Protein AF-0000000066939407 (afdb_homodimer)

Structure (mmCIF, N/CA/C/O backbone):
data_AF-0000000066939407-model_v1
#
loop_
_entity.id
_entity.type
_entity.pdbx_description
1 polymer 'Unplaced genomic scaffold supercont1.7, whole genome shotgun sequence'
#
loop_
_atom_site.group_PDB
_atom_site.id
_atom_site.type_symbol
_atom_site.label_atom_id
_atom_site.label_alt_id
_atom_site.label_comp_id
_atom_site.label_asym_id
_atom_site.label_entity_id
_atom_site.label_seq_id
_atom_site.pdbx_PDB_ins_code
_atom_site.Cartn_x
_atom_site.Cartn_y
_atom_site.Cartn_z
_atom_site.occupancy
_atom_site.B_iso_or_equiv
_atom_site.auth_seq_id
_atom_site.auth_comp_id
_atom_site.auth_asym_id
_atom_site.auth_atom_id
_atom_site.pdbx_PDB_model_num
ATOM 1 N N . MET A 1 1 ? 43.312 3.291 -28.062 1 29.84 1 MET A N 1
ATOM 2 C CA . MET A 1 1 ? 42.406 3.619 -26.969 1 29.84 1 MET A CA 1
ATOM 3 C C . MET A 1 1 ? 42.719 2.771 -25.734 1 29.84 1 MET A C 1
ATOM 5 O O . MET A 1 1 ? 42.812 1.547 -25.828 1 29.84 1 MET A O 1
ATOM 9 N N . PRO A 1 2 ? 43.25 3.361 -24.656 1 33.81 2 PRO A N 1
ATOM 10 C CA . PRO A 1 2 ? 43.75 2.588 -23.531 1 33.81 2 PRO A CA 1
ATOM 11 C C . PRO A 1 2 ? 42.656 1.779 -22.828 1 33.81 2 PRO A C 1
ATOM 13 O O . PRO A 1 2 ? 41.469 2.178 -22.844 1 33.81 2 PRO A O 1
ATOM 16 N N . ARG A 1 3 ? 42.688 0.479 -22.875 1 37.41 3 ARG A N 1
ATOM 17 C CA . ARG A 1 3 ? 41.781 -0.477 -22.234 1 37.41 3 ARG A CA 1
ATOM 18 C C . ARG A 1 3 ? 41.594 -0.151 -20.766 1 37.41 3 ARG A C 1
ATOM 20 O O . ARG A 1 3 ? 42.594 0.083 -20.047 1 37.41 3 ARG A O 1
ATOM 27 N N . ARG A 1 4 ? 40.531 0.402 -20.375 1 42 4 ARG A N 1
ATOM 28 C CA . ARG A 1 4 ? 40.156 0.687 -19 1 42 4 ARG A CA 1
ATOM 29 C C . ARG A 1 4 ? 40.438 -0.506 -18.094 1 42 4 ARG A C 1
ATOM 31 O O . ARG A 1 4 ? 40.125 -1.646 -18.438 1 42 4 ARG A O 1
ATOM 38 N N . PRO A 1 5 ? 41.281 -0.306 -17.078 1 41.41 5 PRO A N 1
ATOM 39 C CA . PRO A 1 5 ? 41.656 -1.406 -16.188 1 41.41 5 PRO A CA 1
ATOM 40 C C . PRO A 1 5 ? 40.469 -1.975 -15.414 1 41.41 5 PRO A C 1
ATOM 42 O O . PRO A 1 5 ? 39.594 -1.221 -14.969 1 41.41 5 PRO A O 1
ATOM 45 N N . HIS A 1 6 ? 39.938 -3.027 -15.742 1 47 6 HIS A N 1
ATOM 46 C CA . HIS A 1 6 ? 38.906 -3.742 -15.031 1 47 6 HIS A CA 1
ATOM 47 C C . HIS A 1 6 ? 39.281 -4.016 -13.586 1 47 6 HIS A C 1
ATOM 49 O O . HIS A 1 6 ? 40.406 -4.5 -13.32 1 47 6 HIS A O 1
ATOM 55 N N . LYS A 1 7 ? 38.844 -3.346 -12.625 1 49.66 7 LYS A N 1
ATOM 56 C CA . LYS A 1 7 ? 39.125 -3.551 -11.203 1 49.66 7 LYS A CA 1
ATOM 57 C C . LYS A 1 7 ? 38.812 -4.984 -10.789 1 49.66 7 LYS A C 1
ATOM 59 O O . LYS A 1 7 ? 37.688 -5.453 -10.945 1 49.66 7 LYS A O 1
ATOM 64 N N . LYS A 1 8 ? 39.75 -5.816 -10.594 1 53.59 8 LYS A N 1
ATOM 65 C CA . LYS A 1 8 ? 39.719 -7.203 -10.141 1 53.59 8 LYS A CA 1
ATOM 66 C C . LYS A 1 8 ? 39.344 -7.293 -8.664 1 53.59 8 LYS A C 1
ATOM 68 O O . LYS A 1 8 ? 39.781 -6.457 -7.863 1 53.59 8 LYS A O 1
ATOM 73 N N . SER A 1 9 ? 38.281 -8.102 -8.43 1 63.5 9 SER A N 1
ATOM 74 C CA . SER A 1 9 ? 38.031 -8.367 -7.016 1 63.5 9 SER A CA 1
ATOM 75 C C . SER A 1 9 ? 39.125 -9.234 -6.406 1 63.5 9 SER A C 1
ATOM 77 O O . SER A 1 9 ? 39.5 -10.266 -6.973 1 63.5 9 SER A O 1
ATOM 79 N N . ARG A 1 10 ? 39.938 -8.867 -5.383 1 72.44 10 ARG A N 1
ATOM 80 C CA . ARG A 1 10 ? 41.094 -9.531 -4.812 1 72.44 10 ARG A CA 1
ATOM 81 C C . ARG A 1 10 ? 40.719 -10.859 -4.172 1 72.44 10 ARG A C 1
ATOM 83 O O . ARG A 1 10 ? 41.438 -11.836 -4.258 1 72.44 10 ARG A O 1
ATOM 90 N N . ASN A 1 11 ? 39.5 -10.938 -3.547 1 71.69 11 ASN A N 1
ATOM 91 C CA . ASN A 1 11 ? 39.125 -12.125 -2.793 1 71.69 11 ASN A CA 1
ATOM 92 C C . ASN A 1 11 ? 37.906 -12.812 -3.422 1 71.69 11 ASN A C 1
ATOM 94 O O . ASN A 1 11 ? 37.094 -13.398 -2.719 1 71.69 11 ASN A O 1
ATOM 98 N N . GLY A 1 12 ? 37.844 -12.75 -4.695 1 74.88 12 GLY A N 1
ATOM 99 C CA . GLY A 1 12 ? 36.719 -13.336 -5.426 1 74.88 12 GLY A CA 1
ATOM 100 C C . GLY A 1 12 ? 36.812 -14.844 -5.527 1 74.88 12 GLY A C 1
ATOM 101 O O . GLY A 1 12 ? 37.875 -15.438 -5.316 1 74.88 12 GLY A O 1
ATOM 102 N N . CYS A 1 13 ? 35.594 -15.43 -5.844 1 74 13 CYS A N 1
ATOM 103 C CA . CYS A 1 13 ? 35.562 -16.875 -5.973 1 74 13 CYS A CA 1
ATOM 104 C C . CYS A 1 13 ? 36.312 -17.328 -7.23 1 74 13 CYS A C 1
ATOM 106 O O . CYS A 1 13 ? 36.5 -16.547 -8.156 1 74 13 CYS A O 1
ATOM 108 N N . LEU A 1 14 ? 36.875 -18.594 -7.32 1 78.81 14 LEU A N 1
ATOM 109 C CA . LEU A 1 14 ? 37.688 -19.156 -8.398 1 78.81 14 LEU A CA 1
ATOM 110 C C . LEU A 1 14 ? 36.938 -19.125 -9.719 1 78.81 14 LEU A C 1
ATOM 112 O O . LEU A 1 14 ? 37.531 -18.891 -10.781 1 78.81 14 LEU A O 1
ATOM 116 N N . ALA A 1 15 ? 35.688 -19.219 -9.719 1 78.44 15 ALA A N 1
ATOM 117 C CA . ALA A 1 15 ? 34.875 -19.281 -10.93 1 78.44 15 ALA A CA 1
ATOM 118 C C . ALA A 1 15 ? 34.75 -17.891 -11.578 1 78.44 15 ALA A C 1
ATOM 120 O O . ALA A 1 15 ? 34.875 -17.766 -12.805 1 78.44 15 ALA A O 1
ATOM 121 N N . CYS A 1 16 ? 34.625 -16.906 -10.891 1 77.12 16 CYS A N 1
ATOM 122 C CA . CYS A 1 16 ? 34.562 -15.547 -11.422 1 77.12 16 CYS A CA 1
ATOM 123 C C . CYS A 1 16 ? 35.906 -15.102 -11.945 1 77.12 16 CYS A C 1
ATOM 125 O O . CYS A 1 16 ? 36 -14.453 -12.992 1 77.12 16 CYS A O 1
ATOM 127 N N . LYS A 1 17 ? 36.938 -15.461 -11.297 1 76.31 17 LYS A N 1
ATOM 128 C CA . LYS A 1 17 ? 38.312 -15.18 -11.75 1 76.31 17 LYS A CA 1
ATOM 129 C C . LYS A 1 17 ? 38.594 -15.828 -13.094 1 76.31 17 LYS A C 1
ATOM 131 O O . LYS A 1 17 ? 39.188 -15.219 -13.969 1 76.31 17 LYS A O 1
ATOM 136 N N . LYS A 1 18 ? 38.125 -17.078 -13.211 1 75.94 18 LYS A N 1
ATOM 137 C CA . LYS A 1 18 ? 38.312 -17.812 -14.469 1 75.94 18 LYS A CA 1
ATOM 138 C C . LYS A 1 18 ? 37.531 -17.141 -15.602 1 75.94 18 LYS A C 1
ATOM 140 O O . LYS A 1 18 ? 38 -17.125 -16.75 1 75.94 18 LYS A O 1
ATOM 145 N N . ARG A 1 19 ? 36.469 -16.531 -15.312 1 75.5 19 ARG A N 1
ATOM 146 C CA . ARG A 1 19 ? 35.594 -15.914 -16.297 1 75.5 19 ARG A CA 1
ATOM 147 C C . ARG A 1 19 ? 35.969 -14.445 -16.5 1 75.5 19 ARG A C 1
ATOM 149 O O . ARG A 1 19 ? 35.375 -13.781 -17.375 1 75.5 19 ARG A O 1
ATOM 156 N N . HIS A 1 20 ? 36.875 -13.961 -15.766 1 72.62 20 HIS A N 1
ATOM 157 C CA . HIS A 1 20 ? 37.375 -12.586 -15.844 1 72.62 20 HIS A CA 1
ATOM 158 C C . HIS A 1 20 ? 36.25 -11.586 -15.656 1 72.62 20 HIS A C 1
ATOM 160 O O . HIS A 1 20 ? 36.156 -10.586 -16.375 1 72.62 20 HIS A O 1
ATOM 166 N N . ILE A 1 21 ? 35.312 -11.953 -14.734 1 76.81 21 ILE A N 1
ATOM 167 C CA . ILE A 1 21 ? 34.25 -11.016 -14.391 1 76.81 21 ILE A CA 1
ATOM 168 C C . ILE A 1 21 ? 34.406 -10.547 -12.953 1 76.81 21 ILE A C 1
ATOM 170 O O . ILE A 1 21 ? 35 -11.25 -12.125 1 76.81 21 ILE A O 1
ATOM 174 N N . LYS A 1 22 ? 33.875 -9.406 -12.602 1 73.69 22 LYS A N 1
ATOM 175 C CA . LYS A 1 22 ? 33.938 -8.852 -11.25 1 73.69 22 LYS A CA 1
ATOM 176 C C . LYS A 1 22 ? 33.062 -9.633 -10.281 1 73.69 22 LYS A C 1
ATOM 178 O O . LYS A 1 22 ? 31.859 -9.773 -10.492 1 73.69 22 LYS A O 1
ATOM 183 N N . CYS A 1 23 ? 33.562 -10.281 -9.219 1 73.12 23 CYS A N 1
ATOM 184 C CA . CYS A 1 23 ? 32.938 -11.047 -8.156 1 73.12 23 CYS A CA 1
ATOM 185 C C . CYS A 1 23 ? 32.438 -10.133 -7.043 1 73.12 23 CYS A C 1
ATOM 187 O O . CYS A 1 23 ? 33.125 -9.18 -6.676 1 73.12 23 CYS A O 1
ATOM 189 N N . ASP A 1 24 ? 31.438 -10.32 -6.539 1 72.69 24 ASP A N 1
ATOM 190 C CA . ASP A 1 24 ? 30.906 -9.523 -5.438 1 72.69 24 ASP A CA 1
ATOM 191 C C . ASP A 1 24 ? 31.438 -10.016 -4.094 1 72.69 24 ASP A C 1
ATOM 193 O O . ASP A 1 24 ? 31.078 -9.477 -3.043 1 72.69 24 ASP A O 1
ATOM 197 N N . GLU A 1 25 ? 32.25 -11.086 -3.85 1 73.69 25 GLU A N 1
ATOM 198 C CA . GLU A 1 25 ? 33 -11.664 -2.742 1 73.69 25 GLU A CA 1
ATOM 199 C C . GLU A 1 25 ? 32.062 -12.141 -1.631 1 73.69 25 GLU A C 1
ATOM 201 O O . GLU A 1 25 ? 32.5 -12.383 -0.505 1 73.69 25 GLU A O 1
ATOM 206 N N . ASN A 1 26 ? 30.859 -12.273 -1.993 1 73.12 26 ASN A N 1
ATOM 207 C CA . ASN A 1 26 ? 29.953 -12.828 -0.991 1 73.12 26 ASN A CA 1
ATOM 208 C C . ASN A 1 26 ? 30.219 -14.32 -0.779 1 73.12 26 ASN A C 1
ATOM 210 O O . ASN A 1 26 ? 30.438 -15.062 -1.74 1 73.12 26 ASN A O 1
ATOM 214 N N . ARG A 1 27 ? 30.406 -14.898 0.51 1 72.19 27 ARG A N 1
ATOM 215 C CA . ARG A 1 27 ? 30.578 -16.297 0.918 1 72.19 27 ARG A CA 1
ATOM 216 C C . ARG A 1 27 ? 29.297 -16.859 1.501 1 72.19 27 ARG A C 1
ATOM 218 O O . ARG A 1 27 ? 28.484 -16.125 2.066 1 72.19 27 ARG A O 1
ATOM 225 N N . PRO A 1 28 ? 29.172 -18.266 1.207 1 71.62 28 PRO A N 1
ATOM 226 C CA . PRO A 1 28 ? 30.094 -19.203 0.538 1 71.62 28 PRO A CA 1
ATOM 227 C C . PRO A 1 28 ? 29.969 -19.156 -0.984 1 71.62 28 PRO A C 1
ATOM 229 O O . PRO A 1 28 ? 30.797 -19.734 -1.69 1 71.62 28 PRO A O 1
ATOM 232 N N . ARG A 1 29 ? 28.891 -18.344 -1.509 1 72.5 29 ARG A N 1
ATOM 233 C CA . ARG A 1 29 ? 28.688 -18.297 -2.953 1 72.5 29 ARG A CA 1
ATOM 234 C C . ARG A 1 29 ? 28.453 -16.875 -3.434 1 72.5 29 ARG A C 1
ATOM 236 O O . ARG A 1 29 ? 27.594 -16.156 -2.904 1 72.5 29 ARG A O 1
ATOM 243 N N . CYS A 1 30 ? 29.094 -16.422 -4.426 1 72.69 30 CYS A N 1
ATOM 244 C CA . CYS A 1 30 ? 28.922 -15.07 -4.945 1 72.69 30 CYS A CA 1
ATOM 245 C C . CYS A 1 30 ? 27.734 -15 -5.891 1 72.69 30 CYS A C 1
ATOM 247 O O . CYS A 1 30 ? 27.297 -16.016 -6.438 1 72.69 30 CYS A O 1
ATOM 249 N N . ILE A 1 31 ? 27.188 -13.875 -6.141 1 72.44 31 ILE A N 1
ATOM 250 C CA . ILE A 1 31 ? 25.953 -13.648 -6.898 1 72.44 31 ILE A CA 1
ATOM 251 C C . ILE A 1 31 ? 26.156 -14.102 -8.344 1 72.44 31 ILE A C 1
ATOM 253 O O . ILE A 1 31 ? 25.25 -14.641 -8.969 1 72.44 31 ILE A O 1
ATOM 257 N N . ASN A 1 32 ? 27.281 -14.008 -8.867 1 72.81 32 ASN A N 1
ATOM 258 C CA . ASN A 1 32 ? 27.594 -14.383 -10.242 1 72.81 32 ASN A CA 1
ATOM 259 C C . ASN A 1 32 ? 27.578 -15.898 -10.422 1 72.81 32 ASN A C 1
ATOM 261 O O . ASN A 1 32 ? 27.031 -16.406 -11.406 1 72.81 32 ASN A O 1
ATOM 265 N N . CYS A 1 33 ? 28.156 -16.609 -9.516 1 70.06 33 CYS A N 1
ATOM 266 C CA . CYS A 1 33 ? 28.234 -18.078 -9.562 1 70.06 33 CYS A CA 1
ATOM 267 C C . CYS A 1 33 ? 26.875 -18.703 -9.234 1 70.06 33 CYS A C 1
ATOM 269 O O . CYS A 1 33 ? 26.531 -19.734 -9.789 1 70.06 33 CYS A O 1
ATOM 271 N N . GLN A 1 34 ? 26.156 -18.031 -8.391 1 67.38 34 GLN A N 1
ATOM 272 C CA . GLN A 1 34 ? 24.797 -18.453 -8.047 1 67.38 34 GLN A CA 1
ATOM 273 C C . GLN A 1 34 ? 23.875 -18.328 -9.25 1 67.38 34 GLN A C 1
ATOM 275 O O . GLN A 1 34 ? 23.094 -19.25 -9.531 1 67.38 34 GLN A O 1
ATOM 280 N N . THR A 1 35 ? 24.016 -17.297 -10.047 1 66.06 35 THR A N 1
ATOM 281 C CA . THR A 1 35 ? 23.203 -17.016 -11.227 1 66.06 35 THR A CA 1
ATOM 282 C C . THR A 1 35 ? 23.594 -17.938 -12.383 1 66.06 35 THR A C 1
ATOM 284 O O . THR A 1 35 ? 22.734 -18.422 -13.117 1 66.06 35 THR A O 1
ATOM 287 N N . ALA A 1 36 ? 24.859 -18.297 -12.422 1 66.12 36 ALA A N 1
ATOM 288 C CA . ALA A 1 36 ? 25.375 -19.109 -13.523 1 66.12 36 ALA A CA 1
ATOM 289 C C . ALA A 1 36 ? 25.453 -20.578 -13.148 1 66.12 36 ALA A C 1
ATOM 291 O O . ALA A 1 36 ? 25.891 -21.406 -13.945 1 66.12 36 ALA A O 1
ATOM 292 N N . GLU A 1 37 ? 24.969 -20.953 -11.891 1 62.47 37 GLU A N 1
ATOM 293 C CA . GLU A 1 37 ? 24.984 -22.297 -11.328 1 62.47 37 GLU A CA 1
ATOM 294 C C . GLU A 1 37 ? 26.359 -22.953 -11.477 1 62.47 37 GLU A C 1
ATOM 296 O O . GLU A 1 37 ? 26.453 -24.125 -11.844 1 62.47 37 GLU A O 1
ATOM 301 N N . LEU A 1 38 ? 27.328 -22.156 -11.203 1 70.06 38 LEU A N 1
ATOM 302 C CA . LEU A 1 38 ? 28.703 -22.641 -11.227 1 70.06 38 LEU A CA 1
ATOM 303 C C . LEU A 1 38 ? 29.203 -22.922 -9.82 1 70.06 38 LEU A C 1
ATOM 305 O O . LEU A 1 38 ? 28.688 -22.375 -8.844 1 70.06 38 LEU A O 1
ATOM 309 N N . GLY A 1 39 ? 29.984 -23.938 -9.562 1 70.19 39 GLY A N 1
ATOM 310 C CA . GLY A 1 39 ? 30.688 -24.172 -8.305 1 70.19 39 GLY A CA 1
ATOM 311 C C . GLY A 1 39 ? 31.484 -22.969 -7.836 1 70.19 39 GLY A C 1
ATOM 312 O O . GLY A 1 39 ? 32.375 -22.516 -8.539 1 70.19 39 GLY A O 1
ATOM 313 N N . CYS A 1 40 ? 30.922 -22.25 -6.77 1 68.12 40 CYS A N 1
ATOM 314 C CA . CYS A 1 40 ? 31.594 -21.078 -6.207 1 68.12 40 CYS A CA 1
ATOM 315 C C . CYS A 1 40 ? 32.594 -21.484 -5.133 1 68.12 40 CYS A C 1
ATOM 317 O O . CYS A 1 40 ? 32.219 -22.031 -4.094 1 68.12 40 CYS A O 1
ATOM 319 N N . ASN A 1 41 ? 33.812 -21.672 -5.238 1 70.94 41 ASN A N 1
ATOM 320 C CA . ASN A 1 41 ? 34.844 -22.062 -4.301 1 70.94 41 ASN A CA 1
ATOM 321 C C . ASN A 1 41 ? 35.781 -20.891 -4.004 1 70.94 41 ASN A C 1
ATOM 323 O O . ASN A 1 41 ? 36.344 -20.281 -4.922 1 70.94 41 ASN A O 1
ATOM 327 N N . PHE A 1 42 ? 35.594 -20.438 -2.719 1 70.19 42 PHE A N 1
ATOM 328 C CA . PHE A 1 42 ? 36.594 -19.438 -2.299 1 70.19 42 PHE A CA 1
ATOM 329 C C . PHE A 1 42 ? 37.875 -20.109 -1.845 1 70.19 42 PHE A C 1
ATOM 331 O O . PHE A 1 42 ? 37.844 -21.188 -1.268 1 70.19 42 PHE A O 1
ATOM 338 N N . ALA A 1 43 ? 38.875 -19.812 -2.178 1 53.25 43 ALA A N 1
ATOM 339 C CA . ALA A 1 43 ? 40.156 -20.391 -1.775 1 53.25 43 ALA A CA 1
ATOM 340 C C . ALA A 1 43 ? 40.344 -20.328 -0.262 1 53.25 43 ALA A C 1
ATOM 342 O O . ALA A 1 43 ? 40.188 -19.25 0.334 1 53.25 43 ALA A O 1
ATOM 343 N N . SER A 1 44 ? 39.812 -21.453 0.584 1 46.47 44 SER A N 1
ATOM 344 C CA . SER A 1 44 ? 40.062 -21.609 2.008 1 46.47 44 SER A CA 1
ATOM 345 C C . SER A 1 44 ? 41.469 -21.109 2.359 1 46.47 44 SER A C 1
ATOM 347 O O . SER A 1 44 ? 42.469 -21.5 1.718 1 46.47 44 SER A O 1
ATOM 349 N N . SER A 1 45 ? 41.438 -20.047 2.996 1 39.19 45 SER A N 1
ATOM 350 C CA . SER A 1 45 ? 42.719 -19.922 3.705 1 39.19 45 SER A CA 1
ATOM 351 C C . SER A 1 45 ? 42.906 -21.078 4.672 1 39.19 45 SER A C 1
ATOM 353 O O . SER A 1 45 ? 42.062 -21.375 5.496 1 39.19 45 SER A O 1
ATOM 355 N N . THR A 1 46 ? 43.562 -22.156 4.426 1 32.44 46 THR A N 1
ATOM 356 C CA . THR A 1 46 ? 44 -23.328 5.172 1 32.44 46 THR A CA 1
ATOM 357 C C . THR A 1 46 ? 44.5 -22.922 6.562 1 32.44 46 THR A C 1
ATOM 359 O O . THR A 1 46 ? 45.562 -22.328 6.699 1 32.44 46 THR A O 1
ATOM 362 N N . SER A 1 47 ? 43.5 -22.375 7.438 1 29.8 47 SER A N 1
ATOM 363 C CA . SER A 1 47 ? 44.156 -22.438 8.758 1 29.8 47 SER A CA 1
ATOM 364 C C . SER A 1 47 ? 44.438 -23.875 9.164 1 29.8 47 SER A C 1
ATOM 366 O O . SER A 1 47 ? 43.75 -24.797 8.734 1 29.8 47 SER A O 1
ATOM 368 N N . PRO A 1 48 ? 45.5 -24.188 10.031 1 26.95 48 PRO A N 1
ATOM 369 C CA . PRO A 1 48 ? 46.031 -25.484 10.414 1 26.95 48 PRO A CA 1
ATOM 370 C C . PRO A 1 48 ? 45.062 -26.297 11.273 1 26.95 48 PRO A C 1
ATOM 372 O O . PRO A 1 48 ? 44.156 -25.719 11.914 1 26.95 48 PRO A O 1
ATOM 375 N N . PRO A 1 49 ? 45.031 -27.609 11.141 1 26.2 49 PRO A N 1
ATOM 376 C CA . PRO A 1 49 ? 44.188 -28.719 11.625 1 26.2 49 PRO A CA 1
ATOM 377 C C . PRO A 1 49 ? 44.125 -28.766 13.148 1 26.2 49 PRO A C 1
ATOM 379 O O . PRO A 1 49 ? 45.094 -29.125 13.82 1 26.2 49 PRO A O 1
ATOM 382 N N . SER A 1 50 ? 43.688 -27.703 13.922 1 21.41 50 SER A N 1
ATOM 383 C CA . SER A 1 50 ? 43.875 -28.062 15.328 1 21.41 50 SER A CA 1
ATOM 384 C C . SER A 1 50 ? 43.031 -29.266 15.727 1 21.41 50 SER A C 1
ATOM 386 O O . SER A 1 50 ? 41.875 -29.391 15.289 1 21.41 50 SER A O 1
ATOM 388 N N . THR A 1 51 ? 43.594 -30.344 16.328 1 18.75 51 THR A N 1
ATOM 389 C CA . THR A 1 51 ? 43.375 -31.688 16.844 1 18.75 51 THR A CA 1
ATOM 390 C C . THR A 1 51 ? 42.438 -31.656 18.047 1 18.75 51 THR A C 1
ATOM 392 O O . THR A 1 51 ? 42.812 -31.281 19.141 1 18.75 51 THR A O 1
ATOM 395 N N . LYS A 1 52 ? 41.312 -31.016 17.938 1 20.2 52 LYS A N 1
ATOM 396 C CA . LYS A 1 52 ? 40.594 -31.062 19.203 1 20.2 52 LYS A CA 1
ATOM 397 C C . LYS A 1 52 ? 40.344 -32.5 19.656 1 20.2 52 LYS A C 1
ATOM 399 O O . LYS A 1 52 ? 40.062 -33.375 18.828 1 20.2 52 LYS A O 1
ATOM 404 N N . ALA A 1 53 ? 40.531 -32.688 21.031 1 18.59 53 ALA A N 1
ATOM 405 C CA . ALA A 1 53 ? 40.531 -33.75 22.031 1 18.59 53 ALA A CA 1
ATOM 406 C C . ALA A 1 53 ? 39.125 -34.375 22.156 1 18.59 53 ALA A C 1
ATOM 408 O O . ALA A 1 53 ? 38.125 -33.719 21.891 1 18.59 53 ALA A O 1
ATOM 409 N N . THR A 1 54 ? 39 -35.719 22.453 1 17.05 54 THR A N 1
ATOM 410 C CA . THR A 1 54 ? 38.188 -36.938 22.469 1 17.05 54 THR A CA 1
ATOM 411 C C . THR A 1 54 ? 37.125 -36.875 23.562 1 17.05 54 THR A C 1
ATOM 413 O O . THR A 1 54 ? 36 -37.344 23.391 1 17.05 54 THR A O 1
ATOM 416 N N . ALA A 1 55 ? 37.312 -36.125 24.828 1 18.66 55 ALA A N 1
ATOM 417 C CA . ALA A 1 55 ? 37.094 -37.094 25.906 1 18.66 55 ALA A CA 1
ATOM 418 C C . ALA A 1 55 ? 35.594 -37.438 26.016 1 18.66 55 ALA A C 1
ATOM 420 O O . ALA A 1 55 ? 34.75 -36.75 25.422 1 18.66 55 ALA A O 1
ATOM 421 N N . THR A 1 56 ? 35.031 -37.5 27.406 1 17.02 56 THR A N 1
ATOM 422 C CA . THR A 1 56 ? 34.625 -38.562 28.328 1 17.02 56 THR A CA 1
ATOM 423 C C . THR A 1 56 ? 33.094 -38.562 28.5 1 17.02 56 THR A C 1
ATOM 425 O O . THR A 1 56 ? 32.469 -39.625 28.469 1 17.02 56 THR A O 1
ATOM 428 N N . GLU A 1 57 ? 32.344 -37.5 28.984 1 17.5 57 GLU A N 1
ATOM 429 C CA . GLU A 1 57 ? 31.656 -37.781 30.234 1 17.5 57 GLU A CA 1
ATOM 430 C C . GLU A 1 57 ? 30.328 -38.5 30 1 17.5 57 GLU A C 1
ATOM 432 O O . GLU A 1 57 ? 29.703 -38.312 28.938 1 17.5 57 GLU A O 1
ATOM 437 N N . THR A 1 58 ? 29.906 -39.406 30.969 1 18.44 58 THR A N 1
ATOM 438 C CA . THR A 1 58 ? 29.141 -40.562 31.391 1 18.44 58 THR A CA 1
ATOM 439 C C . THR A 1 58 ? 27.703 -40.188 31.719 1 18.44 58 THR A C 1
ATOM 441 O O . THR A 1 58 ? 26.875 -41.031 32.094 1 18.44 58 THR A O 1
ATOM 444 N N . ASN A 1 59 ? 27.281 -38.938 31.438 1 17.34 59 ASN A N 1
ATOM 445 C CA . ASN A 1 59 ? 26.219 -38.625 32.375 1 17.34 59 ASN A CA 1
ATOM 446 C C . ASN A 1 59 ? 25.047 -39.594 32.25 1 17.34 59 ASN A C 1
ATOM 448 O O . ASN A 1 59 ? 24.766 -40.094 31.156 1 17.34 59 ASN A O 1
ATOM 452 N N . VAL A 1 60 ? 24.453 -39.969 33.469 1 18.14 60 VAL A N 1
ATOM 453 C CA . VAL A 1 60 ? 23.562 -40.844 34.219 1 18.14 60 VAL A CA 1
ATOM 454 C C . VAL A 1 60 ? 22.109 -40.531 33.844 1 18.14 60 VAL A C 1
ATOM 456 O O . VAL A 1 60 ? 21.703 -39.375 33.844 1 18.14 60 VAL A O 1
ATOM 459 N N . ALA A 1 61 ? 21.438 -41.5 33.281 1 18.27 61 ALA A N 1
ATOM 460 C CA . ALA A 1 61 ? 20.109 -41.656 32.719 1 18.27 61 ALA A CA 1
ATOM 461 C C . ALA A 1 61 ? 19.031 -41.562 33.781 1 18.27 61 ALA A C 1
ATOM 463 O O . ALA A 1 61 ? 18.844 -42.5 34.562 1 18.27 61 ALA A O 1
ATOM 464 N N . ARG A 1 62 ? 19.047 -40.375 34.5 1 16.97 62 ARG A N 1
ATOM 465 C CA . ARG A 1 62 ? 18.062 -40.344 35.594 1 16.97 62 ARG A CA 1
ATOM 466 C C . ARG A 1 62 ? 16.688 -40.781 35.094 1 16.97 62 ARG A C 1
ATOM 468 O O . ARG A 1 62 ? 16.375 -40.594 33.906 1 16.97 62 ARG A O 1
ATOM 475 N N . ALA A 1 63 ? 15.781 -40.938 36.125 1 17.97 63 ALA A N 1
ATOM 476 C CA . ALA A 1 63 ? 14.609 -41.625 36.656 1 17.97 63 ALA A CA 1
ATOM 477 C C . ALA A 1 63 ? 13.32 -41 36.125 1 17.97 63 ALA A C 1
ATOM 479 O O . ALA A 1 63 ? 13.078 -39.812 36.281 1 17.97 63 ALA A O 1
ATOM 480 N N . SER A 1 64 ? 12.695 -41.5 35.062 1 18.8 64 SER A N 1
ATOM 481 C CA . SER A 1 64 ? 11.5 -41.156 34.281 1 18.8 64 SER A CA 1
ATOM 482 C C . SER A 1 64 ? 10.25 -41.156 35.188 1 18.8 64 SER A C 1
ATOM 484 O O . SER A 1 64 ? 9.461 -42.094 35.156 1 18.8 64 SER A O 1
ATOM 486 N N . GLN A 1 65 ? 10.352 -40.406 36.438 1 18.23 65 GLN A N 1
ATOM 487 C CA . GLN A 1 65 ? 9.172 -40.688 37.25 1 18.23 65 GLN A CA 1
ATOM 488 C C . GLN A 1 65 ? 7.891 -40.344 36.5 1 18.23 65 GLN A C 1
ATOM 490 O O . GLN A 1 65 ? 7.906 -39.531 35.562 1 18.23 65 GLN A O 1
ATOM 495 N N . PRO A 1 66 ? 6.664 -40.906 37.031 1 21.75 66 PRO A N 1
ATOM 496 C CA . PRO A 1 66 ? 5.324 -41.312 36.594 1 21.75 66 PRO A CA 1
ATOM 497 C C . PRO A 1 66 ? 4.328 -40.156 36.531 1 21.75 66 PRO A C 1
ATOM 499 O O . PRO A 1 66 ? 3.133 -40.375 36.344 1 21.75 66 PRO A O 1
ATOM 502 N N . SER A 1 67 ? 4.723 -38.906 36.156 1 19.03 67 SER A N 1
ATOM 503 C CA . SER A 1 67 ? 3.822 -37.844 36.594 1 19.03 67 SER A CA 1
ATOM 504 C C . SER A 1 67 ? 2.396 -38.094 36.125 1 19.03 67 SER A C 1
ATOM 506 O O . SER A 1 67 ? 2.186 -38.719 35.062 1 19.03 67 SER A O 1
ATOM 508 N N . THR A 1 68 ? 1.399 -37.906 37.062 1 21.36 68 THR A N 1
ATOM 509 C CA . THR A 1 68 ? -0.028 -38.031 37.344 1 21.36 68 THR A CA 1
ATOM 510 C C . THR A 1 68 ? -0.837 -37.156 36.375 1 21.36 68 THR A C 1
ATOM 512 O O . THR A 1 68 ? -0.394 -36.094 35.969 1 21.36 68 THR A O 1
ATOM 515 N N . PRO A 1 69 ? -2.055 -37.625 35.969 1 21.73 69 PRO A N 1
ATOM 516 C CA . PRO A 1 69 ? -3.029 -37.438 34.906 1 21.73 69 PRO A CA 1
ATOM 517 C C . PRO A 1 69 ? -3.795 -36.125 35.031 1 21.73 69 PRO A C 1
ATOM 519 O O . PRO A 1 69 ? -4.602 -35.969 35.969 1 21.73 69 PRO A O 1
ATOM 522 N N . ASP A 1 70 ? -3.135 -34.938 35.219 1 20.48 70 ASP A N 1
ATOM 523 C CA . ASP A 1 70 ? -3.971 -33.812 35.656 1 20.48 70 ASP A CA 1
ATOM 524 C C . ASP A 1 70 ? -5.055 -33.531 34.625 1 20.48 70 ASP A C 1
ATOM 526 O O . ASP A 1 70 ? -4.828 -33.656 33.406 1 20.48 70 ASP A O 1
ATOM 530 N N . GLN A 1 71 ? -6.336 -33.5 35.062 1 21.47 71 GLN A N 1
ATOM 531 C CA . GLN A 1 71 ? -7.707 -33.344 34.594 1 21.47 71 GLN A CA 1
ATOM 532 C C . GLN A 1 71 ? -7.906 -31.969 33.938 1 21.47 71 GLN A C 1
ATOM 534 O O . GLN A 1 71 ? -7.945 -30.953 34.656 1 21.47 71 GLN A O 1
ATOM 539 N N . ARG A 1 72 ? -7.293 -31.578 32.812 1 22.55 72 ARG A N 1
ATOM 540 C CA . ARG A 1 72 ? -7.281 -30.234 32.25 1 22.55 72 ARG A CA 1
ATOM 541 C C . ARG A 1 72 ? -8.672 -29.828 31.766 1 22.55 72 ARG A C 1
ATOM 543 O O . ARG A 1 72 ? -9.32 -30.578 31.016 1 22.55 72 ARG A O 1
ATOM 550 N N . GLY A 1 73 ? -9.383 -29.125 32.625 1 22.25 73 GLY A N 1
ATOM 551 C CA . GLY A 1 73 ? -10.688 -28.516 32.344 1 22.25 73 GLY A CA 1
ATOM 552 C C . GLY A 1 73 ? -10.734 -27.75 31.047 1 22.25 73 GLY A C 1
ATOM 553 O O . GLY A 1 73 ? -9.695 -27.391 30.5 1 22.25 73 GLY A O 1
ATOM 554 N N . PRO A 1 74 ? -11.938 -27.734 30.344 1 24.36 74 PRO A N 1
ATOM 555 C CA . PRO A 1 74 ? -12.273 -27.344 28.969 1 24.36 74 PRO A CA 1
ATOM 556 C C . PRO A 1 74 ? -12 -25.875 28.703 1 24.36 74 PRO A C 1
ATOM 558 O O . PRO A 1 74 ? -12.633 -25 29.297 1 24.36 74 PRO A O 1
ATOM 561 N N . GLN A 1 75 ? -10.758 -25.344 28.875 1 23.83 75 GLN A N 1
ATOM 562 C CA . GLN A 1 75 ? -10.633 -23.891 28.719 1 23.83 75 GLN A CA 1
ATOM 563 C C . GLN A 1 75 ? -11.133 -23.438 27.359 1 23.83 75 GLN A C 1
ATOM 565 O O . GLN A 1 75 ? -10.914 -24.125 26.359 1 23.83 75 GLN A O 1
ATOM 570 N N . GLY A 1 76 ? -12.125 -22.531 27.312 1 24.97 76 GLY A N 1
ATOM 571 C CA . GLY A 1 76 ? -12.781 -21.781 26.25 1 24.97 76 GLY A CA 1
ATOM 572 C C . GLY A 1 76 ? -11.805 -21.188 25.25 1 24.97 76 GLY A C 1
ATOM 573 O O . GLY A 1 76 ? -10.82 -20.562 25.641 1 24.97 76 GLY A O 1
ATOM 574 N N . HIS A 1 77 ? -11.578 -21.891 24.172 1 27.12 77 HIS A N 1
ATOM 575 C CA . HIS A 1 77 ? -10.648 -21.609 23.078 1 27.12 77 HIS A CA 1
ATOM 576 C C . HIS A 1 77 ? -10.898 -20.219 22.5 1 27.12 77 HIS A C 1
ATOM 578 O O . HIS A 1 77 ? -11.992 -19.938 22 1 27.12 77 HIS A O 1
ATOM 584 N N . GLU A 1 78 ? -10.438 -19.156 23.172 1 30.73 78 GLU A N 1
ATOM 585 C CA . GLU A 1 78 ? -10.383 -17.859 22.531 1 30.73 78 GLU A CA 1
ATOM 586 C C . GLU A 1 78 ? -9.859 -17.984 21.094 1 30.73 78 GLU A C 1
ATOM 588 O O . GLU A 1 78 ? -8.938 -18.75 20.828 1 30.73 78 GLU A O 1
ATOM 593 N N . PRO A 1 79 ? -10.68 -17.641 20.109 1 32.97 79 PRO A N 1
ATOM 594 C CA . PRO A 1 79 ? -10.258 -17.688 18.719 1 32.97 79 PRO A CA 1
ATOM 595 C C . PRO A 1 79 ? -8.844 -17.156 18.5 1 32.97 79 PRO A C 1
ATOM 597 O O . PRO A 1 79 ? -8.547 -16.016 18.891 1 32.97 79 PRO A O 1
ATOM 600 N N . SER A 1 80 ? -7.914 -17.969 18.578 1 34.66 80 SER A N 1
ATOM 601 C CA . SER A 1 80 ? -6.492 -17.703 18.375 1 34.66 80 SER A CA 1
ATOM 602 C C . SER A 1 80 ? -6.246 -16.969 17.062 1 34.66 80 SER A C 1
ATOM 604 O O . SER A 1 80 ? -6.504 -17.5 15.984 1 34.66 80 SER A O 1
ATOM 606 N N . SER A 1 81 ? -6.535 -15.719 16.969 1 39.56 81 SER A N 1
ATOM 607 C CA . SER A 1 81 ? -6.09 -14.844 15.883 1 39.56 81 SER A CA 1
ATOM 608 C C . SER A 1 81 ? -4.641 -15.133 15.5 1 39.56 81 SER A C 1
ATOM 610 O O . SER A 1 81 ? -3.723 -14.828 16.266 1 39.56 81 SER A O 1
ATOM 612 N N . ILE A 1 82 ? -4.496 -16.109 14.781 1 43.59 82 ILE A N 1
ATOM 613 C CA . ILE A 1 82 ? -3.186 -16.547 14.312 1 43.59 82 ILE A CA 1
ATOM 614 C C . ILE A 1 82 ? -2.377 -15.328 13.852 1 43.59 82 ILE A C 1
ATOM 616 O O . ILE A 1 82 ? -1.281 -15.484 13.305 1 43.59 82 ILE A O 1
ATOM 620 N N . VAL A 1 83 ? -2.98 -14.188 13.727 1 44.25 83 VAL A N 1
ATOM 621 C CA . VAL A 1 83 ? -2.078 -13.148 13.234 1 44.25 83 VAL A CA 1
ATOM 622 C C . VAL A 1 83 ? -1.138 -12.703 14.352 1 44.25 83 VAL A C 1
ATOM 624 O O . VAL A 1 83 ? -1.587 -12.219 15.391 1 44.25 83 VAL A O 1
ATOM 627 N N . PRO A 1 84 ? 0.051 -13.227 14.32 1 40 84 PRO A N 1
ATOM 628 C CA . PRO A 1 84 ? 0.929 -12.688 15.359 1 40 84 PRO A CA 1
ATOM 629 C C . PRO A 1 84 ? 0.818 -11.172 15.5 1 40 84 PRO A C 1
ATOM 631 O O . PRO A 1 84 ? 0.738 -10.461 14.5 1 40 84 PRO A O 1
ATOM 634 N N . VAL A 1 85 ? 0.261 -10.781 16.609 1 44.47 85 VAL A N 1
ATOM 635 C CA . VAL A 1 85 ? 0.371 -9.367 16.953 1 44.47 85 VAL A CA 1
ATOM 636 C C . VAL A 1 85 ? 1.794 -8.875 16.703 1 44.47 85 VAL A C 1
ATOM 638 O O . VAL A 1 85 ? 2.75 -9.391 17.297 1 44.47 85 VAL A O 1
ATOM 641 N N . LEU A 1 86 ? 2.057 -8.383 15.492 1 46.03 86 LEU A N 1
ATOM 642 C CA . LEU A 1 86 ? 3.338 -7.754 15.188 1 46.03 86 LEU A CA 1
ATOM 643 C C . LEU A 1 86 ? 3.748 -6.793 16.297 1 46.03 86 LEU A C 1
ATOM 645 O O . LEU A 1 86 ? 3.148 -5.727 16.453 1 46.03 86 LEU A O 1
ATOM 649 N N . THR A 1 87 ? 4.238 -7.379 17.406 1 45.38 87 THR A N 1
ATOM 650 C CA . THR A 1 87 ? 4.902 -6.445 18.312 1 45.38 87 THR A CA 1
ATOM 651 C C . THR A 1 87 ? 6.113 -5.809 17.641 1 45.38 87 THR A C 1
ATOM 653 O O . THR A 1 87 ? 6.934 -6.504 17.047 1 45.38 87 THR A O 1
ATOM 656 N N . PRO A 1 88 ? 6.066 -4.59 17.406 1 48.31 88 PRO A N 1
ATOM 657 C CA . PRO A 1 88 ? 7.203 -3.885 16.797 1 48.31 88 PRO A CA 1
ATOM 658 C C . PRO A 1 88 ? 8.539 -4.266 17.438 1 48.31 88 PRO A C 1
ATOM 660 O O . PRO A 1 88 ? 8.711 -4.113 18.656 1 48.31 88 PRO A O 1
ATOM 663 N N . SER A 1 89 ? 9.148 -5.383 17.031 1 42.09 89 SER A N 1
ATOM 664 C CA . SER A 1 89 ? 10.43 -5.824 17.562 1 42.09 89 SER A CA 1
ATOM 665 C C . SER A 1 89 ? 11.594 -5.254 16.766 1 42.09 89 SER A C 1
ATOM 667 O O . SER A 1 89 ? 11.641 -5.406 15.539 1 42.09 89 SER A O 1
ATOM 669 N N . GLY A 1 90 ? 12.453 -4.211 17.484 1 50.41 90 GLY A N 1
ATOM 670 C CA . GLY A 1 90 ? 13.836 -3.865 17.188 1 50.41 90 GLY A CA 1
ATOM 671 C C . GLY A 1 90 ? 14.055 -2.375 17.016 1 50.41 90 GLY A C 1
ATOM 672 O O . GLY A 1 90 ? 13.102 -1.593 17.062 1 50.41 90 GLY A O 1
ATOM 673 N N . PRO A 1 91 ? 15.328 -2.033 17.031 1 53.84 91 PRO A N 1
ATOM 674 C CA . PRO A 1 91 ? 15.711 -0.628 16.891 1 53.84 91 PRO A CA 1
ATOM 675 C C . PRO A 1 91 ? 15.258 -0.037 15.547 1 53.84 91 PRO A C 1
ATOM 677 O O . PRO A 1 91 ? 15.133 -0.762 14.555 1 53.84 91 PRO A O 1
ATOM 680 N N . PHE A 1 92 ? 14.789 1.159 15.57 1 54.31 92 PHE A N 1
ATOM 681 C CA . PHE A 1 92 ? 14.32 1.895 14.398 1 54.31 92 PHE A CA 1
ATOM 682 C C . PHE A 1 92 ? 15.438 2.023 13.359 1 54.31 92 PHE A C 1
ATOM 684 O O . PHE A 1 92 ? 16.562 2.398 13.695 1 54.31 92 PHE A O 1
ATOM 691 N N . ASP A 1 93 ? 15.203 1.431 12.211 1 59.81 93 ASP A N 1
ATOM 692 C CA . ASP A 1 93 ? 16.094 1.627 11.07 1 59.81 93 ASP A CA 1
ATOM 693 C C . ASP A 1 93 ? 15.648 2.824 10.227 1 59.81 93 ASP A C 1
ATOM 695 O O . ASP A 1 93 ? 14.617 2.77 9.555 1 59.81 93 ASP A O 1
ATOM 699 N N . PRO A 1 94 ? 16.469 3.902 10.234 1 70.25 94 PRO A N 1
ATOM 700 C CA . PRO A 1 94 ? 16.047 5.125 9.547 1 70.25 94 PRO A CA 1
ATOM 701 C C . PRO A 1 94 ? 16.203 5.035 8.031 1 70.25 94 PRO A C 1
ATOM 703 O O . PRO A 1 94 ? 15.711 5.898 7.301 1 70.25 94 PRO A O 1
ATOM 706 N N . ASN A 1 95 ? 16.797 3.912 7.613 1 77.25 95 ASN A N 1
ATOM 707 C CA . ASN A 1 95 ? 17.156 3.895 6.195 1 77.25 95 ASN A CA 1
ATOM 708 C C . ASN A 1 95 ? 15.984 3.426 5.336 1 77.25 95 ASN A C 1
ATOM 710 O O . ASN A 1 95 ? 15.43 2.35 5.566 1 77.25 95 ASN A O 1
ATOM 714 N N . LEU A 1 96 ? 15.695 4.312 4.477 1 80.56 96 LEU A N 1
ATOM 715 C CA . LEU A 1 96 ? 14.625 3.994 3.543 1 80.56 96 LEU A CA 1
ATOM 716 C C . LEU A 1 96 ? 15.109 3.031 2.465 1 80.56 96 LEU A C 1
ATOM 718 O O . LEU A 1 96 ? 16.125 3.279 1.813 1 80.56 96 LEU A O 1
ATOM 722 N N . ASN A 1 97 ? 14.492 1.915 2.318 1 89.12 97 ASN A N 1
ATOM 723 C CA . ASN A 1 97 ? 14.625 1.087 1.125 1 89.12 97 ASN A CA 1
ATOM 724 C C . ASN A 1 97 ? 13.547 1.409 0.096 1 89.12 97 ASN A C 1
ATOM 726 O O . ASN A 1 97 ? 12.477 0.789 0.092 1 89.12 97 ASN A O 1
ATOM 730 N N . MET A 1 98 ? 13.883 2.389 -0.764 1 89.56 98 MET A N 1
ATOM 731 C CA . MET A 1 98 ? 12.883 2.934 -1.679 1 89.56 98 MET A CA 1
ATOM 732 C C . MET A 1 98 ? 12.438 1.882 -2.689 1 89.56 98 MET A C 1
ATOM 734 O O . MET A 1 98 ? 11.289 1.895 -3.141 1 89.56 98 MET A O 1
ATOM 738 N N . GLN A 1 99 ? 13.289 0.945 -2.92 1 91.69 99 GLN A N 1
ATOM 739 C CA . GLN A 1 99 ? 12.938 -0.117 -3.855 1 91.69 99 GLN A CA 1
ATOM 740 C C . GLN A 1 99 ? 11.852 -1.019 -3.279 1 91.69 99 GLN A C 1
ATOM 742 O O . GLN A 1 99 ? 10.859 -1.317 -3.951 1 91.69 99 GLN A O 1
ATOM 747 N N . HIS A 1 100 ? 12.078 -1.434 -2.043 1 95 100 HIS A N 1
ATOM 748 C CA . HIS A 1 100 ? 11.078 -2.279 -1.394 1 95 100 HIS A CA 1
ATOM 749 C C . HIS A 1 100 ? 9.758 -1.533 -1.205 1 95 100 HIS A C 1
ATOM 751 O O . HIS A 1 100 ? 8.688 -2.121 -1.335 1 95 100 HIS A O 1
ATOM 757 N N . LEU A 1 101 ? 9.844 -0.242 -0.935 1 96.56 101 LEU A N 1
ATOM 758 C CA . LEU A 1 101 ? 8.633 0.555 -0.758 1 96.56 101 LEU A CA 1
ATOM 759 C C . LEU A 1 101 ? 7.871 0.69 -2.074 1 96.56 101 LEU A C 1
ATOM 761 O O . LEU A 1 101 ? 6.641 0.635 -2.092 1 96.56 101 LEU A O 1
ATOM 765 N N . GLU A 1 102 ? 8.625 0.85 -3.137 1 96.69 102 GLU A N 1
ATOM 766 C CA . GLU A 1 102 ? 8 0.91 -4.453 1 96.69 102 GLU A CA 1
ATOM 767 C C . GLU A 1 102 ? 7.289 -0.398 -4.789 1 96.69 102 GLU A C 1
ATOM 769 O O . GLU A 1 102 ? 6.164 -0.388 -5.289 1 96.69 102 GLU A O 1
ATOM 774 N N . LEU A 1 103 ? 7.984 -1.449 -4.508 1 97.62 103 LEU A N 1
ATOM 775 C CA . LEU A 1 103 ? 7.43 -2.762 -4.824 1 97.62 103 LEU A CA 1
ATOM 776 C C . LEU A 1 103 ? 6.18 -3.037 -3.996 1 97.62 103 LEU A C 1
ATOM 778 O O . LEU A 1 103 ? 5.188 -3.557 -4.516 1 97.62 103 LEU A O 1
ATOM 782 N N . LEU A 1 104 ? 6.223 -2.693 -2.727 1 98.19 104 LEU A N 1
ATOM 783 C CA . LEU A 1 104 ? 5.039 -2.885 -1.897 1 98.19 104 LEU A CA 1
ATOM 784 C C . LEU A 1 104 ? 3.893 -2 -2.375 1 98.19 104 LEU A C 1
ATOM 786 O O . LEU A 1 104 ? 2.732 -2.42 -2.367 1 98.19 104 LEU A O 1
ATOM 790 N N . HIS A 1 105 ? 4.207 -0.741 -2.719 1 98.06 105 HIS A N 1
ATOM 791 C CA . HIS A 1 105 ? 3.193 0.149 -3.27 1 98.06 105 HIS A CA 1
ATOM 792 C C . HIS A 1 105 ? 2.531 -0.463 -4.5 1 98.06 105 HIS A C 1
ATOM 794 O O . HIS A 1 105 ? 1.307 -0.425 -4.637 1 98.06 105 HIS A O 1
ATOM 800 N N . GLN A 1 106 ? 3.338 -1.022 -5.391 1 97.94 106 GLN A N 1
ATOM 801 C CA . GLN A 1 106 ? 2.828 -1.681 -6.59 1 97.94 106 GLN A CA 1
ATOM 802 C C . GLN A 1 106 ? 1.911 -2.848 -6.23 1 97.94 106 GLN A C 1
ATOM 804 O O . GLN A 1 106 ? 0.853 -3.023 -6.836 1 97.94 106 GLN A O 1
ATOM 809 N N . PHE A 1 107 ? 2.342 -3.635 -5.25 1 98.44 107 PHE A N 1
ATOM 810 C CA . PHE A 1 107 ? 1.539 -4.785 -4.859 1 98.44 107 PHE A CA 1
ATOM 811 C C . PHE A 1 107 ? 0.176 -4.344 -4.34 1 98.44 107 PHE A C 1
ATOM 813 O O . PHE A 1 107 ? -0.852 -4.91 -4.719 1 98.44 107 PHE A O 1
ATOM 820 N N . LEU A 1 108 ? 0.131 -3.287 -3.543 1 98.12 108 LEU A N 1
ATOM 821 C CA . LEU A 1 108 ? -1.044 -2.881 -2.781 1 98.12 108 LEU A CA 1
ATOM 822 C C . LEU A 1 108 ? -1.98 -2.033 -3.635 1 98.12 108 LEU A C 1
ATOM 824 O O . LEU A 1 108 ? -3.135 -1.807 -3.264 1 98.12 108 LEU A O 1
ATOM 828 N N . THR A 1 109 ? -1.509 -1.578 -4.773 1 96.75 109 THR A N 1
ATOM 829 C CA . THR A 1 109 ? -2.359 -0.703 -5.574 1 96.75 109 THR A CA 1
ATOM 830 C C . THR A 1 109 ? -2.742 -1.374 -6.891 1 96.75 109 THR A C 1
ATOM 832 O O . THR A 1 109 ? -3.744 -1.009 -7.508 1 96.75 109 THR A O 1
ATOM 835 N N . SER A 1 110 ? -1.921 -2.369 -7.289 1 97.19 110 SER A N 1
ATOM 836 C CA . SER A 1 110 ? -2.184 -2.883 -8.633 1 97.19 110 SER A CA 1
ATOM 837 C C . SER A 1 110 ? -2.064 -4.402 -8.672 1 97.19 110 SER A C 1
ATOM 839 O O . SER A 1 110 ? -3.01 -5.094 -9.055 1 97.19 110 SER A O 1
ATOM 841 N N . THR A 1 111 ? -0.967 -5.039 -8.211 1 97.75 111 THR A N 1
ATOM 842 C CA . THR A 1 111 ? -0.641 -6.445 -8.406 1 97.75 111 THR A CA 1
ATOM 843 C C . THR A 1 111 ? -1.694 -7.34 -7.762 1 97.75 111 THR A C 1
ATOM 845 O O . THR A 1 111 ? -2.115 -8.336 -8.352 1 97.75 111 THR A O 1
ATOM 848 N N . TYR A 1 112 ? -2.098 -7.008 -6.535 1 97.06 112 TYR A N 1
ATOM 849 C CA . TYR A 1 112 ? -3.014 -7.875 -5.801 1 97.06 112 TYR A CA 1
ATOM 850 C C . TYR A 1 112 ? -4.328 -8.039 -6.551 1 97.06 112 TYR A C 1
ATOM 852 O O . TYR A 1 112 ? -5 -9.062 -6.426 1 97.06 112 TYR A O 1
ATOM 860 N N . LYS A 1 113 ? -4.723 -7.098 -7.359 1 96.94 113 LYS A N 1
ATOM 861 C CA . LYS A 1 113 ? -5.984 -7.129 -8.094 1 96.94 113 LYS A CA 1
ATOM 862 C C . LYS A 1 113 ? -5.93 -8.141 -9.234 1 96.94 113 LYS A C 1
ATOM 864 O O . LYS A 1 113 ? -6.965 -8.547 -9.766 1 96.94 113 LYS A O 1
ATOM 869 N N . THR A 1 114 ? -4.73 -8.508 -9.609 1 96.94 114 THR A N 1
ATOM 870 C CA . THR A 1 114 ? -4.555 -9.398 -10.75 1 96.94 114 THR A CA 1
ATOM 871 C C . THR A 1 114 ? -4.684 -10.859 -10.32 1 96.94 114 THR A C 1
ATOM 873 O O . THR A 1 114 ? -4.699 -11.758 -11.164 1 96.94 114 THR A O 1
ATOM 876 N N . PHE A 1 115 ? -4.789 -11.141 -9.062 1 96 115 PHE A N 1
ATOM 877 C CA . PHE A 1 115 ? -4.836 -12.508 -8.562 1 96 115 PHE A CA 1
ATOM 878 C C . PHE A 1 115 ? -6.25 -13.07 -8.641 1 96 115 PHE A C 1
ATOM 880 O O . PHE A 1 115 ? -6.438 -14.258 -8.891 1 96 115 PHE A O 1
ATOM 887 N N . HIS A 1 116 ? -7.176 -12.195 -8.383 1 93.12 116 HIS A N 1
ATOM 888 C CA . HIS A 1 116 ? -8.57 -12.609 -8.406 1 93.12 116 HIS A CA 1
ATOM 889 C C . HIS A 1 116 ? -9.484 -11.453 -8.805 1 93.12 116 HIS A C 1
ATOM 891 O O . HIS A 1 116 ? -9.172 -10.289 -8.531 1 93.12 116 HIS A O 1
ATOM 897 N N . ALA A 1 117 ? -10.633 -11.812 -9.305 1 89.12 117 ALA A N 1
ATOM 898 C CA . ALA A 1 117 ? -11.57 -10.781 -9.742 1 89.12 117 ALA A CA 1
ATOM 899 C C . ALA A 1 117 ? -12.516 -10.383 -8.609 1 89.12 117 ALA A C 1
ATOM 901 O O . ALA A 1 117 ? -13.023 -9.258 -8.586 1 89.12 117 ALA A O 1
ATOM 902 N N . GLU A 1 118 ? -12.719 -11.273 -7.684 1 89.94 118 GLU A N 1
ATOM 903 C CA . GLU A 1 118 ? -13.68 -11.039 -6.609 1 89.94 118 GLU A CA 1
ATOM 904 C C . GLU A 1 118 ? -13.086 -10.141 -5.527 1 89.94 118 GLU A C 1
ATOM 906 O O . GLU A 1 118 ? -12.016 -10.422 -4.996 1 89.94 118 GLU A O 1
ATOM 911 N N . GLY A 1 119 ? -13.797 -9.156 -5.082 1 91.62 119 GLY A N 1
ATOM 912 C CA . GLY A 1 119 ? -13.367 -8.156 -4.113 1 91.62 119 GLY A CA 1
ATOM 913 C C . GLY A 1 119 ? -12.938 -8.75 -2.789 1 91.62 119 GLY A C 1
ATOM 914 O O . GLY A 1 119 ? -11.836 -8.477 -2.307 1 91.62 119 GLY A O 1
ATOM 915 N N . PRO A 1 120 ? -13.703 -9.562 -2.217 1 91.56 120 PRO A N 1
ATOM 916 C CA . PRO A 1 120 ? -13.352 -10.125 -0.91 1 91.56 120 PRO A CA 1
ATOM 917 C C . PRO A 1 120 ? -12.031 -10.883 -0.927 1 91.56 120 PRO A C 1
ATOM 919 O O . PRO A 1 120 ? -11.266 -10.812 0.04 1 91.56 120 PRO A O 1
ATOM 922 N N . VAL A 1 121 ? -11.719 -11.586 -2.002 1 92.06 121 VAL A N 1
ATOM 923 C CA . VAL A 1 121 ? -10.461 -12.312 -2.113 1 92.06 121 VAL A CA 1
ATOM 924 C C . VAL A 1 121 ? -9.312 -11.328 -2.322 1 92.06 121 VAL A C 1
ATOM 926 O O . VAL A 1 121 ? -8.219 -11.516 -1.779 1 92.06 121 VAL A O 1
ATOM 929 N N . GLN A 1 122 ? -9.602 -10.305 -3.111 1 94.56 122 GLN A N 1
ATOM 930 C CA . GLN A 1 122 ? -8.602 -9.258 -3.309 1 94.56 122 GLN A CA 1
ATOM 931 C C . GLN A 1 122 ? -8.18 -8.648 -1.978 1 94.56 122 GLN A C 1
ATOM 933 O O . GLN A 1 122 ? -6.992 -8.398 -1.752 1 94.56 122 GLN A O 1
ATOM 938 N N . TYR A 1 123 ? -9.102 -8.484 -1.146 1 92.88 123 TYR A N 1
ATOM 939 C CA . TYR A 1 123 ? -8.828 -7.816 0.124 1 92.88 123 TYR A CA 1
ATOM 940 C C . TYR A 1 123 ? -8.008 -8.711 1.043 1 92.88 123 TYR A C 1
ATOM 942 O O . TYR A 1 123 ? -7.246 -8.211 1.881 1 92.88 123 TYR A O 1
ATOM 950 N N . ILE A 1 124 ? -8.094 -10 0.861 1 94.81 124 ILE A N 1
ATOM 951 C CA . ILE A 1 124 ? -7.254 -10.914 1.626 1 94.81 124 ILE A CA 1
ATOM 952 C C . ILE A 1 124 ? -5.793 -10.734 1.229 1 94.81 124 ILE A C 1
ATOM 954 O O . ILE A 1 124 ? -4.914 -10.641 2.09 1 94.81 124 ILE A O 1
ATOM 958 N N . TRP A 1 125 ? -5.547 -10.656 -0.027 1 96.81 125 TRP A N 1
ATOM 959 C CA . TRP A 1 125 ? -4.188 -10.469 -0.525 1 96.81 125 TRP A CA 1
ATOM 960 C C . TRP A 1 125 ? -3.629 -9.117 -0.102 1 96.81 125 TRP A C 1
ATOM 962 O O . TRP A 1 125 ? -2.469 -9.016 0.302 1 96.81 125 TRP A O 1
ATOM 972 N N . GLN A 1 126 ? -4.473 -8.07 -0.156 1 96.88 126 GLN A N 1
ATOM 973 C CA . GLN A 1 126 ? -4.059 -6.699 0.127 1 96.88 126 GLN A CA 1
ATOM 974 C C . GLN A 1 126 ? -3.824 -6.492 1.621 1 96.88 126 GLN A C 1
ATOM 976 O O . GLN A 1 126 ? -2.953 -5.719 2.018 1 96.88 126 GLN A O 1
ATOM 981 N N . GLY A 1 127 ? -4.637 -7.203 2.396 1 96.19 127 GLY A N 1
ATOM 982 C CA . GLY A 1 127 ? -4.609 -6.996 3.836 1 96.19 127 GLY A CA 1
ATOM 983 C C . GLY A 1 127 ? -3.934 -8.125 4.59 1 96.19 127 GLY A C 1
ATOM 984 O O . GLY A 1 127 ? -2.75 -8.031 4.922 1 96.19 127 GLY A O 1
ATOM 985 N N . THR A 1 128 ? -4.586 -9.242 4.691 1 95.19 128 THR A N 1
ATOM 986 C CA . THR A 1 128 ? -4.199 -10.352 5.555 1 95.19 128 THR A CA 1
ATOM 987 C C . THR A 1 128 ? -2.85 -10.93 5.129 1 95.19 128 THR A C 1
ATOM 989 O O . THR A 1 128 ? -1.982 -11.172 5.973 1 95.19 128 THR A O 1
ATOM 992 N N . VAL A 1 129 ? -2.66 -11.125 3.889 1 97.06 129 VAL A N 1
ATOM 993 C CA . VAL A 1 129 ? -1.437 -11.75 3.391 1 97.06 129 VAL A CA 1
ATOM 994 C C . VAL A 1 129 ? -0.25 -10.82 3.637 1 97.06 129 VAL A C 1
ATOM 996 O O . VAL A 1 129 ? 0.82 -11.266 4.059 1 97.06 129 VAL A O 1
ATOM 999 N N . VAL A 1 130 ? -0.428 -9.547 3.4 1 97.81 130 VAL A N 1
ATOM 1000 C CA . VAL A 1 130 ? 0.665 -8.602 3.615 1 97.81 130 VAL A CA 1
ATOM 1001 C C . VAL A 1 130 ? 0.979 -8.508 5.105 1 97.81 130 VAL A C 1
ATOM 1003 O O . VAL A 1 130 ? 2.146 -8.445 5.5 1 97.81 130 VAL A O 1
ATOM 1006 N N . ARG A 1 131 ? -0.06 -8.5 5.902 1 95.62 131 ARG A N 1
ATOM 1007 C CA . ARG A 1 131 ? 0.173 -8.508 7.344 1 95.62 131 ARG A CA 1
ATOM 1008 C C . ARG A 1 131 ? 0.947 -9.75 7.77 1 95.62 131 ARG A C 1
ATOM 1010 O O . ARG A 1 131 ? 1.851 -9.672 8.602 1 95.62 131 ARG A O 1
ATOM 1017 N N . MET A 1 132 ? 0.622 -10.859 7.207 1 94.94 132 MET A N 1
ATOM 1018 C CA . MET A 1 132 ? 1.357 -12.094 7.465 1 94.94 132 MET A CA 1
ATOM 1019 C C . MET A 1 132 ? 2.812 -11.961 7.027 1 94.94 132 MET A C 1
ATOM 1021 O O . MET A 1 132 ? 3.721 -12.391 7.742 1 94.94 132 MET A O 1
ATOM 1025 N N . ALA A 1 133 ? 2.992 -11.359 5.918 1 96.94 133 ALA A N 1
ATOM 1026 C CA . ALA A 1 133 ? 4.328 -11.203 5.355 1 96.94 133 ALA A CA 1
ATOM 1027 C C . ALA A 1 133 ? 5.207 -10.336 6.25 1 96.94 133 ALA A C 1
ATOM 1029 O O . ALA A 1 133 ? 6.438 -10.438 6.215 1 96.94 133 ALA A O 1
ATOM 1030 N N . LEU A 1 134 ? 4.574 -9.453 7 1 94.38 134 LEU A N 1
ATOM 1031 C CA . LEU A 1 134 ? 5.324 -8.594 7.91 1 94.38 134 LEU A CA 1
ATOM 1032 C C . LEU A 1 134 ? 5.965 -9.422 9.023 1 94.38 134 LEU A C 1
ATOM 1034 O O . LEU A 1 134 ? 6.957 -8.992 9.625 1 94.38 134 LEU A O 1
ATOM 1038 N N . SER A 1 135 ? 5.469 -10.633 9.281 1 92.5 135 SER A N 1
ATOM 1039 C CA . SER A 1 135 ? 5.988 -11.5 10.328 1 92.5 135 SER A CA 1
ATOM 1040 C C . SER A 1 135 ? 6.852 -12.617 9.75 1 92.5 135 SER A C 1
ATOM 1042 O O . SER A 1 135 ? 7.578 -13.297 10.477 1 92.5 135 SER A O 1
ATOM 1044 N N . PHE A 1 136 ? 6.762 -12.828 8.516 1 93.19 136 PHE A N 1
ATOM 1045 C CA . PHE A 1 136 ? 7.496 -13.906 7.852 1 93.19 136 PHE A CA 1
ATOM 1046 C C . PHE A 1 136 ? 8.305 -13.367 6.68 1 93.19 136 PHE A C 1
ATOM 1048 O O . PHE A 1 136 ? 7.816 -13.312 5.551 1 93.19 136 PHE A O 1
ATOM 1055 N N . PRO A 1 137 ? 9.602 -13.133 6.887 1 93.38 137 PRO A N 1
ATOM 1056 C CA . PRO A 1 137 ? 10.438 -12.461 5.887 1 93.38 137 PRO A CA 1
ATOM 1057 C C . PRO A 1 137 ? 10.453 -13.195 4.547 1 93.38 137 PRO A C 1
ATOM 1059 O O . PRO A 1 137 ? 10.5 -12.562 3.492 1 93.38 137 PRO A O 1
ATOM 1062 N N . PHE A 1 138 ? 10.438 -14.555 4.539 1 93 138 PHE A N 1
ATOM 1063 C CA . PHE A 1 138 ? 10.453 -15.289 3.277 1 93 138 PHE A CA 1
ATOM 1064 C C . PHE A 1 138 ? 9.219 -14.953 2.443 1 93 138 PHE A C 1
ATOM 1066 O O . PHE A 1 138 ? 9.305 -14.82 1.221 1 93 138 PHE A O 1
ATOM 1073 N N . LEU 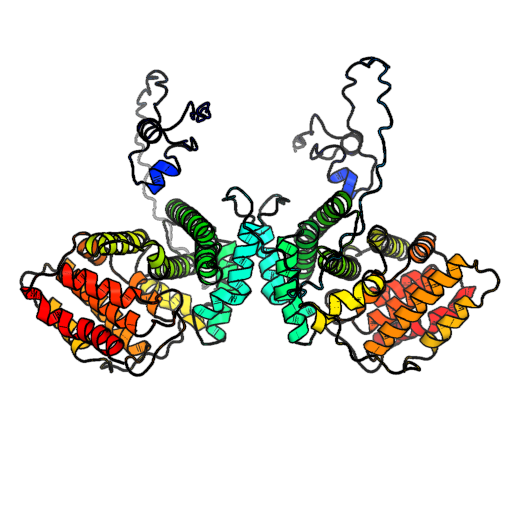A 1 139 ? 8.094 -14.758 3.104 1 96 139 LEU A N 1
ATOM 1074 C CA . LEU A 1 139 ? 6.859 -14.406 2.416 1 96 139 LEU A CA 1
ATOM 1075 C C . LEU A 1 139 ? 6.934 -12.984 1.866 1 96 139 LEU A C 1
ATOM 1077 O O . LEU A 1 139 ? 6.504 -12.727 0.741 1 96 139 LEU A O 1
ATOM 1081 N N . MET A 1 140 ? 7.512 -12.031 2.656 1 97.44 140 MET A N 1
ATOM 1082 C CA . MET A 1 140 ? 7.641 -10.648 2.205 1 97.44 140 MET A CA 1
ATOM 1083 C C . MET A 1 140 ? 8.562 -10.555 0.994 1 97.44 140 MET A C 1
ATOM 1085 O O . MET A 1 140 ? 8.234 -9.883 0.012 1 97.44 140 MET A O 1
ATOM 1089 N N . HIS A 1 141 ? 9.656 -11.289 1.047 1 96.56 141 HIS A N 1
ATOM 1090 C CA . HIS A 1 141 ? 10.578 -11.297 -0.088 1 96.56 141 HIS A CA 1
ATOM 1091 C C . HIS A 1 141 ? 9.883 -11.789 -1.353 1 96.56 141 HIS A C 1
ATOM 1093 O O . HIS A 1 141 ? 10.047 -11.211 -2.426 1 96.56 141 HIS A O 1
ATOM 1099 N N . GLU A 1 142 ? 9.164 -12.844 -1.211 1 96.19 142 GLU A N 1
ATOM 1100 C CA . GLU A 1 142 ? 8.508 -13.414 -2.383 1 96.19 142 GLU A CA 1
ATOM 1101 C C . GLU A 1 142 ? 7.406 -12.492 -2.9 1 96.19 142 GLU A C 1
ATOM 1103 O O . GLU A 1 142 ? 7.199 -12.383 -4.113 1 96.19 142 GLU A O 1
ATOM 1108 N N . LEU A 1 143 ? 6.66 -11.883 -1.94 1 98.06 143 LEU A N 1
ATOM 1109 C CA . LEU A 1 143 ? 5.629 -10.922 -2.307 1 98.06 143 LEU A CA 1
ATOM 1110 C C . LEU A 1 143 ? 6.223 -9.773 -3.115 1 98.06 143 LEU A C 1
ATOM 1112 O O . LEU A 1 143 ? 5.684 -9.406 -4.164 1 98.06 143 LEU A O 1
ATOM 1116 N N . LEU A 1 144 ? 7.336 -9.242 -2.668 1 97.81 144 LEU A N 1
ATOM 1117 C CA . LEU A 1 144 ? 8.016 -8.156 -3.367 1 97.81 144 LEU A CA 1
ATOM 1118 C C . LEU A 1 144 ? 8.555 -8.633 -4.711 1 97.81 144 LEU A C 1
ATOM 1120 O O . LEU A 1 144 ? 8.57 -7.871 -5.684 1 97.81 144 LEU A O 1
ATOM 1124 N N . ALA A 1 145 ? 8.992 -9.883 -4.766 1 96 145 ALA A N 1
ATOM 1125 C CA . ALA A 1 145 ? 9.484 -10.453 -6.016 1 96 145 ALA A CA 1
ATOM 1126 C C . ALA A 1 145 ? 8.391 -10.469 -7.082 1 96 145 ALA A C 1
ATOM 1128 O O . ALA A 1 145 ? 8.641 -10.125 -8.242 1 96 145 ALA A O 1
ATOM 1129 N N . ILE A 1 146 ? 7.215 -10.82 -6.684 1 96.94 146 ILE A N 1
ATOM 1130 C CA . ILE A 1 146 ? 6.094 -10.883 -7.613 1 96.94 146 ILE A CA 1
ATOM 1131 C C . ILE A 1 146 ? 5.727 -9.469 -8.078 1 96.94 146 ILE A C 1
ATOM 1133 O O . ILE A 1 146 ? 5.398 -9.258 -9.242 1 96.94 146 ILE A O 1
ATOM 1137 N N . SER A 1 147 ? 5.781 -8.578 -7.121 1 97.31 147 SER A N 1
ATOM 1138 C CA . SER A 1 147 ? 5.531 -7.184 -7.465 1 97.31 147 SER A CA 1
ATOM 1139 C C . SER A 1 147 ? 6.531 -6.688 -8.508 1 97.31 147 SER A C 1
ATOM 1141 O O . SER A 1 147 ? 6.168 -5.918 -9.398 1 97.31 147 SER A O 1
ATOM 1143 N N . ALA A 1 148 ? 7.762 -7.055 -8.336 1 95.88 148 ALA A N 1
ATOM 1144 C CA . ALA A 1 148 ? 8.797 -6.672 -9.297 1 95.88 148 ALA A CA 1
ATOM 1145 C C . ALA A 1 148 ? 8.5 -7.246 -10.68 1 95.88 148 ALA A C 1
ATOM 1147 O O . ALA A 1 148 ? 8.688 -6.566 -11.688 1 95.88 148 ALA A O 1
ATOM 1148 N N . LEU A 1 149 ? 8.031 -8.453 -10.727 1 94.94 149 LEU A N 1
ATOM 1149 C CA . LEU A 1 149 ? 7.672 -9.055 -12.008 1 94.94 149 LEU A CA 1
ATOM 1150 C C . LEU A 1 149 ? 6.531 -8.289 -12.664 1 94.94 149 LEU A C 1
ATOM 1152 O O . LEU A 1 149 ? 6.535 -8.086 -13.883 1 94.94 149 LEU A O 1
ATOM 1156 N N . HIS A 1 150 ? 5.602 -7.945 -11.898 1 96.62 150 HIS A N 1
ATOM 1157 C CA . HIS A 1 150 ? 4.473 -7.195 -12.445 1 96.62 150 HIS A CA 1
ATOM 1158 C C . HIS A 1 150 ? 4.914 -5.828 -12.945 1 96.62 150 HIS A C 1
ATOM 1160 O O . HIS A 1 150 ? 4.418 -5.348 -13.969 1 96.62 150 HIS A O 1
ATOM 1166 N N . LEU A 1 151 ? 5.805 -5.203 -12.211 1 96.19 151 LEU A N 1
ATOM 1167 C CA . LEU A 1 151 ? 6.34 -3.922 -12.664 1 96.19 151 LEU A CA 1
ATOM 1168 C C . LEU A 1 151 ? 7.105 -4.082 -13.969 1 96.19 151 LEU A C 1
ATOM 1170 O O . LEU A 1 151 ? 7.055 -3.209 -14.836 1 96.19 151 LEU A O 1
ATOM 1174 N N . ALA A 1 152 ? 7.848 -5.16 -14.086 1 93.44 152 ALA A N 1
ATOM 1175 C CA . ALA A 1 152 ? 8.555 -5.426 -15.336 1 93.44 152 ALA A CA 1
ATOM 1176 C C . ALA A 1 152 ? 7.582 -5.484 -16.516 1 93.44 152 ALA A C 1
ATOM 1178 O O . ALA A 1 152 ? 7.918 -5.074 -17.625 1 93.44 152 ALA A O 1
ATOM 1179 N N . TYR A 1 153 ? 6.449 -6 -16.25 1 92.94 153 TYR A N 1
ATOM 1180 C CA . TYR A 1 153 ? 5.406 -6.117 -17.25 1 92.94 153 TYR A CA 1
ATOM 1181 C C . TYR A 1 153 ? 4.785 -4.758 -17.562 1 92.94 153 TYR A C 1
ATOM 1183 O O . TYR A 1 153 ? 4.551 -4.422 -18.719 1 92.94 153 TYR A O 1
ATOM 1191 N N . THR A 1 154 ? 4.508 -3.961 -16.531 1 95.12 154 THR A N 1
ATOM 1192 C CA . THR A 1 154 ? 3.781 -2.709 -16.703 1 95.12 154 THR A CA 1
ATOM 1193 C C . THR A 1 154 ? 4.73 -1.582 -17.094 1 95.12 154 THR A C 1
ATOM 1195 O O . THR A 1 154 ? 4.297 -0.553 -17.625 1 95.12 154 THR A O 1
ATOM 1198 N N . LYS A 1 155 ? 5.977 -1.75 -16.781 1 94.5 155 LYS A N 1
ATOM 1199 C CA . LYS A 1 155 ? 7.008 -0.798 -17.188 1 94.5 155 LYS A CA 1
ATOM 1200 C C . LYS A 1 155 ? 8.07 -1.471 -18.047 1 94.5 155 LYS A C 1
ATOM 1202 O O . LYS A 1 155 ? 9.234 -1.584 -17.641 1 94.5 155 LYS A O 1
ATOM 1207 N N . PRO A 1 156 ? 7.766 -1.643 -19.266 1 91.56 156 PRO A N 1
ATOM 1208 C CA . PRO A 1 156 ? 8.648 -2.434 -20.125 1 91.56 156 PRO A CA 1
ATOM 1209 C C . PRO A 1 156 ? 10.008 -1.774 -20.344 1 91.56 156 PRO A C 1
ATOM 1211 O O . PRO A 1 156 ? 11.008 -2.467 -20.531 1 91.56 156 PRO A O 1
ATOM 1214 N N . ASP A 1 157 ? 10.062 -0.464 -20.266 1 92.75 157 ASP A N 1
ATOM 1215 C CA . ASP A 1 157 ? 11.32 0.247 -20.469 1 92.75 157 ASP A CA 1
ATOM 1216 C C . ASP A 1 157 ? 12.336 -0.106 -19.391 1 92.75 157 ASP A C 1
ATOM 1218 O O . ASP A 1 157 ? 13.547 -0.035 -19.609 1 92.75 157 ASP A O 1
ATOM 1222 N N . ASP A 1 158 ? 11.852 -0.54 -18.266 1 92.06 158 ASP A N 1
ATOM 1223 C CA . ASP A 1 158 ? 12.711 -0.881 -17.125 1 92.06 158 ASP A CA 1
ATOM 1224 C C . ASP A 1 158 ? 12.609 -2.367 -16.797 1 92.06 158 ASP A C 1
ATOM 1226 O O . ASP A 1 158 ? 12.922 -2.777 -15.672 1 92.06 158 ASP A O 1
ATOM 1230 N N . ALA A 1 159 ? 12.211 -3.168 -17.703 1 91.06 159 ALA A N 1
ATOM 1231 C CA . ALA A 1 159 ? 11.883 -4.57 -17.453 1 91.06 159 ALA A CA 1
ATOM 1232 C C . ALA A 1 159 ? 13.102 -5.34 -16.969 1 91.06 159 ALA A C 1
ATOM 1234 O O . ALA A 1 159 ? 13 -6.156 -16.047 1 91.06 159 ALA A O 1
ATOM 1235 N N . THR A 1 160 ? 14.195 -5.113 -17.484 1 88.38 160 THR A N 1
ATOM 1236 C CA . THR A 1 160 ? 15.406 -5.844 -17.125 1 88.38 160 THR A CA 1
ATOM 1237 C C . THR A 1 160 ? 15.766 -5.613 -15.664 1 88.38 160 THR A C 1
ATOM 1239 O O . THR A 1 160 ? 16.109 -6.551 -14.945 1 88.38 160 THR A O 1
ATOM 1242 N N . TRP A 1 161 ? 15.633 -4.398 -15.297 1 90.19 161 TRP A N 1
ATOM 1243 C CA . TRP A 1 161 ? 15.93 -4.059 -13.914 1 90.19 161 TRP A CA 1
ATOM 1244 C C . TRP A 1 161 ? 14.984 -4.785 -12.961 1 90.19 161 TRP A C 1
ATOM 1246 O O . TRP A 1 161 ? 15.422 -5.367 -11.969 1 90.19 161 TRP A O 1
ATOM 1256 N N . TYR A 1 162 ? 13.773 -4.738 -13.195 1 93 162 TYR A N 1
ATOM 1257 C CA . TYR A 1 162 ? 12.781 -5.352 -12.32 1 93 162 TYR A CA 1
ATOM 1258 C C . TYR A 1 162 ? 12.898 -6.871 -12.344 1 93 162 TYR A C 1
ATOM 1260 O O . TYR A 1 162 ? 12.672 -7.527 -11.328 1 93 162 TYR A O 1
ATOM 1268 N N . HIS A 1 163 ? 13.227 -7.441 -13.445 1 91 163 HIS A N 1
ATOM 1269 C CA . HIS A 1 163 ? 13.453 -8.883 -13.516 1 91 163 HIS A CA 1
ATOM 1270 C C . HIS A 1 163 ? 14.625 -9.297 -12.625 1 91 163 HIS A C 1
ATOM 1272 O O . HIS A 1 163 ? 14.555 -10.312 -11.938 1 91 163 HIS A O 1
ATOM 1278 N N . THR A 1 164 ? 15.625 -8.492 -12.68 1 89.81 164 THR A N 1
ATOM 1279 C CA . THR A 1 164 ? 16.781 -8.766 -11.836 1 89.81 164 THR A CA 1
ATOM 1280 C C . THR A 1 164 ? 16.406 -8.664 -10.359 1 89.81 164 THR A C 1
ATOM 1282 O O . THR A 1 164 ? 16.766 -9.539 -9.562 1 89.81 164 THR A O 1
ATOM 1285 N N . ALA A 1 165 ? 15.688 -7.633 -10.047 1 92 165 ALA A N 1
ATOM 1286 C CA . ALA A 1 165 ? 15.234 -7.453 -8.672 1 92 165 ALA A CA 1
ATOM 1287 C C . ALA A 1 165 ? 14.375 -8.625 -8.219 1 92 165 ALA A C 1
ATOM 1289 O O . ALA A 1 165 ? 14.516 -9.109 -7.09 1 92 165 ALA A O 1
ATOM 1290 N N . SER A 1 166 ? 13.508 -9.047 -9.094 1 93.38 166 SER A N 1
ATOM 1291 C CA . SER A 1 166 ? 12.617 -10.164 -8.781 1 93.38 166 SER A CA 1
ATOM 1292 C C . SER A 1 166 ? 13.406 -11.438 -8.492 1 93.38 166 SER A C 1
ATOM 1294 O O . SER A 1 166 ? 13.117 -12.148 -7.531 1 93.38 166 SER A O 1
ATOM 1296 N N . THR A 1 167 ? 14.375 -11.68 -9.289 1 89.31 167 THR A N 1
ATOM 1297 C CA . THR A 1 167 ? 15.195 -12.875 -9.133 1 89.31 167 THR A CA 1
ATOM 1298 C C . THR A 1 167 ? 15.969 -12.844 -7.816 1 89.31 167 THR A C 1
ATOM 1300 O O . THR A 1 167 ? 16.047 -13.852 -7.117 1 89.31 167 THR A O 1
ATOM 1303 N N . GLU A 1 168 ? 16.5 -11.727 -7.547 1 91.12 168 GLU A N 1
ATOM 1304 C CA . GLU A 1 168 ? 17.234 -11.578 -6.293 1 91.12 168 GLU A CA 1
ATOM 1305 C C . GLU A 1 168 ? 16.328 -11.773 -5.09 1 91.12 168 GLU A C 1
ATOM 1307 O O . GLU A 1 168 ? 16.672 -12.477 -4.141 1 91.12 168 GLU A O 1
ATOM 1312 N N . LEU A 1 169 ? 15.211 -11.164 -5.102 1 94.25 169 LEU A N 1
ATOM 1313 C CA . LEU A 1 169 ? 14.25 -11.266 -4.012 1 94.25 169 LEU A CA 1
ATOM 1314 C C . LEU A 1 169 ? 13.758 -12.703 -3.85 1 94.25 169 LEU A C 1
ATOM 1316 O O . LEU A 1 169 ? 13.609 -13.188 -2.727 1 94.25 169 LEU A O 1
ATOM 1320 N N . GLN A 1 170 ? 13.492 -13.352 -4.941 1 92 170 GLN A N 1
ATOM 1321 C CA . GLN A 1 170 ? 13.07 -14.742 -4.879 1 92 170 GLN A CA 1
ATOM 1322 C C . GLN A 1 170 ? 14.141 -15.617 -4.242 1 92 170 GLN A C 1
ATOM 1324 O O . GLN A 1 170 ? 13.836 -16.516 -3.443 1 92 170 GLN A O 1
ATOM 1329 N N . THR A 1 171 ? 15.344 -15.383 -4.625 1 90.06 171 THR A N 1
ATOM 1330 C CA . THR A 1 171 ? 16.453 -16.141 -4.059 1 90.06 171 THR A CA 1
ATOM 1331 C C . THR A 1 171 ? 16.531 -15.93 -2.547 1 90.06 171 THR A C 1
ATOM 1333 O O . THR A 1 171 ? 16.703 -16.891 -1.795 1 90.06 171 THR A O 1
ATOM 1336 N N . LEU A 1 172 ? 16.375 -14.758 -2.145 1 92.56 172 LEU A N 1
ATOM 1337 C CA . LEU A 1 172 ? 16.375 -14.461 -0.717 1 92.56 172 LEU A CA 1
ATOM 1338 C C . LEU A 1 172 ? 15.211 -15.133 -0.016 1 92.56 172 LEU A C 1
ATOM 1340 O O . LEU A 1 172 ? 15.359 -15.664 1.09 1 92.56 172 LEU A O 1
ATOM 1344 N N . ALA A 1 173 ? 14.062 -15.102 -0.68 1 93.19 173 ALA A N 1
ATOM 1345 C CA . ALA A 1 173 ? 12.867 -15.734 -0.129 1 93.19 173 ALA A CA 1
ATOM 1346 C C . ALA A 1 173 ? 13.086 -17.219 0.098 1 93.19 173 ALA A C 1
ATOM 1348 O O . ALA A 1 173 ? 12.805 -17.734 1.184 1 93.19 173 ALA A O 1
ATOM 1349 N N . LEU A 1 174 ? 13.594 -17.859 -0.875 1 90 174 LEU A N 1
ATOM 1350 C CA . LEU A 1 174 ? 13.836 -19.297 -0.809 1 90 174 LEU A CA 1
ATOM 1351 C C . LEU A 1 174 ? 14.883 -19.625 0.253 1 90 174 LEU A C 1
ATOM 1353 O O . LEU A 1 174 ? 14.711 -20.578 1.022 1 90 174 LEU A O 1
ATOM 1357 N N . ASN A 1 175 ? 15.938 -18.844 0.335 1 88.44 175 ASN A N 1
ATOM 1358 C CA . ASN A 1 175 ? 16.984 -19.062 1.34 1 88.44 175 ASN A CA 1
ATOM 1359 C C . ASN A 1 175 ? 16.422 -18.906 2.754 1 88.44 175 ASN A C 1
ATOM 1361 O O . ASN A 1 175 ? 16.719 -19.719 3.631 1 88.44 175 ASN A O 1
ATOM 1365 N N . LYS A 1 176 ? 15.664 -17.875 2.883 1 88.44 176 LYS A N 1
ATOM 1366 C CA . LYS A 1 176 ? 15.078 -17.641 4.199 1 88.44 176 LYS A CA 1
ATOM 1367 C C . LYS A 1 176 ? 14.078 -18.734 4.562 1 88.44 176 LYS A C 1
ATOM 1369 O O . LYS A 1 176 ? 14 -19.156 5.719 1 88.44 176 LYS A O 1
ATOM 1374 N N . PHE A 1 177 ? 13.344 -19.156 3.643 1 88.69 177 PHE A N 1
ATOM 1375 C CA . PHE A 1 177 ? 12.375 -20.219 3.879 1 88.69 177 PHE A CA 1
ATOM 1376 C C . PHE A 1 177 ? 13.07 -21.516 4.273 1 88.69 177 PHE A C 1
ATOM 1378 O O . PHE A 1 177 ? 12.68 -22.172 5.242 1 88.69 177 PHE A O 1
ATOM 1385 N N . ASN A 1 178 ? 14.023 -21.812 3.609 1 84.56 178 ASN A N 1
ATOM 1386 C CA . ASN A 1 178 ? 14.75 -23.062 3.84 1 84.56 178 ASN A CA 1
ATOM 1387 C C . ASN A 1 178 ? 15.484 -23.047 5.176 1 84.56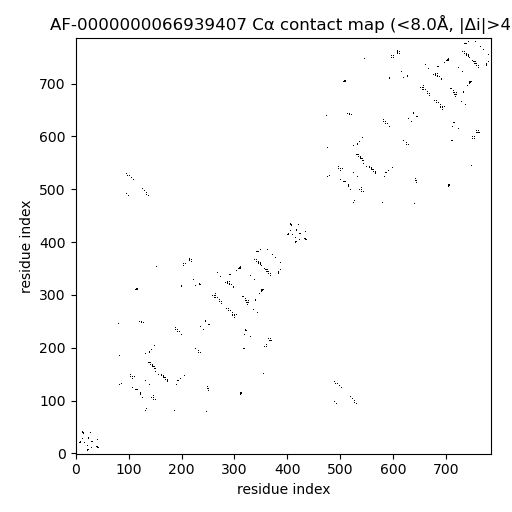 178 ASN A C 1
ATOM 1389 O O . ASN A 1 178 ? 15.695 -24.094 5.789 1 84.56 178 ASN A O 1
ATOM 1393 N N . SER A 1 179 ? 15.828 -21.922 5.629 1 79.81 179 SER A N 1
ATOM 1394 C CA . SER A 1 179 ? 16.547 -21.797 6.891 1 79.81 179 SER A CA 1
ATOM 1395 C C . SER A 1 179 ? 15.594 -21.797 8.078 1 79.81 179 SER A C 1
ATOM 1397 O O . SER A 1 179 ? 15.969 -22.172 9.188 1 79.81 179 SER A O 1
ATOM 1399 N N . ALA A 1 180 ? 14.461 -21.25 7.93 1 66.88 180 ALA A N 1
ATOM 1400 C CA . ALA A 1 180 ? 13.555 -21.031 9.047 1 66.88 180 ALA A CA 1
ATOM 1401 C C . ALA A 1 180 ? 12.617 -22.234 9.242 1 66.88 180 ALA A C 1
ATOM 1403 O O . ALA A 1 180 ? 12.391 -22.672 10.367 1 66.88 180 ALA A O 1
ATOM 1404 N N . GLU A 1 181 ? 11.938 -22.625 8.117 1 61.81 181 GLU A N 1
ATOM 1405 C CA . GLU A 1 181 ? 10.656 -23.297 8.344 1 61.81 181 GLU A CA 1
ATOM 1406 C C . GLU A 1 181 ? 10.766 -24.797 8.102 1 61.81 181 GLU A C 1
ATOM 1408 O O . GLU A 1 181 ? 10.617 -25.266 6.969 1 61.81 181 GLU A O 1
ATOM 1413 N N . ARG A 1 182 ? 11.172 -25.422 9.172 1 64.44 182 ARG A N 1
ATOM 1414 C CA . ARG A 1 182 ? 11.219 -26.875 9.016 1 64.44 182 ARG A CA 1
ATOM 1415 C C . ARG A 1 182 ? 9.914 -27.516 9.484 1 64.44 182 ARG A C 1
ATOM 1417 O O . ARG A 1 182 ? 9.43 -28.469 8.867 1 64.44 182 ARG A O 1
ATOM 1424 N N . ASP A 1 183 ? 9.281 -26.859 10.406 1 78.75 183 ASP A N 1
ATOM 1425 C CA . ASP A 1 183 ? 8.07 -27.484 10.93 1 78.75 183 ASP A CA 1
ATOM 1426 C C . ASP A 1 183 ? 6.852 -26.594 10.734 1 78.75 183 ASP A C 1
ATOM 1428 O O . ASP A 1 183 ? 6.824 -25.453 11.227 1 78.75 183 ASP A O 1
ATOM 1432 N N . ILE A 1 184 ? 5.887 -27.094 9.945 1 85 184 ILE A N 1
ATOM 1433 C CA . ILE A 1 184 ? 4.656 -26.359 9.68 1 85 184 ILE A CA 1
ATOM 1434 C C . ILE A 1 184 ? 3.68 -26.547 10.844 1 85 184 ILE A C 1
ATOM 1436 O O . ILE A 1 184 ? 3.459 -27.656 11.305 1 85 184 ILE A O 1
ATOM 1440 N N . ASN A 1 185 ? 3.219 -25.531 11.344 1 86.62 185 ASN A N 1
ATOM 1441 C CA . ASN A 1 185 ? 2.229 -25.531 12.414 1 86.62 185 ASN A CA 1
ATOM 1442 C C . ASN A 1 185 ? 1.182 -24.438 12.219 1 86.62 185 ASN A C 1
ATOM 1444 O O . ASN A 1 185 ? 1.146 -23.797 11.164 1 86.62 185 ASN A O 1
ATOM 1448 N N . ALA A 1 186 ? 0.3 -24.25 13.18 1 85.69 186 ALA A N 1
ATOM 1449 C CA . ALA A 1 186 ? -0.83 -23.344 13.062 1 85.69 186 ALA A CA 1
ATOM 1450 C C . ALA A 1 186 ? -0.353 -21.891 12.891 1 85.69 186 ALA A C 1
ATOM 1452 O O . ALA A 1 186 ? -1.011 -21.094 12.227 1 85.69 186 ALA A O 1
ATOM 1453 N N . SER A 1 187 ? 0.758 -21.531 13.43 1 86 187 SER A N 1
ATOM 1454 C CA . SER A 1 187 ? 1.241 -20.156 13.438 1 86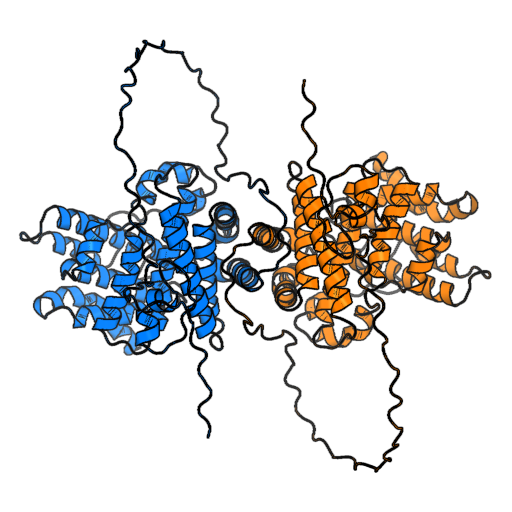 187 SER A CA 1
ATOM 1455 C C . SER A 1 187 ? 1.848 -19.781 12.094 1 86 187 SER A C 1
ATOM 1457 O O . SER A 1 187 ? 1.875 -18.609 11.727 1 86 187 SER A O 1
ATOM 1459 N N . ASN A 1 188 ? 2.273 -20.797 11.352 1 89.56 188 ASN A N 1
ATOM 1460 C CA . ASN A 1 188 ? 2.998 -20.422 10.141 1 89.56 188 ASN A CA 1
ATOM 1461 C C . ASN A 1 188 ? 2.381 -21.062 8.898 1 89.56 188 ASN A C 1
ATOM 1463 O O . ASN A 1 188 ? 2.795 -20.766 7.773 1 89.56 188 ASN A O 1
ATOM 1467 N N . CYS A 1 189 ? 1.402 -21.891 9.023 1 90.06 189 CYS A N 1
ATOM 1468 C CA . CYS A 1 189 ? 0.847 -22.641 7.902 1 90.06 189 CYS A CA 1
ATOM 1469 C C . CYS A 1 189 ? 0.272 -21.703 6.852 1 90.06 189 CYS A C 1
ATOM 1471 O O . CYS A 1 189 ? 0.408 -21.953 5.652 1 90.06 189 CYS A O 1
ATOM 1473 N N . GLY A 1 190 ? -0.393 -20.641 7.281 1 91.69 190 GLY A N 1
ATOM 1474 C CA . GLY A 1 190 ? -0.902 -19.656 6.336 1 91.69 190 GLY A CA 1
ATOM 1475 C C . GLY A 1 190 ? 0.19 -19 5.516 1 91.69 190 GLY A C 1
ATOM 1476 O O . GLY A 1 190 ? 0.061 -18.859 4.301 1 91.69 190 GLY A O 1
ATOM 1477 N N . ALA A 1 191 ? 1.26 -18.641 6.223 1 92.88 191 ALA A N 1
ATOM 1478 C CA . ALA A 1 191 ? 2.387 -18 5.551 1 92.88 191 ALA A CA 1
ATOM 1479 C C . ALA A 1 191 ? 3.021 -18.938 4.527 1 92.88 191 ALA A C 1
ATOM 1481 O O . ALA A 1 191 ? 3.377 -18.516 3.426 1 92.88 191 ALA A O 1
ATOM 1482 N N . VAL A 1 192 ? 3.125 -20.156 4.895 1 91.25 192 VAL A N 1
ATOM 1483 C CA . VAL A 1 192 ? 3.725 -21.141 4.008 1 91.25 192 VAL A CA 1
ATOM 1484 C C . VAL A 1 192 ? 2.826 -21.375 2.795 1 91.25 192 VAL A C 1
ATOM 1486 O O . VAL A 1 192 ? 3.312 -21.484 1.667 1 91.25 192 VAL A O 1
ATOM 1489 N N . LEU A 1 193 ? 1.604 -21.422 3.039 1 91.31 193 LEU A N 1
ATOM 1490 C CA . LEU A 1 193 ? 0.655 -21.594 1.944 1 91.31 193 LEU A CA 1
ATOM 1491 C C . LEU A 1 193 ? 0.787 -20.453 0.931 1 91.31 193 LEU A C 1
ATOM 1493 O O . LEU A 1 193 ? 0.944 -20.703 -0.266 1 91.31 193 LEU A O 1
ATOM 1497 N N . PHE A 1 194 ? 0.758 -19.25 1.387 1 94.25 194 PHE A N 1
ATOM 1498 C CA . PHE A 1 194 ? 0.779 -18.109 0.475 1 94.25 194 PHE A CA 1
ATOM 1499 C C . PHE A 1 194 ? 2.158 -17.953 -0.152 1 94.25 194 PHE A C 1
ATOM 1501 O O . PHE A 1 194 ? 2.277 -17.516 -1.298 1 94.25 194 PHE A O 1
ATOM 1508 N N . PHE A 1 195 ? 3.139 -18.312 0.587 1 93.81 195 PHE A N 1
ATOM 1509 C CA . PHE A 1 195 ? 4.465 -18.375 -0.019 1 93.81 195 PHE A CA 1
ATOM 1510 C C . PHE A 1 195 ? 4.48 -19.312 -1.209 1 93.81 195 PHE A C 1
ATOM 1512 O O . PHE A 1 195 ? 4.98 -18.969 -2.281 1 93.81 195 PHE A O 1
ATOM 1519 N N . SER A 1 196 ? 3.898 -20.453 -1.011 1 91.56 196 SER A N 1
ATOM 1520 C CA . SER A 1 196 ? 3.834 -21.469 -2.07 1 91.56 196 SER A CA 1
ATOM 1521 C C . SER A 1 196 ? 3.018 -20.953 -3.256 1 91.56 196 SER A C 1
ATOM 1523 O O . SER A 1 196 ? 3.385 -21.188 -4.41 1 91.56 196 SER A O 1
ATOM 1525 N N . LEU A 1 197 ? 1.941 -20.312 -2.971 1 93.12 197 LEU A N 1
ATOM 1526 C CA . LEU A 1 197 ? 1.098 -19.766 -4.027 1 93.12 197 LEU A CA 1
ATOM 1527 C C . LEU A 1 197 ? 1.843 -18.688 -4.824 1 93.12 197 LEU A C 1
ATOM 1529 O O . LEU A 1 197 ? 1.771 -18.672 -6.055 1 93.12 197 LEU A O 1
ATOM 1533 N N . LEU A 1 198 ? 2.537 -17.844 -4.094 1 95.38 198 LEU A N 1
ATOM 1534 C CA . LEU A 1 198 ? 3.299 -16.797 -4.77 1 95.38 198 LEU A CA 1
ATOM 1535 C C . LEU A 1 198 ? 4.438 -17.406 -5.586 1 95.38 198 LEU A C 1
ATOM 1537 O O . LEU A 1 198 ? 4.773 -16.891 -6.656 1 95.38 198 LEU A O 1
ATOM 1541 N N . LEU A 1 199 ? 5.023 -18.422 -5.078 1 91.81 199 LEU A N 1
ATOM 1542 C CA . LEU A 1 199 ? 6.055 -19.109 -5.844 1 91.81 199 LEU A CA 1
ATOM 1543 C C . LEU A 1 199 ? 5.477 -19.703 -7.129 1 91.81 199 LEU A C 1
ATOM 1545 O O . LEU A 1 199 ? 6.137 -19.672 -8.172 1 91.81 199 LEU A O 1
ATOM 1549 N N . ALA A 1 200 ? 4.312 -20.188 -7.023 1 91.44 200 ALA A N 1
ATOM 1550 C CA . ALA A 1 200 ? 3.637 -20.703 -8.211 1 91.44 200 ALA A CA 1
ATOM 1551 C C . ALA A 1 200 ? 3.424 -19.609 -9.242 1 91.44 200 ALA A C 1
ATOM 1553 O O . ALA A 1 200 ? 3.611 -19.828 -10.445 1 91.44 200 ALA A O 1
ATOM 1554 N N . VAL A 1 201 ? 3.031 -18.438 -8.805 1 93.25 201 VAL A N 1
ATOM 1555 C CA . VAL A 1 201 ? 2.852 -17.312 -9.703 1 93.25 201 VAL A CA 1
ATOM 1556 C C . VAL A 1 201 ? 4.188 -16.938 -10.352 1 93.25 201 VAL A C 1
ATOM 1558 O O . VAL A 1 201 ? 4.23 -16.578 -11.531 1 93.25 201 VAL A O 1
ATOM 1561 N N . HIS A 1 202 ? 5.168 -17.031 -9.555 1 89.44 202 HIS A N 1
ATOM 1562 C CA . HIS A 1 202 ? 6.504 -16.75 -10.07 1 89.44 202 HIS A CA 1
ATOM 1563 C C . HIS A 1 202 ? 6.875 -17.688 -11.203 1 89.44 202 HIS A C 1
ATOM 1565 O O . HIS A 1 202 ? 7.488 -17.266 -12.188 1 89.44 202 HIS A O 1
ATOM 1571 N N . ILE A 1 203 ? 6.531 -18.891 -11.062 1 83.75 203 ILE A N 1
ATOM 1572 C CA . ILE A 1 203 ? 6.789 -19.906 -12.078 1 83.75 203 ILE A CA 1
ATOM 1573 C C . ILE A 1 203 ? 6 -19.578 -13.344 1 83.75 203 ILE A C 1
ATOM 1575 O O . ILE A 1 203 ? 6.516 -19.719 -14.461 1 83.75 203 ILE A O 1
ATOM 1579 N N . LEU A 1 204 ? 4.816 -19.125 -13.148 1 84.62 204 LEU A N 1
ATOM 1580 C CA . LEU A 1 204 ? 3.963 -18.781 -14.281 1 84.62 204 LEU A CA 1
ATOM 1581 C C . LEU A 1 204 ? 4.496 -17.562 -15.008 1 84.62 204 LEU A C 1
ATOM 1583 O O . LEU A 1 204 ? 4.496 -17.5 -16.234 1 84.62 204 LEU A O 1
ATOM 1587 N N . ALA A 1 205 ? 4.852 -16.5 -14.242 1 84 205 ALA A N 1
ATOM 1588 C CA . ALA A 1 205 ? 5.176 -15.195 -14.789 1 84 205 ALA A CA 1
ATOM 1589 C C . ALA A 1 205 ? 6.621 -15.148 -15.273 1 84 205 ALA A C 1
ATOM 1591 O O . ALA A 1 205 ? 6.996 -14.25 -16.031 1 84 205 ALA A O 1
ATOM 1592 N N . ASP A 1 206 ? 7.566 -15.859 -14.938 1 62.56 206 ASP A N 1
ATOM 1593 C CA . ASP A 1 206 ? 8.984 -15.719 -15.258 1 62.56 206 ASP A CA 1
ATOM 1594 C C . ASP A 1 206 ? 9.289 -16.281 -16.641 1 62.56 206 ASP A C 1
ATOM 1596 O O . ASP A 1 206 ? 10.398 -16.75 -16.906 1 62.56 206 ASP A O 1
ATOM 1600 N N . PRO A 1 207 ? 8.336 -16.562 -17.422 1 54.22 207 PRO A N 1
ATOM 1601 C CA . PRO A 1 207 ? 8.742 -17.125 -18.719 1 54.22 207 PRO A CA 1
ATOM 1602 C C . PRO A 1 207 ? 9.492 -16.125 -19.578 1 54.22 207 PRO A C 1
ATOM 1604 O O . PRO A 1 207 ? 10.258 -16.516 -20.469 1 54.22 207 PRO A O 1
ATOM 1607 N N . SER A 1 208 ? 9.125 -14.883 -19.438 1 52.47 208 SER A N 1
ATOM 1608 C CA . SER A 1 208 ? 9.531 -13.852 -20.406 1 52.47 208 SER A CA 1
ATOM 1609 C C . SER A 1 208 ? 11.039 -13.867 -20.609 1 52.47 208 SER A C 1
ATOM 1611 O O . SER A 1 208 ? 11.531 -13.375 -21.641 1 52.47 208 SER A O 1
ATOM 1613 N N . ARG A 1 209 ? 11.672 -14.258 -19.484 1 55.31 209 ARG A N 1
ATOM 1614 C CA . ARG A 1 209 ? 13.117 -14.234 -19.656 1 55.31 209 ARG A CA 1
ATOM 1615 C C . ARG A 1 209 ? 13.578 -15.32 -20.625 1 55.31 209 ARG A C 1
ATOM 1617 O O . ARG A 1 209 ? 14.773 -15.578 -20.75 1 55.31 209 ARG A O 1
ATOM 1624 N N . THR A 1 210 ? 12.422 -15.789 -21.312 1 63 210 THR A N 1
ATOM 1625 C CA . THR A 1 210 ? 12.75 -16.953 -22.109 1 63 210 THR A CA 1
ATOM 1626 C C . THR A 1 210 ? 12.812 -16.594 -23.594 1 63 210 THR A C 1
ATOM 1628 O O . THR A 1 210 ? 12.812 -17.469 -24.453 1 63 210 THR A O 1
ATOM 1631 N N . ALA A 1 211 ? 12.938 -15.336 -23.641 1 60.16 211 ALA A N 1
ATOM 1632 C CA . ALA A 1 211 ? 13.094 -14.914 -25.031 1 60.16 211 ALA A CA 1
ATOM 1633 C C . ALA A 1 211 ? 14.352 -15.523 -25.641 1 60.16 211 ALA A C 1
ATOM 1635 O O . ALA A 1 211 ? 15.43 -15.484 -25.047 1 60.16 211 ALA A O 1
ATOM 1636 N N . GLY A 1 212 ? 14.047 -16.141 -26.734 1 67.75 212 GLY A N 1
ATOM 1637 C CA . GLY A 1 212 ? 15.172 -16.656 -27.516 1 67.75 212 GLY A CA 1
ATOM 1638 C C . GLY A 1 212 ? 15.531 -18.078 -27.172 1 67.75 212 GLY A C 1
ATOM 1639 O O . GLY A 1 212 ? 16.391 -18.672 -27.828 1 67.75 212 GLY A O 1
ATOM 1640 N N . LEU A 1 213 ? 14.898 -18.641 -26.281 1 78.25 213 LEU A N 1
ATOM 1641 C CA . LEU A 1 213 ? 15.211 -20.016 -25.938 1 78.25 213 LEU A CA 1
ATOM 1642 C C . LEU A 1 213 ? 14.578 -20.984 -26.922 1 78.25 213 LEU A C 1
ATOM 1644 O O . LEU A 1 213 ? 13.453 -20.766 -27.391 1 78.25 213 LEU A O 1
ATOM 1648 N N . ASP A 1 214 ? 15.344 -21.953 -27.281 1 83.06 214 ASP A N 1
ATOM 1649 C CA . ASP A 1 214 ? 14.711 -23 -28.062 1 83.06 214 ASP A CA 1
ATOM 1650 C C . ASP A 1 214 ? 13.773 -23.844 -27.203 1 83.06 214 ASP A C 1
ATOM 1652 O O . ASP A 1 214 ? 13.656 -23.609 -26 1 83.06 214 ASP A O 1
ATOM 1656 N N . SER A 1 215 ? 13.148 -24.781 -27.75 1 85.06 215 SER A N 1
ATOM 1657 C CA . SER A 1 215 ? 12.109 -25.562 -27.094 1 85.06 215 SER A CA 1
ATOM 1658 C C . SER A 1 215 ? 12.68 -26.359 -25.922 1 85.06 215 SER A C 1
ATOM 1660 O O . SER A 1 215 ? 12.07 -26.438 -24.859 1 85.06 215 SER A O 1
ATOM 1662 N N . ASN A 1 216 ? 13.828 -26.938 -26.125 1 87.44 216 ASN A N 1
ATOM 1663 C CA . ASN A 1 216 ? 14.438 -27.75 -25.078 1 87.44 216 ASN A CA 1
ATOM 1664 C C . ASN A 1 216 ? 14.906 -26.891 -23.906 1 87.44 216 ASN A C 1
ATOM 1666 O O . ASN A 1 216 ? 14.734 -27.266 -22.734 1 87.44 216 ASN A O 1
ATOM 1670 N N . GLN A 1 217 ? 15.461 -25.828 -24.281 1 86.06 217 GLN A N 1
ATOM 1671 C CA . GLN A 1 217 ? 15.93 -24.906 -23.25 1 86.06 217 GLN A CA 1
ATOM 1672 C C . GLN A 1 217 ? 14.758 -24.328 -22.453 1 86.06 217 GLN A C 1
ATOM 1674 O O . GLN A 1 217 ? 14.859 -24.156 -21.234 1 86.06 217 GLN A O 1
ATOM 1679 N N . TYR A 1 218 ? 13.758 -24.047 -23.172 1 87.44 218 TYR A N 1
ATOM 1680 C CA . TYR A 1 218 ? 12.562 -23.547 -22.516 1 87.44 218 TYR A CA 1
ATOM 1681 C C . TYR A 1 218 ? 11.992 -24.578 -21.547 1 87.44 218 TYR A C 1
ATOM 1683 O O . TYR A 1 218 ? 11.633 -24.234 -20.422 1 87.44 218 TYR A O 1
ATOM 1691 N N . LEU A 1 219 ? 11.898 -25.75 -22.031 1 88.5 219 LEU A N 1
ATOM 1692 C CA . LEU A 1 219 ? 11.375 -26.828 -21.203 1 88.5 219 LEU A CA 1
ATOM 1693 C C . LEU A 1 219 ? 12.234 -27.031 -19.953 1 88.5 219 LEU A C 1
ATOM 1695 O O . LEU A 1 219 ? 11.703 -27.203 -18.859 1 88.5 219 LEU A O 1
ATOM 1699 N N . ASP A 1 220 ? 13.531 -26.953 -20.109 1 87.38 220 ASP A N 1
ATOM 1700 C CA . ASP A 1 220 ? 14.445 -27.047 -18.984 1 87.38 220 ASP A CA 1
ATOM 1701 C C . ASP A 1 220 ? 14.18 -25.938 -17.969 1 87.38 220 ASP A C 1
ATOM 1703 O O . ASP A 1 220 ? 14.164 -26.188 -16.75 1 87.38 220 ASP A O 1
ATOM 1707 N N . HIS A 1 221 ? 13.977 -24.844 -18.516 1 85.19 221 HIS A N 1
ATOM 1708 C CA . HIS A 1 221 ? 13.734 -23.703 -17.656 1 85.19 221 HIS A CA 1
ATOM 1709 C C . HIS A 1 221 ? 12.453 -23.859 -16.859 1 85.19 221 HIS A C 1
ATOM 1711 O O . HIS A 1 221 ? 12.438 -23.609 -15.648 1 85.19 221 HIS A O 1
ATOM 1717 N N . VAL A 1 222 ? 11.438 -24.266 -17.5 1 87.25 222 VAL A N 1
ATOM 1718 C CA . VAL A 1 222 ? 10.148 -24.438 -16.844 1 87.25 222 VAL A CA 1
ATOM 1719 C C . VAL A 1 222 ? 10.273 -25.516 -15.758 1 87.25 222 VAL A C 1
ATOM 1721 O O . VAL A 1 222 ? 9.797 -25.328 -14.633 1 87.25 222 VAL A O 1
ATOM 1724 N N . ILE A 1 223 ? 10.906 -26.562 -16.094 1 88.38 223 ILE A N 1
ATOM 1725 C CA . ILE A 1 223 ? 11.07 -27.656 -15.148 1 88.38 223 ILE A CA 1
ATOM 1726 C C . ILE A 1 223 ? 11.898 -27.203 -13.945 1 88.38 223 ILE A C 1
ATOM 1728 O O . ILE A 1 223 ? 11.547 -27.484 -12.797 1 88.38 223 ILE A O 1
ATOM 1732 N N . ASP A 1 224 ? 12.883 -26.453 -14.18 1 84.19 224 ASP A N 1
ATOM 1733 C CA . ASP A 1 224 ? 13.703 -25.906 -13.109 1 84.19 224 ASP A CA 1
ATOM 1734 C C . ASP A 1 224 ? 12.883 -25.016 -12.18 1 84.19 224 ASP A C 1
ATOM 1736 O O . ASP A 1 224 ? 13.062 -25.047 -10.961 1 84.19 224 ASP A O 1
ATOM 1740 N N . CYS A 1 225 ? 12.039 -24.266 -12.758 1 83.19 225 CYS A N 1
ATOM 1741 C CA . CYS A 1 225 ? 11.188 -23.375 -11.977 1 83.19 225 CYS A CA 1
ATOM 1742 C C . CYS A 1 225 ? 10.227 -24.172 -11.102 1 83.19 225 CYS A C 1
ATOM 1744 O O . CYS A 1 225 ? 10.023 -23.844 -9.938 1 83.19 225 CYS A O 1
ATOM 1746 N N . VAL A 1 226 ? 9.672 -25.156 -11.727 1 84.31 226 VAL A N 1
ATOM 1747 C CA . VAL A 1 226 ? 8.727 -25.984 -10.992 1 84.31 226 VAL A CA 1
ATOM 1748 C C . VAL A 1 226 ? 9.445 -26.703 -9.852 1 84.31 226 VAL A C 1
ATOM 1750 O O . VAL A 1 226 ? 8.883 -26.891 -8.773 1 84.31 226 VAL A O 1
ATOM 1753 N N . MET A 1 227 ? 10.648 -27.016 -10.078 1 85.56 227 MET A N 1
ATOM 1754 C CA . MET A 1 227 ? 11.453 -27.75 -9.102 1 85.56 227 MET A CA 1
ATOM 1755 C C . MET A 1 227 ? 11.773 -26.875 -7.891 1 85.56 227 MET A C 1
ATOM 1757 O O . MET A 1 227 ? 12.133 -27.391 -6.828 1 85.56 227 MET A O 1
ATOM 1761 N N . LEU A 1 228 ? 11.648 -25.641 -8.008 1 78.5 228 LEU A N 1
ATOM 1762 C CA . LEU A 1 228 ? 11.844 -24.75 -6.875 1 78.5 228 LEU A CA 1
ATOM 1763 C C . LEU A 1 228 ? 10.836 -25.047 -5.77 1 78.5 228 LEU A C 1
ATOM 1765 O O . LEU A 1 228 ? 11.078 -24.734 -4.602 1 78.5 228 LEU A O 1
ATOM 1769 N N . MET A 1 229 ? 9.781 -25.641 -6.176 1 80.5 229 MET A N 1
ATOM 1770 C CA . MET A 1 229 ? 8.719 -25.938 -5.223 1 80.5 229 MET A CA 1
ATOM 1771 C C . MET A 1 229 ? 9.016 -27.25 -4.484 1 80.5 229 MET A C 1
ATOM 1773 O O . MET A 1 229 ? 8.273 -27.625 -3.574 1 80.5 229 MET A O 1
ATOM 1777 N N . ARG A 1 230 ? 10.039 -27.859 -4.812 1 78.06 230 ARG A N 1
ATOM 1778 C CA . ARG A 1 230 ? 10.312 -29.203 -4.289 1 78.06 230 ARG A CA 1
ATOM 1779 C C . ARG A 1 230 ? 10.477 -29.172 -2.773 1 78.06 230 ARG A C 1
ATOM 1781 O O . ARG A 1 230 ? 10.094 -30.125 -2.086 1 78.06 230 ARG A O 1
ATOM 1788 N N . ASN A 1 231 ? 11 -28.062 -2.275 1 73.31 231 ASN A N 1
ATOM 1789 C CA . ASN A 1 231 ? 11.289 -28 -0.847 1 73.31 231 ASN A CA 1
ATOM 1790 C C . ASN A 1 231 ? 10.125 -27.406 -0.066 1 73.31 231 ASN A C 1
ATOM 1792 O O . ASN A 1 231 ? 10.172 -27.312 1.162 1 73.31 231 ASN A O 1
ATOM 1796 N N . VAL A 1 232 ? 9.172 -26.984 -0.803 1 76.81 232 VAL A N 1
ATOM 1797 C CA . VAL A 1 232 ? 8 -26.438 -0.124 1 76.81 232 VAL A CA 1
ATOM 1798 C C . VAL A 1 232 ? 7.059 -27.578 0.264 1 76.81 232 VAL A C 1
ATOM 1800 O O . VAL A 1 232 ? 6.816 -28.484 -0.528 1 76.81 232 VAL A O 1
ATOM 1803 N N . PRO A 1 233 ? 6.766 -27.5 1.545 1 69.25 233 PRO A N 1
ATOM 1804 C CA . PRO A 1 233 ? 5.867 -28.578 1.972 1 69.25 233 PRO A CA 1
ATOM 1805 C C . PRO A 1 233 ? 4.605 -28.672 1.117 1 69.25 233 PRO A C 1
ATOM 1807 O O . PRO A 1 233 ? 4.062 -27.641 0.702 1 69.25 233 PRO A O 1
ATOM 1810 N N . LYS A 1 234 ? 4.375 -29.906 0.923 1 64.5 234 LYS A N 1
ATOM 1811 C CA . LYS A 1 234 ? 3.271 -30.188 0.007 1 64.5 234 LYS A CA 1
ATOM 1812 C C . LYS A 1 234 ? 1.981 -30.469 0.771 1 64.5 234 LYS A C 1
ATOM 1814 O O . LYS A 1 234 ? 2.012 -30.719 1.977 1 64.5 234 LYS A O 1
ATOM 1819 N N . LEU A 1 235 ? 0.961 -30.188 0.197 1 64.88 235 LEU A N 1
ATOM 1820 C CA . LEU A 1 235 ? -0.395 -30.547 0.598 1 64.88 235 LEU A CA 1
ATOM 1821 C C . LEU A 1 235 ? -0.863 -29.672 1.763 1 64.88 235 LEU A C 1
ATOM 1823 O O . LEU A 1 235 ? -1.634 -30.125 2.609 1 64.88 235 LEU A O 1
ATOM 1827 N N . ILE A 1 236 ? -0.19 -28.594 1.836 1 71.19 236 ILE A N 1
ATOM 1828 C CA . ILE A 1 236 ? -0.607 -27.672 2.885 1 71.19 236 ILE A CA 1
ATOM 1829 C C . ILE A 1 236 ? -2.113 -27.438 2.797 1 71.19 236 ILE A C 1
ATOM 1831 O O . ILE A 1 236 ? -2.801 -27.391 3.818 1 71.19 236 ILE A O 1
ATOM 1835 N N . ILE A 1 237 ? -2.539 -27.359 1.643 1 69.75 237 ILE A N 1
ATOM 1836 C CA . ILE A 1 237 ? -3.965 -27.109 1.442 1 69.75 237 ILE A CA 1
ATOM 1837 C C . ILE A 1 237 ? -4.77 -28.281 2.002 1 69.75 237 ILE A C 1
ATOM 1839 O O . ILE A 1 237 ? -5.746 -28.078 2.73 1 69.75 237 ILE A O 1
ATOM 1843 N N . LYS A 1 238 ? -4.281 -29.359 1.751 1 73.12 238 LYS A N 1
ATOM 1844 C CA . LYS A 1 238 ? -4.996 -30.531 2.229 1 73.12 238 LYS A CA 1
ATOM 1845 C C . LYS A 1 238 ? -4.852 -30.688 3.738 1 73.12 238 LYS A C 1
ATOM 1847 O O . LYS A 1 238 ? -5.844 -30.875 4.445 1 73.12 238 LYS A O 1
ATOM 1852 N N . ASP A 1 239 ? -3.701 -30.531 4.301 1 79.06 239 ASP A N 1
ATOM 1853 C CA . ASP A 1 239 ? -3.393 -30.844 5.691 1 79.06 239 ASP A CA 1
ATOM 1854 C C . ASP A 1 239 ? -3.939 -29.781 6.633 1 79.06 239 ASP A C 1
ATOM 1856 O O . ASP A 1 239 ? -4.273 -30.062 7.785 1 79.06 239 ASP A O 1
ATOM 1860 N N . TRP A 1 240 ? -4.082 -28.641 6.098 1 77.62 240 TRP A N 1
ATOM 1861 C CA . TRP A 1 240 ? -4.422 -27.531 6.992 1 77.62 240 TRP A CA 1
ATOM 1862 C C . TRP A 1 240 ? -5.715 -26.859 6.551 1 77.62 240 TRP A C 1
ATOM 1864 O O . TRP A 1 240 ? -6.07 -25.797 7.066 1 77.62 240 TRP A O 1
ATOM 1874 N N . TYR A 1 241 ? -6.348 -27.5 5.641 1 81.62 241 TYR A N 1
ATOM 1875 C CA . TYR A 1 241 ? -7.566 -26.938 5.059 1 81.62 241 TYR A CA 1
ATOM 1876 C C . TYR A 1 241 ? -8.586 -26.609 6.141 1 81.62 241 TYR A C 1
ATOM 1878 O O . TYR A 1 241 ? -9.117 -25.5 6.18 1 81.62 241 TYR A O 1
ATOM 1886 N N . GLN A 1 242 ? -8.805 -27.516 6.996 1 83.88 242 GLN A N 1
ATOM 1887 C CA . GLN A 1 242 ? -9.828 -27.344 8.023 1 83.88 242 GLN A CA 1
ATOM 1888 C C . GLN A 1 242 ? -9.469 -26.203 8.977 1 83.88 242 GLN A C 1
ATOM 1890 O O . GLN A 1 242 ? -10.336 -25.438 9.398 1 83.88 242 GLN A O 1
ATOM 1895 N N . TYR A 1 243 ? -8.258 -26.156 9.242 1 88.5 243 TYR A N 1
ATOM 1896 C CA . TYR A 1 243 ? -7.805 -25.109 10.141 1 88.5 243 TYR A CA 1
ATOM 1897 C C . TYR A 1 243 ? -7.883 -23.75 9.461 1 88.5 243 TYR A C 1
ATOM 1899 O O . TYR A 1 243 ? -8.398 -22.781 10.039 1 88.5 243 TYR A O 1
ATOM 1907 N N . LEU A 1 244 ? -7.449 -23.641 8.289 1 89.5 244 LEU A N 1
ATOM 1908 C CA . LEU A 1 244 ? -7.359 -22.375 7.566 1 89.5 244 LEU A CA 1
ATOM 1909 C C . LEU A 1 244 ? -8.75 -21.812 7.266 1 89.5 244 LEU A C 1
ATOM 1911 O O . LEU A 1 244 ? -8.945 -20.594 7.234 1 89.5 244 LEU A O 1
ATOM 1915 N N . LYS A 1 245 ? -9.711 -22.672 7.117 1 88.5 245 LYS A N 1
ATOM 1916 C CA . LYS A 1 245 ? -11.078 -22.266 6.824 1 88.5 245 LYS A CA 1
ATOM 1917 C C . LYS A 1 245 ? -11.727 -21.594 8.031 1 88.5 245 LYS A C 1
ATOM 1919 O O . LYS A 1 245 ? -12.758 -20.938 7.906 1 88.5 245 LYS A O 1
ATOM 1924 N N . GLN A 1 246 ? -11.164 -21.734 9.117 1 90.19 246 GLN A N 1
ATOM 1925 C CA . GLN A 1 246 ? -11.695 -21.156 10.344 1 90.19 246 GLN A CA 1
ATOM 1926 C C . GLN A 1 246 ? -10.984 -19.859 10.688 1 90.19 246 GLN A C 1
ATOM 1928 O O . GLN A 1 246 ? -11.297 -19.219 11.695 1 90.19 246 GLN A O 1
ATOM 1933 N N . THR A 1 247 ? -10.109 -19.484 9.906 1 91.06 247 THR A N 1
ATOM 1934 C CA . THR A 1 247 ? -9.336 -18.266 10.148 1 91.06 247 THR A CA 1
ATOM 1935 C C . THR A 1 247 ? -9.836 -17.125 9.273 1 91.06 247 THR A C 1
ATOM 1937 O O . THR A 1 247 ? -10.867 -17.25 8.617 1 91.06 247 THR A O 1
ATOM 1940 N N . GLU A 1 248 ? -9.117 -15.953 9.32 1 89.81 248 GLU A N 1
ATOM 1941 C CA . GLU A 1 248 ? -9.461 -14.789 8.5 1 89.81 248 GLU A CA 1
ATOM 1942 C C . GLU A 1 248 ? -9.281 -15.094 7.016 1 89.81 248 GLU A C 1
ATOM 1944 O O . GLU A 1 248 ? -9.758 -14.344 6.164 1 89.81 248 GLU A O 1
ATOM 1949 N N . LEU A 1 249 ? -8.758 -16.312 6.762 1 92 249 LEU A N 1
ATOM 1950 C CA . LEU A 1 249 ? -8.508 -16.703 5.375 1 92 249 LEU A CA 1
ATOM 1951 C C . LEU A 1 249 ? -9.688 -17.484 4.801 1 92 249 LEU A C 1
ATOM 1953 O O . LEU A 1 249 ? -9.625 -17.953 3.668 1 92 249 LEU A O 1
ATOM 1957 N N . LYS A 1 250 ? -10.734 -17.609 5.504 1 89.56 250 LYS A N 1
ATOM 1958 C CA . LYS A 1 250 ? -11.883 -18.453 5.156 1 89.56 250 LYS A CA 1
ATOM 1959 C C . LYS A 1 250 ? -12.398 -18.109 3.76 1 89.56 250 LYS A C 1
ATOM 1961 O O . LYS A 1 250 ? -12.789 -19.016 3.008 1 89.56 250 LYS A O 1
ATOM 1966 N N . THR A 1 251 ? -12.383 -16.859 3.428 1 88.94 251 THR A N 1
ATOM 1967 C CA . THR A 1 251 ? -12.922 -16.406 2.152 1 88.94 251 THR A CA 1
ATOM 1968 C C . THR A 1 251 ? -12.141 -17.016 0.988 1 88.94 251 THR A C 1
ATOM 1970 O O . THR A 1 251 ? -12.711 -17.281 -0.077 1 88.94 251 THR A O 1
ATOM 1973 N N . MET A 1 252 ? -10.898 -17.328 1.192 1 85.56 252 MET A N 1
ATOM 1974 C CA . MET A 1 252 ? -10.055 -17.922 0.161 1 85.56 252 MET A CA 1
ATOM 1975 C C . MET A 1 252 ? -10.484 -19.359 -0.145 1 85.56 252 MET A C 1
ATOM 1977 O O . MET A 1 252 ? -10.219 -19.875 -1.233 1 85.56 252 MET A O 1
ATOM 1981 N N . PHE A 1 253 ? -11.195 -19.891 0.796 1 83.25 253 PHE A N 1
ATOM 1982 C CA . PHE A 1 253 ? -11.516 -21.312 0.69 1 83.25 253 PHE A CA 1
ATOM 1983 C C . PHE A 1 253 ? -13.008 -21.516 0.445 1 83.25 253 PHE A C 1
ATOM 1985 O O . PHE A 1 253 ? -13.469 -22.656 0.345 1 83.25 253 PHE A O 1
ATOM 1992 N N . GLU A 1 254 ? -13.602 -20.391 0.399 1 81.19 254 GLU A N 1
ATOM 1993 C CA . GLU A 1 254 ? -15.031 -20.484 0.099 1 81.19 254 GLU A CA 1
ATOM 1994 C C . GLU A 1 254 ? -15.273 -20.547 -1.405 1 81.19 254 GLU A C 1
ATOM 1996 O O . GLU A 1 254 ? -15.672 -19.562 -2.023 1 81.19 254 GLU A O 1
ATOM 2001 N N . ILE A 1 255 ? -14.906 -21.641 -1.962 1 76.12 255 ILE A N 1
ATOM 2002 C CA . ILE A 1 255 ? -15.086 -21.859 -3.395 1 76.12 255 ILE A CA 1
ATOM 2003 C C . ILE A 1 255 ? -16.281 -22.797 -3.633 1 76.12 255 ILE A C 1
ATOM 2005 O O . ILE A 1 255 ? -16.484 -23.75 -2.877 1 76.12 255 ILE A O 1
ATOM 2009 N N . GLN A 1 256 ? -17.047 -22.312 -4.512 1 76.31 256 GLN A N 1
ATOM 2010 C CA . GLN A 1 256 ? -18.094 -23.234 -4.941 1 76.31 256 GLN A CA 1
ATOM 2011 C C . GLN A 1 256 ? -17.484 -24.469 -5.609 1 76.31 256 GLN A C 1
ATOM 2013 O O . GLN A 1 256 ? -16.891 -24.375 -6.68 1 76.31 256 GLN A O 1
ATOM 2018 N N . GLN A 1 257 ? -17.641 -25.547 -4.949 1 80.38 257 GLN A N 1
ATOM 2019 C CA . GLN A 1 257 ? -17.094 -26.781 -5.496 1 80.38 257 GLN A CA 1
ATOM 2020 C C . GLN A 1 257 ? -17.844 -27.203 -6.758 1 80.38 257 GLN A C 1
ATOM 2022 O O . GLN A 1 257 ? -19.078 -27.219 -6.777 1 80.38 257 GLN A O 1
ATOM 2027 N N . PRO A 1 258 ? -17 -27.453 -7.719 1 85.69 258 PRO A N 1
ATOM 2028 C CA . PRO A 1 258 ? -17.656 -27.953 -8.93 1 85.69 258 PRO A CA 1
ATOM 2029 C C . PRO A 1 258 ? -18.328 -29.312 -8.719 1 85.69 258 PRO A C 1
ATOM 2031 O O . PRO A 1 258 ? -17.844 -30.125 -7.93 1 85.69 258 PRO A O 1
ATOM 2034 N N . GLU A 1 259 ? -19.359 -29.484 -9.367 1 85 259 GLU A N 1
ATOM 2035 C CA . GLU A 1 259 ? -20.109 -30.734 -9.242 1 85 259 GLU A CA 1
ATOM 2036 C C . GLU A 1 259 ? -19.422 -31.875 -9.984 1 85 259 GLU A C 1
ATOM 2038 O O . GLU A 1 259 ? -18.844 -31.656 -11.055 1 85 259 GLU A O 1
ATOM 2043 N N . THR A 1 260 ? -19.438 -33.062 -9.406 1 84.19 260 THR A N 1
ATOM 2044 C CA . THR A 1 260 ? -18.953 -34.25 -10.062 1 84.19 260 THR A CA 1
ATOM 2045 C C . THR A 1 260 ? -20.094 -35.062 -10.68 1 84.19 260 THR A C 1
ATOM 2047 O O . THR A 1 260 ? -21.156 -35.188 -10.078 1 84.19 260 THR A O 1
ATOM 2050 N N . PRO A 1 261 ? -19.891 -35.594 -11.93 1 86.25 261 PRO A N 1
ATOM 2051 C CA . PRO A 1 261 ? -18.656 -35.562 -12.719 1 86.25 261 PRO A CA 1
ATOM 2052 C C . PRO A 1 261 ? -18.359 -34.188 -13.266 1 86.25 261 PRO A C 1
ATOM 2054 O O . PRO A 1 261 ? -19.281 -33.438 -13.617 1 86.25 261 PRO A O 1
ATOM 2057 N N . TYR A 1 262 ? -17.031 -33.906 -13.242 1 89.88 262 TYR A N 1
ATOM 2058 C CA . TYR A 1 262 ? -16.625 -32.594 -13.688 1 89.88 262 TYR A CA 1
ATOM 2059 C C . TYR A 1 262 ? -17.062 -32.344 -15.125 1 89.88 262 TYR A C 1
ATOM 2061 O O . TYR A 1 262 ? -16.984 -33.219 -15.969 1 89.88 262 TYR A O 1
ATOM 2069 N N . GLN A 1 263 ? -17.609 -31.172 -15.352 1 88.81 263 GLN A N 1
ATOM 2070 C CA . GLN A 1 263 ? -17.938 -30.75 -16.703 1 88.81 263 GLN A CA 1
ATOM 2071 C C . GLN A 1 263 ? -16.734 -30.109 -17.391 1 88.81 263 GLN A C 1
ATOM 2073 O O . GLN A 1 263 ? -16.641 -28.875 -17.484 1 88.81 263 GLN A O 1
ATOM 2078 N N . ILE A 1 264 ? -15.859 -31.016 -17.828 1 93.5 264 ILE A N 1
ATOM 2079 C CA . ILE A 1 264 ? -14.617 -30.562 -18.453 1 93.5 264 ILE A CA 1
ATOM 2080 C C . ILE A 1 264 ? -14.438 -31.266 -19.797 1 93.5 264 ILE A C 1
ATOM 2082 O O . ILE A 1 264 ? -15.148 -32.219 -20.109 1 93.5 264 ILE A O 1
ATOM 2086 N N . PRO A 1 265 ? -13.609 -30.797 -20.672 1 92.62 265 PRO A N 1
ATOM 2087 C CA . PRO A 1 265 ? -13.398 -31.422 -21.969 1 92.62 265 PRO A CA 1
ATOM 2088 C C . PRO A 1 265 ? -13 -32.906 -21.859 1 92.62 265 PRO A C 1
ATOM 2090 O O . PRO A 1 265 ? -12.211 -33.25 -20.984 1 92.62 265 PRO A O 1
ATOM 2093 N N . GLN A 1 266 ? -13.461 -33.656 -22.719 1 94.88 266 GLN A N 1
ATOM 2094 C CA . GLN A 1 266 ? -13.289 -35.094 -22.672 1 94.88 266 GLN A CA 1
ATOM 2095 C C . GLN A 1 266 ? -11.812 -35.469 -22.672 1 94.88 266 GLN A C 1
ATOM 2097 O O . GLN A 1 266 ? -11.391 -36.375 -21.938 1 94.88 266 GLN A O 1
ATOM 2102 N N . PRO A 1 267 ? -11.039 -34.875 -23.5 1 95.19 267 PRO A N 1
ATOM 2103 C CA . PRO A 1 267 ? -9.617 -35.219 -23.5 1 95.19 267 PRO A CA 1
ATOM 2104 C C . PRO A 1 267 ? -8.977 -35.062 -22.125 1 95.19 267 PRO A C 1
ATOM 2106 O O . PRO A 1 267 ? -8.055 -35.812 -21.781 1 95.19 267 PRO A O 1
ATOM 2109 N N . CYS A 1 268 ? -9.461 -34.125 -21.328 1 94.75 268 CYS A N 1
ATOM 2110 C CA . CYS A 1 268 ? -8.953 -33.906 -19.984 1 94.75 268 CYS A CA 1
ATOM 2111 C C . CYS A 1 268 ? -9.367 -35.062 -19.078 1 94.75 268 CYS A C 1
ATOM 2113 O O . CYS A 1 268 ? -8.586 -35.531 -18.234 1 94.75 268 CYS A O 1
ATOM 2115 N N . LEU A 1 269 ? -10.586 -35.5 -19.25 1 94.69 269 LEU A N 1
ATOM 2116 C CA . LEU A 1 269 ? -11.062 -36.656 -18.484 1 94.69 269 LEU A CA 1
ATOM 2117 C C . LEU A 1 269 ? -10.266 -37.906 -18.844 1 94.69 269 LEU A C 1
ATOM 2119 O O . LEU A 1 269 ? -9.945 -38.719 -17.969 1 94.69 269 LEU A O 1
ATOM 2123 N N . ASP A 1 270 ? -9.891 -38 -20.094 1 94.94 270 ASP A N 1
ATOM 2124 C CA . ASP A 1 270 ? -9.211 -39.188 -20.609 1 94.94 270 ASP A CA 1
ATOM 2125 C C . ASP A 1 270 ? -7.773 -39.25 -20.109 1 94.94 270 ASP A C 1
ATOM 2127 O O . ASP A 1 270 ? -7.133 -40.312 -20.203 1 94.94 270 ASP A O 1
ATOM 2131 N N . LEU A 1 271 ? -7.285 -38.188 -19.562 1 94.56 271 LEU A N 1
ATOM 2132 C CA . LEU A 1 271 ? -5.93 -38.188 -19.016 1 94.56 271 LEU A CA 1
ATOM 2133 C C . LEU A 1 271 ? -5.746 -39.281 -17.984 1 94.56 271 LEU A C 1
ATOM 2135 O O . LEU A 1 271 ? -4.633 -39.781 -17.781 1 94.56 271 LEU A O 1
ATOM 2139 N N . SER A 1 272 ? -6.801 -39.656 -17.344 1 93.44 272 SER A N 1
ATOM 2140 C CA . SER A 1 272 ? -6.742 -40.688 -16.312 1 93.44 272 SER A CA 1
ATOM 2141 C C . SER A 1 272 ? -6.316 -42.031 -16.906 1 93.44 272 SER A C 1
ATOM 2143 O O . SER A 1 272 ? -5.801 -42.906 -16.188 1 93.44 272 SER A O 1
ATOM 2145 N N . LYS A 1 273 ? -6.484 -42.188 -18.203 1 93.75 273 LYS A N 1
ATOM 2146 C CA . LYS A 1 273 ? -6.109 -43.406 -18.891 1 93.75 273 LYS A CA 1
ATOM 2147 C C . LYS A 1 273 ? -4.59 -43.562 -18.969 1 93.75 273 LYS A C 1
ATOM 2149 O O . LYS A 1 273 ? -4.074 -44.656 -19.188 1 93.75 273 LYS A O 1
ATOM 2154 N N . LEU A 1 274 ? -3.891 -42.438 -18.781 1 91.44 274 LEU A N 1
ATOM 2155 C CA . LEU A 1 274 ? -2.434 -42.5 -18.766 1 91.44 274 LEU A CA 1
ATOM 2156 C C . LEU A 1 274 ? -1.925 -43.375 -17.625 1 91.44 274 LEU A C 1
ATOM 2158 O O . LEU A 1 274 ? -0.856 -43.969 -17.734 1 91.44 274 LEU A O 1
ATOM 2162 N N . ASN A 1 275 ? -2.723 -43.438 -16.594 1 89.44 275 ASN A N 1
ATOM 2163 C CA . ASN A 1 275 ? -2.336 -44.156 -15.367 1 89.44 275 ASN A CA 1
ATOM 2164 C C . ASN A 1 275 ? -2.609 -45.656 -15.484 1 89.44 275 ASN A C 1
ATOM 2166 O O . ASN A 1 275 ? -2.238 -46.406 -14.594 1 89.44 275 ASN A O 1
ATOM 2170 N N . THR A 1 276 ? -3.184 -46.062 -16.562 1 85.94 276 THR A N 1
ATOM 2171 C CA . THR A 1 276 ? -3.529 -47.469 -16.703 1 85.94 276 THR A CA 1
ATOM 2172 C C . THR A 1 276 ? -2.379 -48.219 -17.344 1 85.94 276 THR A C 1
ATOM 2174 O O . THR A 1 276 ? -2.441 -49.469 -17.469 1 85.94 276 THR A O 1
ATOM 2177 N N . ASN A 1 277 ? -1.35 -47.531 -17.688 1 82.56 277 ASN A N 1
ATOM 2178 C CA . ASN A 1 277 ? -0.166 -48.219 -18.219 1 82.56 277 ASN A CA 1
ATOM 2179 C C . ASN A 1 277 ? 0.4 -49.219 -17.203 1 82.56 277 ASN A C 1
ATOM 2181 O O . ASN A 1 277 ? 0.761 -48.844 -16.094 1 82.56 277 ASN A O 1
ATOM 2185 N N . PRO A 1 278 ? 0.494 -50.438 -17.578 1 82.5 278 PRO A N 1
ATOM 2186 C CA . PRO A 1 278 ? 0.957 -51.469 -16.656 1 82.5 278 PRO A CA 1
ATOM 2187 C C . PRO A 1 278 ? 2.426 -51.312 -16.266 1 82.5 278 PRO A C 1
ATOM 2189 O O . PRO A 1 278 ? 2.85 -51.781 -15.219 1 82.5 278 PRO A O 1
ATOM 2192 N N . ASP A 1 279 ? 3.213 -50.688 -17.078 1 85.88 279 ASP A N 1
ATOM 2193 C CA . ASP A 1 279 ? 4.648 -50.562 -16.844 1 85.88 279 ASP A CA 1
ATOM 2194 C C . ASP A 1 279 ? 4.938 -49.438 -15.82 1 85.88 279 ASP A C 1
ATOM 2196 O O . ASP A 1 279 ? 6.078 -49.281 -15.375 1 85.88 279 ASP A O 1
ATOM 2200 N N . LEU A 1 280 ? 3.842 -48.812 -15.328 1 89.38 280 LEU A N 1
ATOM 2201 C CA . LEU A 1 280 ? 4.031 -47.719 -14.383 1 89.38 280 LEU A CA 1
ATOM 2202 C C . LEU A 1 280 ? 4.172 -48.25 -12.961 1 89.38 280 LEU A C 1
ATOM 2204 O O . LEU A 1 280 ? 3.406 -49.125 -12.531 1 89.38 280 LEU A O 1
ATOM 2208 N N . GLY A 1 281 ? 5.172 -47.875 -12.219 1 90.31 281 GLY A N 1
ATOM 2209 C CA . GLY A 1 281 ? 5.309 -48.188 -10.805 1 90.31 281 GLY A CA 1
ATOM 2210 C C . GLY A 1 281 ? 4.234 -47.562 -9.938 1 90.31 281 GLY A C 1
ATOM 2211 O O . GLY A 1 281 ? 3.619 -46.562 -10.336 1 90.31 281 GLY A O 1
ATOM 2212 N N . ASP A 1 282 ? 4 -48.094 -8.766 1 90.94 282 ASP A N 1
ATOM 2213 C CA . ASP A 1 282 ? 2.945 -47.656 -7.852 1 90.94 282 ASP A CA 1
ATOM 2214 C C . ASP A 1 282 ? 3.148 -46.188 -7.434 1 90.94 282 ASP A C 1
ATOM 2216 O O . ASP A 1 282 ? 2.186 -45.438 -7.344 1 90.94 282 ASP A O 1
ATOM 2220 N N . GLN A 1 283 ? 4.309 -45.844 -7.172 1 92.38 283 GLN A N 1
ATOM 2221 C CA . GLN A 1 283 ? 4.605 -44.469 -6.738 1 92.38 283 GLN A CA 1
ATOM 2222 C C . GLN A 1 283 ? 4.289 -43.469 -7.84 1 92.38 283 GLN A C 1
ATOM 2224 O O . GLN A 1 283 ? 3.725 -42.406 -7.574 1 92.38 283 GLN A O 1
ATOM 2229 N N . SER A 1 284 ? 4.695 -43.844 -9.016 1 93.38 284 SER A N 1
ATOM 2230 C CA . SER A 1 284 ? 4.41 -42.969 -10.156 1 93.38 284 SER A CA 1
ATOM 2231 C C . SER A 1 284 ? 2.908 -42.875 -10.414 1 93.38 284 SER A C 1
ATOM 2233 O O . SER A 1 284 ? 2.391 -41.781 -10.68 1 93.38 284 SER A O 1
ATOM 2235 N N . ARG A 1 285 ? 2.264 -43.969 -10.273 1 94.69 285 ARG A N 1
ATOM 2236 C CA . ARG A 1 285 ? 0.822 -44 -10.492 1 94.69 285 ARG A CA 1
ATOM 2237 C C . ARG A 1 285 ? 0.098 -43.094 -9.508 1 94.69 285 ARG A C 1
ATOM 2239 O O . ARG A 1 285 ? -0.788 -42.312 -9.898 1 94.69 285 ARG A O 1
ATOM 2246 N N . ASP A 1 286 ? 0.476 -43.219 -8.289 1 94.38 286 ASP A N 1
ATOM 2247 C CA . ASP A 1 286 ? -0.125 -42.375 -7.246 1 94.38 286 ASP A CA 1
ATOM 2248 C C . ASP A 1 286 ? 0.136 -40.906 -7.5 1 94.38 286 ASP A C 1
ATOM 2250 O O . ASP A 1 286 ? -0.76 -40.062 -7.34 1 94.38 286 ASP A O 1
ATOM 2254 N N . ALA A 1 287 ? 1.324 -40.594 -7.895 1 93.44 287 ALA A N 1
ATOM 2255 C CA . ALA A 1 287 ? 1.717 -39.188 -8.172 1 93.44 287 ALA A CA 1
ATOM 2256 C C . ALA A 1 287 ? 0.947 -38.656 -9.359 1 93.44 287 ALA A C 1
ATOM 2258 O O . ALA A 1 287 ? 0.471 -37.5 -9.32 1 93.44 287 ALA A O 1
ATOM 2259 N N . TYR A 1 288 ? 0.828 -39.469 -10.445 1 96.5 288 TYR A N 1
ATOM 2260 C CA . TYR A 1 288 ? 0.111 -39.031 -11.641 1 96.5 288 TYR A CA 1
ATOM 2261 C C . TYR A 1 288 ? -1.38 -38.875 -11.359 1 96.5 288 TYR A C 1
ATOM 2263 O O . TYR A 1 288 ? -2.014 -37.906 -11.812 1 96.5 288 TYR A O 1
ATOM 2271 N N . GLU A 1 289 ? -1.886 -39.781 -10.602 1 95.81 289 GLU A N 1
ATOM 2272 C CA . GLU A 1 289 ? -3.309 -39.75 -10.273 1 95.81 289 GLU A CA 1
ATOM 2273 C C . GLU A 1 289 ? -3.67 -38.469 -9.539 1 95.81 289 GLU A C 1
ATOM 2275 O O . GLU A 1 289 ? -4.656 -37.812 -9.875 1 95.81 289 GLU A O 1
ATOM 2280 N N . SER A 1 290 ? -2.904 -38.156 -8.555 1 93.12 290 SER A N 1
ATOM 2281 C CA . SER A 1 290 ? -3.135 -36.969 -7.777 1 93.12 290 SER A CA 1
ATOM 2282 C C . SER A 1 290 ? -3.002 -35.719 -8.648 1 93.12 290 SER A C 1
ATOM 2284 O O . SER A 1 290 ? -3.822 -34.781 -8.562 1 93.12 290 SER A O 1
ATOM 2286 N N . ALA A 1 291 ? -1.972 -35.625 -9.445 1 95.06 291 ALA A N 1
ATOM 2287 C CA . ALA A 1 291 ? -1.733 -34.5 -10.336 1 95.06 291 ALA A CA 1
ATOM 2288 C C . ALA A 1 291 ? -2.883 -34.312 -11.32 1 95.06 291 ALA A C 1
ATOM 2290 O O . ALA A 1 291 ? -3.338 -33.188 -11.562 1 95.06 291 ALA A O 1
ATOM 2291 N N . ILE A 1 292 ? -3.361 -35.438 -11.875 1 96.94 292 ILE A N 1
ATOM 2292 C CA . ILE A 1 292 ? -4.434 -35.406 -12.859 1 96.94 292 ILE A CA 1
ATOM 2293 C C . ILE A 1 292 ? -5.734 -34.969 -12.203 1 96.94 292 ILE A C 1
ATOM 2295 O O . ILE A 1 292 ? -6.461 -34.125 -12.742 1 96.94 292 ILE A O 1
ATOM 2299 N N . GLU A 1 293 ? -6 -35.5 -11.07 1 93.75 293 GLU A N 1
ATOM 2300 C CA . GLU A 1 293 ? -7.219 -35.156 -10.352 1 93.75 293 GLU A CA 1
ATOM 2301 C C . GLU A 1 293 ? -7.266 -33.656 -10.055 1 93.75 293 GLU A C 1
ATOM 2303 O O . GLU A 1 293 ? -8.305 -33 -10.242 1 93.75 293 GLU A O 1
ATOM 2308 N N . ARG A 1 294 ? -6.203 -33.125 -9.57 1 92.44 294 ARG A N 1
ATOM 2309 C CA . ARG A 1 294 ? -6.148 -31.688 -9.227 1 92.44 294 ARG A CA 1
ATOM 2310 C C . ARG A 1 294 ? -6.219 -30.828 -10.484 1 92.44 294 ARG A C 1
ATOM 2312 O O . ARG A 1 294 ? -6.766 -29.719 -10.453 1 92.44 294 ARG A O 1
ATOM 2319 N N . LEU A 1 295 ? -5.633 -31.312 -11.531 1 96.19 295 LEU A N 1
ATOM 2320 C CA . LEU A 1 295 ? -5.711 -30.594 -12.797 1 96.19 295 LEU A CA 1
ATOM 2321 C C . LEU A 1 295 ? -7.145 -30.562 -13.32 1 96.19 295 LEU A C 1
ATOM 2323 O O . LEU A 1 295 ? -7.617 -29.531 -13.789 1 96.19 295 LEU A O 1
ATOM 2327 N N . GLN A 1 296 ? -7.793 -31.703 -13.25 1 95.75 296 GLN A N 1
ATOM 2328 C CA . GLN A 1 296 ? -9.195 -31.766 -13.656 1 95.75 296 GLN A CA 1
ATOM 2329 C C . GLN A 1 296 ? -10.055 -30.828 -12.812 1 95.75 296 GLN A C 1
ATOM 2331 O O . GLN A 1 296 ? -10.953 -30.172 -13.336 1 95.75 296 GLN A O 1
ATOM 2336 N N . TRP A 1 297 ? -9.758 -30.797 -11.562 1 92.62 297 TRP A N 1
ATOM 2337 C CA . TRP A 1 297 ? -10.438 -29.844 -10.68 1 92.62 297 TRP A CA 1
ATOM 2338 C C . TRP A 1 297 ? -10.211 -28.406 -11.141 1 92.62 297 TRP A C 1
ATOM 2340 O O . TRP A 1 297 ? -11.141 -27.609 -11.156 1 92.62 297 TRP A O 1
ATOM 2350 N N . ALA A 1 298 ? -9.008 -28.078 -11.484 1 93.56 298 ALA A N 1
ATOM 2351 C CA . ALA A 1 298 ? -8.656 -26.734 -11.938 1 93.56 298 ALA A CA 1
ATOM 2352 C C . ALA A 1 298 ? -9.422 -26.359 -13.211 1 93.56 298 ALA A C 1
ATOM 2354 O O . ALA A 1 298 ? -9.883 -25.234 -13.359 1 93.56 298 ALA A O 1
ATOM 2355 N N . PHE A 1 299 ? -9.555 -27.297 -14.133 1 95.69 299 PHE A N 1
ATOM 2356 C CA . PHE A 1 299 ? -10.359 -27.078 -15.336 1 95.69 299 PHE A CA 1
ATOM 2357 C C . PHE A 1 299 ? -11.812 -26.812 -14.977 1 95.69 299 PHE A C 1
ATOM 2359 O O . PHE A 1 299 ? -12.438 -25.906 -15.523 1 95.69 299 PHE A O 1
ATOM 2366 N N . ALA A 1 300 ? -12.281 -27.578 -14.047 1 94.44 300 ALA A N 1
ATOM 2367 C CA . ALA A 1 300 ? -13.695 -27.5 -13.672 1 94.44 300 ALA A CA 1
ATOM 2368 C C . ALA A 1 300 ? -14.016 -26.188 -12.992 1 94.44 300 ALA A C 1
ATOM 2370 O O . ALA A 1 300 ? -14.992 -25.516 -13.336 1 94.44 300 ALA A O 1
ATOM 2371 N N . VAL A 1 301 ? -13.172 -25.812 -12.086 1 91.25 301 VAL A N 1
ATOM 2372 C CA . VAL A 1 301 ? -13.445 -24.625 -11.289 1 91.25 301 VAL A CA 1
ATOM 2373 C C . VAL A 1 301 ? -13.273 -23.375 -12.148 1 91.25 301 VAL A C 1
ATOM 2375 O O . VAL A 1 301 ? -13.922 -22.359 -11.906 1 91.25 301 VAL A O 1
ATOM 2378 N N . SER A 1 302 ? -12.461 -23.453 -13.195 1 92.19 302 SER A N 1
ATOM 2379 C CA . SER A 1 302 ? -12.219 -22.328 -14.094 1 92.19 302 SER A CA 1
ATOM 2380 C C . SER A 1 302 ? -13.305 -22.234 -15.156 1 92.19 302 SER A C 1
ATOM 2382 O O . SER A 1 302 ? -13.383 -21.234 -15.875 1 92.19 302 SER A O 1
ATOM 2384 N N . LYS A 1 303 ? -14.141 -23.234 -15.289 1 90.81 303 LYS A N 1
ATOM 2385 C CA . LYS A 1 303 ? -15.258 -23.281 -16.234 1 90.81 303 LYS A CA 1
ATOM 2386 C C . LYS A 1 303 ? -14.766 -23.078 -17.672 1 90.81 303 LYS A C 1
ATOM 2388 O O . LYS A 1 303 ? -15.383 -22.344 -18.438 1 90.81 303 LYS A O 1
ATOM 2393 N N . VAL A 1 304 ? -13.633 -23.656 -17.953 1 88.25 304 VAL A N 1
ATOM 2394 C CA . VAL A 1 304 ? -13.094 -23.609 -19.312 1 88.25 304 VAL A CA 1
ATOM 2395 C C . VAL A 1 304 ? -13.688 -24.734 -20.141 1 88.25 304 VAL A C 1
ATOM 2397 O O . VAL A 1 304 ? -14 -25.797 -19.625 1 88.25 304 VAL A O 1
ATOM 2400 N N . PRO A 1 305 ? -13.844 -24.625 -21.312 1 88.81 305 PRO A N 1
ATOM 2401 C CA . PRO A 1 305 ? -13.422 -23.547 -22.203 1 88.81 305 PRO A CA 1
ATOM 2402 C C . PRO A 1 305 ? -14.445 -22.422 -22.312 1 88.81 305 PRO A C 1
ATOM 2404 O O . PRO A 1 305 ? -14.266 -21.484 -23.094 1 88.81 305 PRO A O 1
ATOM 2407 N N . ASP A 1 306 ? -15.453 -22.438 -21.547 1 87.62 306 ASP A N 1
ATOM 2408 C CA . ASP A 1 306 ? -16.547 -21.484 -21.672 1 87.62 306 ASP A CA 1
ATOM 2409 C C . ASP A 1 306 ? -16.125 -20.078 -21.219 1 87.62 306 ASP A C 1
ATOM 2411 O O . ASP A 1 306 ? -16.688 -19.078 -21.656 1 87.62 306 ASP A O 1
ATOM 2415 N N . GLU A 1 307 ? -15.164 -20.047 -20.391 1 90.31 307 GLU A N 1
ATOM 2416 C CA . GLU A 1 307 ? -14.734 -18.766 -19.844 1 90.31 307 GLU A CA 1
ATOM 2417 C C . GLU A 1 307 ? -13.25 -18.531 -20.094 1 90.31 307 GLU A C 1
ATOM 2419 O O . GLU A 1 307 ? -12.477 -19.484 -20.172 1 90.31 307 GLU A O 1
ATOM 2424 N N . ARG A 1 308 ? -12.906 -17.297 -20.25 1 92.19 308 ARG A N 1
ATOM 2425 C CA . ARG A 1 308 ? -11.531 -16.828 -20.281 1 92.19 308 ARG A CA 1
ATOM 2426 C C . ARG A 1 308 ? -11.25 -15.875 -19.125 1 92.19 308 ARG A C 1
ATOM 2428 O O . ARG A 1 308 ? -12.164 -15.234 -18.594 1 92.19 308 ARG A O 1
ATOM 2435 N N . HIS A 1 309 ? -9.977 -15.883 -18.781 1 93.62 309 HIS A N 1
ATOM 2436 C CA . HIS A 1 309 ? -9.703 -15.156 -17.547 1 93.62 309 HIS A CA 1
ATOM 2437 C C . HIS A 1 309 ? -8.578 -14.141 -17.75 1 93.62 309 HIS A C 1
ATOM 2439 O O . HIS A 1 309 ? -7.609 -14.414 -18.469 1 93.62 309 HIS A O 1
ATOM 2445 N N . THR A 1 310 ? -8.711 -13 -17.031 1 94.44 310 THR A N 1
ATOM 2446 C CA . THR A 1 310 ? -7.707 -11.945 -17.062 1 94.44 310 THR A CA 1
ATOM 2447 C C . THR A 1 310 ? -6.883 -11.938 -15.781 1 94.44 310 THR A C 1
ATOM 2449 O O . THR A 1 310 ? -5.855 -11.258 -15.703 1 94.44 310 THR A O 1
ATOM 2452 N N . THR A 1 311 ? -7.336 -12.656 -14.789 1 95.19 311 THR A N 1
ATOM 2453 C CA . THR A 1 311 ? -6.633 -12.789 -13.516 1 95.19 311 THR A CA 1
ATOM 2454 C C . THR A 1 311 ? -6.09 -14.211 -13.344 1 95.19 311 THR A C 1
ATOM 2456 O O . THR A 1 311 ? -6.441 -15.109 -14.109 1 95.19 311 THR A O 1
ATOM 2459 N N . ILE A 1 312 ? -5.223 -14.422 -12.406 1 93.75 312 ILE A N 1
ATOM 2460 C CA . ILE A 1 312 ? -4.512 -15.68 -12.211 1 93.75 312 ILE A CA 1
ATOM 2461 C C . ILE A 1 312 ? -5.465 -16.734 -11.648 1 93.75 312 ILE A C 1
ATOM 2463 O O . ILE A 1 312 ? -5.488 -17.875 -12.109 1 93.75 312 ILE A O 1
ATOM 2467 N N . ARG A 1 313 ? -6.195 -16.375 -10.578 1 88.38 313 ARG A N 1
ATOM 2468 C CA . ARG A 1 313 ? -7.227 -17.188 -9.945 1 88.38 313 ARG A CA 1
ATOM 2469 C C . ARG A 1 313 ? -6.66 -18.531 -9.492 1 88.38 313 ARG A C 1
ATOM 2471 O O . ARG A 1 313 ? -5.605 -18.578 -8.859 1 88.38 313 ARG A O 1
ATOM 2478 N N . TRP A 1 314 ? -7.301 -19.578 -9.914 1 85 314 TRP A N 1
ATOM 2479 C CA . TRP A 1 314 ? -6.988 -20.906 -9.375 1 85 314 TRP A CA 1
ATOM 2480 C C . TRP A 1 314 ? -5.887 -21.578 -10.18 1 85 314 TRP A C 1
ATOM 2482 O O . TRP A 1 314 ? -5.457 -22.688 -9.852 1 85 314 TRP A O 1
ATOM 2492 N N . LEU A 1 315 ? -5.41 -20.922 -11.148 1 92.31 315 LEU A N 1
ATOM 2493 C CA . LEU A 1 315 ? -4.289 -21.438 -11.922 1 92.31 315 LEU A CA 1
ATOM 2494 C C . LEU A 1 315 ? -3.076 -21.672 -11.031 1 92.31 315 LEU A C 1
ATOM 2496 O O . LEU A 1 315 ? -2.33 -22.641 -11.227 1 92.31 315 LEU A O 1
ATOM 2500 N N . MET A 1 316 ? -2.92 -20.844 -10.031 1 91.5 316 MET A N 1
ATOM 2501 C CA . MET A 1 316 ? -1.74 -20.922 -9.172 1 91.5 316 MET A CA 1
ATOM 2502 C C . MET A 1 316 ? -1.851 -22.078 -8.195 1 91.5 316 MET A C 1
ATOM 2504 O O . MET A 1 316 ? -0.864 -22.469 -7.559 1 91.5 316 MET A O 1
ATOM 2508 N N . ALA A 1 317 ? -2.955 -22.719 -8.094 1 88.81 317 ALA A N 1
ATOM 2509 C CA . ALA A 1 317 ? -3.186 -23.75 -7.082 1 88.81 317 ALA A CA 1
ATOM 2510 C C . ALA A 1 317 ? -2.572 -25.078 -7.504 1 88.81 317 ALA A C 1
ATOM 2512 O O . ALA A 1 317 ? -2.129 -25.875 -6.66 1 88.81 317 ALA A O 1
ATOM 2513 N N . TRP A 1 318 ? -2.529 -25.375 -8.75 1 91.69 318 TRP A N 1
ATOM 2514 C CA . TRP A 1 318 ? -2.15 -26.703 -9.227 1 91.69 318 TRP A CA 1
ATOM 2515 C C . TRP A 1 318 ? -0.696 -27 -8.883 1 91.69 318 TRP A C 1
ATOM 2517 O O . TRP A 1 318 ? -0.398 -28.047 -8.281 1 91.69 318 TRP A O 1
ATOM 2527 N N . PRO A 1 319 ? 0.253 -26.062 -9.156 1 89.75 319 PRO A N 1
ATOM 2528 C CA . PRO A 1 319 ? 1.652 -26.375 -8.852 1 89.75 319 PRO A CA 1
ATOM 2529 C C . PRO A 1 319 ? 1.891 -26.625 -7.367 1 89.75 319 PRO A C 1
ATOM 2531 O O . PRO A 1 319 ? 2.809 -27.375 -7.004 1 89.75 319 PRO A O 1
ATOM 2534 N N . VAL A 1 320 ? 1.05 -26.094 -6.527 1 88.25 320 VAL A N 1
ATOM 2535 C CA . VAL A 1 320 ? 1.271 -26.156 -5.086 1 88.25 320 VAL A CA 1
ATOM 2536 C C . VAL A 1 320 ? 0.753 -27.484 -4.543 1 88.25 320 VAL A C 1
ATOM 2538 O O . VAL A 1 320 ? 1.082 -27.875 -3.418 1 88.25 320 VAL A O 1
ATOM 2541 N N . GLN A 1 321 ? 0.086 -28.234 -5.352 1 87.94 321 GLN A N 1
ATOM 2542 C CA . GLN A 1 321 ? -0.558 -29.453 -4.871 1 87.94 321 GLN A CA 1
ATOM 2543 C C . GLN A 1 321 ? 0.129 -30.703 -5.43 1 87.94 321 GLN A C 1
ATOM 2545 O O . GLN A 1 321 ? -0.334 -31.828 -5.211 1 87.94 321 GLN A O 1
ATOM 2550 N N . LEU A 1 322 ? 1.192 -30.562 -6.102 1 90.62 322 LEU A N 1
ATOM 2551 C CA . LEU A 1 322 ? 1.893 -31.672 -6.734 1 90.62 322 LEU A CA 1
ATOM 2552 C C . LEU A 1 322 ? 2.777 -32.406 -5.727 1 90.62 322 LEU A C 1
ATOM 2554 O O . LEU A 1 322 ? 3.5 -31.766 -4.957 1 90.62 322 LEU A O 1
ATOM 2558 N N . LYS A 1 323 ? 2.723 -33.688 -5.781 1 89.5 323 LYS A N 1
ATOM 2559 C CA . LYS A 1 323 ? 3.557 -34.531 -4.914 1 89.5 323 LYS A CA 1
ATOM 2560 C C . LYS A 1 323 ? 5.016 -34.5 -5.359 1 89.5 323 LYS A C 1
ATOM 2562 O O . LYS A 1 323 ? 5.305 -34.344 -6.547 1 89.5 323 LYS A O 1
ATOM 2567 N N . PRO A 1 324 ? 5.934 -34.75 -4.434 1 88.75 324 PRO A N 1
ATOM 2568 C CA . PRO A 1 324 ? 7.359 -34.75 -4.777 1 88.75 324 PRO A CA 1
ATOM 2569 C C . PRO A 1 324 ? 7.703 -35.781 -5.859 1 88.75 324 PRO A C 1
ATOM 2571 O O . PRO A 1 324 ? 8.547 -35.5 -6.723 1 88.75 324 PRO A O 1
ATOM 2574 N N . ASP A 1 325 ? 7.039 -36.875 -5.84 1 91.62 325 ASP A N 1
ATOM 2575 C CA . ASP A 1 325 ? 7.309 -37.906 -6.824 1 91.62 325 ASP A CA 1
ATOM 2576 C C . ASP A 1 325 ? 6.961 -37.438 -8.234 1 91.62 325 ASP A C 1
ATOM 2578 O O . ASP A 1 325 ? 7.613 -37.812 -9.203 1 91.62 325 ASP A O 1
ATOM 2582 N N . PHE A 1 326 ? 5.957 -36.688 -8.359 1 93.69 326 PHE A N 1
ATOM 2583 C CA . PHE A 1 326 ? 5.605 -36.156 -9.664 1 93.69 326 PHE A CA 1
ATOM 2584 C C . PHE A 1 326 ? 6.695 -35.219 -10.164 1 93.69 326 PHE A C 1
ATOM 2586 O O . PHE A 1 326 ? 7.066 -35.25 -11.344 1 93.69 326 PHE A O 1
ATOM 2593 N N . LEU A 1 327 ? 7.133 -34.344 -9.266 1 92.5 327 LEU A N 1
ATOM 2594 C CA . LEU A 1 327 ? 8.18 -33.406 -9.617 1 92.5 327 LEU A CA 1
ATOM 2595 C C . LEU A 1 327 ? 9.438 -34.125 -10.078 1 92.5 327 LEU A C 1
ATOM 2597 O O . LEU A 1 327 ? 10.102 -33.688 -11.023 1 92.5 327 LEU A O 1
ATOM 2601 N N . GLU A 1 328 ? 9.719 -35.188 -9.438 1 92 328 GLU A N 1
ATOM 2602 C CA . GLU A 1 328 ? 10.883 -35.969 -9.82 1 92 328 GLU A CA 1
ATOM 2603 C C . GLU A 1 328 ? 10.711 -36.562 -11.219 1 92 328 GLU A C 1
ATOM 2605 O O . GLU A 1 328 ? 11.648 -36.562 -12.016 1 92 328 GLU A O 1
ATOM 2610 N N . ARG A 1 329 ? 9.531 -37.031 -11.492 1 94.62 329 ARG A N 1
ATOM 2611 C CA . ARG A 1 329 ? 9.242 -37.562 -12.812 1 94.62 329 ARG A CA 1
ATOM 2612 C C . ARG A 1 329 ? 9.312 -36.5 -13.883 1 94.62 329 ARG A C 1
ATOM 2614 O O . ARG A 1 329 ? 9.734 -36.75 -15.016 1 94.62 329 ARG A O 1
ATOM 2621 N N . LEU A 1 330 ? 8.867 -35.344 -13.531 1 94.5 330 LEU A N 1
ATOM 2622 C CA . LEU A 1 330 ? 8.984 -34.188 -14.445 1 94.5 330 LEU A CA 1
ATOM 2623 C C . LEU A 1 330 ? 10.453 -33.844 -14.695 1 94.5 330 LEU A C 1
ATOM 2625 O O . LEU A 1 330 ? 10.836 -33.594 -15.836 1 94.5 330 LEU A O 1
ATOM 2629 N N . ASN A 1 331 ? 11.188 -33.875 -13.609 1 93.38 331 ASN A N 1
ATOM 2630 C CA . ASN A 1 331 ? 12.617 -33.594 -13.711 1 93.38 331 ASN A CA 1
ATOM 2631 C C . ASN A 1 331 ? 13.336 -34.625 -14.586 1 93.38 331 ASN A C 1
ATOM 2633 O O . ASN A 1 331 ? 14.32 -34.281 -15.258 1 93.38 331 ASN A O 1
ATOM 2637 N N . GLN A 1 332 ? 12.836 -35.812 -14.633 1 94.12 332 GLN A N 1
ATOM 2638 C CA . GLN A 1 332 ? 13.383 -36.875 -15.461 1 94.12 332 GLN A CA 1
ATOM 2639 C C . GLN A 1 332 ? 12.812 -36.844 -16.875 1 94.12 332 GLN A C 1
ATOM 2641 O O . GLN A 1 332 ? 13.188 -37.625 -17.734 1 94.12 332 GLN A O 1
ATOM 2646 N N . ARG A 1 333 ? 11.867 -36 -17.125 1 94.75 333 ARG A N 1
ATOM 2647 C CA . ARG A 1 333 ? 11.211 -35.812 -18.422 1 94.75 333 ARG A CA 1
ATOM 2648 C C . ARG A 1 333 ? 10.477 -37.062 -18.844 1 94.75 333 ARG A C 1
ATOM 2650 O O . ARG A 1 333 ? 10.531 -37.469 -20.016 1 94.75 333 ARG A O 1
ATOM 2657 N N . ARG A 1 334 ? 9.938 -37.688 -17.859 1 94.38 334 ARG A N 1
ATOM 2658 C CA . ARG A 1 334 ? 9.102 -38.844 -18.203 1 94.38 334 ARG A CA 1
ATOM 2659 C C . ARG A 1 334 ? 7.918 -38.406 -19.062 1 94.38 334 ARG A C 1
ATOM 2661 O O . ARG A 1 334 ? 7.273 -37.406 -18.781 1 94.38 334 ARG A O 1
ATOM 2668 N N . PRO A 1 335 ? 7.633 -39.156 -20.141 1 95 335 PRO A N 1
ATOM 2669 C CA . PRO A 1 335 ? 6.602 -38.719 -21.078 1 95 335 PRO A CA 1
ATOM 2670 C C . PRO A 1 335 ? 5.246 -38.5 -20.422 1 95 335 PRO A C 1
ATOM 2672 O O . PRO A 1 335 ? 4.562 -37.531 -20.734 1 95 335 PRO A O 1
ATOM 2675 N N . GLU A 1 336 ? 4.852 -39.406 -19.469 1 95.62 336 GLU A N 1
ATOM 2676 C CA . GLU A 1 336 ? 3.557 -39.25 -18.812 1 95.62 336 GLU A CA 1
ATOM 2677 C C . GLU A 1 336 ? 3.475 -37.938 -18.031 1 95.62 336 GLU A C 1
ATOM 2679 O O . GLU A 1 336 ? 2.465 -37.25 -18.094 1 95.62 336 GLU A O 1
ATOM 2684 N N . ALA A 1 337 ? 4.543 -37.625 -17.328 1 96.19 337 ALA A N 1
ATOM 2685 C CA . ALA A 1 337 ? 4.598 -36.406 -16.547 1 96.19 337 ALA A CA 1
ATOM 2686 C C . ALA A 1 337 ? 4.551 -35.188 -17.453 1 96.19 337 ALA A C 1
ATOM 2688 O O . ALA A 1 337 ? 3.875 -34.188 -17.141 1 96.19 337 ALA A O 1
ATOM 2689 N N . LEU A 1 338 ? 5.215 -35.25 -18.562 1 96.88 338 LEU A N 1
ATOM 2690 C CA . LEU A 1 338 ? 5.25 -34.156 -19.516 1 96.88 338 LEU A CA 1
ATOM 2691 C C . LEU A 1 338 ? 3.879 -33.938 -20.141 1 96.88 338 LEU A C 1
ATOM 2693 O O . LEU A 1 338 ? 3.473 -32.812 -20.391 1 96.88 338 LEU A O 1
ATOM 2697 N N . ILE A 1 339 ? 3.209 -35 -20.453 1 97.56 339 ILE A N 1
ATOM 2698 C CA . ILE A 1 339 ? 1.87 -34.906 -21.031 1 97.56 339 ILE A CA 1
ATOM 2699 C C . ILE A 1 339 ? 0.94 -34.219 -20.047 1 97.56 339 ILE A C 1
ATOM 2701 O O . ILE A 1 339 ? 0.173 -33.312 -20.422 1 97.56 339 ILE A O 1
ATOM 2705 N N . ILE A 1 340 ? 0.994 -34.594 -18.75 1 97.56 340 ILE A N 1
ATOM 2706 C CA . ILE A 1 340 ? 0.172 -33.969 -17.734 1 97.56 340 ILE A CA 1
ATOM 2707 C C . ILE A 1 340 ? 0.486 -32.469 -17.672 1 97.56 340 ILE A C 1
ATOM 2709 O O . ILE A 1 340 ? -0.425 -31.641 -17.609 1 97.56 340 ILE A O 1
ATOM 2713 N N . LEU A 1 341 ? 1.769 -32.156 -17.719 1 96.56 341 LEU A N 1
ATOM 2714 C CA . LEU A 1 341 ? 2.188 -30.75 -17.766 1 96.56 341 LEU A CA 1
ATOM 2715 C C . LEU A 1 341 ? 1.641 -30.062 -19.016 1 96.56 341 LEU A C 1
ATOM 2717 O O . LEU A 1 341 ? 1.283 -28.875 -18.969 1 96.56 341 LEU A O 1
ATOM 2721 N N . GLY A 1 342 ? 1.631 -30.75 -20.125 1 96.69 342 GLY A N 1
ATOM 2722 C CA . GLY A 1 342 ? 1.065 -30.219 -21.359 1 96.69 342 GLY A CA 1
ATOM 2723 C C . GLY A 1 342 ? -0.394 -29.828 -21.219 1 96.69 342 GLY A C 1
ATOM 2724 O O . GLY A 1 342 ? -0.834 -28.844 -21.812 1 96.69 342 GLY A O 1
ATOM 2725 N N . TYR A 1 343 ? -1.124 -30.562 -20.469 1 97.5 343 TYR A N 1
ATOM 2726 C CA . TYR A 1 343 ? -2.533 -30.25 -20.25 1 97.5 343 TYR A CA 1
ATOM 2727 C C . TYR A 1 343 ? -2.691 -29.062 -19.297 1 97.5 343 TYR A C 1
ATOM 2729 O O . TYR A 1 343 ? -3.662 -28.312 -19.406 1 97.5 343 TYR A O 1
ATOM 2737 N N . PHE A 1 344 ? -1.792 -28.922 -18.359 1 96.62 344 PHE A N 1
ATOM 2738 C CA . PHE A 1 344 ? -1.764 -27.688 -17.594 1 96.62 344 PHE A CA 1
ATOM 2739 C C . PHE A 1 344 ? -1.514 -26.484 -18.484 1 96.62 344 PHE A C 1
ATOM 2741 O O . PHE A 1 344 ? -2.15 -25.438 -18.328 1 96.62 344 PHE A O 1
ATOM 2748 N N . ALA A 1 345 ? -0.58 -26.656 -19.406 1 95.31 345 ALA A N 1
ATOM 2749 C CA . ALA A 1 345 ? -0.324 -25.609 -20.391 1 95.31 345 ALA A CA 1
ATOM 2750 C C . ALA A 1 345 ? -1.58 -25.297 -21.203 1 95.31 345 ALA A C 1
ATOM 2752 O O . ALA A 1 345 ? -1.825 -24.156 -21.562 1 95.31 345 ALA A O 1
ATOM 2753 N N . ALA A 1 346 ? -2.303 -26.328 -21.547 1 96.62 346 ALA A N 1
ATOM 2754 C CA . ALA A 1 346 ? -3.574 -26.141 -22.234 1 96.62 346 ALA A CA 1
ATOM 2755 C C . ALA A 1 346 ? -4.52 -25.266 -21.406 1 96.62 346 ALA A C 1
ATOM 2757 O O . ALA A 1 346 ? -5.195 -24.391 -21.953 1 96.62 346 ALA A O 1
ATOM 2758 N N . LEU A 1 347 ? -4.586 -25.531 -20.094 1 96.69 347 LEU A N 1
ATOM 2759 C CA . LEU A 1 347 ? -5.387 -24.703 -19.203 1 96.69 347 LEU A CA 1
ATOM 2760 C C . LEU A 1 347 ? -4.922 -23.25 -19.25 1 96.69 347 LEU A C 1
ATOM 2762 O O . LEU A 1 347 ? -5.746 -22.328 -19.266 1 96.69 347 LEU A O 1
ATOM 2766 N N . MET A 1 348 ? -3.619 -23.016 -19.328 1 94.94 348 MET A N 1
ATOM 2767 C CA . MET A 1 348 ? -3.014 -21.688 -19.359 1 94.94 348 MET A CA 1
ATOM 2768 C C . MET A 1 348 ? -3.461 -20.906 -20.578 1 94.94 348 MET A C 1
ATOM 2770 O O . MET A 1 348 ? -3.52 -19.672 -20.562 1 94.94 348 MET A O 1
ATOM 2774 N N . THR A 1 349 ? -3.787 -21.625 -21.656 1 94.94 349 THR A N 1
ATOM 2775 C CA . THR A 1 349 ? -4.168 -20.938 -22.891 1 94.94 349 THR A CA 1
ATOM 2776 C C . THR A 1 349 ? -5.477 -20.188 -22.703 1 94.94 349 THR A C 1
ATOM 2778 O O . THR A 1 349 ? -5.797 -19.281 -23.484 1 94.94 349 THR A O 1
ATOM 2781 N N . PHE A 1 350 ? -6.223 -20.5 -21.688 1 95.31 350 PHE A N 1
ATOM 2782 C CA . PHE A 1 350 ? -7.461 -19.797 -21.391 1 95.31 350 PHE A CA 1
ATOM 2783 C C . PHE A 1 350 ? -7.203 -18.594 -20.484 1 95.31 350 PHE A C 1
ATOM 2785 O O . PHE A 1 350 ? -8.133 -17.875 -20.109 1 95.31 350 PHE A O 1
ATOM 2792 N N . TYR A 1 351 ? -5.934 -18.391 -20.125 1 94.75 351 TYR A N 1
ATOM 2793 C CA . TYR A 1 351 ? -5.5 -17.281 -19.266 1 94.75 351 TYR A CA 1
ATOM 2794 C C . TYR A 1 351 ? -4.531 -16.375 -20.016 1 94.75 351 TYR A C 1
ATOM 2796 O O . TYR A 1 351 ? -3.689 -15.719 -19.391 1 94.75 351 TYR A O 1
ATOM 2804 N N . THR A 1 352 ? -4.574 -16.297 -21.25 1 92.44 352 THR A N 1
ATOM 2805 C CA . THR A 1 352 ? -3.605 -15.57 -22.078 1 92.44 352 THR A CA 1
ATOM 2806 C C . THR A 1 352 ? -3.627 -14.078 -21.75 1 92.44 352 THR A C 1
ATOM 2808 O O . THR A 1 352 ? -2.615 -13.391 -21.922 1 92.44 352 THR A O 1
ATOM 2811 N N . GLU A 1 353 ? -4.715 -13.555 -21.312 1 93.12 353 GLU A N 1
ATOM 2812 C CA . GLU A 1 353 ? -4.836 -12.125 -21.016 1 93.12 353 GLU A CA 1
ATOM 2813 C C . GLU A 1 353 ? -4.293 -11.797 -19.641 1 93.12 353 GLU A C 1
ATOM 2815 O O . GLU A 1 353 ? -4.184 -10.625 -19.266 1 93.12 353 GLU A O 1
ATOM 2820 N N . CYS A 1 354 ? -3.99 -12.789 -18.922 1 94.81 354 CYS A N 1
ATOM 2821 C CA . CYS A 1 354 ? -3.338 -12.602 -17.625 1 94.81 354 CYS A CA 1
ATOM 2822 C C . CYS A 1 354 ? -1.861 -12.266 -17.812 1 94.81 354 CYS A C 1
ATOM 2824 O O . CYS A 1 354 ? -1.144 -12.969 -18.516 1 94.81 354 CYS A O 1
ATOM 2826 N N . TRP A 1 355 ? -1.373 -11.25 -17.094 1 94.12 355 TRP A N 1
ATOM 2827 C CA . TRP A 1 355 ? -0.009 -10.766 -17.281 1 94.12 355 TRP A CA 1
ATOM 2828 C C . TRP A 1 355 ? 1.006 -11.852 -16.953 1 94.12 355 TRP A C 1
ATOM 2830 O O . TRP A 1 355 ? 2.096 -11.891 -17.531 1 94.12 355 TRP A O 1
ATOM 2840 N N . ALA A 1 356 ? 0.668 -12.758 -16.062 1 92.94 356 ALA A N 1
ATOM 2841 C CA . ALA A 1 356 ? 1.595 -13.773 -15.57 1 92.94 356 ALA A CA 1
ATOM 2842 C C . ALA A 1 356 ? 1.694 -14.945 -16.547 1 92.94 356 ALA A C 1
ATOM 2844 O O . ALA A 1 356 ? 2.645 -15.727 -16.5 1 92.94 356 ALA A O 1
ATOM 2845 N N . VAL A 1 357 ? 0.786 -15.07 -17.453 1 92.31 357 VAL A N 1
ATOM 2846 C CA . VAL A 1 357 ? 0.716 -16.25 -18.297 1 92.31 357 VAL A CA 1
ATOM 2847 C C . VAL A 1 357 ? 1.091 -15.883 -19.734 1 92.31 357 VAL A C 1
ATOM 2849 O O . VAL A 1 357 ? 2.061 -16.406 -20.281 1 92.31 357 VAL A O 1
ATOM 2852 N N . GLY A 1 358 ? 0.325 -14.922 -20.312 1 90.19 358 GLY A N 1
ATOM 2853 C CA . GLY A 1 358 ? 0.569 -14.547 -21.703 1 90.19 358 GLY A CA 1
ATOM 2854 C C . GLY A 1 358 ? 0.559 -15.734 -22.656 1 90.19 358 GLY A C 1
ATOM 2855 O O . GLY A 1 358 ? -0.37 -16.547 -22.625 1 90.19 358 GLY A O 1
ATOM 2856 N N . ASP A 1 359 ? 1.63 -15.875 -23.406 1 88.69 359 ASP A N 1
ATOM 2857 C CA . ASP A 1 359 ? 1.703 -16.938 -24.422 1 88.69 359 ASP A CA 1
ATOM 2858 C C . ASP A 1 359 ? 2.443 -18.156 -23.875 1 88.69 359 ASP A C 1
ATOM 2860 O O . ASP A 1 359 ? 2.768 -19.078 -24.625 1 88.69 359 ASP A O 1
ATOM 2864 N N . SER A 1 360 ? 2.686 -18.203 -22.656 1 89.69 360 SER A N 1
ATOM 2865 C CA . SER A 1 360 ? 3.494 -19.266 -22.062 1 89.69 360 SER A CA 1
ATOM 2866 C C . SER A 1 360 ? 2.844 -20.641 -22.25 1 89.69 360 SER A C 1
ATOM 2868 O O . SER A 1 360 ? 3.535 -21.641 -22.422 1 89.69 360 SER A O 1
ATOM 2870 N N . GLY A 1 361 ? 1.496 -20.656 -22.172 1 92.12 361 GLY A N 1
ATOM 2871 C CA . GLY A 1 361 ? 0.809 -21.922 -22.422 1 92.12 361 GLY A CA 1
ATOM 2872 C C . GLY A 1 361 ? 1.101 -22.484 -23.797 1 92.12 361 GLY A C 1
ATOM 2873 O O . GLY A 1 361 ? 1.425 -23.672 -23.922 1 92.12 361 GLY A O 1
ATOM 2874 N N . ARG A 1 362 ? 1.016 -21.641 -24.766 1 92.19 362 ARG A N 1
ATOM 2875 C CA . ARG A 1 362 ? 1.29 -22.047 -26.141 1 92.19 362 ARG A CA 1
ATOM 2876 C C . ARG A 1 362 ? 2.73 -22.516 -26.297 1 92.19 362 ARG A C 1
ATOM 2878 O O . ARG A 1 362 ? 2.98 -23.578 -26.875 1 92.19 362 ARG A O 1
ATOM 2885 N N . ILE A 1 363 ? 3.65 -21.828 -25.797 1 90.94 363 ILE A N 1
ATOM 2886 C CA . ILE A 1 363 ? 5.07 -22.125 -25.938 1 90.94 363 ILE A CA 1
ATOM 2887 C C . ILE A 1 363 ? 5.383 -23.453 -25.234 1 90.94 363 ILE A C 1
ATOM 2889 O O . ILE A 1 363 ? 6.141 -24.266 -25.766 1 90.94 363 ILE A O 1
ATOM 2893 N N . LEU A 1 364 ? 4.805 -23.625 -24.125 1 92.19 364 LEU A N 1
ATOM 2894 C CA . LEU A 1 364 ? 5.047 -24.844 -23.375 1 92.19 364 LEU A CA 1
ATOM 2895 C C . LEU A 1 364 ? 4.48 -26.062 -24.094 1 92.19 364 LEU A C 1
ATOM 2897 O O . LEU A 1 364 ? 5.121 -27.125 -24.156 1 92.19 364 LEU A O 1
ATOM 2901 N N . ILE A 1 365 ? 3.289 -25.953 -24.625 1 94.38 365 ILE A N 1
ATOM 2902 C CA . ILE A 1 365 ? 2.686 -27.031 -25.391 1 94.38 365 ILE A CA 1
ATOM 2903 C C . ILE A 1 365 ? 3.594 -27.406 -26.562 1 94.38 365 ILE A C 1
ATOM 2905 O O . ILE A 1 365 ? 3.863 -28.578 -26.797 1 94.38 365 ILE A O 1
ATOM 2909 N N . GLU A 1 366 ? 4.066 -26.438 -27.234 1 92.5 366 GLU A N 1
ATOM 2910 C CA . GLU A 1 366 ? 4.949 -26.656 -28.359 1 92.5 366 GLU A CA 1
ATOM 2911 C C . GLU A 1 366 ? 6.25 -27.328 -27.938 1 92.5 366 GLU A C 1
ATOM 2913 O O . GLU A 1 366 ? 6.734 -28.25 -28.594 1 92.5 366 GLU A O 1
ATOM 2918 N N . ALA A 1 367 ? 6.793 -26.875 -26.875 1 92.44 367 ALA A N 1
ATOM 2919 C CA . ALA A 1 367 ? 8.047 -27.422 -26.375 1 92.44 367 ALA A CA 1
ATOM 2920 C C . ALA A 1 367 ? 7.875 -28.891 -25.969 1 92.44 367 ALA A C 1
ATOM 2922 O O . ALA A 1 367 ? 8.727 -29.719 -26.281 1 92.44 367 ALA A O 1
ATOM 2923 N N . ILE A 1 368 ? 6.801 -29.172 -25.281 1 95.44 368 ILE A N 1
ATOM 2924 C CA . ILE A 1 368 ? 6.543 -30.531 -24.828 1 95.44 368 ILE A CA 1
ATOM 2925 C C . ILE A 1 368 ? 6.301 -31.438 -26.031 1 95.44 368 ILE A C 1
ATOM 2927 O O . ILE A 1 368 ? 6.836 -32.562 -26.094 1 95.44 368 ILE A O 1
ATOM 2931 N N . SER A 1 369 ? 5.496 -30.969 -26.953 1 94.75 369 SER A N 1
ATOM 2932 C CA . SER A 1 369 ? 5.191 -31.734 -28.156 1 94.75 369 SER A CA 1
ATOM 2933 C C . SER A 1 369 ? 6.457 -32.062 -28.938 1 94.75 369 SER A C 1
ATOM 2935 O O . SER A 1 369 ? 6.602 -33.156 -29.484 1 94.75 369 SER A O 1
ATOM 2937 N N . SER A 1 370 ? 7.316 -31.125 -29.016 1 92.31 370 SER A N 1
ATOM 2938 C CA . SER A 1 370 ? 8.57 -31.312 -29.734 1 92.31 370 SER A CA 1
ATOM 2939 C C . SER A 1 370 ? 9.469 -32.312 -29.047 1 92.31 370 SER A C 1
ATOM 2941 O O . SER A 1 370 ? 10.25 -33.031 -29.688 1 92.31 370 SER A O 1
ATOM 2943 N N . HIS A 1 371 ? 9.367 -32.375 -27.781 1 94.38 371 HIS A N 1
ATOM 2944 C CA . HIS A 1 371 ? 10.211 -33.25 -27 1 94.38 371 HIS A CA 1
ATOM 2945 C C . HIS A 1 371 ? 9.68 -34.688 -27.031 1 94.38 371 HIS A C 1
ATOM 2947 O O . HIS A 1 371 ? 10.461 -35.656 -27.016 1 94.38 371 HIS A O 1
ATOM 2953 N N . LEU A 1 372 ? 8.367 -34.75 -27.125 1 94.12 372 LEU A N 1
ATOM 2954 C CA . LEU A 1 372 ? 7.734 -36.062 -27.031 1 94.12 372 LEU A CA 1
ATOM 2955 C C . LEU A 1 372 ? 7.832 -36.812 -28.359 1 94.12 372 LEU A C 1
ATOM 2957 O O . LEU A 1 372 ? 7.812 -36.188 -29.422 1 94.12 372 LEU A O 1
ATOM 2961 N N . GLY A 1 373 ? 8.086 -38 -28.547 1 87.56 373 GLY A N 1
ATOM 2962 C CA . GLY A 1 373 ? 8.117 -38.844 -29.734 1 87.56 373 GLY A CA 1
ATOM 2963 C C . GLY A 1 373 ? 6.746 -39.094 -30.328 1 87.56 373 GLY A C 1
ATOM 2964 O O . GLY A 1 373 ? 5.73 -38.781 -29.703 1 87.56 373 GLY A O 1
ATOM 2965 N N . PRO A 1 374 ? 6.719 -39.562 -31.5 1 90.31 374 PRO A N 1
ATOM 2966 C CA . PRO A 1 374 ? 5.469 -39.781 -32.219 1 90.31 374 PRO A CA 1
ATOM 2967 C C . PRO A 1 374 ? 4.504 -40.688 -31.469 1 90.31 374 PRO A C 1
ATOM 2969 O O . PRO A 1 374 ? 3.285 -40.562 -31.609 1 90.31 374 PRO A O 1
ATOM 2972 N N . HIS A 1 375 ? 5.016 -41.562 -30.609 1 90.62 375 HIS A N 1
ATOM 2973 C CA . HIS A 1 375 ? 4.207 -42.5 -29.844 1 90.62 375 HIS A CA 1
ATOM 2974 C C . HIS A 1 375 ? 3.23 -41.781 -28.922 1 90.62 375 HIS A C 1
ATOM 2976 O O . HIS A 1 375 ? 2.141 -42.281 -28.641 1 90.62 375 HIS A O 1
ATOM 2982 N N . TRP A 1 376 ? 3.586 -40.625 -28.531 1 92.94 376 TRP A N 1
ATOM 2983 C CA . TRP A 1 376 ? 2.812 -39.906 -27.531 1 92.94 376 TRP A CA 1
ATOM 2984 C C . TRP A 1 376 ? 1.975 -38.812 -28.188 1 92.94 376 TRP A C 1
ATOM 2986 O O . TRP A 1 376 ? 1.265 -38.062 -27.5 1 92.94 376 TRP A O 1
ATOM 2996 N N . SER A 1 377 ? 1.949 -38.719 -29.5 1 93.19 377 SER A N 1
ATOM 2997 C CA . SER A 1 377 ? 1.326 -37.594 -30.234 1 93.19 377 SER A CA 1
ATOM 2998 C C . SER A 1 377 ? -0.18 -37.562 -30 1 93.19 377 SER A C 1
ATOM 3000 O O . SER A 1 377 ? -0.783 -36.5 -29.969 1 93.19 377 SER A O 1
ATOM 3002 N N . VAL A 1 378 ? -0.777 -38.688 -29.828 1 94.19 378 VAL A N 1
ATOM 3003 C CA . VAL A 1 378 ? -2.223 -38.781 -29.656 1 94.19 378 VAL A CA 1
ATOM 3004 C C . VAL A 1 378 ? -2.646 -38.031 -28.406 1 94.19 378 VAL A C 1
ATOM 3006 O O . VAL A 1 378 ? -3.705 -37.406 -28.375 1 94.19 378 VAL A O 1
ATOM 3009 N N . TRP A 1 379 ? -1.813 -38.031 -27.375 1 95.44 379 TRP A N 1
ATOM 3010 C CA . TRP A 1 379 ? -2.121 -37.375 -26.109 1 95.44 379 TRP A CA 1
ATOM 3011 C C . TRP A 1 379 ? -2.016 -35.875 -26.219 1 95.44 379 TRP A C 1
ATOM 3013 O O . TRP A 1 379 ? -2.67 -35.125 -25.469 1 95.44 379 TRP A O 1
ATOM 3023 N N . MET A 1 380 ? -1.219 -35.406 -27.172 1 96.56 380 MET A N 1
ATOM 3024 C CA . MET A 1 380 ? -0.974 -33.969 -27.281 1 96.56 380 MET A CA 1
ATOM 3025 C C . MET A 1 380 ? -1.884 -33.344 -28.328 1 96.56 380 MET A C 1
ATOM 3027 O O . MET A 1 380 ? -1.857 -32.125 -28.531 1 96.56 380 MET A O 1
ATOM 3031 N N . GLU A 1 381 ? -2.721 -34.125 -28.953 1 95.62 381 GLU A N 1
ATOM 3032 C CA . GLU A 1 381 ? -3.574 -33.656 -30.031 1 95.62 381 GLU A CA 1
ATOM 3033 C C . GLU A 1 381 ? -4.477 -32.5 -29.562 1 95.62 381 GLU A C 1
ATOM 3035 O O . GLU A 1 381 ? -4.586 -31.484 -30.234 1 95.62 381 GLU A O 1
ATOM 3040 N N . TRP A 1 382 ? -5.117 -32.719 -28.469 1 96 382 TRP A N 1
ATOM 3041 C CA . TRP A 1 382 ? -6.062 -31.719 -28 1 96 382 TRP A CA 1
ATOM 3042 C C . TRP A 1 382 ? -5.34 -30.438 -27.578 1 96 382 TRP A C 1
ATOM 3044 O O . TRP A 1 382 ? -5.715 -29.344 -27.984 1 96 382 TRP A O 1
ATOM 3054 N N . PRO A 1 383 ? -4.293 -30.5 -26.75 1 96.69 383 PRO A N 1
ATOM 3055 C CA . PRO A 1 383 ? -3.551 -29.281 -26.422 1 96.69 383 PRO A CA 1
ATOM 3056 C C . PRO A 1 383 ? -3.08 -28.531 -27.672 1 96.69 383 PRO A C 1
ATOM 3058 O O . PRO A 1 383 ? -3.182 -27.297 -27.734 1 96.69 383 PRO A O 1
ATOM 3061 N N . ILE A 1 384 ? -2.619 -29.25 -28.656 1 96.19 384 ILE A N 1
ATOM 3062 C CA . ILE A 1 384 ? -2.121 -28.656 -29.875 1 96.19 384 ILE A CA 1
ATOM 3063 C C . ILE A 1 384 ? -3.273 -27.984 -30.641 1 96.19 384 ILE A C 1
ATOM 3065 O O . ILE A 1 384 ? -3.102 -26.938 -31.234 1 96.19 384 ILE A O 1
ATOM 3069 N N . SER A 1 385 ? -4.406 -28.547 -30.625 1 95.69 385 SER A N 1
ATOM 3070 C CA . SER A 1 385 ? -5.566 -27.984 -31.312 1 95.69 385 SER A CA 1
ATOM 3071 C C . SER A 1 385 ? -5.965 -26.641 -30.734 1 95.69 385 SER A C 1
ATOM 3073 O O . SER A 1 385 ? -6.523 -25.797 -31.422 1 95.69 385 SER A O 1
ATOM 3075 N N . LEU A 1 386 ? -5.73 -26.422 -29.422 1 94 386 LEU A N 1
ATOM 3076 C CA . LEU A 1 386 ? -6.082 -25.172 -28.766 1 94 386 LEU A CA 1
ATOM 3077 C C . LEU A 1 386 ? -5.215 -24.031 -29.25 1 94 386 LEU A C 1
ATOM 3079 O O . LEU A 1 386 ? -5.629 -22.875 -29.219 1 94 386 LEU A O 1
ATOM 3083 N N . ILE A 1 387 ? -4.008 -24.281 -29.672 1 91.88 387 ILE A N 1
ATOM 3084 C CA . ILE A 1 387 ? -3.096 -23.219 -30.047 1 91.88 387 ILE A CA 1
ATOM 3085 C C . ILE A 1 387 ? -3.129 -23.016 -31.562 1 91.88 387 ILE A C 1
ATOM 3087 O O . ILE A 1 387 ? -2.705 -21.969 -32.062 1 91.88 387 ILE A O 1
ATOM 3091 N N . THR A 1 388 ? -3.561 -23.953 -32.344 1 86.19 388 THR A N 1
ATOM 3092 C CA . THR A 1 388 ? -3.73 -23.812 -33.781 1 86.19 388 THR A CA 1
ATOM 3093 C C . THR A 1 388 ? -5 -23.016 -34.094 1 86.19 388 THR A C 1
ATOM 3095 O O . THR A 1 388 ? -5.031 -22.25 -35.062 1 86.19 388 THR A O 1
ATOM 3098 N N . ALA A 1 389 ? -5.992 -23.203 -33.344 1 71 389 ALA A N 1
ATOM 3099 C CA . ALA A 1 389 ? -7.246 -22.484 -33.531 1 71 389 ALA A CA 1
ATOM 3100 C C . ALA A 1 389 ? -7.059 -20.984 -33.344 1 71 389 ALA A C 1
ATOM 3102 O O . ALA A 1 389 ? -7.688 -20.172 -34 1 71 389 ALA A O 1
ATOM 3103 N N . ARG A 1 390 ? -6.289 -20.531 -32.469 1 64.62 390 ARG A N 1
ATOM 3104 C CA . ARG A 1 390 ? -6.086 -19.109 -32.188 1 64.62 390 ARG A CA 1
ATOM 3105 C C . ARG A 1 390 ? -5.285 -18.422 -33.281 1 64.62 390 ARG A C 1
ATOM 3107 O O . ARG A 1 390 ? -5.484 -17.234 -33.562 1 64.62 390 ARG A O 1
ATOM 3114 N N . ASN A 1 391 ? -4.285 -19.094 -33.875 1 53.19 391 ASN A N 1
ATOM 3115 C CA . ASN A 1 391 ? -3.535 -18.516 -35 1 53.19 391 ASN A CA 1
ATOM 3116 C C . ASN A 1 391 ? -4.426 -18.297 -36.219 1 53.19 391 ASN A C 1
ATOM 3118 O O . ASN A 1 391 ? -4.164 -17.391 -37.031 1 53.19 391 ASN A O 1
ATOM 3122 N N . ASP A 1 392 ? -5.484 -19.031 -36.375 1 48.75 392 ASP A N 1
ATOM 3123 C CA . ASP A 1 392 ? -6.355 -18.891 -37.562 1 48.75 392 ASP A CA 1
ATOM 3124 C C . ASP A 1 392 ? -7.43 -17.828 -37.281 1 48.75 392 ASP A C 1
ATOM 3126 O O . ASP A 1 392 ? -8.172 -17.453 -38.219 1 48.75 392 ASP A O 1
ATOM 3130 N N . GLY A 1 393 ? -7.648 -17.375 -36.094 1 39.91 393 GLY A N 1
ATOM 3131 C CA . GLY A 1 393 ? -8.609 -16.297 -35.938 1 39.91 393 GLY A CA 1
ATOM 3132 C C . GLY A 1 393 ? -7.953 -14.961 -35.656 1 39.91 393 GLY A C 1
ATOM 3133 O O . GLY A 1 393 ? -6.812 -14.906 -35.188 1 39.91 393 GLY A O 1
ATOM 3134 N N . MET B 1 1 ? 20.938 -6.613 47.219 1 30.44 1 MET B N 1
ATOM 3135 C CA . MET B 1 1 ? 20.766 -6.891 45.812 1 30.44 1 MET B CA 1
ATOM 3136 C C . MET B 1 1 ? 21.734 -6.047 44.969 1 30.44 1 MET B C 1
ATOM 3138 O O . MET B 1 1 ? 21.812 -4.832 45.156 1 30.44 1 MET B O 1
ATOM 3142 N N . PRO B 1 2 ? 22.734 -6.672 44.312 1 34 2 PRO B N 1
ATOM 3143 C CA . PRO B 1 2 ? 23.797 -5.91 43.625 1 34 2 PRO B CA 1
ATOM 3144 C C . PRO B 1 2 ? 23.281 -5.023 42.5 1 34 2 PRO B C 1
ATOM 3146 O O . PRO B 1 2 ? 22.266 -5.336 41.875 1 34 2 PRO B O 1
ATOM 3149 N N . ARG B 1 3 ? 23.391 -3.738 42.625 1 36.25 3 ARG B N 1
ATOM 3150 C CA . ARG B 1 3 ? 23.016 -2.711 41.656 1 36.25 3 ARG B CA 1
ATOM 3151 C C . ARG B 1 3 ? 23.609 -3.004 40.281 1 36.25 3 ARG B C 1
ATOM 3153 O O . ARG B 1 3 ? 24.797 -3.297 40.156 1 36.25 3 ARG B O 1
ATOM 3160 N N . ARG B 1 4 ? 22.844 -3.506 39.406 1 43.69 4 ARG B N 1
ATOM 3161 C CA . ARG B 1 4 ? 23.234 -3.748 38.031 1 43.69 4 ARG B CA 1
ATOM 3162 C C . ARG B 1 4 ? 24.016 -2.572 37.469 1 43.69 4 ARG B C 1
ATOM 3164 O O . ARG B 1 4 ? 23.641 -1.415 37.656 1 43.69 4 ARG B O 1
ATOM 3171 N N . PRO B 1 5 ? 25.297 -2.811 37.062 1 43.25 5 PRO B N 1
ATOM 3172 C CA . PRO B 1 5 ? 26.156 -1.735 36.562 1 43.25 5 PRO B CA 1
ATOM 3173 C C . PRO B 1 5 ? 25.609 -1.069 35.312 1 43.25 5 PRO B C 1
ATOM 3175 O O . PRO B 1 5 ? 25.094 -1.752 34.438 1 43.25 5 PRO B O 1
ATOM 3178 N N . HIS B 1 6 ? 25.031 0.052 35.312 1 47.12 6 HIS B N 1
ATOM 3179 C CA . HIS B 1 6 ? 24.578 0.894 34.219 1 47.12 6 HIS B CA 1
ATOM 3180 C C . HIS B 1 6 ? 25.703 1.142 33.219 1 47.12 6 HIS B C 1
ATOM 3182 O O . HIS B 1 6 ? 26.812 1.493 33.594 1 47.12 6 HIS B O 1
ATOM 3188 N N . LYS B 1 7 ? 25.75 0.45 32.125 1 50.28 7 LYS B N 1
ATOM 3189 C CA . LYS B 1 7 ? 26.766 0.604 31.109 1 50.28 7 LYS B CA 1
ATOM 3190 C C . LYS B 1 7 ? 26.859 2.053 30.625 1 50.28 7 LYS B C 1
ATOM 3192 O O . LYS B 1 7 ? 25.859 2.613 30.141 1 50.28 7 LYS B O 1
ATOM 3197 N N . LYS B 1 8 ? 27.812 2.854 30.984 1 54.62 8 LYS B N 1
ATOM 3198 C CA . LYS B 1 8 ? 28.141 4.223 30.594 1 54.62 8 LYS B CA 1
ATOM 3199 C C . LYS B 1 8 ? 28.641 4.285 29.156 1 54.62 8 LYS B C 1
ATOM 3201 O O . LYS B 1 8 ? 29.391 3.404 28.719 1 54.62 8 LYS B O 1
ATOM 3206 N N . SER B 1 9 ? 27.969 5.145 28.391 1 61.72 9 SER B N 1
ATOM 3207 C CA . SER B 1 9 ? 28.547 5.402 27.078 1 61.72 9 SER B CA 1
ATOM 3208 C C . SER B 1 9 ? 29.859 6.191 27.188 1 61.72 9 SER B C 1
ATOM 3210 O O . SER B 1 9 ? 29.906 7.211 27.891 1 61.72 9 SER B O 1
ATOM 3212 N N . ARG B 1 10 ? 31.078 5.777 26.797 1 72.94 10 ARG B N 1
ATOM 3213 C CA . ARG B 1 10 ? 32.406 6.359 26.984 1 72.94 10 ARG B CA 1
ATOM 3214 C C . ARG B 1 10 ? 32.531 7.684 26.234 1 72.94 10 ARG B C 1
ATOM 3216 O O . ARG B 1 10 ? 33.156 8.625 26.75 1 72.94 10 ARG B O 1
ATOM 3223 N N . ASN B 1 11 ? 31.906 7.766 25.047 1 70.38 11 ASN B N 1
ATOM 3224 C CA . ASN B 1 11 ? 32.062 8.945 24.188 1 70.38 11 ASN B CA 1
ATOM 3225 C C . ASN B 1 11 ? 30.734 9.703 24.031 1 70.38 11 ASN B C 1
ATOM 3227 O O . ASN B 1 11 ? 30.484 10.305 23 1 70.38 11 ASN B O 1
ATOM 3231 N N . GLY B 1 12 ? 29.938 9.664 25.047 1 73.75 12 GLY B N 1
ATOM 3232 C CA . GLY B 1 12 ? 28.641 10.328 25.031 1 73.75 12 GLY B CA 1
ATOM 3233 C C . GLY B 1 12 ? 28.75 11.836 25.172 1 73.75 12 GLY B C 1
ATOM 3234 O O . GLY B 1 12 ? 29.766 12.352 25.609 1 73.75 12 GLY B O 1
ATOM 3235 N N . CYS B 1 13 ? 27.625 12.516 24.75 1 73 13 CYS B N 1
ATOM 3236 C CA . CYS B 1 13 ? 27.625 13.969 24.859 1 73 13 CYS B CA 1
ATOM 3237 C C . CYS B 1 13 ? 27.578 14.406 26.328 1 73 13 CYS B C 1
ATOM 3239 O O . CYS B 1 13 ? 27.172 13.625 27.188 1 73 13 CYS B O 1
ATOM 3241 N N . LEU B 1 14 ? 28.078 15.609 26.766 1 78.25 14 LEU B N 1
ATOM 3242 C CA . LEU B 1 14 ? 28.188 16.141 28.109 1 78.25 14 LEU B CA 1
ATOM 3243 C C . LEU B 1 14 ? 26.828 16.188 28.797 1 78.25 14 LEU B C 1
ATOM 3245 O O . LEU B 1 14 ? 26.719 15.945 30 1 78.25 14 LEU B O 1
ATOM 3249 N N . ALA B 1 15 ? 25.797 16.359 28.094 1 78.25 15 ALA B N 1
ATOM 3250 C CA . ALA B 1 15 ? 24.438 16.484 28.641 1 78.25 15 ALA B CA 1
ATOM 3251 C C . ALA B 1 15 ? 23.906 15.133 29.109 1 78.25 15 ALA B C 1
ATOM 3253 O O . ALA B 1 15 ? 23.312 15.031 30.172 1 78.25 15 ALA B O 1
ATOM 3254 N N . CYS B 1 16 ? 24.109 14.156 28.438 1 76.88 16 CYS B N 1
ATOM 3255 C CA . CYS B 1 16 ? 23.672 12.82 28.828 1 76.88 16 CYS B CA 1
ATOM 3256 C C . CYS B 1 16 ? 24.484 12.305 30.016 1 76.88 16 CYS B C 1
ATOM 3258 O O . CYS B 1 16 ? 23.938 11.68 30.922 1 76.88 16 CYS B O 1
ATOM 3260 N N . LYS B 1 17 ? 25.719 12.578 30.047 1 75.75 17 LYS B N 1
ATOM 3261 C CA . LYS B 1 17 ? 26.578 12.219 31.172 1 75.75 17 LYS B CA 1
ATOM 3262 C C . LYS B 1 17 ? 26.109 12.883 32.469 1 75.75 17 LYS B C 1
ATOM 3264 O O . LYS B 1 17 ? 26.094 12.25 33.531 1 75.75 17 LYS B O 1
ATOM 3269 N N . LYS B 1 18 ? 25.734 14.164 32.344 1 75.31 18 LYS B N 1
ATOM 3270 C CA . LYS B 1 18 ? 25.234 14.898 33.5 1 75.31 18 LYS B CA 1
ATOM 3271 C C . LYS B 1 18 ? 23.922 14.297 34 1 75.31 18 LYS B C 1
ATOM 3273 O O . LYS B 1 18 ? 23.672 14.289 35.219 1 75.31 18 LYS B O 1
ATOM 3278 N N . ARG B 1 19 ? 23.172 13.758 33.188 1 75.12 19 ARG B N 1
ATOM 3279 C CA . ARG B 1 19 ? 21.859 13.219 33.5 1 75.12 19 ARG B CA 1
ATOM 3280 C C . ARG B 1 19 ? 21.953 11.734 33.844 1 75.12 19 ARG B C 1
ATOM 3282 O O . ARG B 1 19 ? 20.953 11.125 34.25 1 75.12 19 ARG B O 1
ATOM 3289 N N . HIS B 1 20 ? 23.078 11.188 33.719 1 72.25 20 HIS B N 1
ATOM 3290 C CA . HIS B 1 20 ? 23.359 9.789 34.031 1 72.25 20 HIS B CA 1
ATOM 3291 C C . HIS B 1 20 ? 22.469 8.852 33.25 1 72.25 20 HIS B C 1
ATOM 3293 O O . HIS B 1 20 ? 21.938 7.879 33.781 1 72.25 20 HIS B O 1
ATOM 3299 N N . ILE B 1 21 ? 22.25 9.266 31.969 1 76.56 21 ILE B N 1
ATOM 3300 C CA . ILE B 1 21 ? 21.5 8.398 31.078 1 76.56 21 ILE B CA 1
ATOM 3301 C C . ILE B 1 21 ? 22.406 7.883 29.969 1 76.56 21 ILE B C 1
ATOM 3303 O O . ILE B 1 21 ? 23.391 8.539 29.609 1 76.56 21 ILE B O 1
ATOM 3307 N N . LYS B 1 22 ? 22.062 6.766 29.344 1 73.94 22 LYS B N 1
ATOM 3308 C CA . LYS B 1 22 ? 22.844 6.168 28.266 1 73.94 22 LYS B CA 1
ATOM 3309 C C . LYS B 1 22 ? 22.703 6.98 26.984 1 73.94 22 LYS B C 1
ATOM 3311 O O . LYS B 1 22 ? 21.594 7.207 26.5 1 73.94 22 LYS B O 1
ATOM 3316 N N . CYS B 1 23 ? 23.75 7.574 26.359 1 73 23 CYS B N 1
ATOM 3317 C CA . CYS B 1 23 ? 23.828 8.359 25.125 1 73 23 CYS B CA 1
ATOM 3318 C C . CYS B 1 23 ? 23.984 7.453 23.922 1 73 23 CYS B C 1
ATOM 3320 O O . CYS B 1 23 ? 24.703 6.449 23.969 1 73 23 CYS B O 1
ATOM 3322 N N . ASP B 1 24 ? 23.438 7.684 22.922 1 72.44 24 ASP B N 1
ATOM 3323 C CA . ASP B 1 24 ? 23.562 6.898 21.703 1 72.44 24 ASP B CA 1
ATOM 3324 C C . ASP B 1 24 ? 24.781 7.336 20.891 1 72.44 24 ASP B C 1
ATOM 3326 O O . ASP B 1 24 ? 25.031 6.805 19.812 1 72.44 24 ASP B O 1
ATOM 3330 N N . GLU B 1 25 ? 25.672 8.32 21.172 1 73.81 25 GLU B N 1
ATOM 3331 C CA . GLU B 1 25 ? 26.938 8.836 20.672 1 73.81 25 GLU B CA 1
ATOM 3332 C C . GLU B 1 25 ? 26.812 9.336 19.234 1 73.81 25 GLU B C 1
ATOM 3334 O O . GLU B 1 25 ? 27.812 9.523 18.547 1 73.81 25 GLU B O 1
ATOM 3339 N N . ASN B 1 26 ? 25.609 9.555 18.875 1 72.94 26 ASN B N 1
ATOM 3340 C CA . ASN B 1 26 ? 25.469 10.148 17.547 1 72.94 26 ASN B CA 1
ATOM 3341 C C . ASN B 1 26 ? 25.891 11.609 17.531 1 72.94 26 ASN B C 1
ATOM 3343 O O . ASN B 1 26 ? 25.594 12.359 18.469 1 72.94 26 ASN B O 1
ATOM 3347 N N . ARG B 1 27 ? 26.828 12.141 16.562 1 72.12 27 ARG B N 1
ATOM 3348 C CA . ARG B 1 27 ? 27.312 13.5 16.344 1 72.12 27 ARG B CA 1
ATOM 3349 C C . ARG B 1 27 ? 26.609 14.148 15.156 1 72.12 27 ARG B C 1
ATOM 3351 O O . ARG B 1 27 ? 26.203 13.453 14.219 1 72.12 27 ARG B O 1
ATOM 3358 N N . PRO B 1 28 ? 26.453 15.562 15.375 1 70.94 28 PRO B N 1
ATOM 3359 C CA . PRO B 1 28 ? 26.906 16.438 16.453 1 70.94 28 PRO B CA 1
ATOM 3360 C C . PRO B 1 28 ? 25.969 16.422 17.656 1 70.94 28 PRO B C 1
ATOM 3362 O O . PRO B 1 28 ? 26.297 16.969 18.719 1 70.94 28 PRO B O 1
ATOM 3365 N N . ARG B 1 29 ? 24.688 15.719 17.469 1 72.31 29 ARG B N 1
ATOM 3366 C CA . ARG B 1 29 ? 23.719 15.719 18.562 1 72.31 29 ARG B CA 1
ATOM 3367 C C . ARG B 1 29 ? 23.156 14.328 18.797 1 72.31 29 ARG B C 1
ATOM 3369 O O . ARG B 1 29 ? 22.688 13.672 17.875 1 72.31 29 ARG B O 1
ATOM 3376 N N . CYS B 1 30 ? 23.109 13.867 19.969 1 72.5 30 CYS B N 1
ATOM 3377 C CA . CYS B 1 30 ? 22.594 12.539 20.281 1 72.5 30 CYS B CA 1
ATOM 3378 C C . CYS B 1 30 ? 21.078 12.562 20.406 1 72.5 30 CYS B C 1
ATOM 3380 O O . CYS B 1 30 ? 20.484 13.617 20.625 1 72.5 30 CYS B O 1
ATOM 3382 N N . ILE B 1 31 ? 20.406 11.469 20.266 1 72.31 31 ILE B N 1
ATOM 3383 C CA . ILE B 1 31 ? 18.953 11.344 20.219 1 72.31 31 ILE B CA 1
ATOM 3384 C C . ILE B 1 31 ? 18.344 11.805 21.547 1 72.31 31 ILE B C 1
ATOM 3386 O O . ILE B 1 31 ? 17.266 12.414 21.562 1 72.31 31 ILE B O 1
ATOM 3390 N N . ASN B 1 32 ? 18.969 11.641 22.609 1 72.56 32 ASN B N 1
ATOM 3391 C CA . ASN B 1 32 ? 18.5 12.031 23.938 1 72.56 32 ASN B CA 1
ATOM 3392 C C . ASN B 1 32 ? 18.484 13.547 24.094 1 72.56 32 ASN B C 1
ATOM 3394 O O . ASN B 1 32 ? 17.531 14.109 24.625 1 72.56 32 ASN B O 1
ATOM 3398 N N . CYS B 1 33 ? 19.516 14.195 23.672 1 69.5 33 CYS B N 1
ATOM 3399 C CA . CYS B 1 33 ? 19.656 15.648 23.781 1 69.5 33 CYS B CA 1
ATOM 3400 C C . CYS B 1 33 ? 18.766 16.359 22.766 1 69.5 33 CYS B C 1
ATOM 3402 O O . CYS B 1 33 ? 18.234 17.438 23.062 1 69.5 33 CYS B O 1
ATOM 3404 N N . GLN B 1 34 ? 18.594 15.719 21.656 1 67 34 GLN B N 1
ATOM 3405 C CA . GLN B 1 34 ? 17.688 16.219 20.625 1 67 34 GLN B CA 1
ATOM 3406 C C . GLN B 1 34 ? 16.234 16.188 21.094 1 67 34 GLN B C 1
ATOM 3408 O O . GLN B 1 34 ? 15.492 17.141 20.906 1 67 34 GLN B O 1
ATOM 3413 N N . THR B 1 35 ? 15.852 15.164 21.844 1 65.88 35 THR B N 1
ATOM 3414 C CA . THR B 1 35 ? 14.508 14.969 22.359 1 65.88 35 THR B CA 1
ATOM 3415 C C . THR B 1 35 ? 14.25 15.883 23.562 1 65.88 35 THR B C 1
ATOM 3417 O O . THR B 1 35 ? 13.156 16.438 23.703 1 65.88 35 THR B O 1
ATOM 3420 N N . ALA B 1 36 ? 15.289 16.156 24.297 1 65.88 36 ALA B N 1
ATOM 3421 C CA . ALA B 1 36 ? 15.172 16.938 25.531 1 65.88 36 ALA B CA 1
ATOM 3422 C C . ALA B 1 36 ? 15.539 18.406 25.281 1 65.88 36 ALA B C 1
ATOM 3424 O O . ALA B 1 36 ? 15.531 19.219 26.203 1 65.88 36 ALA B O 1
ATOM 3425 N N . GLU B 1 37 ? 15.852 18.781 23.969 1 61.66 37 GLU B N 1
ATOM 3426 C CA . GLU B 1 37 ? 16.266 20.109 23.516 1 61.66 37 GLU B CA 1
ATOM 3427 C C . GLU B 1 37 ? 17.359 20.672 24.422 1 61.66 37 GLU B C 1
ATOM 3429 O O . GLU B 1 37 ? 17.312 21.844 24.812 1 61.66 37 GLU B O 1
ATOM 3434 N N . LEU B 1 38 ? 18.281 19.812 24.734 1 69.75 38 LEU B N 1
ATOM 3435 C CA . LEU B 1 38 ? 19.438 20.219 25.531 1 69.75 38 LEU B CA 1
ATOM 3436 C C . LEU B 1 38 ? 20.656 20.438 24.641 1 69.75 38 LEU B C 1
ATOM 3438 O O . LEU B 1 38 ? 20.734 19.906 23.531 1 69.75 38 LEU B O 1
ATOM 3442 N N . GLY B 1 39 ? 21.516 21.406 24.875 1 70.06 39 GLY B N 1
ATOM 3443 C CA . GLY B 1 39 ? 22.812 21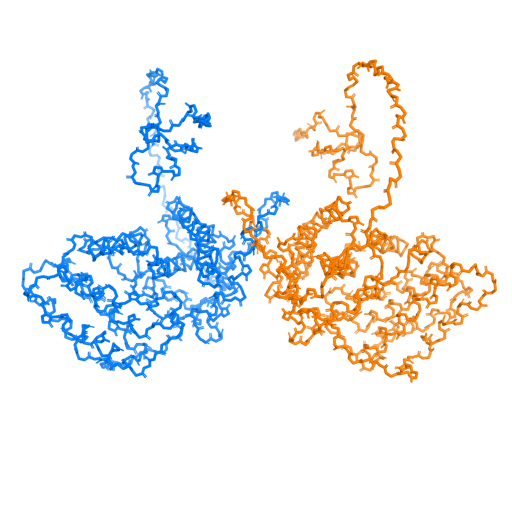.562 24.219 1 70.06 39 GLY B CA 1
ATOM 3444 C C . GLY B 1 39 ? 23.656 20.312 24.25 1 70.06 39 GLY B C 1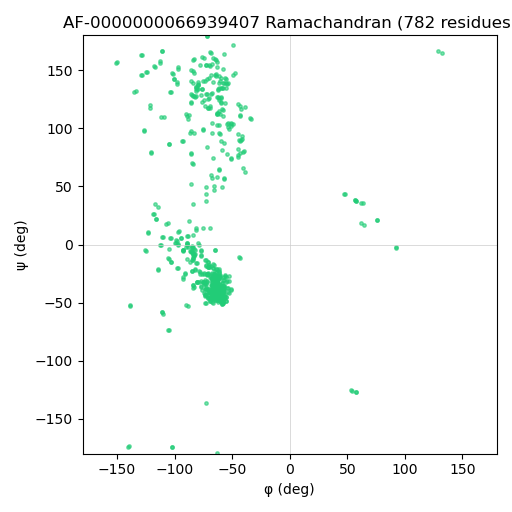
ATOM 3445 O O . GLY B 1 39 ? 24 19.812 25.328 1 70.06 39 GLY B O 1
ATOM 3446 N N . CYS B 1 40 ? 23.703 19.609 23.031 1 67.88 40 CYS B N 1
ATOM 3447 C CA . CYS B 1 40 ? 24.484 18.391 22.922 1 67.88 40 CYS B CA 1
ATOM 3448 C C . CYS B 1 40 ? 25.938 18.703 22.578 1 67.88 40 CYS B C 1
ATOM 3450 O O . CYS B 1 40 ? 26.234 19.25 21.516 1 67.88 40 CYS B O 1
ATOM 3452 N N . ASN B 1 41 ? 26.891 18.781 23.344 1 71.19 41 ASN B N 1
ATOM 3453 C CA . ASN B 1 41 ? 28.312 19.078 23.156 1 71.19 41 ASN B CA 1
ATOM 3454 C C . ASN B 1 41 ? 29.172 17.844 23.422 1 71.19 41 ASN B C 1
ATOM 3456 O O . ASN B 1 41 ? 29.078 17.219 24.484 1 71.19 41 ASN B O 1
ATOM 3460 N N . PHE B 1 42 ? 29.719 17.359 22.25 1 70.19 42 PHE B N 1
ATOM 3461 C CA . PHE B 1 42 ? 30.703 16.297 22.422 1 70.19 42 PHE B CA 1
ATOM 3462 C C . PHE B 1 42 ? 32.062 16.875 22.781 1 70.19 42 PHE B C 1
ATOM 3464 O O . PHE B 1 42 ? 32.438 17.938 22.297 1 70.19 42 PHE B O 1
ATOM 3471 N N . ALA B 1 43 ? 32.688 16.484 23.594 1 53.28 43 ALA B N 1
ATOM 3472 C CA . ALA B 1 43 ? 34.031 16.984 23.969 1 53.28 43 ALA B CA 1
ATOM 3473 C C . ALA B 1 43 ? 35 16.859 22.812 1 53.28 43 ALA B C 1
ATOM 3475 O O . ALA B 1 43 ? 35.156 15.781 22.234 1 53.28 43 ALA B O 1
ATOM 3476 N N . SER B 1 44 ? 35.125 17.969 21.844 1 46.19 44 SER B N 1
ATOM 3477 C CA . SER B 1 44 ? 36.188 18.047 20.828 1 46.19 44 SER B CA 1
ATOM 3478 C C . SER B 1 44 ? 37.469 17.453 21.328 1 46.19 44 SER B C 1
ATOM 3480 O O . SER B 1 44 ? 37.969 17.797 22.406 1 46.19 44 SER B O 1
ATOM 3482 N N . SER B 1 45 ? 37.75 16.344 20.797 1 39.84 45 SER B N 1
ATOM 3483 C CA . SER B 1 45 ? 39.156 16.094 20.922 1 39.84 45 SER B CA 1
ATOM 3484 C C . SER B 1 45 ? 39.969 17.172 20.219 1 39.84 45 SER B C 1
ATOM 3486 O O . SER B 1 45 ? 39.75 17.484 19.047 1 39.84 45 SER B O 1
ATOM 3488 N N . THR B 1 46 ? 40.469 18.203 20.766 1 32.03 46 THR B N 1
ATOM 3489 C CA . THR B 1 46 ? 41.375 19.297 20.391 1 32.03 46 THR B CA 1
ATOM 3490 C C . THR B 1 46 ? 42.5 18.797 19.516 1 32.03 46 THR B C 1
ATOM 3492 O O . THR B 1 46 ? 43.406 18.125 20 1 32.03 46 THR B O 1
ATOM 3495 N N . SER B 1 47 ? 42.156 18.25 18.266 1 30.83 47 SER B N 1
ATOM 3496 C CA . SER B 1 47 ? 43.406 18.203 17.516 1 30.83 47 SER B CA 1
ATOM 3497 C C . SER B 1 47 ? 44.031 19.594 17.391 1 30.83 47 SER B C 1
ATOM 3499 O O . SER B 1 47 ? 43.312 20.594 17.422 1 30.83 47 SER B O 1
ATOM 3501 N N . PRO B 1 48 ? 45.406 19.766 17.281 1 27.78 48 PRO B N 1
ATOM 3502 C CA . PRO B 1 48 ? 46.156 21.031 17.312 1 27.78 48 PRO B CA 1
ATOM 3503 C C . PRO B 1 48 ? 45.875 21.906 16.094 1 27.78 48 PRO B C 1
ATOM 3505 O O . PRO B 1 48 ? 45.406 21.422 15.055 1 27.78 48 PRO B O 1
ATOM 3508 N N . PRO B 1 49 ? 46.031 23.25 16.109 1 25.19 49 PRO B N 1
ATOM 3509 C CA . PRO B 1 49 ? 45.656 24.453 15.352 1 25.19 49 PRO B CA 1
ATOM 3510 C C . PRO B 1 49 ? 46.281 24.484 13.953 1 25.19 49 PRO B C 1
ATOM 3512 O O . PRO B 1 49 ? 46.188 25.5 13.258 1 25.19 49 PRO B O 1
ATOM 3515 N N . SER B 1 50 ? 46.312 23.422 13.031 1 23.8 50 SER B N 1
ATOM 3516 C CA . SER B 1 50 ? 47.219 23.766 11.938 1 23.8 50 SER B CA 1
ATOM 3517 C C . SER B 1 50 ? 46.781 25.031 11.219 1 23.8 50 SER B C 1
ATOM 3519 O O . SER B 1 50 ? 45.562 25.328 11.156 1 23.8 50 SER B O 1
ATOM 3521 N N . THR B 1 51 ? 47.75 25.969 10.734 1 20.19 51 THR B N 1
ATOM 3522 C CA . THR B 1 51 ? 48 27.312 10.211 1 20.19 51 THR B CA 1
ATOM 3523 C C . THR B 1 51 ? 47.469 27.453 8.781 1 20.19 51 THR B C 1
ATOM 3525 O O . THR B 1 51 ? 47.969 26.781 7.867 1 20.19 51 THR B O 1
ATOM 3528 N N . LYS B 1 52 ? 46.219 27.734 8.586 1 22.09 52 LYS B N 1
ATOM 3529 C CA . LYS B 1 52 ? 45.562 27.922 7.305 1 22.09 52 LYS B CA 1
ATOM 3530 C C . LYS B 1 52 ? 46.062 29.156 6.578 1 22.09 52 LYS B C 1
ATOM 3532 O O . LYS B 1 52 ? 45.781 30.281 6.988 1 22.09 52 LYS B O 1
ATOM 3537 N N . ALA B 1 53 ? 47.312 29.156 5.973 1 20.22 53 ALA B N 1
ATOM 3538 C CA . ALA B 1 53 ? 47.719 30.406 5.336 1 20.22 53 ALA B CA 1
ATOM 3539 C C . ALA B 1 53 ? 46.781 30.781 4.195 1 20.22 53 ALA B C 1
ATOM 3541 O O . ALA B 1 53 ? 46.25 29.891 3.52 1 20.22 53 ALA B O 1
ATOM 3542 N N . THR B 1 54 ? 46.312 32.062 4.109 1 18.14 54 THR B N 1
ATOM 3543 C CA . THR B 1 54 ? 45.375 33 3.521 1 18.14 54 THR B CA 1
ATOM 3544 C C . THR B 1 54 ? 45.75 33.281 2.064 1 18.14 54 THR B C 1
ATOM 3546 O O . THR B 1 54 ? 45.344 34.312 1.498 1 18.14 54 THR B O 1
ATOM 3549 N N . ALA B 1 55 ? 46.125 32.219 1.219 1 19.41 55 ALA B N 1
ATOM 3550 C CA . ALA B 1 55 ? 46.656 32.844 0.015 1 19.41 55 ALA B CA 1
ATOM 3551 C C . ALA B 1 55 ? 45.594 33.594 -0.75 1 19.41 55 ALA B C 1
ATOM 3553 O O . ALA B 1 55 ? 44.438 33.156 -0.831 1 19.41 55 ALA B O 1
ATOM 3554 N N . THR B 1 56 ? 45.906 34.781 -1.307 1 18.05 56 THR B N 1
ATOM 3555 C CA . THR B 1 56 ? 45.406 36.062 -1.798 1 18.05 56 THR B CA 1
ATOM 3556 C C . THR B 1 56 ? 45 35.969 -3.262 1 18.05 56 THR B C 1
ATOM 3558 O O . THR B 1 56 ? 44.656 36.969 -3.885 1 18.05 56 THR B O 1
ATOM 3561 N N . GLU B 1 57 ? 44.719 34.719 -3.844 1 17.7 57 GLU B N 1
ATOM 3562 C CA . GLU B 1 57 ? 44.844 34.906 -5.285 1 17.7 57 GLU B CA 1
ATOM 3563 C C . GLU B 1 57 ? 43.812 35.906 -5.805 1 17.7 57 GLU B C 1
ATOM 3565 O O . GLU B 1 57 ? 42.75 36.094 -5.203 1 17.7 57 GLU B O 1
ATOM 3570 N N . THR B 1 58 ? 44.188 36.5 -6.996 1 17.42 58 THR B N 1
ATOM 3571 C CA . THR B 1 58 ? 44.062 37.656 -7.863 1 17.42 58 THR B CA 1
ATOM 3572 C C . THR B 1 58 ? 42.75 37.625 -8.641 1 17.42 58 THR B C 1
ATOM 3574 O O . THR B 1 58 ? 42.25 36.531 -8.953 1 17.42 58 THR B O 1
ATOM 3577 N N . ASN B 1 59 ? 42.281 38.812 -9.039 1 16.62 59 ASN B N 1
ATOM 3578 C CA . ASN B 1 59 ? 41.156 39.688 -9.344 1 16.62 59 ASN B CA 1
ATOM 3579 C C . ASN B 1 59 ? 40.625 39.469 -10.75 1 16.62 59 ASN B C 1
ATOM 3581 O O . ASN B 1 59 ? 39.594 40 -11.125 1 16.62 59 ASN B O 1
ATOM 3585 N N . VAL B 1 60 ? 41.25 38.656 -11.727 1 18.38 60 VAL B N 1
ATOM 3586 C CA . VAL B 1 60 ? 41.125 39.406 -12.969 1 18.38 60 VAL B CA 1
ATOM 3587 C C . VAL B 1 60 ? 39.688 39.281 -13.516 1 18.38 60 VAL B C 1
ATOM 3589 O O . VAL B 1 60 ? 39.125 38.188 -13.492 1 18.38 60 VAL B O 1
ATOM 3592 N N . ALA B 1 61 ? 39.062 40.438 -13.836 1 16.88 61 ALA B N 1
ATOM 3593 C CA . ALA B 1 61 ? 37.781 41.031 -14.195 1 16.88 61 ALA B CA 1
ATOM 3594 C C . ALA B 1 61 ? 37.375 40.656 -15.617 1 16.88 61 ALA B C 1
ATOM 3596 O O . ALA B 1 61 ? 37.406 41.5 -16.516 1 16.88 61 ALA B O 1
ATOM 3597 N N . ARG B 1 62 ? 37.625 39.438 -16.125 1 17.44 62 ARG B N 1
ATOM 3598 C CA . ARG B 1 62 ? 37.406 39.469 -17.562 1 17.44 62 ARG B CA 1
ATOM 3599 C C . ARG B 1 62 ? 35.938 39.812 -17.875 1 17.44 62 ARG B C 1
ATOM 3601 O O . ARG B 1 62 ? 35.031 39.188 -17.312 1 17.44 62 ARG B O 1
ATOM 3608 N N . ALA B 1 63 ? 35.75 40.688 -18.766 1 17.48 63 ALA B N 1
ATOM 3609 C CA . ALA B 1 63 ? 34.781 41.594 -19.375 1 17.48 63 ALA B CA 1
ATOM 3610 C C . ALA B 1 63 ? 33.625 40.812 -20.031 1 17.48 63 ALA B C 1
ATOM 3612 O O . ALA B 1 63 ? 33.781 39.625 -20.359 1 17.48 63 ALA B O 1
ATOM 3613 N N . SER B 1 64 ? 32.594 41.531 -20.688 1 17.47 64 SER B N 1
ATOM 3614 C CA . SER B 1 64 ? 31.172 41.812 -20.812 1 17.47 64 SER B CA 1
ATOM 3615 C C . SER B 1 64 ? 30.578 41.156 -22.047 1 17.47 64 SER B C 1
ATOM 3617 O O . SER B 1 64 ? 29.375 41.281 -22.297 1 17.47 64 SER B O 1
ATOM 3619 N N . GLN B 1 65 ? 31.328 40.438 -23 1 18.77 65 GLN B N 1
ATOM 3620 C CA . GLN B 1 65 ? 30.75 40.781 -24.281 1 18.77 65 GLN B CA 1
ATOM 3621 C C . GLN B 1 65 ? 29.328 40.25 -24.422 1 18.77 65 GLN B C 1
ATOM 3623 O O . GLN B 1 65 ? 28.969 39.25 -23.766 1 18.77 65 GLN B O 1
ATOM 3628 N N . PRO B 1 66 ? 28.453 40.812 -25.406 1 20.69 66 PRO B N 1
ATOM 3629 C CA . PRO B 1 66 ? 27.047 41.125 -25.734 1 20.69 66 PRO B CA 1
ATOM 3630 C C . PRO B 1 66 ? 26.328 39.938 -26.375 1 20.69 66 PRO B C 1
ATOM 3632 O O . PRO B 1 66 ? 26.641 39.562 -27.516 1 20.69 66 PRO B O 1
ATOM 3635 N N . SER B 1 67 ? 26.328 38.781 -25.828 1 18.94 67 SER B N 1
ATOM 3636 C CA . SER B 1 67 ? 25.906 37.656 -26.672 1 18.94 67 SER B CA 1
ATOM 3637 C C . SER B 1 67 ? 24.469 37.844 -27.141 1 18.94 67 SER B C 1
ATOM 3639 O O . SER B 1 67 ? 23.625 38.375 -26.391 1 18.94 67 SER B O 1
ATOM 3641 N N . THR B 1 68 ? 24.266 37.812 -28.484 1 21.22 68 THR B N 1
ATOM 3642 C CA . THR B 1 68 ? 23.203 37.938 -29.484 1 21.22 68 THR B CA 1
ATOM 3643 C C . THR B 1 68 ? 22.062 36.969 -29.203 1 21.22 68 THR B C 1
ATOM 3645 O O . THR B 1 68 ? 22.281 35.844 -28.75 1 21.22 68 THR B O 1
ATOM 3648 N N . PRO B 1 69 ? 20.797 37.469 -29.359 1 20.91 69 PRO B N 1
ATOM 3649 C CA . PRO B 1 69 ? 19.422 37.094 -29 1 20.91 69 PRO B CA 1
ATOM 3650 C C . PRO B 1 69 ? 18.922 35.875 -29.734 1 20.91 69 PRO B C 1
ATOM 3652 O O . PRO B 1 69 ? 18.766 35.875 -30.953 1 20.91 69 PRO B O 1
ATOM 3655 N N . ASP B 1 70 ? 19.562 34.688 -29.609 1 20.2 70 ASP B N 1
ATOM 3656 C CA . ASP B 1 70 ? 19.125 33.625 -30.516 1 20.2 70 ASP B CA 1
ATOM 3657 C C . ASP B 1 70 ? 17.641 33.312 -30.328 1 20.2 70 ASP B C 1
ATOM 3659 O O . ASP B 1 70 ? 17.109 33.406 -29.219 1 20.2 70 ASP B O 1
ATOM 3663 N N . GLN B 1 71 ? 16.859 33.344 -31.422 1 20.89 71 GLN B N 1
ATOM 3664 C CA . GLN B 1 71 ? 15.484 33.188 -31.875 1 20.89 71 GLN B CA 1
ATOM 3665 C C . GLN B 1 71 ? 14.922 31.828 -31.5 1 20.89 71 GLN B C 1
ATOM 3667 O O . GLN B 1 71 ? 15.227 30.828 -32.156 1 20.89 71 GLN B O 1
ATOM 3672 N N . ARG B 1 72 ? 14.891 31.375 -30.219 1 21.59 72 ARG B N 1
ATOM 3673 C CA . ARG B 1 72 ? 14.555 30 -29.891 1 21.59 72 ARG B CA 1
ATOM 3674 C C . ARG B 1 72 ? 13.086 29.703 -30.219 1 21.59 72 ARG B C 1
ATOM 3676 O O . ARG B 1 72 ? 12.203 30.484 -29.844 1 21.59 72 ARG B O 1
ATOM 3683 N N . GLY B 1 73 ? 12.875 29 -31.297 1 21.83 73 GLY B N 1
ATOM 3684 C CA . GLY B 1 73 ? 11.648 28.469 -31.859 1 21.83 73 GLY B CA 1
ATOM 3685 C C . GLY B 1 73 ? 10.812 27.719 -30.828 1 21.83 73 GLY B C 1
ATOM 3686 O O . GLY B 1 73 ? 11.312 27.312 -29.781 1 21.83 73 GLY B O 1
ATOM 3687 N N . PRO B 1 74 ? 9.422 27.797 -30.938 1 23.67 74 PRO B N 1
ATOM 3688 C CA . PRO B 1 74 ? 8.336 27.438 -30.016 1 23.67 74 PRO B CA 1
ATOM 3689 C C . PRO B 1 74 ? 8.336 25.953 -29.672 1 23.67 74 PRO B C 1
ATOM 3691 O O . PRO B 1 74 ? 8.156 25.109 -30.562 1 23.67 74 PRO B O 1
ATOM 3694 N N . GLN B 1 75 ? 9.336 25.359 -29 1 24.2 75 GLN B N 1
ATOM 3695 C CA . GLN B 1 75 ? 9.328 23.922 -28.781 1 24.2 75 GLN B CA 1
ATOM 3696 C C . GLN B 1 75 ? 8.07 23.484 -28.031 1 24.2 75 GLN B C 1
ATOM 3698 O O . GLN B 1 75 ? 7.676 24.125 -27.047 1 24.2 75 GLN B O 1
ATOM 3703 N N . GLY B 1 76 ? 7.137 22.766 -28.656 1 24.84 76 GLY B N 1
ATOM 3704 C CA . GLY B 1 76 ? 5.93 22.078 -28.219 1 24.84 76 GLY B CA 1
ATOM 3705 C C . GLY B 1 76 ? 6.113 21.328 -26.906 1 24.84 76 GLY B C 1
ATOM 3706 O O . GLY B 1 76 ? 7.004 20.484 -26.797 1 24.84 76 GLY B O 1
ATOM 3707 N N . HIS B 1 77 ? 5.844 21.953 -25.797 1 27.31 77 HIS B N 1
ATOM 3708 C CA . HIS B 1 77 ? 6.023 21.484 -24.422 1 27.31 77 HIS B CA 1
ATOM 3709 C C . HIS B 1 77 ? 5.227 20.219 -24.172 1 27.31 77 HIS B C 1
ATOM 3711 O O . HIS B 1 77 ? 4.004 20.203 -24.328 1 27.31 77 HIS B O 1
ATOM 3717 N N . GLU B 1 78 ? 5.727 19.062 -24.562 1 31.44 78 GLU B N 1
ATOM 3718 C CA . GLU B 1 78 ? 5.211 17.781 -24.078 1 31.44 78 GLU B CA 1
ATOM 3719 C C . GLU B 1 78 ? 4.859 17.859 -22.594 1 31.44 78 GLU B C 1
ATOM 3721 O O . GLU B 1 78 ? 5.57 18.5 -21.812 1 31.44 78 GLU B O 1
ATOM 3726 N N . PRO B 1 79 ? 3.605 17.656 -22.234 1 33.53 79 PRO B N 1
ATOM 3727 C CA . PRO B 1 79 ? 3.191 17.703 -20.828 1 33.53 79 PRO B CA 1
ATOM 3728 C C . PRO B 1 79 ? 4.188 17.016 -19.906 1 33.53 79 PRO B C 1
ATOM 3730 O O . PRO B 1 79 ? 4.539 15.852 -20.109 1 33.53 79 PRO B O 1
ATOM 3733 N N . SER B 1 80 ? 5.051 17.719 -19.391 1 34.88 80 SER B N 1
ATOM 3734 C CA . SER B 1 80 ? 6.102 17.344 -18.453 1 34.88 80 SER B CA 1
ATOM 3735 C C . SER B 1 80 ? 5.527 16.578 -17.266 1 34.88 80 SER B C 1
ATOM 3737 O O . SER B 1 80 ? 4.746 17.125 -16.484 1 34.88 80 SER B O 1
ATOM 3739 N N . SER B 1 81 ? 5.133 15.359 -17.406 1 40.59 81 SER B N 1
ATOM 3740 C CA . SER B 1 81 ? 4.836 14.453 -16.312 1 40.59 81 SER B CA 1
ATOM 3741 C C . SER B 1 81 ? 5.832 14.617 -15.172 1 40.59 81 SER B C 1
ATOM 3743 O O . SER B 1 81 ? 7.012 14.289 -15.312 1 40.59 81 SER B O 1
ATOM 3745 N N . ILE B 1 82 ? 5.578 15.555 -14.469 1 44.25 82 ILE B N 1
ATOM 3746 C CA . ILE B 1 82 ? 6.426 15.891 -13.328 1 44.25 82 ILE B CA 1
ATOM 3747 C C . ILE B 1 82 ? 6.793 14.617 -12.57 1 44.25 82 ILE B C 1
ATOM 3749 O O . ILE B 1 82 ? 7.434 14.68 -11.516 1 44.25 82 ILE B O 1
ATOM 3753 N N . VAL B 1 83 ? 6.145 13.508 -12.867 1 45.09 83 VAL B N 1
ATOM 3754 C CA . VAL B 1 83 ? 6.562 12.398 -12.016 1 45.09 83 VAL B CA 1
ATOM 3755 C C . VAL B 1 83 ? 7.938 11.898 -12.461 1 45.09 83 VAL B C 1
ATOM 3757 O O . VAL B 1 83 ? 8.109 11.461 -13.602 1 45.09 83 VAL B O 1
ATOM 3760 N N . PRO B 1 84 ? 8.938 12.336 -11.766 1 40.47 84 PRO B N 1
ATOM 3761 C CA . PRO B 1 84 ? 10.203 11.734 -12.172 1 40.47 84 PRO B CA 1
ATOM 3762 C C . PRO B 1 84 ? 10.102 10.234 -12.406 1 40.47 84 PRO B C 1
ATOM 3764 O O . PRO B 1 84 ? 9.43 9.531 -11.648 1 40.47 84 PRO B O 1
ATOM 3767 N N . VAL B 1 85 ? 10.234 9.891 -13.664 1 44.56 85 VAL B N 1
ATOM 3768 C CA . VAL B 1 85 ? 10.422 8.469 -13.953 1 44.56 85 VAL B CA 1
ATOM 3769 C C . VAL B 1 85 ? 11.422 7.875 -12.953 1 44.56 85 VAL B C 1
ATOM 3771 O O . VAL B 1 85 ? 12.578 8.297 -12.891 1 44.56 85 VAL B O 1
ATOM 3774 N N . LEU B 1 86 ? 10.938 7.387 -11.828 1 45.97 86 LEU B N 1
ATOM 3775 C CA . LEU B 1 86 ? 11.781 6.652 -10.891 1 45.97 86 LEU B CA 1
ATOM 3776 C C . LEU B 1 86 ? 12.656 5.637 -11.625 1 45.97 86 LEU B C 1
ATOM 3778 O O . LEU B 1 86 ? 12.148 4.621 -12.109 1 45.97 86 LEU B O 1
ATOM 3782 N N . THR B 1 87 ? 13.703 6.176 -12.289 1 45 87 THR B N 1
ATOM 3783 C CA . THR B 1 87 ? 14.672 5.176 -12.711 1 45 87 THR B CA 1
ATOM 3784 C C . THR B 1 87 ? 15.25 4.441 -11.5 1 45 87 THR B C 1
ATOM 3786 O O . THR B 1 87 ? 15.656 5.07 -10.523 1 45 87 THR B O 1
ATOM 3789 N N . PRO B 1 88 ? 14.969 3.248 -11.359 1 48.25 88 PRO B N 1
ATOM 3790 C CA . PRO B 1 88 ? 15.516 2.449 -10.266 1 48.25 88 PRO B CA 1
ATOM 3791 C C . PRO B 1 88 ? 17.016 2.701 -10.039 1 48.25 88 PRO B C 1
ATOM 3793 O O . PRO B 1 88 ? 17.812 2.492 -10.953 1 48.25 88 PRO B O 1
ATOM 3796 N N . SER B 1 89 ? 17.391 3.789 -9.375 1 41.28 89 SER B N 1
ATOM 3797 C CA . SER B 1 89 ? 18.781 4.125 -9.086 1 41.28 89 SER B CA 1
ATOM 3798 C C . SER B 1 89 ? 19.25 3.498 -7.777 1 41.28 89 SER B C 1
ATOM 3800 O O . SER B 1 89 ? 18.609 3.672 -6.738 1 41.28 89 SER B O 1
ATOM 3802 N N . GLY B 1 90 ? 20.219 2.346 -7.898 1 49.47 90 GLY B N 1
ATOM 3803 C CA . GLY B 1 90 ? 21.203 1.896 -6.926 1 49.47 90 GLY B CA 1
ATOM 3804 C C . GLY B 1 90 ? 21.172 0.397 -6.695 1 49.47 90 GLY B C 1
ATOM 3805 O O . GLY B 1 90 ? 20.312 -0.303 -7.246 1 49.47 90 GLY B O 1
ATOM 3806 N N . PRO B 1 91 ? 22.234 -0.035 -6.078 1 53.75 91 PRO B N 1
ATOM 3807 C CA . PRO B 1 91 ? 22.359 -1.462 -5.777 1 53.75 91 PRO B CA 1
ATOM 3808 C C . PRO B 1 91 ? 21.219 -1.993 -4.918 1 53.75 91 PRO B C 1
ATOM 3810 O O . PRO B 1 91 ? 20.641 -1.244 -4.133 1 53.75 91 PRO B O 1
ATOM 3813 N N . PHE B 1 92 ? 20.75 -3.146 -5.23 1 54.34 92 PHE B N 1
ATOM 3814 C CA . PHE B 1 92 ? 19.672 -3.82 -4.52 1 54.34 92 PHE B CA 1
ATOM 3815 C C . PHE B 1 92 ? 20.031 -4.02 -3.053 1 54.34 92 PHE B C 1
ATOM 3817 O O . PHE B 1 92 ? 21.125 -4.5 -2.732 1 54.34 92 PHE B O 1
ATOM 3824 N N . ASP B 1 93 ? 19.266 -3.365 -2.184 1 59.94 93 ASP B N 1
ATOM 3825 C CA . ASP B 1 93 ? 19.375 -3.609 -0.748 1 59.94 93 ASP B CA 1
ATOM 3826 C C . ASP B 1 93 ? 18.469 -4.754 -0.316 1 59.94 93 ASP B C 1
ATOM 3828 O O . ASP B 1 93 ? 17.234 -4.605 -0.309 1 59.94 93 ASP B O 1
ATOM 3832 N N . PRO B 1 94 ? 19.078 -5.891 0.08 1 69.62 94 PRO B N 1
ATOM 3833 C CA . PRO B 1 94 ? 18.25 -7.062 0.396 1 69.62 94 PRO B CA 1
ATOM 3834 C C . PRO B 1 94 ? 17.578 -6.961 1.763 1 69.62 94 PRO B C 1
ATOM 3836 O O . PRO B 1 94 ? 16.703 -7.77 2.086 1 69.62 94 PRO B O 1
ATOM 3839 N N . ASN B 1 95 ? 17.938 -5.883 2.453 1 77.19 95 ASN B N 1
ATOM 3840 C CA . ASN B 1 95 ? 17.469 -5.867 3.832 1 77.19 95 ASN B CA 1
ATOM 3841 C C . ASN B 1 95 ? 16.047 -5.293 3.936 1 77.19 95 ASN B C 1
ATOM 3843 O O . ASN B 1 95 ? 15.797 -4.18 3.471 1 77.19 95 ASN B O 1
ATOM 3847 N N . LEU B 1 96 ? 15.273 -6.152 4.461 1 80.44 96 LEU B N 1
ATOM 3848 C CA . LEU B 1 96 ? 13.898 -5.727 4.68 1 80.44 96 LEU B CA 1
ATOM 3849 C C . LEU B 1 96 ? 13.805 -4.777 5.867 1 80.44 96 LEU B C 1
ATOM 3851 O O . LEU B 1 96 ? 14.297 -5.082 6.953 1 80.44 96 LEU B O 1
ATOM 3855 N N . ASN B 1 97 ? 13.266 -3.609 5.684 1 89.25 97 ASN B N 1
ATOM 3856 C CA . ASN B 1 97 ? 12.797 -2.771 6.781 1 89.25 97 ASN B CA 1
ATOM 3857 C C . ASN B 1 97 ? 11.312 -2.988 7.059 1 89.25 97 ASN B C 1
ATOM 3859 O O . ASN B 1 97 ? 10.469 -2.291 6.5 1 89.25 97 ASN B O 1
ATOM 3863 N N . MET B 1 98 ? 11.047 -3.973 7.949 1 89.56 98 MET B N 1
ATOM 3864 C CA . MET B 1 98 ? 9.68 -4.418 8.172 1 89.56 98 MET B CA 1
ATOM 3865 C C . MET B 1 98 ? 8.844 -3.311 8.797 1 89.56 98 MET B C 1
ATOM 3867 O O . MET B 1 98 ? 7.633 -3.227 8.562 1 89.56 98 MET B O 1
ATOM 3871 N N . GLN B 1 99 ? 9.5 -2.426 9.477 1 91.81 99 GLN B N 1
ATOM 3872 C CA . GLN B 1 99 ? 8.781 -1.316 10.094 1 91.81 99 GLN B CA 1
ATOM 3873 C C . GLN B 1 99 ? 8.242 -0.351 9.039 1 91.81 99 GLN B C 1
ATOM 3875 O O . GLN B 1 99 ? 7.074 0.036 9.078 1 91.81 99 GLN B O 1
ATOM 3880 N N . HIS B 1 100 ? 9.133 0.005 8.133 1 95 100 HIS B N 1
ATOM 3881 C CA . HIS B 1 100 ? 8.711 0.907 7.062 1 95 100 HIS B CA 1
ATOM 3882 C C . HIS B 1 100 ? 7.652 0.256 6.176 1 95 100 HIS B C 1
ATOM 3884 O O . HIS B 1 100 ? 6.723 0.925 5.715 1 95 100 HIS B O 1
ATOM 3890 N N . LEU B 1 101 ? 7.773 -1.042 5.969 1 96.62 101 LEU B N 1
ATOM 3891 C CA . LEU B 1 101 ? 6.797 -1.751 5.152 1 96.62 101 LEU B CA 1
ATOM 3892 C C . LEU B 1 101 ? 5.441 -1.802 5.844 1 96.62 101 LEU B C 1
ATOM 3894 O O . LEU B 1 101 ? 4.402 -1.654 5.199 1 96.62 101 LEU B O 1
ATOM 3898 N N . GLU B 1 102 ? 5.469 -1.992 7.141 1 96.81 102 GLU B N 1
ATOM 3899 C CA . GLU B 1 102 ? 4.23 -1.976 7.91 1 96.81 102 GLU B CA 1
ATOM 3900 C C . GLU B 1 102 ? 3.551 -0.61 7.832 1 96.81 102 GLU B C 1
ATOM 3902 O O . GLU B 1 102 ? 2.334 -0.525 7.652 1 96.81 102 GLU B O 1
ATOM 3907 N N . LEU B 1 103 ? 4.371 0.384 7.996 1 97.69 103 LEU B N 1
ATOM 3908 C CA . LEU B 1 103 ? 3.836 1.741 7.992 1 97.69 103 LEU B CA 1
ATOM 3909 C C . LEU B 1 103 ? 3.258 2.092 6.625 1 97.69 103 LEU B C 1
ATOM 3911 O O . LEU B 1 103 ? 2.188 2.699 6.535 1 97.69 103 LEU B O 1
ATOM 3915 N N . LEU B 1 104 ? 3.953 1.708 5.57 1 98.19 104 LEU B N 1
ATOM 3916 C CA . LEU B 1 104 ? 3.422 1.967 4.234 1 98.19 104 LEU B CA 1
ATOM 3917 C C . LEU B 1 104 ? 2.139 1.178 3.998 1 98.19 104 LEU B C 1
ATOM 3919 O O . LEU B 1 104 ? 1.202 1.681 3.373 1 98.19 104 LEU B O 1
ATOM 3923 N N . HIS B 1 105 ? 2.119 -0.088 4.434 1 98.06 105 HIS B N 1
ATOM 3924 C CA . HIS B 1 105 ? 0.904 -0.889 4.332 1 98.06 105 HIS B CA 1
ATOM 3925 C C . HIS B 1 105 ? -0.27 -0.202 5.02 1 98.06 105 HIS B C 1
ATOM 3927 O O . HIS B 1 105 ? -1.373 -0.15 4.473 1 98.06 105 HIS B O 1
ATOM 3933 N N . GLN B 1 106 ? -0.038 0.322 6.219 1 98 106 GLN B N 1
ATOM 3934 C CA . GLN B 1 106 ? -1.063 1.043 6.965 1 98 106 GLN B CA 1
ATOM 3935 C C . GLN B 1 106 ? -1.551 2.264 6.188 1 98 106 GLN B C 1
ATOM 3937 O O . GLN B 1 106 ? -2.754 2.529 6.129 1 98 106 GLN B O 1
ATOM 3942 N N . PHE B 1 107 ? -0.594 2.988 5.621 1 98.44 107 PHE B N 1
ATOM 3943 C CA . PHE B 1 107 ? -0.972 4.188 4.883 1 98.44 107 PHE B CA 1
ATOM 3944 C C . PHE B 1 107 ? -1.863 3.832 3.697 1 98.44 107 PHE B C 1
ATOM 3946 O O . PHE B 1 107 ? -2.889 4.477 3.469 1 98.44 107 PHE B O 1
ATOM 3953 N N . LEU B 1 108 ? -1.545 2.77 2.979 1 98.12 108 LEU B N 1
ATOM 3954 C CA . LEU B 1 108 ? -2.146 2.434 1.691 1 98.12 108 LEU B CA 1
ATOM 3955 C C . LEU B 1 108 ? -3.453 1.672 1.885 1 98.12 108 LEU B C 1
ATOM 3957 O O . LEU B 1 108 ? -4.234 1.521 0.942 1 98.12 108 LEU B O 1
ATOM 3961 N N . THR B 1 109 ? -3.711 1.205 3.094 1 96.81 109 THR B N 1
ATOM 3962 C CA . THR B 1 109 ? -4.918 0.41 3.285 1 96.81 109 THR B CA 1
ATOM 3963 C C . THR B 1 109 ? -5.902 1.134 4.203 1 96.81 109 THR B C 1
ATOM 3965 O O . THR B 1 109 ? -7.102 0.854 4.176 1 96.81 109 THR B O 1
ATOM 3968 N N . SER B 1 110 ? -5.371 2.078 5 1 97.19 110 SER B N 1
ATOM 3969 C CA . SER B 1 110 ? -6.273 2.639 5.996 1 97.19 110 SER B CA 1
ATOM 3970 C C . SER B 1 110 ? -6.09 4.145 6.129 1 97.19 110 SER B C 1
ATOM 3972 O O . SER B 1 110 ? -7.043 4.91 5.957 1 97.19 110 SER B O 1
ATOM 3974 N N . THR B 1 111 ? -4.875 4.688 6.336 1 97.81 111 THR B N 1
ATOM 3975 C CA . THR B 1 111 ? -4.609 6.07 6.707 1 97.81 111 THR B CA 1
ATOM 3976 C C . THR B 1 111 ? -5.082 7.027 5.617 1 97.81 111 THR B C 1
ATOM 3978 O O . THR B 1 111 ? -5.684 8.062 5.91 1 97.81 111 THR B O 1
ATOM 3981 N N . TYR B 1 112 ? -4.781 6.699 4.359 1 97.06 112 TYR B N 1
ATOM 3982 C CA . TYR B 1 112 ? -5.09 7.613 3.262 1 97.06 112 TYR B CA 1
ATOM 3983 C C . TYR B 1 112 ? -6.59 7.883 3.188 1 97.06 112 TYR B C 1
ATOM 3985 O O . TYR B 1 112 ? -7.012 8.953 2.742 1 97.06 112 TYR B O 1
ATOM 3993 N N . LYS B 1 113 ? -7.418 6.992 3.639 1 96.94 113 LYS B N 1
ATOM 3994 C CA . LYS B 1 113 ? -8.867 7.129 3.582 1 96.94 113 LYS B CA 1
ATOM 3995 C C . LYS B 1 113 ? -9.367 8.156 4.594 1 96.94 113 LYS B C 1
ATOM 3997 O O . LYS B 1 113 ? -10.492 8.648 4.484 1 96.94 113 LYS B O 1
ATOM 4002 N N . THR B 1 114 ? -8.539 8.453 5.551 1 97 114 THR B N 1
ATOM 4003 C CA . THR B 1 114 ? -8.938 9.352 6.625 1 97 114 THR B CA 1
ATOM 4004 C C . THR B 1 114 ? -8.711 10.805 6.227 1 97 114 THR B C 1
ATOM 4006 O O . THR B 1 114 ? -9.109 11.727 6.945 1 97 114 THR B O 1
ATOM 4009 N N . PHE B 1 115 ? -8.109 11.062 5.113 1 96.06 115 PHE B N 1
ATOM 4010 C CA . PHE B 1 115 ? -7.777 12.414 4.688 1 96.06 115 PHE B CA 1
ATOM 4011 C C . PHE B 1 115 ? -8.969 13.078 4.004 1 96.06 115 PHE B C 1
ATOM 4013 O O . PHE B 1 115 ? -9.164 14.289 4.133 1 96.06 115 PHE B O 1
ATOM 4020 N N . HIS B 1 116 ? -9.664 12.281 3.279 1 93.06 116 HIS B N 1
ATOM 4021 C CA . HIS B 1 116 ? -10.812 12.797 2.545 1 93.06 116 HIS B CA 1
ATOM 4022 C C . HIS B 1 116 ? -11.875 11.719 2.357 1 93.06 116 HIS B C 1
ATOM 4024 O O . HIS B 1 116 ? -11.547 10.531 2.273 1 93.06 116 HIS B O 1
ATOM 4030 N N . ALA B 1 117 ? -13.078 12.164 2.164 1 89.12 117 ALA B N 1
ATOM 4031 C CA . ALA B 1 117 ? -14.172 11.211 2.01 1 89.12 117 ALA B CA 1
ATOM 4032 C C . ALA B 1 117 ? -14.391 10.852 0.542 1 89.12 117 ALA B C 1
ATOM 4034 O O . ALA B 1 117 ? -14.883 9.766 0.226 1 89.12 117 ALA B O 1
ATOM 4035 N N . GLU B 1 118 ? -13.984 11.734 -0.332 1 90 118 GLU B N 1
ATOM 4036 C CA . GLU B 1 118 ? -14.234 11.539 -1.758 1 90 118 GLU B CA 1
ATOM 4037 C C . GLU B 1 118 ? -13.219 10.578 -2.367 1 90 118 GLU B C 1
ATOM 4039 O O . GLU B 1 118 ? -12.008 10.773 -2.229 1 90 118 GLU B O 1
ATOM 4044 N N . GLY B 1 119 ? -13.641 9.625 -3.143 1 91.56 119 GLY B N 1
ATOM 4045 C CA . GLY B 1 119 ? -12.836 8.578 -3.746 1 91.56 119 GLY B CA 1
ATOM 4046 C C . GLY B 1 119 ? -11.711 9.117 -4.617 1 91.56 119 GLY B C 1
ATOM 4047 O O . GLY B 1 119 ? -10.547 8.75 -4.434 1 91.56 119 GLY B O 1
ATOM 4048 N N . PRO B 1 120 ? -11.984 9.977 -5.496 1 91.44 120 PRO B N 1
ATOM 4049 C CA . PRO B 1 120 ? -10.945 10.484 -6.395 1 91.44 120 PRO B CA 1
ATOM 4050 C C . PRO B 1 120 ? -9.789 11.141 -5.648 1 91.44 120 PRO B C 1
ATOM 4052 O O . PRO B 1 120 ? -8.633 11 -6.055 1 91.44 120 PRO B O 1
ATOM 4055 N N . VAL B 1 121 ? -10.062 11.852 -4.555 1 91.94 121 VAL B N 1
ATOM 4056 C CA . VAL B 1 121 ? -9.016 12.492 -3.764 1 91.94 121 VAL B CA 1
ATOM 4057 C C . VAL B 1 121 ? -8.234 11.43 -2.99 1 91.94 121 VAL B C 1
ATOM 4059 O O . VAL B 1 121 ? -7.012 11.531 -2.854 1 91.94 121 VAL B O 1
ATOM 4062 N N . GLN B 1 122 ? -8.977 10.438 -2.52 1 94.5 122 GLN B N 1
ATOM 4063 C CA . GLN B 1 122 ? -8.312 9.336 -1.831 1 94.5 122 GLN B CA 1
ATOM 4064 C C . GLN B 1 122 ? -7.285 8.664 -2.734 1 94.5 122 GLN B C 1
ATOM 4066 O O . GLN B 1 122 ? -6.188 8.32 -2.287 1 94.5 122 GLN B O 1
ATOM 4071 N N . TYR B 1 123 ? -7.625 8.555 -3.928 1 92.81 123 TYR B N 1
ATOM 4072 C CA . TYR B 1 123 ? -6.762 7.844 -4.867 1 92.81 123 TYR B CA 1
ATOM 4073 C C . TYR B 1 123 ? -5.508 8.648 -5.176 1 92.81 123 TYR B C 1
ATOM 4075 O O . TYR B 1 123 ? -4.457 8.086 -5.484 1 92.81 123 TYR B O 1
ATOM 4083 N N . ILE B 1 124 ? -5.578 9.953 -5.055 1 94.75 124 ILE B N 1
ATOM 4084 C CA . ILE B 1 124 ? -4.395 10.789 -5.223 1 94.75 124 ILE B CA 1
ATOM 4085 C C . ILE B 1 124 ? -3.398 10.508 -4.102 1 94.75 124 ILE B C 1
ATOM 4087 O O . ILE B 1 124 ? -2.203 10.336 -4.352 1 94.75 124 ILE B O 1
ATOM 4091 N N . TRP B 1 125 ? -3.875 10.438 -2.906 1 96.81 125 TRP B N 1
ATOM 4092 C CA . TRP B 1 125 ? -3.02 10.172 -1.756 1 96.81 125 TRP B CA 1
ATOM 4093 C C . TRP B 1 125 ? -2.42 8.766 -1.838 1 96.81 125 TRP B C 1
ATOM 4095 O O . TRP B 1 125 ? -1.236 8.578 -1.551 1 96.81 125 TRP B O 1
ATOM 4105 N N . GLN B 1 126 ? -3.23 7.793 -2.27 1 96.88 126 GLN B N 1
ATOM 4106 C CA . GLN B 1 126 ? -2.826 6.395 -2.312 1 96.88 126 GLN B CA 1
ATOM 4107 C C . GLN B 1 126 ? -1.842 6.141 -3.451 1 96.88 126 GLN B C 1
ATOM 4109 O O . GLN B 1 126 ? -0.95 5.297 -3.33 1 96.88 126 GLN B O 1
ATOM 4114 N N . GLY B 1 127 ? -2.053 6.875 -4.531 1 96.12 127 GLY B N 1
ATOM 4115 C CA . GLY B 1 127 ? -1.27 6.637 -5.734 1 96.12 127 GLY B CA 1
ATOM 4116 C C . GLY B 1 127 ? -0.211 7.695 -5.977 1 96.12 127 GLY B C 1
ATOM 4117 O O . GLY B 1 127 ? 0.954 7.512 -5.617 1 96.12 127 GLY B O 1
ATOM 4118 N N . THR B 1 128 ? -0.626 8.859 -6.387 1 95.25 128 THR B N 1
ATOM 4119 C CA . THR B 1 128 ? 0.245 9.922 -6.879 1 95.25 128 THR B CA 1
ATOM 4120 C C . THR B 1 128 ? 1.189 10.398 -5.781 1 95.25 128 THR B C 1
ATOM 4122 O O . THR B 1 128 ? 2.387 10.57 -6.016 1 95.25 128 THR B O 1
ATOM 4125 N N . VAL B 1 129 ? 0.691 10.625 -4.625 1 97.06 129 VAL B N 1
ATOM 4126 C CA . VAL B 1 129 ? 1.496 11.164 -3.535 1 97.06 129 VAL B CA 1
ATOM 4127 C C . VAL B 1 129 ? 2.557 10.141 -3.121 1 97.06 129 VAL B C 1
ATOM 4129 O O . VAL B 1 129 ? 3.713 10.5 -2.887 1 97.06 129 VAL B O 1
ATOM 4132 N N . VAL B 1 130 ? 2.178 8.891 -3.041 1 97.81 130 VAL B N 1
ATOM 4133 C CA . VAL B 1 130 ? 3.143 7.867 -2.65 1 97.81 130 VAL B CA 1
ATOM 4134 C C . VAL B 1 130 ? 4.203 7.719 -3.738 1 97.81 130 VAL B C 1
ATOM 4136 O O . VAL B 1 130 ? 5.391 7.562 -3.439 1 97.81 130 VAL B O 1
ATOM 4139 N N . ARG B 1 131 ? 3.77 7.77 -4.969 1 95.62 131 ARG B N 1
ATOM 4140 C CA . ARG B 1 131 ? 4.742 7.727 -6.055 1 95.62 131 ARG B CA 1
ATOM 4141 C C . ARG B 1 131 ? 5.715 8.898 -5.965 1 95.62 131 ARG B C 1
ATOM 4143 O O . ARG B 1 131 ? 6.914 8.734 -6.184 1 95.62 131 ARG B O 1
ATOM 4150 N N . MET B 1 132 ? 5.219 10.055 -5.637 1 94.94 132 MET B N 1
ATOM 4151 C CA . MET B 1 132 ? 6.062 11.227 -5.426 1 94.94 132 MET B CA 1
ATOM 4152 C C . MET B 1 132 ? 7.035 10.992 -4.277 1 94.94 132 MET B C 1
ATOM 4154 O O . MET B 1 132 ? 8.219 11.336 -4.375 1 94.94 132 MET B O 1
ATOM 4158 N N . ALA B 1 133 ? 6.547 10.398 -3.264 1 96.94 133 ALA B N 1
ATOM 4159 C CA . ALA B 1 133 ? 7.352 10.156 -2.068 1 96.94 133 ALA B CA 1
ATOM 4160 C C . ALA B 1 133 ? 8.5 9.203 -2.367 1 96.94 133 ALA B C 1
ATOM 4162 O O . ALA B 1 133 ? 9.523 9.219 -1.676 1 96.94 133 ALA B O 1
ATOM 4163 N N . LEU B 1 134 ? 8.312 8.359 -3.355 1 94.44 134 LEU B N 1
ATOM 4164 C CA . LEU B 1 134 ? 9.367 7.426 -3.734 1 94.44 134 LEU B CA 1
ATOM 4165 C C . LEU B 1 134 ? 10.57 8.172 -4.309 1 94.44 134 LEU B C 1
ATOM 4167 O O . LEU B 1 134 ? 11.688 7.664 -4.285 1 94.44 134 LEU B O 1
ATOM 4171 N N . SER B 1 135 ? 10.367 9.414 -4.773 1 92.5 135 SER B N 1
ATOM 4172 C CA . SER B 1 135 ? 11.438 10.211 -5.363 1 92.5 135 SER B CA 1
ATOM 4173 C C . SER B 1 135 ? 11.93 11.273 -4.387 1 92.5 135 SER B C 1
ATOM 4175 O O . SER B 1 135 ? 12.984 11.875 -4.598 1 92.5 135 SER B O 1
ATOM 4177 N N . PHE B 1 136 ? 11.203 11.523 -3.387 1 93.25 136 PHE B N 1
ATOM 4178 C CA . PHE B 1 136 ? 11.539 12.562 -2.418 1 93.25 136 PHE B CA 1
ATOM 4179 C C . PHE B 1 136 ? 11.547 12 -1.003 1 93.25 136 PHE B C 1
ATOM 4181 O O . PHE B 1 136 ? 10.523 12.016 -0.316 1 93.25 136 PHE B O 1
ATOM 4188 N N . PRO B 1 137 ? 12.727 11.648 -0.496 1 93.38 137 PRO B N 1
ATOM 4189 C CA . PRO B 1 137 ? 12.836 10.945 0.786 1 93.38 137 PRO B CA 1
ATOM 4190 C C . PRO B 1 137 ? 12.18 11.711 1.935 1 93.38 137 PRO B C 1
ATOM 4192 O O . PRO B 1 137 ? 11.602 11.102 2.838 1 93.38 137 PRO B O 1
ATOM 4195 N N . PHE B 1 138 ? 12.266 13.07 1.972 1 93 138 PHE B N 1
ATOM 4196 C CA . PHE B 1 138 ? 11.648 13.828 3.055 1 93 138 PHE B CA 1
ATOM 4197 C C . PHE B 1 138 ? 10.148 13.602 3.086 1 93 138 PHE B C 1
ATOM 4199 O O . PHE B 1 138 ? 9.547 13.492 4.16 1 93 138 PHE B O 1
ATOM 4206 N N . LEU B 1 139 ? 9.547 13.477 1.927 1 96.06 139 LEU B N 1
ATOM 4207 C CA . LEU B 1 139 ? 8.117 13.227 1.83 1 96.06 139 LEU B CA 1
ATOM 4208 C C . LEU B 1 139 ? 7.773 11.82 2.303 1 96.06 139 LEU B C 1
ATOM 4210 O O . LEU B 1 139 ? 6.785 11.617 3.01 1 96.06 139 LEU B O 1
ATOM 4214 N N . MET B 1 140 ? 8.617 10.812 1.928 1 97.44 140 MET B N 1
ATOM 4215 C CA . MET B 1 140 ? 8.375 9.438 2.352 1 97.44 140 MET B CA 1
ATOM 4216 C C . MET B 1 140 ? 8.492 9.305 3.867 1 97.44 140 MET B C 1
ATOM 4218 O O . MET B 1 140 ? 7.637 8.688 4.508 1 97.44 140 MET B O 1
ATOM 4222 N N . HIS B 1 141 ? 9.492 9.953 4.426 1 96.62 141 HIS B N 1
ATOM 4223 C CA . HIS B 1 141 ? 9.648 9.914 5.875 1 96.62 141 HIS B CA 1
ATOM 4224 C C . HIS B 1 141 ? 8.414 10.492 6.574 1 96.62 141 HIS B C 1
ATOM 4226 O O . HIS B 1 141 ? 7.93 9.922 7.555 1 96.62 141 HIS B O 1
ATOM 4232 N N . GLU B 1 142 ? 7.965 11.594 6.094 1 96.25 142 GLU B N 1
ATOM 4233 C CA . GLU B 1 142 ? 6.82 12.227 6.734 1 96.25 142 GLU B CA 1
ATOM 4234 C C . GLU B 1 142 ? 5.551 11.398 6.555 1 96.25 142 GLU B C 1
ATOM 4236 O O . GLU B 1 142 ? 4.715 11.328 7.457 1 96.25 142 GLU B O 1
ATOM 4241 N N . LEU B 1 143 ? 5.406 10.828 5.332 1 98.06 143 LEU B N 1
ATOM 4242 C CA . LEU B 1 143 ? 4.273 9.953 5.062 1 98.06 143 LEU B CA 1
ATOM 4243 C C . LEU B 1 143 ? 4.246 8.781 6.039 1 98.06 143 LEU B C 1
ATOM 4245 O O . LEU B 1 143 ? 3.203 8.469 6.617 1 98.06 143 LEU B O 1
ATOM 4249 N N . LEU B 1 144 ? 5.383 8.156 6.246 1 97.88 144 LEU B N 1
ATOM 4250 C CA . LEU B 1 144 ? 5.496 7.043 7.18 1 97.88 144 LEU B CA 1
ATOM 4251 C C . LEU B 1 144 ? 5.262 7.508 8.617 1 97.88 144 LEU B C 1
ATOM 4253 O O . LEU B 1 144 ? 4.699 6.77 9.422 1 97.88 144 LEU B O 1
ATOM 4257 N N . ALA B 1 145 ? 5.684 8.727 8.922 1 96 145 ALA B N 1
ATOM 4258 C CA . ALA B 1 145 ? 5.465 9.281 10.25 1 96 145 ALA B CA 1
ATOM 4259 C C . ALA B 1 145 ? 3.973 9.398 10.562 1 96 145 ALA B C 1
ATOM 4261 O O . ALA B 1 145 ? 3.531 9.062 11.664 1 96 145 ALA B O 1
ATOM 4262 N N . ILE B 1 146 ? 3.229 9.82 9.602 1 96.94 146 ILE B N 1
ATOM 4263 C CA . ILE B 1 146 ? 1.789 9.984 9.773 1 96.94 146 ILE B CA 1
ATOM 4264 C C . ILE B 1 146 ? 1.131 8.617 9.938 1 96.94 146 ILE B C 1
ATOM 4266 O O . ILE B 1 146 ? 0.209 8.453 10.742 1 96.94 146 ILE B O 1
ATOM 4270 N N . SER B 1 147 ? 1.63 7.715 9.141 1 97.31 147 SER B N 1
ATOM 4271 C CA . SER B 1 147 ? 1.132 6.348 9.266 1 97.31 147 SER B CA 1
ATOM 4272 C C . SER B 1 147 ? 1.368 5.801 10.672 1 97.31 147 SER B C 1
ATOM 4274 O O . SER B 1 147 ? 0.524 5.086 11.219 1 97.31 147 SER B O 1
ATOM 4276 N N . ALA B 1 148 ? 2.514 6.066 11.211 1 95.94 148 ALA B N 1
ATOM 4277 C CA . ALA B 1 148 ? 2.836 5.633 12.562 1 95.94 148 ALA B CA 1
ATOM 4278 C C . ALA B 1 148 ? 1.884 6.254 13.586 1 95.94 148 ALA B C 1
ATOM 4280 O O . ALA B 1 148 ? 1.443 5.586 14.516 1 95.94 148 ALA B O 1
ATOM 4281 N N . LEU B 1 149 ? 1.555 7.5 13.398 1 94.94 149 LEU B N 1
ATOM 4282 C CA . LEU B 1 149 ? 0.606 8.156 14.297 1 94.94 149 LEU B CA 1
ATOM 4283 C C . LEU B 1 149 ? -0.763 7.492 14.219 1 94.94 149 LEU B C 1
ATOM 4285 O O . LEU B 1 149 ? -1.429 7.312 15.242 1 94.94 149 LEU B O 1
ATOM 4289 N N . HIS B 1 150 ? -1.157 7.199 13.062 1 96.69 150 HIS B N 1
ATOM 4290 C CA . HIS B 1 150 ? -2.449 6.543 12.898 1 96.69 150 HIS B CA 1
ATOM 4291 C C . HIS B 1 150 ? -2.451 5.156 13.531 1 96.69 150 HIS B C 1
ATOM 4293 O O . HIS B 1 150 ? -3.455 4.734 14.109 1 96.69 150 HIS B O 1
ATOM 4299 N N . LEU B 1 151 ? -1.357 4.457 13.367 1 96.25 151 LEU B N 1
ATOM 4300 C CA . LEU B 1 151 ? -1.245 3.148 14 1 96.25 151 LEU B CA 1
ATOM 4301 C C . LEU B 1 151 ? -1.296 3.281 15.523 1 96.25 151 LEU B C 1
ATOM 4303 O O . LEU B 1 151 ? -1.873 2.432 16.203 1 96.25 151 LEU B O 1
ATOM 4307 N N . ALA B 1 152 ? -0.655 4.297 16.047 1 93.5 152 ALA B N 1
ATOM 4308 C CA . ALA B 1 152 ? -0.719 4.535 17.484 1 93.5 152 ALA B CA 1
ATOM 4309 C C . ALA B 1 152 ? -2.162 4.691 17.953 1 93.5 152 ALA B C 1
ATOM 4311 O O . ALA B 1 152 ? -2.512 4.281 19.062 1 93.5 152 ALA B O 1
ATOM 4312 N N . TYR B 1 153 ? -2.924 5.281 17.125 1 92.94 153 TYR B N 1
ATOM 4313 C CA . TYR B 1 153 ? -4.336 5.5 17.422 1 92.94 153 TYR B CA 1
ATOM 4314 C C . TYR B 1 153 ? -5.125 4.199 17.312 1 92.94 153 TYR B C 1
ATOM 4316 O O . TYR B 1 153 ? -5.973 3.91 18.156 1 92.94 153 TYR B O 1
ATOM 4324 N N . THR B 1 154 ? -4.855 3.398 16.281 1 95.19 154 THR B N 1
ATOM 4325 C CA . THR B 1 154 ? -5.652 2.205 16.016 1 95.19 154 THR B CA 1
ATOM 4326 C C . THR B 1 154 ? -5.152 1.023 16.844 1 95.19 154 THR B C 1
ATOM 4328 O O . THR B 1 154 ? -5.875 0.04 17.016 1 95.19 154 THR B O 1
ATOM 4331 N N . LYS B 1 155 ? -3.926 1.103 17.25 1 94.5 155 LYS B N 1
ATOM 4332 C CA . LYS B 1 155 ? -3.344 0.088 18.109 1 94.5 155 LYS B CA 1
ATOM 4333 C C . LYS B 1 155 ? -2.867 0.701 19.438 1 94.5 155 LYS B C 1
ATOM 4335 O O . LYS B 1 155 ? -1.668 0.724 19.719 1 94.5 155 LYS B O 1
ATOM 4340 N N . PRO B 1 156 ? -3.764 0.923 20.281 1 91.5 156 PRO B N 1
ATOM 4341 C CA . PRO B 1 156 ? -3.432 1.666 21.5 1 91.5 156 PRO B CA 1
ATOM 4342 C C . PRO B 1 156 ? -2.455 0.915 22.406 1 91.5 156 PRO B C 1
ATOM 4344 O O . PRO B 1 156 ? -1.668 1.538 23.125 1 91.5 156 PRO B O 1
ATOM 4347 N N . ASP B 1 157 ? -2.461 -0.405 22.344 1 92.5 157 ASP B N 1
ATOM 4348 C CA . ASP B 1 157 ? -1.565 -1.2 23.188 1 92.5 157 ASP B CA 1
ATOM 4349 C C . ASP B 1 157 ? -0.105 -0.946 22.812 1 92.5 157 ASP B C 1
ATOM 4351 O O . ASP B 1 157 ? 0.786 -1.101 23.656 1 92.5 157 ASP B O 1
ATOM 4355 N N . ASP B 1 158 ? 0.108 -0.507 21.625 1 92 158 ASP B N 1
ATOM 4356 C CA . ASP B 1 158 ? 1.462 -0.255 21.141 1 92 158 ASP B CA 1
ATOM 4357 C C . ASP B 1 158 ? 1.67 1.227 20.844 1 92 158 ASP B C 1
ATOM 4359 O O . ASP B 1 158 ? 2.572 1.59 20.078 1 92 158 ASP B O 1
ATOM 4363 N N . ALA B 1 159 ? 0.898 2.072 21.406 1 91 159 ALA B N 1
ATOM 4364 C CA . ALA B 1 159 ? 0.861 3.488 21.047 1 91 159 ALA B CA 1
ATOM 4365 C C . ALA B 1 159 ? 2.209 4.156 21.297 1 91 159 ALA B C 1
ATOM 4367 O O . ALA B 1 159 ? 2.678 4.957 20.5 1 91 159 ALA B O 1
ATOM 4368 N N . THR B 1 160 ? 2.828 3.877 22.328 1 88.19 160 THR B N 1
ATOM 4369 C CA . THR B 1 160 ? 4.09 4.508 22.703 1 88.19 160 THR B CA 1
ATOM 4370 C C . THR B 1 160 ? 5.164 4.215 21.656 1 88.19 160 THR B C 1
ATOM 4372 O O . THR B 1 160 ? 5.914 5.113 21.266 1 88.19 160 THR B O 1
ATOM 4375 N N . TRP B 1 161 ? 5.152 3.002 21.25 1 90.12 161 TRP B N 1
ATOM 4376 C CA . TRP B 1 161 ? 6.125 2.609 20.25 1 90.12 161 TRP B CA 1
ATOM 4377 C C . TRP B 1 161 ? 5.906 3.381 18.938 1 90.12 161 TRP B C 1
ATOM 4379 O O . TRP B 1 161 ? 6.852 3.906 18.359 1 90.12 161 TRP B O 1
ATOM 4389 N N . TYR B 1 162 ? 4.762 3.439 18.5 1 92.94 162 TYR B N 1
ATOM 4390 C CA . TYR B 1 162 ? 4.449 4.102 17.234 1 92.94 162 TYR B CA 1
ATOM 4391 C C . TYR B 1 162 ? 4.645 5.605 17.344 1 92.94 162 TYR B C 1
ATOM 4393 O O . TYR B 1 162 ? 5.051 6.258 16.375 1 92.94 162 TYR B O 1
ATOM 4401 N N . HIS B 1 163 ? 4.363 6.188 18.469 1 91 163 HIS B N 1
ATOM 4402 C CA . HIS B 1 163 ? 4.629 7.605 18.672 1 91 163 HIS B CA 1
ATOM 4403 C C . HIS B 1 163 ? 6.117 7.91 18.562 1 91 163 HIS B C 1
ATOM 4405 O O . HIS B 1 163 ? 6.508 8.914 17.969 1 91 163 HIS B O 1
ATOM 4411 N N . THR B 1 164 ? 6.867 7.023 19.141 1 89.81 164 THR B N 1
ATOM 4412 C CA . THR B 1 164 ? 8.312 7.195 19.047 1 89.81 164 THR B CA 1
ATOM 4413 C C . THR B 1 164 ? 8.789 7.09 17.609 1 89.81 164 THR B C 1
ATOM 4415 O O . THR B 1 164 ? 9.586 7.914 17.156 1 89.81 164 THR B O 1
ATOM 4418 N N . ALA B 1 165 ? 8.273 6.109 16.938 1 91.94 165 ALA B N 1
ATOM 4419 C CA . ALA B 1 165 ? 8.625 5.934 15.531 1 91.94 165 ALA B CA 1
ATOM 4420 C C . ALA B 1 165 ? 8.234 7.16 14.711 1 91.94 165 ALA B C 1
ATOM 4422 O O . ALA B 1 165 ? 9 7.598 13.844 1 91.94 165 ALA B O 1
ATOM 4423 N N . SER B 1 166 ? 7.062 7.66 14.992 1 93.38 166 SER B N 1
ATOM 4424 C CA . SER B 1 166 ? 6.57 8.828 14.273 1 93.38 166 SER B CA 1
ATOM 4425 C C . SER B 1 166 ? 7.484 10.031 14.484 1 93.38 166 SER B C 1
ATOM 4427 O O . SER B 1 166 ? 7.812 10.742 13.531 1 93.38 166 SER B O 1
ATOM 4429 N N . THR B 1 167 ? 7.887 10.242 15.672 1 89.38 167 THR B N 1
ATOM 4430 C CA . THR B 1 167 ? 8.75 11.367 16.016 1 89.38 167 THR B CA 1
ATOM 4431 C C . THR B 1 167 ? 10.102 11.242 15.32 1 89.38 167 THR B C 1
ATOM 4433 O O . THR B 1 167 ? 10.625 12.227 14.797 1 89.38 167 THR B O 1
ATOM 4436 N N . GLU B 1 168 ? 10.602 10.078 15.352 1 91.06 168 GLU B N 1
ATOM 4437 C CA . GLU B 1 168 ? 11.883 9.852 14.688 1 91.06 168 GLU B CA 1
ATOM 4438 C C . GLU B 1 168 ? 11.781 10.086 13.188 1 91.06 168 GLU B C 1
ATOM 4440 O O . GLU B 1 168 ? 12.641 10.734 12.594 1 91.06 168 GLU B O 1
ATOM 4445 N N . LEU B 1 169 ? 10.805 9.562 12.586 1 94.25 169 LEU B N 1
ATOM 4446 C CA . LEU B 1 169 ? 10.586 9.711 11.148 1 94.25 169 LEU B CA 1
ATOM 4447 C C . LEU B 1 169 ? 10.367 11.172 10.773 1 94.25 169 LEU B C 1
ATOM 4449 O O . LEU B 1 169 ? 10.883 11.641 9.758 1 94.25 169 LEU B O 1
ATOM 4453 N N . GLN B 1 170 ? 9.609 11.867 11.57 1 92 170 GLN B N 1
ATOM 4454 C CA . GLN B 1 170 ? 9.391 13.289 11.312 1 92 170 GLN B CA 1
ATOM 4455 C C . GLN B 1 170 ? 10.703 14.07 11.375 1 92 170 GLN B C 1
ATOM 4457 O O . GLN B 1 170 ? 10.938 14.953 10.555 1 92 170 GLN B O 1
ATOM 4462 N N . THR B 1 171 ? 11.477 13.75 12.352 1 89.94 171 THR B N 1
ATOM 4463 C CA . THR B 1 171 ? 12.773 14.406 12.484 1 89.94 171 THR B CA 1
ATOM 4464 C C . THR B 1 171 ? 13.633 14.164 11.25 1 89.94 171 THR B C 1
ATOM 4466 O O . THR B 1 171 ? 14.258 15.094 10.727 1 89.94 171 THR B O 1
ATOM 4469 N N . LEU B 1 172 ? 13.641 12.992 10.805 1 92.56 172 LEU B N 1
ATOM 4470 C CA . LEU B 1 172 ? 14.391 12.656 9.594 1 92.56 172 LEU B CA 1
ATOM 4471 C C . LEU B 1 172 ? 13.836 13.406 8.391 1 92.56 172 LEU B C 1
ATOM 4473 O O . LEU B 1 172 ? 14.594 13.883 7.547 1 92.56 172 LEU B O 1
ATOM 4477 N N . ALA B 1 173 ? 12.508 13.484 8.328 1 93.19 173 ALA B N 1
ATOM 4478 C CA . ALA B 1 173 ? 11.844 14.188 7.23 1 93.19 173 ALA B CA 1
ATOM 4479 C C . ALA B 1 173 ? 12.258 15.656 7.188 1 93.19 173 ALA B C 1
ATOM 4481 O O . ALA B 1 173 ? 12.648 16.156 6.133 1 93.19 173 ALA B O 1
ATOM 4482 N N . LEU B 1 174 ? 12.227 16.281 8.289 1 89.88 174 LEU B N 1
ATOM 4483 C CA . LEU B 1 174 ? 12.578 17.703 8.383 1 89.88 174 LEU B CA 1
ATOM 4484 C C . LEU B 1 174 ? 14.055 17.922 8.062 1 89.88 174 LEU B C 1
ATOM 4486 O O . LEU B 1 174 ? 14.398 18.859 7.34 1 89.88 174 LEU B O 1
ATOM 4490 N N . ASN B 1 175 ? 14.914 17.047 8.555 1 88.5 175 ASN B N 1
ATOM 4491 C CA . ASN B 1 175 ? 16.344 17.156 8.273 1 88.5 175 ASN B CA 1
ATOM 4492 C C . ASN B 1 175 ? 16.641 17.016 6.785 1 88.5 175 ASN B C 1
ATOM 4494 O O . ASN B 1 175 ? 17.422 17.781 6.223 1 88.5 175 ASN B O 1
ATOM 4498 N N . LYS B 1 176 ? 15.992 16.047 6.238 1 88.31 176 LYS B N 1
ATOM 4499 C CA . LYS B 1 176 ? 16.188 15.828 4.809 1 88.31 176 LYS B CA 1
ATOM 4500 C C . LYS B 1 176 ? 15.633 16.984 3.988 1 88.31 176 LYS B C 1
ATOM 4502 O O . LYS B 1 176 ? 16.219 17.375 2.977 1 88.31 176 LYS B O 1
ATOM 4507 N N . PHE B 1 177 ? 14.555 17.469 4.367 1 88.75 177 PHE B N 1
ATOM 4508 C CA . PHE B 1 177 ? 13.953 18.594 3.666 1 88.75 177 PHE B CA 1
ATOM 4509 C C . PHE B 1 177 ? 14.844 19.828 3.738 1 88.75 177 PHE B C 1
ATOM 4511 O O . PHE B 1 177 ? 15.094 20.484 2.725 1 88.75 177 PHE B O 1
ATOM 4518 N N . ASN B 1 178 ? 15.289 20.078 4.824 1 84.44 178 ASN B N 1
ATOM 4519 C CA . ASN B 1 178 ? 16.125 21.266 5.047 1 84.44 178 ASN B CA 1
ATOM 4520 C C . ASN B 1 178 ? 17.453 21.156 4.316 1 84.44 178 ASN B C 1
ATOM 4522 O O . ASN B 1 178 ? 18.047 22.172 3.93 1 84.44 178 ASN B O 1
ATOM 4526 N N . SER B 1 179 ? 17.906 20 4.105 1 79.81 179 SER B N 1
ATOM 4527 C CA . SER B 1 179 ? 19.172 19.797 3.428 1 79.81 179 SER B CA 1
ATOM 4528 C C . SER B 1 179 ? 19 19.828 1.912 1 79.81 179 SER B C 1
ATOM 4530 O O . SER B 1 179 ? 19.953 20.172 1.187 1 79.81 179 SER B O 1
ATOM 4532 N N . ALA B 1 180 ? 17.953 19.359 1.422 1 66.81 180 ALA B N 1
ATOM 4533 C CA . ALA B 1 180 ? 17.766 19.172 -0.016 1 66.81 180 ALA B CA 1
ATOM 4534 C C . ALA B 1 180 ? 17.188 20.438 -0.662 1 66.81 180 ALA B C 1
ATOM 4536 O O . ALA B 1 180 ? 17.625 20.844 -1.735 1 66.81 180 ALA B O 1
ATOM 4537 N N . GLU B 1 181 ? 16.047 20.922 -0.078 1 61.78 181 GLU B N 1
ATOM 4538 C CA . GLU B 1 181 ? 15.148 21.688 -0.942 1 61.78 181 GLU B CA 1
ATOM 4539 C C . GLU B 1 181 ? 15.234 23.172 -0.653 1 61.78 181 GLU B C 1
ATOM 4541 O O . GLU B 1 181 ? 14.562 23.688 0.246 1 61.78 181 GLU B O 1
ATOM 4546 N N . ARG B 1 182 ? 16.188 23.734 -1.334 1 64 182 ARG B N 1
ATOM 4547 C CA . ARG B 1 182 ? 16.266 25.188 -1.165 1 64 182 ARG B CA 1
ATOM 4548 C C . ARG B 1 182 ? 15.453 25.906 -2.24 1 64 182 ARG B C 1
ATOM 4550 O O . ARG B 1 182 ? 14.797 26.906 -1.959 1 64 182 ARG B O 1
ATOM 4557 N N . ASP B 1 183 ? 15.375 25.266 -3.375 1 78.88 183 ASP B N 1
ATOM 4558 C CA . ASP B 1 183 ? 14.68 25.984 -4.449 1 78.88 183 ASP B CA 1
ATOM 4559 C C . ASP B 1 183 ? 13.484 25.172 -4.957 1 78.88 183 ASP B C 1
ATOM 4561 O O . ASP B 1 183 ? 13.641 24.031 -5.398 1 78.88 183 ASP B O 1
ATOM 4565 N N . ILE B 1 184 ? 12.305 25.766 -4.828 1 84.81 184 ILE B N 1
ATOM 4566 C CA . ILE B 1 184 ? 11.07 25.141 -5.273 1 84.81 184 ILE B CA 1
ATOM 4567 C C . ILE B 1 184 ? 10.891 25.359 -6.773 1 84.81 184 ILE B C 1
ATOM 4569 O O . ILE B 1 184 ? 11.039 26.484 -7.262 1 84.81 184 ILE B O 1
ATOM 4573 N N . ASN B 1 185 ? 10.703 24.375 -7.453 1 86.62 185 ASN B N 1
ATOM 4574 C CA . ASN B 1 185 ? 10.445 24.422 -8.891 1 86.62 185 ASN B CA 1
ATOM 4575 C C . ASN B 1 185 ? 9.375 23.422 -9.305 1 86.62 185 ASN B C 1
ATOM 4577 O O . ASN B 1 185 ? 8.734 22.812 -8.453 1 86.62 185 ASN B O 1
ATOM 4581 N N . ALA B 1 186 ? 9.148 23.281 -10.586 1 85.69 186 ALA B N 1
ATOM 4582 C CA . ALA B 1 186 ? 8.07 22.438 -11.117 1 85.69 186 ALA B CA 1
ATOM 4583 C C . ALA B 1 186 ? 8.266 20.984 -10.742 1 85.69 186 ALA B C 1
ATOM 4585 O O . ALA B 1 186 ? 7.297 20.234 -10.555 1 85.69 186 ALA B O 1
ATOM 4586 N N . SER B 1 187 ? 9.461 20.531 -10.594 1 86 187 SER B N 1
ATOM 4587 C CA . SER B 1 187 ? 9.773 19.125 -10.359 1 86 187 SER B CA 1
ATOM 4588 C C . SER B 1 187 ? 9.523 18.734 -8.906 1 86 187 SER B C 1
ATOM 4590 O O . SER B 1 187 ? 9.25 17.578 -8.609 1 86 187 SER B O 1
ATOM 4592 N N . ASN B 1 188 ? 9.555 19.734 -8.039 1 89.62 188 ASN B N 1
ATOM 4593 C CA . ASN B 1 188 ? 9.484 19.344 -6.637 1 89.62 188 ASN B CA 1
ATOM 4594 C C . ASN B 1 188 ? 8.344 20.047 -5.914 1 89.62 188 ASN B C 1
ATOM 4596 O O . ASN B 1 188 ? 8.062 19.75 -4.75 1 89.62 188 ASN B O 1
ATOM 4600 N N . CYS B 1 189 ? 7.652 20.953 -6.527 1 90 189 CYS B N 1
ATOM 4601 C CA . CYS B 1 189 ? 6.633 21.766 -5.871 1 90 189 CYS B CA 1
ATOM 4602 C C . CYS B 1 189 ? 5.516 20.891 -5.312 1 90 189 CYS B C 1
ATOM 4604 O O . CYS B 1 189 ? 5 21.156 -4.223 1 90 189 CYS B O 1
ATOM 4606 N N . GLY B 1 190 ? 5.113 19.859 -6.062 1 91.62 190 GLY B N 1
ATOM 4607 C CA . GLY B 1 190 ? 4.102 18.953 -5.562 1 91.62 190 GLY B CA 1
ATOM 4608 C C . GLY B 1 190 ? 4.527 18.234 -4.297 1 91.62 190 GLY B C 1
ATOM 4609 O O . GLY B 1 190 ? 3.75 18.125 -3.344 1 91.62 190 GLY B O 1
ATOM 4610 N N . ALA B 1 191 ? 5.781 17.766 -4.332 1 92.88 191 ALA B N 1
ATOM 4611 C CA . ALA B 1 191 ? 6.316 17.062 -3.17 1 92.88 191 ALA B CA 1
ATOM 4612 C C . ALA B 1 191 ? 6.363 17.969 -1.947 1 92.88 191 ALA B C 1
ATOM 4614 O O . ALA B 1 191 ? 6.035 17.547 -0.836 1 92.88 191 ALA B O 1
ATOM 4615 N N . VAL B 1 192 ? 6.727 19.172 -2.166 1 91.31 192 VAL B N 1
ATOM 4616 C CA . VAL B 1 192 ? 6.824 20.141 -1.074 1 91.31 192 VAL B CA 1
ATOM 4617 C C . VAL B 1 192 ? 5.434 20.453 -0.535 1 91.31 192 VAL B C 1
ATOM 4619 O O . VAL B 1 192 ? 5.238 20.562 0.678 1 91.31 192 VAL B O 1
ATOM 4622 N N . LEU B 1 193 ? 4.539 20.578 -1.399 1 91.25 193 LEU B N 1
ATOM 4623 C CA . LEU B 1 193 ? 3.164 20.844 -0.988 1 91.25 193 LEU B CA 1
ATOM 4624 C C . LEU B 1 193 ? 2.645 19.734 -0.088 1 91.25 193 LEU B C 1
ATOM 4626 O O . LEU B 1 193 ? 2.15 19.984 1.011 1 91.25 193 LEU B O 1
ATOM 4630 N N . PHE B 1 194 ? 2.779 18.516 -0.511 1 94.31 194 PHE B N 1
ATOM 4631 C CA . PHE B 1 194 ? 2.223 17.406 0.244 1 94.31 194 PHE B CA 1
ATOM 4632 C C . PHE B 1 194 ? 3.027 17.156 1.515 1 94.31 194 PHE B C 1
ATOM 4634 O O . PHE B 1 194 ? 2.473 16.734 2.533 1 94.31 194 PHE B O 1
ATOM 4641 N N . PHE B 1 195 ? 4.281 17.438 1.421 1 93.81 195 PHE B N 1
ATOM 4642 C CA . PHE B 1 195 ? 5.066 17.406 2.648 1 93.81 195 PHE B CA 1
ATOM 4643 C C . PHE B 1 195 ? 4.504 18.375 3.676 1 93.81 195 PHE B C 1
ATOM 4645 O O . PHE B 1 195 ? 4.316 18.031 4.84 1 93.81 195 PHE B O 1
ATOM 4652 N N . SER B 1 196 ? 4.203 19.562 3.223 1 91.62 196 SER B N 1
ATOM 4653 C CA . SER B 1 196 ? 3.648 20.594 4.098 1 91.62 196 SER B CA 1
ATOM 4654 C C . SER B 1 196 ? 2.287 20.172 4.645 1 91.62 196 SER B C 1
ATOM 4656 O O . SER B 1 196 ? 1.989 20.406 5.82 1 91.62 196 SER B O 1
ATOM 4658 N N . LEU B 1 197 ? 1.492 19.578 3.811 1 93.19 197 LEU B N 1
ATOM 4659 C CA . LEU B 1 197 ? 0.173 19.125 4.234 1 93.19 197 LEU B CA 1
ATOM 4660 C C . LEU B 1 197 ? 0.29 18.031 5.285 1 93.19 197 LEU B C 1
ATOM 4662 O O . LEU B 1 197 ? -0.437 18.031 6.281 1 93.19 197 LEU B O 1
ATOM 4666 N N . LEU B 1 198 ? 1.211 17.109 5.023 1 95.44 198 LEU B N 1
ATOM 4667 C CA . LEU B 1 198 ? 1.408 16.031 5.98 1 95.44 198 LEU B CA 1
ATOM 4668 C C . LEU B 1 198 ? 1.967 16.562 7.297 1 95.44 198 LEU B C 1
ATOM 4670 O O . LEU B 1 198 ? 1.631 16.062 8.367 1 95.44 198 LEU B O 1
ATOM 4674 N N . LEU B 1 199 ? 2.809 17.531 7.203 1 91.88 199 LEU B N 1
ATOM 4675 C CA . LEU B 1 199 ? 3.312 18.156 8.414 1 91.88 199 LEU B CA 1
ATOM 4676 C C . LEU B 1 199 ? 2.178 18.812 9.203 1 91.88 199 LEU B C 1
ATOM 4678 O O . LEU B 1 199 ? 2.166 18.766 10.438 1 91.88 199 LEU B O 1
ATOM 4682 N N . ALA B 1 200 ? 1.286 19.391 8.5 1 91.44 200 ALA B N 1
ATOM 4683 C CA . ALA B 1 200 ? 0.116 19.984 9.148 1 91.44 200 ALA B CA 1
ATOM 4684 C C . ALA B 1 200 ? -0.704 18.922 9.875 1 91.44 200 ALA B C 1
ATOM 4686 O O . ALA B 1 200 ? -1.181 19.156 10.984 1 91.44 200 ALA B O 1
ATOM 4687 N N . VAL B 1 201 ? -0.879 17.781 9.273 1 93.31 201 VAL B N 1
ATOM 4688 C CA . VAL B 1 201 ? -1.597 16.672 9.906 1 93.31 201 VAL B CA 1
ATOM 4689 C C . VAL B 1 201 ? -0.859 16.234 11.164 1 93.31 201 VAL B C 1
ATOM 4691 O O . VAL B 1 201 ? -1.486 15.898 12.172 1 93.31 201 VAL B O 1
ATOM 4694 N N . HIS B 1 202 ? 0.411 16.234 11.023 1 89.69 202 HIS B N 1
ATOM 4695 C CA . HIS B 1 202 ? 1.231 15.867 12.172 1 89.69 202 HIS B CA 1
ATOM 4696 C C . HIS B 1 202 ? 0.996 16.812 13.344 1 89.69 202 HIS B C 1
ATOM 4698 O O . HIS B 1 202 ? 0.946 16.375 14.5 1 89.69 202 HIS B O 1
ATOM 4704 N N . ILE B 1 203 ? 0.872 18.031 13.078 1 83.81 203 ILE B N 1
ATOM 4705 C CA . ILE B 1 203 ? 0.614 19.047 14.086 1 83.81 203 ILE B CA 1
ATOM 4706 C C . ILE B 1 203 ? -0.756 18.812 14.719 1 83.81 203 ILE B C 1
ATOM 4708 O O . ILE B 1 203 ? -0.915 18.938 15.938 1 83.81 203 ILE B O 1
ATOM 4712 N N . LEU B 1 204 ? -1.682 18.438 13.906 1 85.06 204 LEU B N 1
ATOM 4713 C CA . LEU B 1 204 ? -3.033 18.188 14.391 1 85.06 204 LEU B CA 1
ATOM 4714 C C . LEU B 1 204 ? -3.07 16.938 15.266 1 85.06 204 LEU B C 1
ATOM 4716 O O . LEU B 1 204 ? -3.744 16.922 16.297 1 85.06 204 LEU B O 1
ATOM 4720 N N . ALA B 1 205 ? -2.438 15.844 14.797 1 84.38 205 ALA B N 1
ATOM 4721 C CA . ALA B 1 205 ? -2.557 14.523 15.406 1 84.38 205 ALA B CA 1
ATOM 4722 C C . ALA B 1 205 ? -1.62 14.383 16.594 1 84.38 205 ALA B C 1
ATOM 4724 O O . ALA B 1 205 ? -1.774 13.469 17.422 1 84.38 205 ALA B O 1
ATOM 4725 N N . ASP B 1 206 ? -0.616 15.039 16.844 1 63 206 ASP B N 1
ATOM 4726 C CA . ASP B 1 206 ? 0.385 14.812 17.875 1 63 206 ASP B CA 1
ATOM 4727 C C . ASP B 1 206 ? -0.092 15.344 19.234 1 63 206 ASP B C 1
ATOM 4729 O O . ASP B 1 206 ? 0.716 15.789 20.047 1 63 206 ASP B O 1
ATOM 4733 N N . PRO B 1 207 ? -1.328 15.641 19.375 1 54.22 207 PRO B N 1
ATOM 4734 C CA . PRO B 1 207 ? -1.69 16.172 20.688 1 54.22 207 PRO B CA 1
ATOM 4735 C C . PRO B 1 207 ? -1.568 15.125 21.797 1 54.22 207 PRO B C 1
ATOM 4737 O O . PRO B 1 207 ? -1.378 15.477 22.969 1 54.22 207 PRO B O 1
ATOM 4740 N N . SER B 1 208 ? -1.824 13.859 21.438 1 52.41 208 SER B N 1
ATOM 4741 C CA . SER B 1 208 ? -2.008 12.797 22.422 1 52.41 208 SER B CA 1
ATOM 4742 C C . SER B 1 208 ? -0.838 12.75 23.406 1 52.41 208 SER B C 1
ATOM 4744 O O . SER B 1 208 ? -0.963 12.203 24.5 1 52.41 208 SER B O 1
ATOM 4746 N N . ARG B 1 209 ? 0.263 13.234 22.828 1 55.75 209 ARG B N 1
ATOM 4747 C CA . ARG B 1 209 ? 1.42 13.172 23.719 1 55.75 209 ARG B CA 1
ATOM 4748 C C . ARG B 1 209 ? 1.347 14.258 24.797 1 55.75 209 ARG B C 1
ATOM 4750 O O . ARG B 1 209 ? 2.312 14.477 25.516 1 55.75 209 ARG B O 1
ATOM 4757 N N . THR B 1 210 ? 0.01 14.766 24.797 1 63.16 210 THR B N 1
ATOM 4758 C CA . THR B 1 210 ? -0.086 15.93 25.656 1 63.16 210 THR B CA 1
ATOM 4759 C C . THR B 1 210 ? -0.847 15.586 26.938 1 63.16 210 THR B C 1
ATOM 4761 O O . THR B 1 210 ? -1.246 16.484 27.688 1 63.16 210 THR B O 1
ATOM 4764 N N . ALA B 1 211 ? -0.839 14.328 27.016 1 60.16 211 ALA B N 1
ATOM 4765 C CA . ALA B 1 211 ? -1.486 13.922 28.266 1 60.16 211 ALA B CA 1
ATOM 4766 C C . ALA B 1 211 ? -0.725 14.453 29.484 1 60.16 211 ALA B C 1
ATOM 4768 O O . ALA B 1 211 ? 0.5 14.328 29.547 1 60.16 211 ALA B O 1
ATOM 4769 N N . GLY B 1 212 ? -1.532 15.102 30.25 1 67.62 212 GLY B N 1
ATOM 4770 C CA . GLY B 1 212 ? -0.973 15.539 31.516 1 67.62 212 GLY B CA 1
ATOM 4771 C C . GLY B 1 212 ? -0.39 16.938 31.469 1 67.62 212 GLY B C 1
ATOM 4772 O O . GLY B 1 212 ? 0.038 17.484 32.5 1 67.62 212 GLY B O 1
ATOM 4773 N N . LEU B 1 213 ? -0.406 17.516 30.375 1 78.06 213 LEU B N 1
ATOM 4774 C CA . LEU B 1 213 ? 0.14 18.875 30.281 1 78.06 213 LEU B CA 1
ATOM 4775 C C . LEU B 1 213 ? -0.861 19.906 30.797 1 78.06 213 LEU B C 1
ATOM 4777 O O . LEU B 1 213 ? -2.066 19.766 30.562 1 78.06 213 LEU B O 1
ATOM 4781 N N . ASP B 1 214 ? -0.344 20.812 31.531 1 82.75 214 ASP B N 1
ATOM 4782 C CA . ASP B 1 214 ? -1.227 21.922 31.875 1 82.75 214 ASP B CA 1
ATOM 4783 C C . ASP B 1 214 ? -1.477 22.812 30.656 1 82.75 214 ASP B C 1
ATOM 4785 O O . ASP B 1 214 ? -0.938 22.562 29.578 1 82.75 214 ASP B O 1
ATOM 4789 N N . SER B 1 215 ? -2.23 23.812 30.797 1 84.69 215 SER B N 1
ATOM 4790 C CA . SER B 1 215 ? -2.682 24.656 29.688 1 84.69 215 SER B CA 1
ATOM 4791 C C . SER B 1 215 ? -1.514 25.375 29.031 1 84.69 215 SER B C 1
ATOM 4793 O O . SER B 1 215 ? -1.439 25.469 27.812 1 84.69 215 SER B O 1
ATOM 4795 N N . ASN B 1 216 ? -0.615 25.875 29.828 1 87.06 216 ASN B N 1
ATOM 4796 C CA . ASN B 1 216 ? 0.525 26.609 29.297 1 87.06 216 ASN B CA 1
ATOM 4797 C C . ASN B 1 216 ? 1.488 25.703 28.562 1 87.06 216 ASN B C 1
ATOM 4799 O O . ASN B 1 216 ? 2 26.062 27.5 1 87.06 216 ASN B O 1
ATOM 4803 N N . GLN B 1 217 ? 1.656 24.609 29.156 1 85.94 217 GLN B N 1
ATOM 4804 C CA . GLN B 1 217 ? 2.539 23.625 28.531 1 85.94 217 GLN B CA 1
ATOM 4805 C C . GLN B 1 217 ? 1.953 23.109 27.203 1 85.94 217 GLN B C 1
ATOM 4807 O O . GLN B 1 217 ? 2.686 22.906 26.234 1 85.94 217 GLN B O 1
ATOM 4812 N N . TYR B 1 218 ? 0.702 22.922 27.281 1 87.25 218 TYR B N 1
ATOM 4813 C CA . TYR B 1 218 ? 0.021 22.484 26.062 1 87.25 218 TYR B CA 1
ATOM 4814 C C . TYR B 1 218 ? 0.149 23.531 24.953 1 87.25 218 TYR B C 1
ATOM 4816 O O . TYR B 1 218 ? 0.432 23.188 23.812 1 87.25 218 TYR B O 1
ATOM 4824 N N . LEU B 1 219 ? -0.086 24.734 25.344 1 88.31 219 LEU B N 1
ATOM 4825 C CA . LEU B 1 219 ? 0.004 25.828 24.375 1 88.31 219 LEU B CA 1
ATOM 4826 C C . LEU B 1 219 ? 1.412 25.922 23.797 1 88.31 219 LEU B C 1
ATOM 4828 O O . LEU B 1 219 ? 1.58 26.109 22.594 1 88.31 219 LEU B O 1
ATOM 4832 N N . ASP B 1 220 ? 2.402 25.75 24.641 1 87.25 220 ASP B N 1
ATOM 4833 C CA . ASP B 1 220 ? 3.787 25.75 24.188 1 87.25 220 ASP B CA 1
ATOM 4834 C C . ASP B 1 220 ? 4.031 24.641 23.156 1 87.25 220 ASP B C 1
ATOM 4836 O O . ASP B 1 220 ? 4.688 24.859 22.141 1 87.25 220 ASP B O 1
ATOM 4840 N N . HIS B 1 221 ? 3.477 23.578 23.5 1 85.38 221 HIS B N 1
ATOM 4841 C CA . HIS B 1 221 ? 3.656 22.422 22.625 1 85.38 221 HIS B CA 1
ATOM 4842 C C . HIS B 1 221 ? 3.031 22.672 21.25 1 85.38 221 HIS B C 1
ATOM 4844 O O . HIS B 1 221 ? 3.648 22.375 20.219 1 85.38 221 HIS B O 1
ATOM 4850 N N . VAL B 1 222 ? 1.857 23.172 21.25 1 87 222 VAL B N 1
ATOM 4851 C CA . VAL B 1 222 ? 1.157 23.438 20 1 87 222 VAL B CA 1
ATOM 4852 C C . VAL B 1 222 ? 1.934 24.453 19.188 1 87 222 VAL B C 1
ATOM 4854 O O . VAL B 1 222 ? 2.123 24.281 17.969 1 87 222 VAL B O 1
ATOM 4857 N N . ILE B 1 223 ? 2.373 25.484 19.828 1 88.12 223 ILE B N 1
ATOM 4858 C CA . ILE B 1 223 ? 3.109 26.531 19.141 1 88.12 223 ILE B CA 1
ATOM 4859 C C . ILE B 1 223 ? 4.41 25.984 18.578 1 88.12 223 ILE B C 1
ATOM 4861 O O . ILE B 1 223 ? 4.766 26.266 17.422 1 88.12 223 ILE B O 1
ATOM 4865 N N . ASP B 1 224 ? 5.043 25.156 19.297 1 84.31 224 ASP B N 1
ATOM 4866 C CA . ASP B 1 224 ? 6.27 24.531 18.828 1 84.31 224 ASP B CA 1
ATOM 4867 C C . ASP B 1 224 ? 6.012 23.672 17.594 1 84.31 224 ASP B C 1
ATOM 4869 O O . ASP B 1 224 ? 6.824 23.656 16.656 1 84.31 224 ASP B O 1
ATOM 4873 N N . CYS B 1 225 ? 4.945 23 17.594 1 83.06 225 CYS B N 1
ATOM 4874 C CA . CYS B 1 225 ? 4.578 22.156 16.453 1 83.06 225 CYS B CA 1
ATOM 4875 C C . CYS B 1 225 ? 4.312 23 15.219 1 83.06 225 CYS B C 1
ATOM 4877 O O . CYS B 1 225 ? 4.754 22.656 14.125 1 83.06 225 CYS B O 1
ATOM 4879 N N . VAL B 1 226 ? 3.596 24.062 15.461 1 84.31 226 VAL B N 1
ATOM 4880 C CA . VAL B 1 226 ? 3.27 24.938 14.344 1 84.31 226 VAL B CA 1
ATOM 4881 C C . VAL B 1 226 ? 4.547 25.562 13.789 1 84.31 226 VAL B C 1
ATOM 4883 O O . VAL B 1 226 ? 4.672 25.781 12.586 1 84.31 226 VAL B O 1
ATOM 4886 N N . MET B 1 227 ? 5.461 25.797 14.641 1 85.5 227 MET B N 1
ATOM 4887 C CA . MET B 1 227 ? 6.719 26.438 14.273 1 85.5 227 MET B CA 1
ATOM 4888 C C . MET B 1 227 ? 7.57 25.516 13.414 1 85.5 227 MET B C 1
ATOM 4890 O O . MET B 1 227 ? 8.492 25.969 12.734 1 85.5 227 MET B O 1
ATOM 4894 N N . LEU B 1 228 ? 7.301 24.281 13.422 1 78.94 228 LEU B N 1
ATOM 4895 C CA . LEU B 1 228 ? 8.016 23.359 12.555 1 78.94 228 LEU B CA 1
ATOM 4896 C C . LEU B 1 228 ? 7.797 23.703 11.086 1 78.94 228 LEU B C 1
ATOM 4898 O O . LEU B 1 228 ? 8.609 23.344 10.234 1 78.94 228 LEU B O 1
ATOM 4902 N N . MET B 1 229 ? 6.75 24.406 10.859 1 80.75 229 MET B N 1
ATOM 4903 C CA . MET B 1 229 ? 6.402 24.766 9.484 1 80.75 229 MET B CA 1
ATOM 4904 C C . MET B 1 229 ? 7.152 26.031 9.055 1 80.75 229 MET B C 1
ATOM 4906 O O . MET B 1 229 ? 7.066 26.438 7.898 1 80.75 229 MET B O 1
ATOM 4910 N N . ARG B 1 230 ? 7.891 26.578 9.898 1 78.25 230 ARG B N 1
ATOM 4911 C CA . ARG B 1 230 ? 8.492 27.875 9.641 1 78.25 230 ARG B CA 1
ATOM 4912 C C . ARG B 1 230 ? 9.445 27.812 8.445 1 78.25 230 ARG B C 1
ATOM 4914 O O . ARG B 1 230 ? 9.57 28.781 7.695 1 78.25 230 ARG B O 1
ATOM 4921 N N . ASN B 1 231 ? 10.078 26.656 8.266 1 73.88 231 ASN B N 1
ATOM 4922 C CA . ASN B 1 231 ? 11.078 26.547 7.215 1 73.88 231 ASN B CA 1
ATOM 4923 C C . ASN B 1 231 ? 10.477 26.031 5.914 1 73.88 231 ASN B C 1
ATOM 4925 O O . ASN B 1 231 ? 11.172 25.922 4.902 1 73.88 231 ASN B O 1
ATOM 4929 N N . VAL B 1 232 ? 9.25 25.688 6.008 1 76.94 232 VAL B N 1
ATOM 4930 C CA . VAL B 1 232 ? 8.594 25.219 4.793 1 76.94 232 VAL B CA 1
ATOM 4931 C C . VAL B 1 232 ? 8.117 26.422 3.969 1 76.94 232 VAL B C 1
ATOM 4933 O O . VAL B 1 232 ? 7.551 27.375 4.516 1 76.94 232 VAL B O 1
ATOM 4936 N N . PRO B 1 233 ? 8.547 26.328 2.725 1 69.94 233 PRO B N 1
ATOM 4937 C CA . PRO B 1 233 ? 8.125 27.469 1.895 1 69.94 233 PRO B CA 1
ATOM 4938 C C . PRO B 1 233 ? 6.609 27.672 1.912 1 69.94 233 PRO B C 1
ATOM 4940 O O . PRO B 1 233 ? 5.848 26.703 1.914 1 69.94 233 PRO B O 1
ATOM 4943 N N . LYS B 1 234 ? 6.406 28.922 1.989 1 64.56 234 LYS B N 1
ATOM 4944 C CA . LYS B 1 234 ? 5.004 29.281 2.168 1 64.56 234 LYS B CA 1
ATOM 4945 C C . LYS B 1 234 ? 4.355 29.641 0.835 1 64.56 234 LYS B C 1
ATOM 4947 O O . LYS B 1 234 ? 5.047 29.875 -0.158 1 64.56 234 LYS B O 1
ATOM 4952 N N . LEU B 1 235 ? 3.178 29.469 0.753 1 64.81 235 LEU B N 1
ATOM 4953 C CA . LEU B 1 235 ? 2.279 29.906 -0.306 1 64.81 235 LEU B CA 1
ATOM 4954 C C . LEU B 1 235 ? 2.432 29.047 -1.549 1 64.81 235 LEU B C 1
ATOM 4956 O O . LEU B 1 235 ? 2.279 29.531 -2.674 1 64.81 235 LEU B O 1
ATOM 4960 N N . 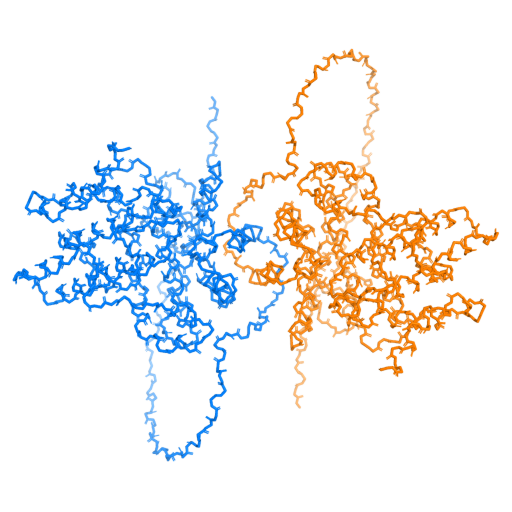ILE B 1 236 ? 2.961 27.891 -1.28 1 70.81 236 ILE B N 1
ATOM 4961 C CA . ILE B 1 236 ? 3.094 26.969 -2.398 1 70.81 236 ILE B CA 1
ATOM 4962 C C . ILE B 1 236 ? 1.759 26.844 -3.129 1 70.81 236 ILE B C 1
ATOM 4964 O O . ILE B 1 236 ? 1.72 26.828 -4.363 1 70.81 236 ILE B O 1
ATOM 4968 N N . ILE B 1 237 ? 0.777 26.844 -2.387 1 69.19 237 ILE B N 1
ATOM 4969 C CA . ILE B 1 237 ? -0.552 26.719 -2.973 1 69.19 237 ILE B CA 1
ATOM 4970 C C . ILE B 1 237 ? -0.847 27.922 -3.857 1 69.19 237 ILE B C 1
ATOM 4972 O O . ILE B 1 237 ? -1.303 27.781 -4.992 1 69.19 237 ILE B O 1
ATOM 4976 N N . LYS B 1 238 ? -0.479 28.969 -3.357 1 72.69 238 LYS B N 1
ATOM 4977 C CA . LYS B 1 238 ? -0.741 30.188 -4.121 1 72.69 238 LYS B CA 1
ATOM 4978 C C . LYS B 1 238 ? 0.197 30.297 -5.32 1 72.69 238 LYS B C 1
ATOM 4980 O O . LYS B 1 238 ? -0.248 30.547 -6.441 1 72.69 238 LYS B O 1
ATOM 4985 N N . ASP B 1 239 ? 1.459 30.016 -5.188 1 78.88 239 ASP B N 1
ATOM 4986 C CA . ASP B 1 239 ? 2.484 30.281 -6.195 1 78.88 239 ASP B CA 1
ATOM 4987 C C . ASP B 1 239 ? 2.445 29.234 -7.301 1 78.88 239 ASP B C 1
ATOM 4989 O O . ASP B 1 239 ? 2.803 29.516 -8.445 1 78.88 239 ASP B O 1
ATOM 4993 N N . TRP B 1 240 ? 1.95 28.125 -6.938 1 77.25 240 TRP B N 1
ATOM 4994 C CA . TRP B 1 240 ? 2.064 27.031 -7.895 1 77.25 240 TRP B CA 1
ATOM 4995 C C . TRP B 1 240 ? 0.693 26.453 -8.227 1 77.25 240 TRP B C 1
ATOM 4997 O O . TRP B 1 240 ? 0.594 25.406 -8.867 1 77.25 240 TRP B O 1
ATOM 5007 N N . TYR B 1 241 ? -0.271 27.156 -7.797 1 81.56 241 TYR B N 1
ATOM 5008 C CA . TYR B 1 241 ? -1.647 26.703 -7.965 1 81.56 241 TYR B CA 1
ATOM 5009 C C . TYR B 1 241 ? -1.952 26.422 -9.43 1 81.56 241 TYR B C 1
ATOM 5011 O O . TYR B 1 241 ? -2.463 25.359 -9.773 1 81.56 241 TYR B O 1
ATOM 5019 N N . GLN B 1 242 ? -1.615 27.328 -10.266 1 83.56 242 GLN B N 1
ATOM 5020 C CA . GLN B 1 242 ? -1.936 27.203 -11.68 1 83.56 242 GLN B CA 1
ATOM 5021 C C . GLN B 1 242 ? -1.201 26.031 -12.312 1 83.56 242 GLN B C 1
ATOM 5023 O O . GLN B 1 242 ? -1.763 25.312 -13.141 1 83.56 242 GLN B O 1
ATOM 5028 N N . TYR B 1 243 ? -0.047 25.891 -11.875 1 88.44 243 TYR B N 1
ATOM 5029 C CA . TYR B 1 243 ? 0.743 24.781 -12.406 1 88.44 243 TYR B CA 1
ATOM 5030 C C . TYR B 1 243 ? 0.214 23.453 -11.906 1 88.44 243 TYR B C 1
ATOM 5032 O O . TYR B 1 243 ? 0.024 22.516 -12.688 1 88.44 243 TYR B O 1
ATOM 5040 N N . LEU B 1 244 ? -0.06 23.328 -10.68 1 89.38 244 LEU B N 1
ATOM 5041 C CA . LEU B 1 244 ? -0.467 22.078 -10.055 1 89.38 244 LEU B CA 1
ATOM 5042 C C . LEU B 1 244 ? -1.835 21.641 -10.562 1 89.38 244 LEU B C 1
ATOM 5044 O O . LEU B 1 244 ? -2.104 20.438 -10.664 1 89.38 244 LEU B O 1
ATOM 5048 N N . LYS B 1 245 ? -2.648 22.562 -10.938 1 88.31 245 LYS B N 1
ATOM 5049 C CA . LYS B 1 245 ? -3.986 22.266 -11.438 1 88.31 245 LYS B CA 1
ATOM 5050 C C . LYS B 1 245 ? -3.93 21.625 -12.812 1 88.31 245 LYS B C 1
ATOM 5052 O O . LYS B 1 245 ? -4.914 21.031 -13.273 1 88.31 245 LYS B O 1
ATOM 5057 N N . GLN B 1 246 ? -2.861 21.703 -13.414 1 90.06 246 GLN B N 1
ATOM 5058 C CA . GLN B 1 246 ? -2.699 21.125 -14.75 1 90.06 246 GLN B CA 1
ATOM 5059 C C . GLN B 1 246 ? -2.008 19.766 -14.68 1 90.06 246 GLN B C 1
ATOM 5061 O O . GLN B 1 246 ? -1.784 19.125 -15.711 1 90.06 246 GLN B O 1
ATOM 5066 N N . THR B 1 247 ? -1.72 19.359 -13.562 1 91 247 THR B N 1
ATOM 5067 C CA . THR B 1 247 ? -1.031 18.078 -13.375 1 91 247 THR B CA 1
ATOM 5068 C C . THR B 1 247 ? -2.008 17 -12.93 1 91 247 THR B C 1
ATOM 5070 O O . THR B 1 247 ? -3.223 17.203 -12.945 1 91 247 THR B O 1
ATOM 5073 N N . GLU B 1 248 ? -1.461 15.773 -12.602 1 89.75 248 GLU B N 1
ATOM 5074 C CA . GLU B 1 248 ? -2.271 14.664 -12.117 1 89.75 248 GLU B CA 1
ATOM 5075 C C . GLU B 1 248 ? -2.898 14.984 -10.766 1 89.75 248 GLU B C 1
ATOM 5077 O O . GLU B 1 248 ? -3.811 14.289 -10.312 1 89.75 248 GLU B O 1
ATOM 5082 N N . LEU B 1 249 ? -2.51 16.172 -10.25 1 91.94 249 LEU B N 1
ATOM 5083 C CA . LEU B 1 249 ? -3.012 16.578 -8.938 1 91.94 249 LEU B CA 1
ATOM 5084 C C . LEU B 1 249 ? -4.254 17.453 -9.07 1 91.94 249 LEU B C 1
ATOM 5086 O O . LEU B 1 249 ? -4.777 17.953 -8.07 1 91.94 249 LEU B O 1
ATOM 5090 N N . LYS B 1 250 ? -4.754 17.625 -10.234 1 89.44 250 LYS B N 1
ATOM 5091 C CA . LYS B 1 250 ? -5.844 18.547 -10.539 1 89.44 250 LYS B CA 1
ATOM 5092 C C . LYS B 1 250 ? -7.055 18.281 -9.648 1 89.44 250 LYS B C 1
ATOM 5094 O O . LYS B 1 250 ? -7.723 19.219 -9.211 1 89.44 250 LYS B O 1
ATOM 5099 N N . THR B 1 251 ? -7.305 17.047 -9.375 1 88.81 251 THR B N 1
ATOM 5100 C CA . THR B 1 251 ? -8.477 16.656 -8.594 1 88.81 251 THR B CA 1
ATOM 5101 C C . THR B 1 251 ? -8.406 17.25 -7.188 1 88.81 251 THR B C 1
ATOM 5103 O O . THR B 1 251 ? -9.438 17.562 -6.59 1 88.81 251 THR B O 1
ATOM 5106 N N . MET B 1 252 ? -7.227 17.469 -6.691 1 85.44 252 MET B N 1
ATOM 5107 C CA . MET B 1 252 ? -7.027 18.016 -5.355 1 85.44 252 MET B CA 1
ATOM 5108 C C . MET B 1 252 ? -7.453 19.484 -5.305 1 85.44 252 MET B C 1
ATOM 5110 O O . MET B 1 252 ? -7.773 20 -4.234 1 85.44 252 MET B O 1
ATOM 5114 N N . PHE B 1 253 ? -7.516 20.047 -6.473 1 83.19 253 PHE B N 1
ATOM 5115 C CA . PHE B 1 253 ? -7.738 21.484 -6.523 1 83.19 253 PHE B CA 1
ATOM 5116 C C . PHE B 1 253 ? -9.109 21.812 -7.121 1 83.19 253 PHE B C 1
ATOM 5118 O O . PHE B 1 253 ? -9.469 22.969 -7.266 1 83.19 253 PHE B O 1
ATOM 5125 N N . GLU B 1 254 ? -9.711 20.719 -7.426 1 80.94 254 GLU B N 1
ATOM 5126 C CA . GLU B 1 254 ? -11.07 20.906 -7.941 1 80.94 254 GLU B CA 1
ATOM 5127 C C . GLU B 1 254 ? -12.078 21.031 -6.809 1 80.94 254 GLU B C 1
ATOM 5129 O O . GLU B 1 254 ? -12.82 20.094 -6.523 1 80.94 254 GLU B O 1
ATOM 5134 N N . ILE B 1 255 ? -11.992 22.109 -6.125 1 75.81 255 ILE B N 1
ATOM 5135 C CA . ILE B 1 255 ? -12.898 22.375 -5.012 1 75.81 255 ILE B CA 1
ATOM 5136 C C . ILE B 1 255 ? -13.961 23.391 -5.438 1 75.81 255 ILE B C 1
ATOM 5138 O O . ILE B 1 255 ? -13.672 24.328 -6.176 1 75.81 255 ILE B O 1
ATOM 5142 N N . GLN B 1 256 ? -15.125 22.984 -5.117 1 76.06 256 GLN B N 1
ATOM 5143 C CA . GLN B 1 256 ? -16.156 23.984 -5.305 1 76.06 256 GLN B CA 1
ATOM 5144 C C . GLN B 1 256 ? -15.93 25.203 -4.398 1 76.06 256 GLN B C 1
ATOM 5146 O O . GLN B 1 256 ? -16.016 25.078 -3.172 1 76.06 256 GLN B O 1
ATOM 5151 N N . GLN B 1 257 ? -15.625 26.25 -5.023 1 79.88 257 GLN B N 1
ATOM 5152 C CA . GLN B 1 257 ? -15.367 27.453 -4.238 1 79.88 257 GLN B CA 1
ATOM 5153 C C . GLN B 1 257 ? -16.641 27.953 -3.574 1 79.88 257 GLN B C 1
ATOM 5155 O O . GLN B 1 257 ? -17.688 28.047 -4.219 1 79.88 257 GLN B O 1
ATOM 5160 N N . PRO B 1 258 ? -16.453 28.172 -2.312 1 85.31 258 PRO B N 1
ATOM 5161 C CA . PRO B 1 258 ? -17.625 28.75 -1.639 1 85.31 258 PRO B CA 1
ATOM 5162 C C . PRO B 1 258 ? -17.984 30.141 -2.152 1 85.31 258 PRO B C 1
ATOM 5164 O O . PRO B 1 258 ? -17.109 30.906 -2.547 1 85.31 258 PRO B O 1
ATOM 5167 N N . GLU B 1 259 ? -19.188 30.375 -2.176 1 84.75 259 GLU B N 1
ATOM 5168 C CA . GLU B 1 259 ? -19.672 31.656 -2.664 1 84.75 259 GLU B CA 1
ATOM 5169 C C . GLU B 1 259 ? -19.406 32.781 -1.655 1 84.75 259 GLU B C 1
ATOM 5171 O O . GLU B 1 259 ? -19.5 32.562 -0.445 1 84.75 259 GLU B O 1
ATOM 5176 N N . THR B 1 260 ? -19.031 33.938 -2.133 1 83.81 260 THR B N 1
ATOM 5177 C CA . THR B 1 260 ? -18.875 35.125 -1.3 1 83.81 260 THR B CA 1
ATOM 5178 C C . THR B 1 260 ? -20.125 36 -1.387 1 83.81 260 THR B C 1
ATOM 5180 O O . THR B 1 260 ? -20.688 36.188 -2.467 1 83.81 260 THR B O 1
ATOM 5183 N N . PRO B 1 261 ? -20.578 36.594 -0.22 1 85.75 261 PRO B N 1
ATOM 5184 C CA . PRO B 1 261 ? -19.953 36.469 1.103 1 85.75 261 PRO B CA 1
ATOM 5185 C C . PRO B 1 261 ? -20.094 35.094 1.712 1 85.75 261 PRO B C 1
ATOM 5187 O O . PRO B 1 261 ? -21.109 34.406 1.499 1 85.75 261 PRO B O 1
ATOM 5190 N N . TYR B 1 262 ? -19 34.719 2.404 1 89.62 262 TYR B N 1
ATOM 5191 C CA . TYR B 1 262 ? -19 33.406 2.99 1 89.62 262 TYR B CA 1
ATOM 5192 C C . TYR B 1 262 ? -20.172 33.219 3.955 1 89.62 262 TYR B C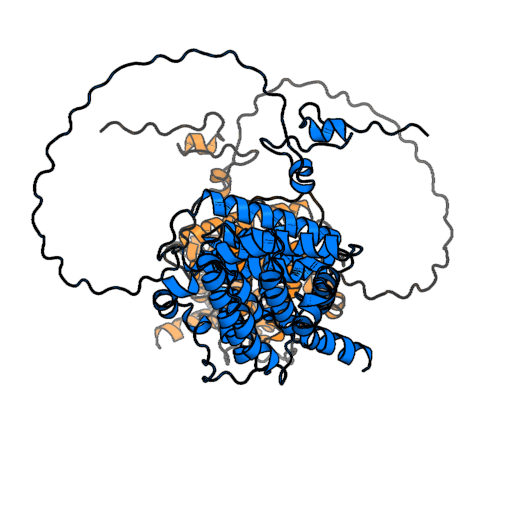 1
ATOM 5194 O O . TYR B 1 262 ? -20.484 34.125 4.723 1 89.62 262 TYR B O 1
ATOM 5202 N N . GLN B 1 263 ? -20.828 32.094 3.834 1 88.56 263 GLN B N 1
ATOM 5203 C CA . GLN B 1 263 ? -21.859 31.734 4.801 1 88.56 263 GLN B CA 1
ATOM 5204 C C . GLN B 1 263 ? -21.25 31.031 6.012 1 88.56 263 GLN B C 1
ATOM 5206 O O . GLN B 1 263 ? -21.328 29.797 6.117 1 88.56 263 GLN B O 1
ATOM 5211 N N . ILE B 1 264 ? -20.688 31.891 6.867 1 93.31 264 ILE B N 1
ATOM 5212 C CA . ILE B 1 264 ? -20.016 31.375 8.055 1 93.31 264 ILE B CA 1
ATOM 5213 C C . ILE B 1 264 ? -20.547 32.094 9.297 1 93.31 264 ILE B C 1
ATOM 5215 O O . ILE B 1 264 ? -21.219 33.094 9.195 1 93.31 264 ILE B O 1
ATOM 5219 N N . PRO B 1 265 ? -20.344 31.578 10.461 1 92.44 265 PRO B N 1
ATOM 5220 C CA . PRO B 1 265 ? -20.828 32.219 11.68 1 92.44 265 PRO B CA 1
ATOM 5221 C C . PRO B 1 265 ? -20.328 33.656 11.828 1 92.44 265 PRO B C 1
ATOM 5223 O O . PRO B 1 265 ? -19.172 33.938 11.531 1 92.44 265 PRO B O 1
ATOM 5226 N N . GLN B 1 266 ? -21.125 34.438 12.32 1 94.75 266 GLN B N 1
ATOM 5227 C CA . GLN B 1 266 ? -20.859 35.875 12.398 1 94.75 266 GLN B CA 1
ATOM 5228 C C . GLN B 1 266 ? -19.594 36.156 13.211 1 94.75 266 GLN B C 1
ATOM 5230 O O . GLN B 1 266 ? -18.766 37 12.836 1 94.75 266 GLN B O 1
ATOM 5235 N N . PRO B 1 267 ? -19.438 35.5 14.312 1 95.06 267 PRO B N 1
ATOM 5236 C CA . PRO B 1 267 ? -18.203 35.75 15.086 1 95.06 267 PRO B CA 1
ATOM 5237 C C . PRO B 1 267 ? -16.938 35.531 14.266 1 95.06 267 PRO B C 1
ATOM 5239 O O . PRO B 1 267 ? -15.93 36.188 14.492 1 95.06 267 PRO B O 1
ATOM 5242 N N . CYS B 1 268 ? -16.984 34.594 13.32 1 94.62 268 CYS B N 1
ATOM 5243 C CA . CYS B 1 268 ? -15.852 34.344 12.453 1 94.62 268 CYS B CA 1
ATOM 5244 C C . CYS B 1 268 ? -15.625 35.5 11.492 1 94.62 268 CYS B C 1
ATOM 5246 O O . CYS B 1 268 ? -14.484 35.875 11.227 1 94.62 268 CYS B O 1
ATOM 5248 N N . LEU B 1 269 ? -16.703 36 10.984 1 94.62 269 LEU B N 1
ATOM 5249 C CA . LEU B 1 269 ? -16.609 37.188 10.117 1 94.62 269 LEU B CA 1
ATOM 5250 C C . LEU B 1 269 ? -16.047 38.375 10.875 1 94.62 269 LEU B C 1
ATOM 5252 O O . LEU B 1 269 ? -15.25 39.156 10.328 1 94.62 269 LEU B O 1
ATOM 5256 N N . ASP B 1 270 ? -16.406 38.469 12.133 1 94.81 270 ASP B N 1
ATOM 5257 C CA . ASP B 1 270 ? -16.031 39.625 12.969 1 94.81 270 ASP B CA 1
ATOM 5258 C C . ASP B 1 270 ? -14.547 39.594 13.328 1 94.81 270 ASP B C 1
ATOM 5260 O O . ASP B 1 270 ? -13.984 40.594 13.773 1 94.81 270 ASP B O 1
ATOM 5264 N N . LEU B 1 271 ? -13.914 38.469 13.094 1 94.44 271 LEU B N 1
ATOM 5265 C CA . LEU B 1 271 ? -12.492 38.344 13.375 1 94.44 271 LEU B CA 1
ATOM 5266 C C . LEU B 1 271 ? -11.688 39.406 12.625 1 94.44 271 LEU B C 1
ATOM 5268 O O . LEU B 1 271 ? -10.609 39.812 13.07 1 94.44 271 LEU B O 1
ATOM 5272 N N . SER B 1 272 ? -12.188 39.844 11.523 1 93.31 272 SER B N 1
ATOM 5273 C CA . SER B 1 272 ? -11.508 40.844 10.719 1 93.31 272 SER B CA 1
ATOM 5274 C C . SER B 1 272 ? -11.375 42.156 11.469 1 93.31 272 SER B C 1
ATOM 5276 O O . SER B 1 272 ? -10.492 42.969 11.164 1 93.31 272 SER B O 1
ATOM 5278 N N . LYS B 1 273 ? -12.211 42.344 12.477 1 93.62 273 LYS B N 1
ATOM 5279 C CA . LYS B 1 273 ? -12.18 43.562 13.273 1 93.62 273 LYS B CA 1
ATOM 5280 C C . LYS B 1 273 ? -10.938 43.625 14.164 1 93.62 273 LYS B C 1
ATOM 5282 O O . LYS B 1 273 ? -10.547 44.688 14.648 1 93.62 273 LYS B O 1
ATOM 5287 N N . LEU B 1 274 ? -10.336 42.438 14.375 1 91.31 274 LEU B N 1
ATOM 5288 C CA . LEU B 1 274 ? -9.102 42.375 15.148 1 91.31 274 LEU B CA 1
ATOM 5289 C C . LEU B 1 274 ? -7.992 43.188 14.484 1 91.31 274 LEU B C 1
ATOM 5291 O O . LEU B 1 274 ? -7.109 43.719 15.164 1 91.31 274 LEU B O 1
ATOM 5295 N N . ASN B 1 275 ? -8.094 43.281 13.172 1 89.19 275 ASN B N 1
ATOM 5296 C CA . ASN B 1 275 ? -7.062 43.938 12.375 1 89.19 275 ASN B CA 1
ATOM 5297 C C . ASN B 1 275 ? -7.242 45.469 12.359 1 89.19 275 ASN B C 1
ATOM 5299 O O . ASN B 1 275 ? -6.391 46.188 11.836 1 89.19 275 ASN B O 1
ATOM 5303 N N . THR B 1 276 ? -8.281 45.938 12.93 1 85.44 276 THR B N 1
ATOM 5304 C CA . THR B 1 276 ? -8.547 47.375 12.898 1 85.44 276 THR B CA 1
ATOM 5305 C C . THR B 1 276 ? -7.875 48.062 14.078 1 85.44 276 THR B C 1
ATOM 5307 O O . THR B 1 276 ? -7.91 49.312 14.172 1 85.44 276 THR B O 1
ATOM 5310 N N . ASN B 1 277 ? -7.238 47.312 14.906 1 82.5 277 ASN B N 1
ATOM 5311 C CA . ASN B 1 277 ? -6.484 47.906 16 1 82.5 277 ASN B CA 1
ATOM 5312 C C . ASN B 1 277 ? -5.391 48.844 15.484 1 82.5 277 ASN B C 1
ATOM 5314 O O . ASN B 1 277 ? -4.496 48.406 14.75 1 82.5 277 ASN B O 1
ATOM 5318 N N . PRO B 1 278 ? -5.426 50.062 15.867 1 82.06 278 PRO B N 1
ATOM 5319 C CA . PRO B 1 278 ? -4.457 51.031 15.359 1 82.06 278 PRO B CA 1
ATOM 5320 C C . PRO B 1 278 ? -3.033 50.75 15.836 1 82.06 278 PRO B C 1
ATOM 5322 O O . PRO B 1 278 ? -2.07 51.188 15.195 1 82.06 278 PRO B O 1
ATOM 5325 N N . ASP B 1 279 ? -2.861 50.094 16.906 1 85.5 279 ASP B N 1
ATOM 5326 C CA . ASP B 1 279 ? -1.543 49.844 17.484 1 85.5 279 ASP B CA 1
ATOM 5327 C C . ASP B 1 279 ? -0.827 48.719 16.766 1 85.5 279 ASP B C 1
ATOM 5329 O O . ASP B 1 279 ? 0.355 48.469 17.016 1 85.5 279 ASP B O 1
ATOM 5333 N N . LEU B 1 280 ? -1.509 48.156 15.758 1 89.19 280 LEU B N 1
ATOM 5334 C CA . LEU B 1 280 ? -0.923 47 15.047 1 89.19 280 LEU B CA 1
ATOM 5335 C C . LEU B 1 280 ? 0.007 47.5 13.938 1 89.19 280 LEU B C 1
ATOM 5337 O O . LEU B 1 280 ? -0.341 48.406 13.172 1 89.19 280 LEU B O 1
ATOM 5341 N N . GLY B 1 281 ? 1.221 47.031 13.852 1 90.12 281 GLY B N 1
ATOM 5342 C CA . GLY B 1 281 ? 2.123 47.312 12.75 1 90.12 281 GLY B CA 1
ATOM 5343 C C . GLY B 1 281 ? 1.646 46.75 11.43 1 90.12 281 GLY B C 1
ATOM 5344 O O . GLY B 1 281 ? 0.848 45.812 11.406 1 90.12 281 GLY B O 1
ATOM 5345 N N . ASP B 1 282 ? 2.129 47.25 10.328 1 90.75 282 ASP B N 1
ATOM 5346 C CA . ASP B 1 282 ? 1.708 46.875 8.984 1 90.75 282 ASP B CA 1
ATOM 5347 C C . ASP B 1 282 ? 1.996 45.406 8.711 1 90.75 282 ASP B C 1
ATOM 5349 O O . ASP B 1 282 ? 1.182 44.688 8.102 1 90.75 282 ASP B O 1
ATOM 5353 N N . GLN B 1 283 ? 3.084 44.938 9.117 1 92.12 283 GLN B N 1
ATOM 5354 C CA . GLN B 1 283 ? 3.467 43.562 8.891 1 92.12 283 GLN B CA 1
ATOM 5355 C C . GLN B 1 283 ? 2.535 42.594 9.625 1 92.12 283 GLN B C 1
ATOM 5357 O O . GLN B 1 283 ? 2.129 41.562 9.078 1 92.12 283 GLN B O 1
ATOM 5362 N N . SER B 1 284 ? 2.273 42.969 10.828 1 93.19 284 SER B N 1
ATOM 5363 C CA . SER B 1 284 ? 1.352 42.156 11.625 1 93.19 284 SER B CA 1
ATOM 5364 C C . SER B 1 284 ? -0.05 42.156 11.023 1 93.19 284 SER B C 1
ATOM 5366 O O . SER B 1 284 ? -0.71 41.125 10.945 1 93.19 284 SER B O 1
ATOM 5368 N N . ARG B 1 285 ? -0.438 43.312 10.586 1 94.56 285 ARG B N 1
ATOM 5369 C CA . ARG B 1 285 ? -1.764 43.438 9.992 1 94.56 285 ARG B CA 1
ATOM 5370 C C . ARG B 1 285 ? -1.906 42.562 8.75 1 94.56 285 ARG B C 1
ATOM 5372 O O . ARG B 1 285 ? -2.916 41.875 8.586 1 94.56 285 ARG B O 1
ATOM 5379 N N . ASP B 1 286 ? -0.917 42.625 7.934 1 94.31 286 ASP B N 1
ATOM 5380 C CA . ASP B 1 286 ? -0.919 41.812 6.715 1 94.31 286 ASP B CA 1
ATOM 5381 C C . ASP B 1 286 ? -0.95 40.344 7.039 1 94.31 286 ASP B C 1
ATOM 5383 O O . ASP B 1 286 ? -1.665 39.562 6.391 1 94.31 286 ASP B O 1
ATOM 5387 N N . ALA B 1 287 ? -0.187 39.938 8.008 1 93.44 287 ALA B N 1
ATOM 5388 C CA . ALA B 1 287 ? -0.112 38.531 8.43 1 93.44 287 ALA B CA 1
ATOM 5389 C C . ALA B 1 287 ? -1.444 38.062 9 1 93.44 287 ALA B C 1
ATOM 5391 O O . ALA B 1 287 ? -1.905 36.969 8.688 1 93.44 287 ALA B O 1
ATOM 5392 N N . TYR B 1 288 ? -2.068 38.906 9.859 1 96.5 288 TYR B N 1
ATOM 5393 C CA . TYR B 1 288 ? -3.346 38.562 10.469 1 96.5 288 TYR B CA 1
ATOM 5394 C C . TYR B 1 288 ? -4.453 38.531 9.422 1 96.5 288 TYR B C 1
ATOM 5396 O O . TYR B 1 288 ? -5.305 37.625 9.445 1 96.5 288 TYR B O 1
ATOM 5404 N N . GLU B 1 289 ? -4.398 39.469 8.531 1 95.75 289 GLU B N 1
ATOM 5405 C CA . GLU B 1 289 ? -5.414 39.531 7.484 1 95.75 289 GLU B CA 1
ATOM 5406 C C . GLU B 1 289 ? -5.418 38.25 6.648 1 95.75 289 GLU B C 1
ATOM 5408 O O . GLU B 1 289 ? -6.477 37.656 6.383 1 95.75 289 GLU B O 1
ATOM 5413 N N . SER B 1 290 ? -4.266 37.875 6.23 1 93.06 290 SER B N 1
ATOM 5414 C CA . SER B 1 290 ? -4.133 36.656 5.43 1 93.06 290 SER B CA 1
ATOM 5415 C C . SER B 1 290 ? -4.586 35.438 6.215 1 93.06 290 SER B C 1
ATOM 5417 O O . SER B 1 290 ? -5.293 34.562 5.68 1 93.06 290 SER B O 1
ATOM 5419 N N . ALA B 1 291 ? -4.152 35.281 7.445 1 95.12 291 ALA B N 1
ATOM 5420 C CA . ALA B 1 291 ? -4.52 34.156 8.297 1 95.12 291 ALA B CA 1
ATOM 5421 C C . ALA B 1 291 ? -6.027 34.094 8.5 1 95.12 291 ALA B C 1
ATOM 5423 O O . ALA B 1 291 ? -6.621 33 8.43 1 95.12 291 ALA B O 1
ATOM 5424 N N . ILE B 1 292 ? -6.645 35.25 8.719 1 96.94 292 ILE B N 1
ATOM 5425 C CA . ILE B 1 292 ? -8.078 35.344 8.969 1 96.94 292 ILE B CA 1
ATOM 5426 C C . ILE B 1 292 ? -8.844 34.969 7.703 1 96.94 292 ILE B C 1
ATOM 5428 O O . ILE B 1 292 ? -9.812 34.219 7.75 1 96.94 292 ILE B O 1
ATOM 5432 N N . GLU B 1 293 ? -8.422 35.5 6.621 1 93.75 293 GLU B N 1
ATOM 5433 C CA . GLU B 1 293 ? -9.086 35.219 5.352 1 93.75 293 GLU B CA 1
ATOM 5434 C C . GLU B 1 293 ? -9.07 33.719 5.043 1 93.75 293 GLU B C 1
ATOM 5436 O O . GLU B 1 293 ? -10.086 33.156 4.621 1 93.75 293 GLU B O 1
ATOM 5441 N N . ARG B 1 294 ? -7.957 33.094 5.203 1 92.38 294 ARG B N 1
ATOM 5442 C CA . ARG B 1 294 ? -7.828 31.672 4.922 1 92.38 294 ARG B CA 1
ATOM 5443 C C . ARG B 1 294 ? -8.633 30.844 5.918 1 92.38 294 ARG B C 1
ATOM 5445 O O . ARG B 1 294 ? -9.156 29.781 5.574 1 92.38 294 ARG B O 1
ATOM 5452 N N . LEU B 1 295 ? -8.664 31.297 7.125 1 96.19 295 LEU B N 1
ATOM 5453 C CA . LEU B 1 295 ? -9.469 30.609 8.133 1 96.19 295 LEU B CA 1
ATOM 5454 C C . LEU B 1 295 ? -10.953 30.703 7.789 1 96.19 295 LEU B C 1
ATOM 5456 O O . LEU B 1 295 ? -11.68 29.703 7.914 1 96.19 295 LEU B O 1
ATOM 5460 N N . GLN B 1 296 ? -11.383 31.891 7.402 1 95.62 296 GLN B N 1
ATOM 5461 C CA . GLN B 1 296 ? -12.773 32.062 6.988 1 95.62 296 GLN B CA 1
ATOM 5462 C C . GLN B 1 296 ? -13.109 31.172 5.797 1 95.62 296 GLN B C 1
ATOM 5464 O O . GLN B 1 296 ? -14.195 30.594 5.738 1 95.62 296 GLN B O 1
ATOM 5469 N N . TRP B 1 297 ? -12.18 31.094 4.902 1 92.5 297 TRP B N 1
ATOM 5470 C CA . TRP B 1 297 ? -12.336 30.172 3.777 1 92.5 297 TRP B CA 1
ATOM 5471 C C . TRP B 1 297 ? -12.508 28.734 4.262 1 92.5 297 TRP B C 1
ATOM 5473 O O . TRP B 1 297 ? -13.352 28 3.754 1 92.5 297 TRP B O 1
ATOM 5483 N N . ALA B 1 298 ? -11.703 28.312 5.203 1 93.5 298 ALA B N 1
ATOM 5484 C CA . ALA B 1 298 ? -11.758 26.953 5.75 1 93.5 298 ALA B CA 1
ATOM 5485 C C . ALA B 1 298 ? -13.109 26.672 6.395 1 93.5 298 ALA B C 1
ATOM 5487 O O . ALA B 1 298 ? -13.664 25.578 6.246 1 93.5 298 ALA B O 1
ATOM 5488 N N . PHE B 1 299 ? -13.672 27.641 7.113 1 95.69 299 PHE B N 1
ATOM 5489 C CA . PHE B 1 299 ? -15.008 27.516 7.68 1 95.69 299 PHE B CA 1
ATOM 5490 C C . PHE B 1 299 ? -16.047 27.344 6.582 1 95.69 299 PHE B C 1
ATOM 5492 O O . PHE B 1 299 ? -16.938 26.5 6.688 1 95.69 299 PHE B O 1
ATOM 5499 N N . ALA B 1 300 ? -15.875 28.125 5.566 1 94.31 300 ALA B N 1
ATOM 5500 C CA . ALA B 1 300 ? -16.859 28.141 4.488 1 94.31 300 ALA B CA 1
ATOM 5501 C C . ALA B 1 300 ? -16.859 26.828 3.719 1 94.31 300 ALA B C 1
ATOM 5503 O O . ALA B 1 300 ? -17.922 26.25 3.461 1 94.31 300 ALA B O 1
ATOM 5504 N N . VAL B 1 301 ? -15.688 26.375 3.404 1 91.12 301 VAL B N 1
ATOM 5505 C CA . VAL B 1 301 ? -15.57 25.188 2.564 1 91.12 301 VAL B CA 1
ATOM 5506 C C . VAL B 1 301 ? -15.984 23.953 3.361 1 91.12 301 VAL B C 1
ATOM 5508 O O . VAL B 1 301 ? -16.469 22.969 2.791 1 91.12 301 VAL B O 1
ATOM 5511 N N . SER B 1 302 ? -15.875 24 4.688 1 92.19 302 SER B N 1
ATOM 5512 C CA . SER B 1 302 ? -16.234 22.891 5.555 1 92.19 302 SER B CA 1
ATOM 5513 C C . SER B 1 302 ? -17.734 22.891 5.852 1 92.19 302 SER B C 1
ATOM 5515 O O . SER B 1 302 ? -18.266 21.906 6.391 1 92.19 302 SER B O 1
ATOM 5517 N N . LYS B 1 303 ? -18.438 23.953 5.523 1 90.75 303 LYS B N 1
ATOM 5518 C CA . LYS B 1 303 ? -19.875 24.094 5.715 1 90.75 303 LYS B CA 1
ATOM 5519 C C . LYS B 1 303 ? -20.266 23.906 7.176 1 90.75 303 LYS B C 1
ATOM 5521 O O . LYS B 1 303 ? -21.25 23.234 7.477 1 90.75 303 LYS B O 1
ATOM 5526 N N . VAL B 1 304 ? -19.438 24.391 8.055 1 88.25 304 VAL B N 1
ATOM 5527 C CA . VAL B 1 304 ? -19.719 24.344 9.484 1 88.25 304 VAL B CA 1
ATOM 5528 C C . VAL B 1 304 ? -20.594 25.516 9.883 1 88.25 304 VAL B C 1
ATOM 5530 O O . VAL B 1 304 ? -20.5 26.594 9.289 1 88.25 304 VAL B O 1
ATOM 5533 N N . PRO B 1 305 ? -21.359 25.438 10.766 1 88.62 305 PRO B N 1
ATOM 5534 C CA . PRO B 1 305 ? -21.562 24.359 11.727 1 88.62 305 PRO B CA 1
ATOM 5535 C C . PRO B 1 305 ? -22.562 23.312 11.242 1 88.62 305 PRO B C 1
ATOM 5537 O O . PRO B 1 305 ? -22.906 22.391 11.984 1 88.62 305 PRO B O 1
ATOM 5540 N N . ASP B 1 306 ? -23 23.375 10.062 1 87.5 306 ASP B N 1
ATOM 5541 C CA . ASP B 1 306 ? -24.047 22.5 9.555 1 87.5 306 ASP B CA 1
ATOM 5542 C C . ASP B 1 306 ? -23.547 21.078 9.375 1 87.5 306 ASP B C 1
ATOM 5544 O O . ASP B 1 306 ? -24.328 20.125 9.414 1 87.5 306 ASP B O 1
ATOM 5548 N N . GLU B 1 307 ? -22.281 20.953 9.203 1 90.38 307 GLU B N 1
ATOM 5549 C CA . GLU B 1 307 ? -21.719 19.641 8.945 1 90.38 307 GLU B CA 1
ATOM 5550 C C . GLU B 1 307 ? -20.625 19.297 9.945 1 90.38 307 GLU B C 1
ATOM 5552 O O . GLU B 1 307 ? -19.953 20.203 10.461 1 90.38 307 GLU B O 1
ATOM 5557 N N . ARG B 1 308 ? -20.516 18.047 10.234 1 92.25 308 ARG B N 1
ATOM 5558 C CA . ARG B 1 308 ? -19.406 17.484 11 1 92.25 308 ARG B CA 1
ATOM 5559 C C . ARG B 1 308 ? -18.625 16.484 10.164 1 92.25 308 ARG B C 1
ATOM 5561 O O . ARG B 1 308 ? -19.156 15.898 9.219 1 92.25 308 ARG B O 1
ATOM 5568 N N . HIS B 1 309 ? -17.375 16.391 10.578 1 93.75 309 HIS B N 1
ATOM 5569 C CA . HIS B 1 309 ? -16.531 15.617 9.672 1 93.75 309 HIS B CA 1
ATOM 5570 C C . HIS B 1 309 ? -15.766 14.531 10.422 1 93.75 309 HIS B C 1
ATOM 5572 O O . HIS B 1 309 ? -15.328 14.742 11.555 1 93.75 309 HIS B O 1
ATOM 5578 N N . THR B 1 310 ? -15.57 13.391 9.719 1 94.62 310 THR B N 1
ATOM 5579 C CA . THR B 1 310 ? -14.82 12.266 10.281 1 94.62 310 THR B CA 1
ATOM 5580 C C . THR B 1 310 ? -13.438 12.164 9.648 1 94.62 310 THR B C 1
ATOM 5582 O O . THR B 1 310 ? -12.586 11.414 10.125 1 94.62 310 THR B O 1
ATOM 5585 N N . THR B 1 311 ? -13.227 12.898 8.578 1 95.5 311 THR B N 1
ATOM 5586 C CA . THR B 1 311 ? -11.945 12.953 7.895 1 95.5 311 THR B CA 1
ATOM 5587 C C . THR B 1 311 ? -11.289 14.32 8.07 1 95.5 311 THR B C 1
ATOM 5589 O O . THR B 1 311 ? -11.93 15.266 8.539 1 95.5 311 THR B O 1
ATOM 5592 N N . ILE B 1 312 ? -10.047 14.453 7.75 1 93.88 312 ILE B N 1
ATOM 5593 C CA . ILE B 1 312 ? -9.25 15.656 7.996 1 93.88 312 ILE B CA 1
ATOM 5594 C C . ILE B 1 312 ? -9.672 16.75 7.023 1 93.88 312 ILE B C 1
ATOM 5596 O O . ILE B 1 312 ? -9.844 17.906 7.422 1 93.88 312 ILE B O 1
ATOM 5600 N N . ARG B 1 313 ? -9.734 16.422 5.727 1 88.5 313 ARG B N 1
ATOM 5601 C CA . ARG B 1 313 ? -10.203 17.297 4.656 1 88.5 313 ARG B CA 1
ATOM 5602 C C . ARG B 1 313 ? -9.391 18.594 4.609 1 88.5 313 ARG B C 1
ATOM 5604 O O . ARG B 1 313 ? -8.156 18.547 4.645 1 88.5 313 ARG B O 1
ATOM 5611 N N . TRP B 1 314 ? -10.07 19.688 4.637 1 85 314 TRP B N 1
ATOM 5612 C CA . TRP B 1 314 ? -9.422 20.969 4.375 1 85 314 TRP B CA 1
ATOM 5613 C C . TRP B 1 314 ? -8.883 21.578 5.664 1 85 314 TRP B C 1
ATOM 5615 O O . TRP B 1 314 ? -8.266 22.656 5.645 1 85 314 TRP B O 1
ATOM 5625 N N . LEU B 1 315 ? -9.047 20.906 6.723 1 92.31 315 LEU B N 1
ATOM 5626 C CA . LEU B 1 315 ? -8.492 21.359 7.988 1 92.31 315 LEU B CA 1
ATOM 5627 C C . LEU B 1 315 ? -6.977 21.5 7.898 1 92.31 315 LEU B C 1
ATOM 5629 O O . LEU B 1 315 ? -6.391 22.406 8.5 1 92.31 315 LEU B O 1
ATOM 5633 N N . MET B 1 316 ? -6.367 20.656 7.121 1 91.44 316 MET B N 1
ATOM 5634 C CA . MET B 1 316 ? -4.91 20.609 7.039 1 91.44 316 MET B CA 1
ATOM 5635 C C . MET B 1 316 ? -4.387 21.766 6.184 1 91.44 316 MET B C 1
ATOM 5637 O O . MET B 1 316 ? -3.189 22.062 6.195 1 91.44 316 MET B O 1
ATOM 5641 N N . ALA B 1 317 ? -5.211 22.484 5.52 1 88.81 317 ALA B N 1
ATOM 5642 C CA . ALA B 1 317 ? -4.781 23.516 4.566 1 88.81 317 ALA B CA 1
ATOM 5643 C C . ALA B 1 317 ? -4.391 24.797 5.285 1 88.81 317 ALA B C 1
ATOM 5645 O O . ALA B 1 317 ? -3.506 25.531 4.832 1 88.81 317 ALA B O 1
ATOM 5646 N N . TRP B 1 318 ? -5.004 25.109 6.363 1 91.69 318 TRP B N 1
ATOM 5647 C CA . TRP B 1 318 ? -4.844 26.406 7 1 91.69 318 TRP B CA 1
ATOM 5648 C C . TRP B 1 318 ? -3.416 26.594 7.508 1 91.69 318 TRP B C 1
ATOM 5650 O O . TRP B 1 318 ? -2.764 27.594 7.191 1 91.69 318 TRP B O 1
ATOM 5660 N N . PRO B 1 319 ? -2.836 25.578 8.227 1 89.75 319 PRO B N 1
ATOM 5661 C CA . PRO B 1 319 ? -1.476 25.766 8.734 1 89.75 319 PRO B CA 1
ATOM 5662 C C . PRO B 1 319 ? -0.452 25.969 7.617 1 89.75 319 PRO B C 1
ATOM 5664 O O . PRO B 1 319 ? 0.57 26.625 7.824 1 89.75 319 PRO B O 1
ATOM 5667 N N . VAL B 1 320 ? -0.745 25.484 6.449 1 88.38 320 VAL B N 1
ATOM 5668 C CA . VAL B 1 320 ? 0.222 25.5 5.355 1 88.38 320 VAL B CA 1
ATOM 5669 C C . VAL B 1 320 ? 0.194 26.859 4.66 1 88.38 320 VAL B C 1
ATOM 5671 O O . VAL B 1 320 ? 1.124 27.203 3.928 1 88.38 320 VAL B O 1
ATOM 5674 N N . GLN B 1 321 ? -0.755 27.672 4.977 1 87.88 321 GLN B N 1
ATOM 5675 C CA . GLN B 1 321 ? -0.939 28.922 4.25 1 87.88 321 GLN B CA 1
ATOM 5676 C C . GLN B 1 321 ? -0.57 30.125 5.117 1 87.88 321 GLN B C 1
ATOM 5678 O O . GLN B 1 321 ? -0.75 31.281 4.707 1 87.88 321 GLN B O 1
ATOM 5683 N N . LEU B 1 322 ? -0.054 29.922 6.262 1 90.62 322 LEU B N 1
ATOM 5684 C CA . LEU B 1 322 ? 0.274 31 7.191 1 90.62 322 LEU B CA 1
ATOM 5685 C C . LEU B 1 322 ? 1.615 31.641 6.844 1 90.62 322 LEU B C 1
ATOM 5687 O O . LEU B 1 322 ? 2.59 30.938 6.574 1 90.62 322 LEU B O 1
ATOM 5691 N N . LYS B 1 323 ? 1.637 32.938 6.871 1 89.44 323 LYS B N 1
ATOM 5692 C CA . LYS B 1 323 ? 2.867 33.688 6.605 1 89.44 323 LYS B CA 1
ATOM 5693 C C . LYS B 1 323 ? 3.844 33.562 7.773 1 89.44 323 LYS B C 1
ATOM 5695 O O . LYS B 1 323 ? 3.428 33.406 8.922 1 89.44 323 LYS B O 1
ATOM 5700 N N . PRO B 1 324 ? 5.125 33.719 7.488 1 88.88 324 PRO B N 1
ATOM 5701 C CA . PRO B 1 324 ? 6.129 33.625 8.547 1 88.88 324 PRO B CA 1
ATOM 5702 C C . PRO B 1 324 ? 5.906 34.625 9.664 1 88.88 324 PRO B C 1
ATOM 5704 O O . PRO B 1 324 ? 6.125 34.344 10.836 1 88.88 324 PRO B O 1
ATOM 5707 N N . ASP B 1 325 ? 5.441 35.781 9.32 1 91.69 325 ASP B N 1
ATOM 5708 C CA . ASP B 1 325 ? 5.207 36.812 10.312 1 91.69 325 ASP B CA 1
ATOM 5709 C C . ASP B 1 325 ? 4.121 36.406 11.297 1 91.69 325 ASP B C 1
ATOM 5711 O O . ASP B 1 325 ? 4.168 36.75 12.477 1 91.69 325 ASP B O 1
ATOM 5715 N N . PHE B 1 326 ? 3.168 35.75 10.844 1 93.88 326 PHE B N 1
ATOM 5716 C CA . PHE B 1 326 ? 2.127 35.25 11.742 1 93.88 326 PHE B CA 1
ATOM 5717 C C . PHE B 1 326 ? 2.695 34.25 12.734 1 93.88 326 PHE B C 1
ATOM 5719 O O . PHE B 1 326 ? 2.377 34.281 13.922 1 93.88 326 PHE B O 1
ATOM 5726 N N . LEU B 1 327 ? 3.488 33.344 12.18 1 92.5 327 LEU B N 1
ATOM 5727 C CA . LEU B 1 327 ? 4.102 32.312 13.023 1 92.5 327 LEU B CA 1
ATOM 5728 C C . LEU B 1 327 ? 4.965 32.969 14.109 1 92.5 327 LEU B C 1
ATOM 5730 O O . LEU B 1 327 ? 4.969 32.5 15.25 1 92.5 327 LEU B O 1
ATOM 5734 N N . GLU B 1 328 ? 5.625 33.969 13.75 1 92.12 328 GLU B N 1
ATOM 5735 C CA . GLU B 1 328 ? 6.449 34.688 14.727 1 92.12 328 GLU B CA 1
ATOM 5736 C C . GLU B 1 328 ? 5.59 35.344 15.812 1 92.12 328 GLU B C 1
ATOM 5738 O O . GLU B 1 328 ? 5.949 35.281 17 1 92.12 328 GLU B O 1
ATOM 5743 N N . ARG B 1 329 ? 4.484 35.875 15.422 1 94.69 329 ARG B N 1
ATOM 5744 C CA . ARG B 1 329 ? 3.574 36.5 16.391 1 94.69 329 ARG B CA 1
ATOM 5745 C C . ARG B 1 329 ? 2.971 35.438 17.312 1 94.69 329 ARG B C 1
ATOM 5747 O O . ARG B 1 329 ? 2.727 35.688 18.484 1 94.69 329 ARG B O 1
ATOM 5754 N N . LEU B 1 330 ? 2.695 34.312 16.734 1 94.44 330 LEU B N 1
ATOM 5755 C CA . LEU B 1 330 ? 2.217 33.188 17.547 1 94.44 330 LEU B CA 1
ATOM 5756 C C . LEU B 1 330 ? 3.279 32.75 18.547 1 94.44 330 LEU B C 1
ATOM 5758 O O . LEU B 1 330 ? 2.969 32.469 19.719 1 94.44 330 LEU B O 1
ATOM 5762 N N . ASN B 1 331 ? 4.484 32.688 18.016 1 93.31 331 ASN B N 1
ATOM 5763 C CA . ASN B 1 331 ? 5.602 32.281 18.875 1 93.31 331 ASN B CA 1
ATOM 5764 C C . ASN B 1 331 ? 5.805 33.281 20.031 1 93.31 331 ASN B C 1
ATOM 5766 O O . ASN B 1 331 ? 6.238 32.875 21.109 1 93.31 331 ASN B O 1
ATOM 5770 N N . GLN B 1 332 ? 5.461 34.5 19.812 1 94.19 332 GLN B N 1
ATOM 5771 C CA . GLN B 1 332 ? 5.551 35.562 20.828 1 94.19 332 GLN B CA 1
ATOM 5772 C C . GLN B 1 332 ? 4.297 35.594 21.703 1 94.19 332 GLN B C 1
ATOM 5774 O O . GLN B 1 332 ? 4.207 36.375 22.641 1 94.19 332 GLN B O 1
ATOM 5779 N N . ARG B 1 333 ? 3.305 34.812 21.391 1 94.75 333 ARG B N 1
ATOM 5780 C CA . ARG B 1 333 ? 2.043 34.719 22.109 1 94.75 333 ARG B CA 1
ATOM 5781 C C . ARG B 1 333 ? 1.287 36.031 22.094 1 94.75 333 ARG B C 1
ATOM 5783 O O . ARG B 1 333 ? 0.729 36.438 23.125 1 94.75 333 ARG B O 1
ATOM 5790 N N . ARG B 1 334 ? 1.415 36.688 21 1 94.31 334 ARG B N 1
ATOM 5791 C CA . ARG B 1 334 ? 0.61 37.875 20.859 1 94.31 334 ARG B CA 1
ATOM 5792 C C . ARG B 1 334 ? -0.878 37.562 20.938 1 94.31 334 ARG B C 1
ATOM 5794 O O . ARG B 1 334 ? -1.341 36.594 20.328 1 94.31 334 ARG B O 1
ATOM 5801 N N . PRO B 1 335 ? -1.646 38.344 21.688 1 95 335 PRO B N 1
ATOM 5802 C CA . PRO B 1 335 ? -3.057 38.031 21.922 1 95 335 PRO B CA 1
ATOM 5803 C C . PRO B 1 335 ? -3.85 37.875 20.625 1 95 335 PRO B C 1
ATOM 5805 O O . PRO B 1 335 ? -4.66 36.938 20.5 1 95 335 PRO B O 1
ATOM 5808 N N . GLU B 1 336 ? -3.605 38.781 19.625 1 95.56 336 GLU B N 1
ATOM 5809 C CA . GLU B 1 336 ? -4.344 38.719 18.359 1 95.56 336 GLU B CA 1
ATOM 5810 C C . GLU B 1 336 ? -4.082 37.406 17.641 1 95.56 336 GLU B C 1
ATOM 5812 O O . GLU B 1 336 ? -5.016 36.781 17.141 1 95.56 336 GLU B O 1
ATOM 5817 N N . ALA B 1 337 ? -2.826 37 17.625 1 96.25 337 ALA B N 1
ATOM 5818 C CA . ALA B 1 337 ? -2.447 35.75 16.969 1 96.25 337 ALA B CA 1
ATOM 5819 C C . ALA B 1 337 ? -3.07 34.562 17.688 1 96.25 337 ALA B C 1
ATOM 5821 O O . ALA B 1 337 ? -3.541 33.625 17.047 1 96.25 337 ALA B O 1
ATOM 5822 N N . LEU B 1 338 ? -3.098 34.594 18.969 1 96.88 338 LEU B N 1
ATOM 5823 C CA . LEU B 1 338 ? -3.67 33.5 19.781 1 96.88 338 LEU B CA 1
ATOM 5824 C C . LEU B 1 338 ? -5.176 33.406 19.562 1 96.88 338 LEU B C 1
ATOM 5826 O O . LEU B 1 338 ? -5.734 32.312 19.516 1 96.88 338 LEU B O 1
ATOM 5830 N N . ILE B 1 339 ? -5.828 34.562 19.484 1 97.5 339 ILE B N 1
ATOM 5831 C CA . ILE B 1 339 ? -7.266 34.562 19.234 1 97.5 339 ILE B CA 1
ATOM 5832 C C . ILE B 1 339 ? -7.566 33.906 17.891 1 97.5 339 ILE B C 1
ATOM 5834 O O . ILE B 1 339 ? -8.484 33.094 17.781 1 97.5 339 ILE B O 1
ATOM 5838 N N . ILE B 1 340 ? -6.793 34.25 16.844 1 97.56 340 ILE B N 1
ATOM 5839 C CA . ILE B 1 340 ? -6.973 33.656 15.523 1 97.56 340 ILE B CA 1
ATOM 5840 C C . ILE B 1 340 ? -6.785 32.156 15.609 1 97.56 340 ILE B C 1
ATOM 5842 O O . ILE B 1 340 ? -7.582 31.391 15.055 1 97.56 340 ILE B O 1
ATOM 5846 N N . LEU B 1 341 ? -5.766 31.719 16.344 1 96.62 341 LEU B N 1
ATOM 5847 C CA . LEU B 1 341 ? -5.547 30.297 16.578 1 96.62 341 LEU B CA 1
ATOM 5848 C C . LEU B 1 341 ? -6.73 29.688 17.328 1 96.62 341 LEU B C 1
ATOM 5850 O O . LEU B 1 341 ? -7.094 28.531 17.062 1 96.62 341 LEU B O 1
ATOM 5854 N N . GLY B 1 342 ? -7.281 30.406 18.266 1 96.69 342 GLY B N 1
ATOM 5855 C CA . GLY B 1 342 ? -8.461 29.953 18.984 1 96.69 342 GLY B CA 1
ATOM 5856 C C . GLY B 1 342 ? -9.641 29.656 18.078 1 96.69 342 GLY B C 1
ATOM 5857 O O . GLY B 1 342 ? -10.398 28.719 18.312 1 96.69 342 GLY B O 1
ATOM 5858 N N . TYR B 1 343 ? -9.797 30.422 17.062 1 97.5 343 TYR B N 1
ATOM 5859 C CA . TYR B 1 343 ? -10.883 30.219 16.109 1 97.5 343 TYR B CA 1
ATOM 5860 C C . TYR B 1 343 ? -10.594 29.016 15.211 1 97.5 343 TYR B C 1
ATOM 5862 O O . TYR B 1 343 ? -11.516 28.344 14.758 1 97.5 343 TYR B O 1
ATOM 5870 N N . PHE B 1 344 ? -9.344 28.797 14.898 1 96.62 344 PHE B N 1
ATOM 5871 C CA . PHE B 1 344 ? -8.984 27.547 14.242 1 96.62 344 PHE B CA 1
ATOM 5872 C C . PHE B 1 344 ? -9.352 26.344 15.109 1 96.62 344 PHE B C 1
ATOM 5874 O O . PHE B 1 344 ? -9.875 25.344 14.617 1 96.62 344 PHE B O 1
ATOM 5881 N N . ALA B 1 345 ? -9.047 26.469 16.375 1 95.25 345 ALA B N 1
ATOM 5882 C CA . ALA B 1 345 ? -9.445 25.438 17.328 1 95.25 345 ALA B CA 1
ATOM 5883 C C . ALA B 1 345 ? -10.961 25.234 17.328 1 95.25 345 ALA B C 1
ATOM 5885 O O . ALA B 1 345 ? -11.445 24.125 17.469 1 95.25 345 ALA B O 1
ATOM 5886 N N . ALA B 1 346 ? -11.672 26.328 17.25 1 96.62 346 ALA B N 1
ATOM 5887 C CA . ALA B 1 346 ? -13.125 26.234 17.141 1 96.62 346 ALA B CA 1
ATOM 5888 C C . ALA B 1 346 ? -13.539 25.422 15.914 1 96.62 346 ALA B C 1
ATOM 5890 O O . ALA B 1 346 ? -14.461 24.609 15.984 1 96.62 346 ALA B O 1
ATOM 5891 N N . LEU B 1 347 ? -12.875 25.656 14.773 1 96.69 347 LEU B N 1
ATOM 5892 C CA . LEU B 1 347 ? -13.117 24.875 13.57 1 96.69 347 LEU B CA 1
ATOM 5893 C C . LEU B 1 347 ? -12.859 23.391 13.836 1 96.69 347 LEU B C 1
ATOM 5895 O O . LEU B 1 347 ? -13.625 22.531 13.391 1 96.69 347 LEU B O 1
ATOM 5899 N N . MET B 1 348 ? -11.828 23.062 14.602 1 95 348 MET B N 1
ATOM 5900 C CA . MET B 1 348 ? -11.43 21.703 14.922 1 95 348 MET B CA 1
ATOM 5901 C C . MET B 1 348 ? -12.523 20.984 15.703 1 95 348 MET B C 1
ATOM 5903 O O . MET B 1 348 ? -12.648 19.75 15.617 1 95 348 MET B O 1
ATOM 5907 N N . THR B 1 349 ? -13.336 21.734 16.453 1 94.94 349 THR B N 1
ATOM 5908 C CA . THR B 1 349 ? -14.375 21.109 17.266 1 94.94 349 THR B CA 1
ATOM 5909 C C . THR B 1 349 ? -15.422 20.438 16.375 1 94.94 349 THR B C 1
ATOM 5911 O O . THR B 1 349 ? -16.188 19.594 16.844 1 94.94 349 THR B O 1
ATOM 5914 N N . PHE B 1 350 ? -15.469 20.797 15.125 1 95.38 350 PHE B N 1
ATOM 5915 C CA . PHE B 1 350 ? -16.406 20.172 14.195 1 95.38 350 PHE B CA 1
ATOM 5916 C C . PHE B 1 350 ? -15.773 18.938 13.547 1 95.38 350 PHE B C 1
ATOM 5918 O O . PHE B 1 350 ? -16.406 18.281 12.711 1 95.38 350 PHE B O 1
ATOM 5925 N N . TYR B 1 351 ? -14.539 18.625 13.938 1 94.81 351 TYR B N 1
ATOM 5926 C CA . TYR B 1 351 ? -13.789 17.484 13.43 1 94.81 351 TYR B CA 1
ATOM 5927 C C . TYR B 1 351 ? -13.445 16.516 14.555 1 94.81 351 TYR B C 1
ATOM 5929 O O . TYR B 1 351 ? -12.445 15.789 14.477 1 94.81 351 TYR B O 1
ATOM 5937 N N . THR B 1 352 ? -14.148 16.453 15.578 1 92.44 352 THR B N 1
ATOM 5938 C CA . THR B 1 352 ? -13.836 15.688 16.781 1 92.44 352 THR B CA 1
ATOM 5939 C C . THR B 1 352 ? -13.789 14.195 16.469 1 92.44 352 THR B C 1
ATOM 5941 O O . THR B 1 352 ? -13.078 13.438 17.141 1 92.44 352 THR B O 1
ATOM 5944 N N . GLU B 1 353 ? -14.492 13.75 15.492 1 93.25 353 GLU B N 1
ATOM 5945 C CA . GLU B 1 353 ? -14.547 12.328 15.156 1 93.25 353 GLU B CA 1
ATOM 5946 C C . GLU B 1 353 ? -13.359 11.93 14.273 1 93.25 353 GLU B C 1
ATOM 5948 O O . GLU B 1 353 ? -13.156 10.742 14.008 1 93.25 353 GLU B O 1
ATOM 5953 N N . CYS B 1 354 ? -12.656 12.883 13.852 1 94.88 354 CYS B N 1
ATOM 5954 C CA . CYS B 1 354 ? -11.422 12.617 13.117 1 94.88 354 CYS B CA 1
ATOM 5955 C C . CYS B 1 354 ? -10.312 12.188 14.07 1 94.88 354 CYS B C 1
ATOM 5957 O O . CYS B 1 354 ? -10.047 12.852 15.062 1 94.88 354 CYS B O 1
ATOM 5959 N N . TRP B 1 355 ? -9.578 11.125 13.719 1 94.19 355 TRP B N 1
ATOM 5960 C CA . TRP B 1 355 ? -8.57 10.547 14.602 1 94.19 355 TRP B CA 1
ATOM 5961 C C . TRP B 1 355 ? -7.465 11.555 14.898 1 94.19 355 TRP B C 1
ATOM 5963 O O . TRP B 1 355 ? -6.863 11.531 15.977 1 94.19 355 TRP B O 1
ATOM 5973 N N . ALA B 1 356 ? -7.191 12.453 13.984 1 93.06 356 ALA B N 1
ATOM 5974 C CA . ALA B 1 356 ? -6.078 13.391 14.094 1 93.06 356 ALA B CA 1
ATOM 5975 C C . ALA B 1 356 ? -6.438 14.57 14.984 1 93.06 356 ALA B C 1
ATOM 5977 O O . ALA B 1 356 ? -5.555 15.281 15.469 1 93.06 356 ALA B O 1
ATOM 5978 N N . VAL B 1 357 ? -7.688 14.781 15.258 1 92.38 357 VAL B N 1
ATOM 5979 C CA . VAL B 1 357 ? -8.117 15.984 15.953 1 92.38 357 VAL B CA 1
ATOM 5980 C C . VAL B 1 357 ? -8.609 15.625 17.359 1 92.38 357 VAL B C 1
ATOM 5982 O O . VAL B 1 357 ? -8.07 16.094 18.359 1 92.38 357 VAL B O 1
ATOM 5985 N N . GLY B 1 358 ? -9.641 14.734 17.406 1 90.31 358 GLY B N 1
ATOM 5986 C CA . GLY B 1 358 ? -10.211 14.367 18.688 1 90.31 358 GLY B CA 1
ATOM 5987 C C . GLY B 1 358 ? -10.656 15.57 19.516 1 90.31 358 GLY B C 1
ATOM 5988 O O . GLY B 1 358 ? -11.359 16.453 19 1 90.31 358 GLY B O 1
ATOM 5989 N N . ASP B 1 359 ? -10.172 15.656 20.734 1 88.69 359 ASP B N 1
ATOM 5990 C CA . ASP B 1 359 ? -10.578 16.734 21.641 1 88.69 359 ASP B CA 1
ATOM 5991 C C . ASP B 1 359 ? -9.57 17.875 21.609 1 88.69 359 ASP B C 1
ATOM 5993 O O . ASP B 1 359 ? -9.641 18.781 22.438 1 88.69 359 ASP B O 1
ATOM 5997 N N . SER B 1 360 ? -8.695 17.891 20.719 1 89.69 360 SER B N 1
ATOM 5998 C CA . SER B 1 360 ? -7.613 18.875 20.688 1 89.69 360 SER B CA 1
ATOM 5999 C C . SER B 1 360 ? -8.164 20.281 20.531 1 89.69 360 SER B C 1
ATOM 6001 O O . SER B 1 360 ? -7.602 21.234 21.062 1 89.69 360 SER B O 1
ATOM 6003 N N . GLY B 1 361 ? -9.242 20.422 19.719 1 92.06 361 GLY B N 1
ATOM 6004 C CA . GLY B 1 361 ? -9.859 21.734 19.594 1 92.06 361 GLY B CA 1
ATOM 6005 C C . GLY B 1 361 ? -10.32 22.312 20.906 1 92.06 361 GLY B C 1
ATOM 6006 O O . GLY B 1 361 ? -10.039 23.469 21.219 1 92.06 361 GLY B O 1
ATOM 6007 N N . ARG B 1 362 ? -10.977 21.484 21.656 1 92.19 362 ARG B N 1
ATOM 6008 C CA . ARG B 1 362 ? -11.461 21.906 22.953 1 92.19 362 ARG B CA 1
ATOM 6009 C C . ARG B 1 362 ? -10.305 22.281 23.875 1 92.19 362 ARG B C 1
ATOM 6011 O O . ARG B 1 362 ? -10.336 23.328 24.531 1 92.19 362 ARG B O 1
ATOM 6018 N N . ILE B 1 363 ? -9.336 21.5 23.953 1 90.94 363 ILE B N 1
ATOM 6019 C CA . ILE B 1 363 ? -8.195 21.703 24.844 1 90.94 363 ILE B CA 1
ATOM 6020 C C . ILE B 1 363 ? -7.465 22.984 24.469 1 90.94 363 ILE B C 1
ATOM 6022 O O . ILE B 1 363 ? -7.059 23.766 25.328 1 90.94 363 ILE B O 1
ATOM 6026 N N . LEU B 1 364 ? -7.32 23.188 23.219 1 92.19 364 LEU B N 1
ATOM 6027 C CA . LEU B 1 364 ? -6.617 24.359 22.734 1 92.19 364 LEU B CA 1
ATOM 6028 C C . LEU B 1 364 ? -7.395 25.625 23.062 1 92.19 364 LEU B C 1
ATOM 6030 O O . LEU B 1 364 ? -6.809 26.641 23.469 1 92.19 364 LEU B O 1
ATOM 6034 N N . ILE B 1 365 ? -8.688 25.609 22.859 1 94.31 365 ILE B N 1
ATOM 6035 C CA . ILE B 1 365 ? -9.531 26.75 23.203 1 94.31 365 ILE B CA 1
ATOM 6036 C C . ILE B 1 365 ? -9.375 27.094 24.688 1 94.31 365 ILE B C 1
ATOM 6038 O O . ILE B 1 365 ? -9.195 28.25 25.047 1 94.31 365 ILE B O 1
ATOM 6042 N N . GLU B 1 366 ? -9.406 26.109 25.469 1 92.44 366 GLU B N 1
ATOM 6043 C CA . GLU B 1 366 ? -9.266 26.297 26.922 1 92.44 366 GLU B CA 1
ATOM 6044 C C . GLU B 1 366 ? -7.895 26.859 27.266 1 92.44 366 GLU B C 1
ATOM 6046 O O . GLU B 1 366 ? -7.781 27.75 28.109 1 92.44 366 GLU B O 1
ATOM 6051 N N . ALA B 1 367 ? -6.914 26.344 26.672 1 92.44 367 ALA B N 1
ATOM 6052 C CA . ALA B 1 367 ? -5.547 26.781 26.938 1 92.44 367 ALA B CA 1
ATOM 6053 C C . ALA B 1 367 ? -5.363 28.25 26.531 1 92.44 367 ALA B C 1
ATOM 6055 O O . ALA B 1 367 ? -4.766 29.031 27.281 1 92.44 367 ALA B O 1
ATOM 6056 N N . ILE B 1 368 ? -5.867 28.594 25.375 1 95.38 368 ILE B N 1
ATOM 6057 C CA . ILE B 1 368 ? -5.734 29.953 24.875 1 95.38 368 ILE B CA 1
ATOM 6058 C C . ILE B 1 368 ? -6.523 30.906 25.781 1 95.38 368 ILE B C 1
ATOM 6060 O O . ILE B 1 368 ? -6.031 31.969 26.141 1 95.38 368 ILE B O 1
ATOM 6064 N N . SER B 1 369 ? -7.73 30.516 26.109 1 94.69 369 SER B N 1
ATOM 6065 C CA . SER B 1 369 ? -8.578 31.344 26.969 1 94.69 369 SER B CA 1
ATOM 6066 C C . SER B 1 369 ? -7.922 31.578 28.328 1 94.69 369 SER B C 1
ATOM 6068 O O . SER B 1 369 ? -8.023 32.688 28.875 1 94.69 369 SER B O 1
ATOM 6070 N N . SER B 1 370 ? -7.305 30.594 28.828 1 92.19 370 SER B N 1
ATOM 6071 C CA . SER B 1 370 ? -6.637 30.703 30.109 1 92.19 370 SER B CA 1
ATOM 6072 C C . SER B 1 370 ? -5.434 31.641 30.031 1 92.19 370 SER B C 1
ATOM 6074 O O . SER B 1 370 ? -5.078 32.281 31.031 1 92.19 370 SER B O 1
ATOM 6076 N N . HIS B 1 371 ? -4.832 31.656 28.938 1 94.19 371 HIS B N 1
ATOM 6077 C CA . HIS B 1 371 ? -3.635 32.469 28.75 1 94.19 371 HIS B CA 1
ATOM 6078 C C . HIS B 1 371 ? -3.992 33.938 28.516 1 94.19 371 HIS B C 1
ATOM 6080 O O . HIS B 1 371 ? -3.258 34.812 28.938 1 94.19 371 HIS B O 1
ATOM 6086 N N . LEU B 1 372 ? -5.148 34.062 27.875 1 93.94 372 LEU B N 1
ATOM 6087 C CA . LEU B 1 372 ? -5.531 35.438 27.469 1 93.94 372 LEU B CA 1
ATOM 6088 C C . LEU B 1 372 ? -6.109 36.188 28.656 1 93.94 372 LEU B C 1
ATOM 6090 O O . LEU B 1 372 ? -6.738 35.625 29.531 1 93.94 372 LEU B O 1
ATOM 6094 N N . GLY B 1 373 ? -5.914 37.375 28.969 1 87.31 373 GLY B N 1
ATOM 6095 C CA . GLY B 1 373 ? -6.469 38.25 30.016 1 87.31 373 GLY B CA 1
ATOM 6096 C C . GLY B 1 373 ? -7.926 38.594 29.766 1 87.31 373 GLY B C 1
ATOM 6097 O O . GLY B 1 373 ? -8.453 38.375 28.688 1 87.31 373 GLY B O 1
ATOM 6098 N N . PRO B 1 374 ? -8.547 39.094 30.734 1 90.06 374 PRO B N 1
ATOM 6099 C CA . P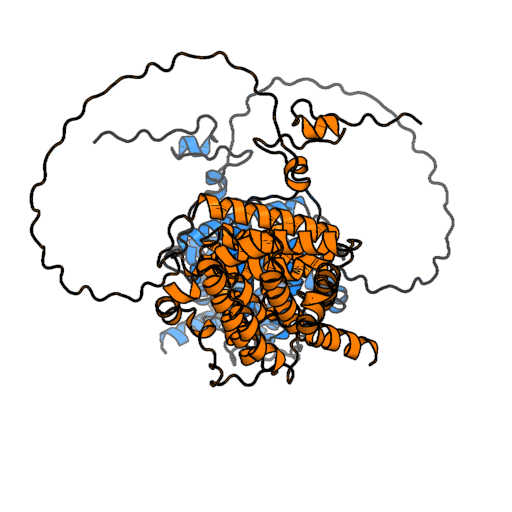RO B 1 374 ? -9.977 39.438 30.672 1 90.06 374 PRO B CA 1
ATOM 6100 C C . PRO B 1 374 ? -10.305 40.375 29.531 1 90.06 374 PRO B C 1
ATOM 6102 O O . PRO B 1 374 ? -11.414 40.344 28.984 1 90.06 374 PRO B O 1
ATOM 6105 N N . HIS B 1 375 ? -9.352 41.219 29.094 1 90.5 375 HIS B N 1
ATOM 6106 C CA . HIS B 1 375 ? -9.547 42.188 28.031 1 90.5 375 HIS B CA 1
ATOM 6107 C C . HIS B 1 375 ? -9.922 41.5 26.719 1 90.5 375 HIS B C 1
ATOM 6109 O O . HIS B 1 375 ? -10.648 42.062 25.906 1 90.5 375 HIS B O 1
ATOM 6115 N N . TRP B 1 376 ? -9.5 40.312 26.562 1 92.75 376 TRP B N 1
ATOM 6116 C CA . TRP B 1 376 ? -9.656 39.625 25.281 1 92.75 376 TRP B CA 1
ATOM 6117 C C . TRP B 1 376 ? -10.789 38.594 25.359 1 92.75 376 TRP B C 1
ATOM 6119 O O . TRP B 1 376 ? -11.062 37.875 24.391 1 92.75 376 TRP B O 1
ATOM 6129 N N . SER B 1 377 ? -11.531 38.531 26.469 1 93 377 SER B N 1
ATOM 6130 C CA . SER B 1 377 ? -12.531 37.5 26.719 1 93 377 SER B CA 1
ATOM 6131 C C . SER B 1 377 ? -13.672 37.562 25.703 1 93 377 SER B C 1
ATOM 6133 O O . SER B 1 377 ? -14.234 36.531 25.328 1 93 377 SER B O 1
ATOM 6135 N N . VAL B 1 378 ? -13.992 38.75 25.266 1 94.06 378 VAL B N 1
ATOM 6136 C CA . VAL B 1 378 ? -15.102 38.938 24.344 1 94.06 378 VAL B CA 1
ATOM 6137 C C . VAL B 1 378 ? -14.828 38.188 23.031 1 94.06 378 VAL B C 1
ATOM 6139 O O . VAL B 1 378 ? -15.75 37.625 22.438 1 94.06 378 VAL B O 1
ATOM 6142 N N . TRP B 1 379 ? -13.578 38.094 22.625 1 95.44 379 TRP B N 1
ATOM 6143 C CA . TRP B 1 379 ? -13.195 37.438 21.375 1 95.44 379 TRP B CA 1
ATOM 6144 C C . TRP B 1 379 ? -13.281 35.938 21.5 1 95.44 379 TRP B C 1
ATOM 6146 O O . TRP B 1 379 ? -13.484 35.219 20.5 1 95.44 379 TRP B O 1
ATOM 6156 N N . MET B 1 380 ? -13.156 35.438 22.719 1 96.5 380 MET B N 1
ATOM 6157 C CA . MET B 1 380 ? -13.117 33.969 22.922 1 96.5 380 MET B CA 1
ATOM 6158 C C . MET B 1 380 ? -14.492 33.438 23.297 1 96.5 380 MET B C 1
ATOM 6160 O O . MET B 1 380 ? -14.664 32.25 23.469 1 96.5 380 MET B O 1
ATOM 6164 N N . GLU B 1 381 ? -15.469 34.281 23.391 1 95.5 381 GLU B N 1
ATOM 6165 C CA . GLU B 1 381 ? -16.812 33.906 23.828 1 95.5 381 GLU B CA 1
ATOM 6166 C C . GLU B 1 381 ? -17.391 32.812 22.922 1 95.5 381 GLU B C 1
ATOM 6168 O O . GLU B 1 381 ? -17.938 31.828 23.406 1 95.5 381 GLU B O 1
ATOM 6173 N N . TRP B 1 382 ? -17.328 33.062 21.656 1 95.88 382 TRP B N 1
ATOM 6174 C CA . TRP B 1 382 ? -17.938 32.094 20.734 1 95.88 382 TRP B CA 1
ATOM 6175 C C . TRP B 1 382 ? -17.203 30.766 20.75 1 95.88 382 TRP B C 1
ATOM 6177 O O . TRP B 1 382 ? -17.812 29.703 20.859 1 95.88 382 TRP B O 1
ATOM 6187 N N . PRO B 1 383 ? -15.859 30.734 20.609 1 96.69 383 PRO B N 1
ATOM 6188 C CA . PRO B 1 383 ? -15.156 29.453 20.734 1 96.69 383 PRO B CA 1
ATOM 6189 C C . PRO B 1 383 ? -15.492 28.703 22.016 1 96.69 383 PRO B C 1
ATOM 6191 O O . PRO B 1 383 ? -15.695 27.484 21.984 1 96.69 383 PRO B O 1
ATOM 6194 N N . ILE B 1 384 ? -15.578 29.422 23.094 1 96.12 384 ILE B N 1
ATOM 6195 C CA . ILE B 1 384 ? -15.875 28.812 24.391 1 96.12 384 ILE B CA 1
ATOM 6196 C C . ILE B 1 384 ? -17.297 28.25 24.391 1 96.12 384 ILE B C 1
ATOM 6198 O O . ILE B 1 384 ? -17.562 27.203 24.969 1 96.12 384 ILE B O 1
ATOM 6202 N N . SER B 1 385 ? -18.203 28.891 23.766 1 95.62 385 SER B N 1
ATOM 6203 C CA . SER B 1 385 ? -19.594 28.438 23.719 1 95.62 385 SER B CA 1
ATOM 6204 C C . SER B 1 385 ? -19.703 27.109 22.984 1 95.62 385 SER B C 1
ATOM 6206 O O . SER B 1 385 ? -20.609 26.312 23.25 1 95.62 385 SER B O 1
ATOM 6208 N N . LEU B 1 386 ? -18.828 26.844 22.016 1 93.88 386 LEU B N 1
ATOM 6209 C CA . LEU B 1 386 ? -18.859 25.609 21.234 1 93.88 386 LEU B CA 1
ATOM 6210 C C . LEU B 1 386 ? -18.469 24.406 22.094 1 93.88 386 LEU B C 1
ATOM 6212 O O . LEU B 1 386 ? -18.891 23.281 21.812 1 93.88 386 LEU B O 1
ATOM 6216 N N . ILE B 1 387 ? -17.672 24.594 23.109 1 91.69 387 ILE B N 1
ATOM 6217 C CA . ILE B 1 387 ? -17.188 23.469 23.891 1 91.69 387 ILE B CA 1
ATOM 6218 C C . ILE B 1 387 ? -18.047 23.312 25.141 1 91.69 387 ILE B C 1
ATOM 6220 O O . ILE B 1 387 ? -18.047 22.25 25.766 1 91.69 387 ILE B O 1
ATOM 6224 N N . THR B 1 388 ? -18.766 24.297 25.578 1 85.94 388 THR B N 1
ATOM 6225 C CA . THR B 1 388 ? -19.703 24.188 26.703 1 85.94 388 THR B CA 1
ATOM 6226 C C . THR B 1 388 ? -20.984 23.5 26.266 1 85.94 388 THR B C 1
ATOM 6228 O O . THR B 1 388 ? -21.594 22.766 27.031 1 85.94 388 THR B O 1
ATOM 6231 N N . ALA B 1 389 ? -21.406 23.734 25.094 1 70.44 389 ALA B N 1
ATOM 6232 C CA . ALA B 1 389 ? -22.625 23.109 24.562 1 70.44 389 ALA B CA 1
ATOM 6233 C C . ALA B 1 389 ? -22.453 21.594 24.453 1 70.44 389 ALA B C 1
ATOM 6235 O O . ALA B 1 389 ? -23.406 20.844 24.672 1 70.44 389 ALA B O 1
ATOM 6236 N N . ARG B 1 390 ? -21.375 21.062 24.156 1 64.38 390 ARG B N 1
ATOM 6237 C CA . ARG B 1 390 ? -21.141 19.641 23.984 1 64.38 390 ARG B CA 1
ATOM 6238 C C . ARG B 1 390 ? -21.125 18.922 25.328 1 64.38 390 ARG B C 1
ATOM 6240 O O . ARG B 1 390 ? -21.516 17.75 25.422 1 64.38 390 ARG B O 1
ATOM 6247 N N . ASN B 1 391 ? -20.562 19.531 26.391 1 52.97 391 ASN B N 1
ATOM 6248 C CA . ASN B 1 391 ? -20.578 18.922 27.703 1 52.97 391 ASN B CA 1
ATOM 6249 C C . ASN B 1 391 ? -22.016 18.797 28.234 1 52.97 391 ASN B C 1
ATOM 6251 O O . ASN B 1 391 ? -22.297 17.906 29.031 1 52.97 391 ASN B O 1
ATOM 6255 N N . ASP B 1 392 ? -22.953 19.609 27.844 1 48.56 392 ASP B N 1
ATOM 6256 C CA . ASP B 1 392 ? -24.328 19.562 28.328 1 48.56 392 ASP B CA 1
ATOM 6257 C C . ASP B 1 392 ? -25.172 18.578 27.516 1 48.56 392 ASP B C 1
ATOM 6259 O O . ASP B 1 392 ? -26.297 18.266 27.891 1 48.56 392 ASP B O 1
ATOM 6263 N N . GLY B 1 393 ? -24.75 18.125 26.375 1 39.53 393 GLY B N 1
ATOM 6264 C CA . GLY B 1 393 ? -25.547 17.109 25.688 1 39.53 393 GLY B CA 1
ATOM 6265 C C . GLY B 1 393 ? -24.938 15.727 25.781 1 39.53 393 GLY B C 1
ATOM 6266 O O . GLY B 1 393 ? -23.734 15.57 26.016 1 39.53 393 GLY B O 1
#

Organism: NCBI:txid1442368

Foldseek 3Di:
DDDPDDDEDPFFFPVCVVVVHHFPNDPPATPVCVVVVHPGHGDPPPDDDPPDDDDDDDDDPDDPDDDDDPPDPDPDPDPPQLLPPPPVDDDDDPDDPVLLVVLLVLLLPPVLCQADVDDLSSVCSNPVQVSLCVVQVLLSLLSSLSSLLVCCLVPVVCNVVSPVSSVVSNVVSLVSCVVPPPDDDLNCLVSLVSSLLSLLLVLLQNLVVVPPPDLQRSLLSSLVSLCSCLPRDAPSCPVCVVVCCSHSNVVVVPADFFDPPAPADPLLVCLLVLLVPPVDDPLRSVQLNQLSVVLSRVRRSQVPPVAADQHCYCLSVSSRHGDSSLSVCSVVVPLSSLLSVLVSLLVLLSHLNHNSHNCVSVSSLVSSCVVDDPVCNVSSVVSNVSNVVVVVD/DDDDDDDEDPFFFPVCVVVVHHFPNDPPATPVCVVVVHPGHTPPPPDDDPDPDDDDDDDDDDDDDDDDDPPDDDPPPDPPQLLPPPPVDDDDDPDDPVLLVVLLVQLLPPVLCQADVDDLSSVCSNPVLVSSCVVQVLLSLLSSLSSLLVCCLVPVVCNVVSPVSSVVSNVVSLVSCVVPPPDDDLNCLVSLVSSLLSLLLVLLQPLVVVPPPDLQRSLLSSLVSLCSCLPRDAPSCPVCVVVCCPHSNVVVVPADFFDPPAPADPLLVCLLVLLVPPVDDPLRSVQLVQLSVVLSRVRRSQVPPVAADQHCYCLSVSSRHGDSSLSVCSNVVPLSSLLSVLVSLLVLLSHLNHNSHNCVSVSSLVSSCVVDDPVCNVSSVVSNVSNVVVVVD

Sequence (786 aa):
MPRRPHKKSRNGCLACKKRHIKCDENRPRCINCQTAELGCNFASSTSPPSTKATATETNVARASQPSTPDQRGPQGHEPSSIVPVLTPSGPFDPNLNMQHLELLHQFLTSTYKTFHAEGPVQYIWQGTVVRMALSFPFLMHELLAISALHLAYTKPDDATWYHTASTELQTLALNKFNSAERDINASNCGAVLFFSLLLAVHILADPSRTAGLDSNQYLDHVIDCVMLMRNVPKLIIKDWYQYLKQTELKTMFEIQQPETPYQIPQPCLDLSKLNTNPDLGDQSRDAYESAIERLQWAFAVSKVPDERHTTIRWLMAWPVQLKPDFLERLNQRRPEALIILGYFAALMTFYTECWAVGDSGRILIEAISSHLGPHWSVWMEWPISLITARNDGMPRRPHKKSRNGCLACKKRHIKCDENRPRCINCQTAELGCNFASSTSPPSTKATATETNVARASQPSTPDQRGPQGHEPSSIVPVLTPSGPFDPNLNMQHLELLHQFLTSTYKTFHAEGPVQYIWQGTVVRMALSFPFLMHELLAISALHLAYTKPDDATWYHTASTELQTLALNKFNSAERDINASNCGAVLFFSLLLAVHILADPSRTAGLDSNQYLDHVIDCVMLMRNVPKLIIKDWYQYLKQTELKTMFEIQQPETPYQIPQPCLDLSKLNTNPDLGDQSRDAYESAIERLQWAFAVSKVPDERHTTIRWLMAWPVQLKPDFLERLNQRRPEALIILGYFAALMTFYTECWAVGDSGRILIEAISSHLGPHWSVWMEWPISLITARNDG

Radius of gyration: 33.27 Å; Cα contacts (8 Å, |Δi|>4): 907; chains: 2; bounding box: 74×102×83 Å

InterPro domains:
  IPR001138 Zn(2)Cys(6) fungal-type DNA-binding domain [PF00172] (12-45)
  IPR001138 Zn(2)Cys(6) fungal-type DNA-binding domain [PS00463] (12-40)
  IPR001138 Zn(2)Cys(6) fungal-type DNA-binding domain [PS50048] (12-42)
  IPR001138 Zn(2)Cys(6) fungal-type DNA-binding domain [SM00066] (7-51)
  IPR001138 Zn(2)Cys(6) fungal-type DNA-binding domain [cd00067] (8-42)
  IPR021858 Fungal transcription factor [PF11951] (120-203)
  IPR036864 Zn(2)-C6 fungal-type DNA-binding domain superfamily [G3DSA:4.10.240.10] (5-65)
  IPR036864 Zn(2)-C6 fungal-type DNA-binding domain superfamily [SSF57701] (2-46)
  IPR053157 Sterol Uptake Control Transcription Regulator [PTHR47784] (1-387)

Nearest PDB structures (foldseek):
  7vpu-assembly2_C  TM=6.185E-01  e=2.166E-05  Lachancea thermotolerans CBS 6340
  7vpu-assembly1_A  TM=6.095E-01  e=8.111E-05  Lachancea thermotolerans CBS 6340
  7vpr-assembly2_D  TM=6.049E-01  e=1.537E-04  Nakaseomyces glabratus CBS 138
  7vpr-assembly1_B  TM=5.520E-01  e=1.746E-04  Nakaseomyces glabratus CBS 138
  4n9n-assembly1_B  TM=3.083E-01  e=3.299E-03  Saccharomyces cerevisiae S288C

pLDDT: mean 79.11, std 22.63, range [16.62, 98.44]

Secondary structure (DSSP, 8-state):
---------TT--HHHHHHT------SS--HHHHHTT---------------------------------------------S------S-------HHHHHHHHHHHHTGGGGT-SSHHHHHIIIIIIHHHHTT-HHHHHHHHHHHHHHHHHH-GGGHHHHHHHHHHHHHHHHHHHHHH-SS--TTTHHHHHHHHHHHHHHHHHTTGGGTT--HHHHHHHHHHHHHGGGGSPS-HHHHHHHHHTTSTTHHHH---PPPSSP---HHHHHGGGGGG-TTS-HHHHHHHHHHHHHHHHHHHHHTTTT---SS-GGGGHHHHT--HHHHHHHHTT-HHHHHHHHHHHHHHGGGTTSTTTTTHHHHHHHHHHHHS-GGGHHHHHHHHHHHHHHHT-/---------TT--HHHHHHT------SS--HHHHHTT---------------------------------------------S------S-------HHHHHHHHHHHHTGGGGT-SSHHHHHIIIIIIHHHHTT-HHHHHHHHHHHHHHHHHH-GGGHHHHHHHHHHHHHHHHHHHHHH-SS--TTTHHHHHHHHHHHHHHHHHTTGGGTT--HHHHHHHHHHHHHGGGGSPS-HHHHHHHHHTTSTTHHHH---PPPSSP---HHHHHGGGGGG-TTS-HHHHHHHHHHHHHHHHHHHHHTTTT---SS-GGGGHHHHT--HHHHHHHHTT-HHHHHHHHHHHHHHGGGTTSTTTTTHHHHHHHHHHHHS-GGGHHHHHHHHHHHHHHHH-

Solvent-accessible surface area (backbone atoms only — not comparable to full-atom values): 45256 Å² total; per-residue (Å²): 130,86,77,75,81,74,76,73,49,91,73,32,32,57,51,34,60,76,66,73,48,75,41,75,55,44,79,77,54,24,68,67,30,63,74,66,72,43,79,42,46,56,83,72,76,79,71,80,85,78,80,79,85,81,86,80,88,76,85,78,85,76,81,84,75,79,82,76,86,76,82,77,72,85,71,81,77,66,83,73,69,58,62,72,77,80,62,90,82,75,82,85,72,88,69,78,53,55,66,60,51,49,23,47,51,42,29,65,73,51,52,38,56,42,42,31,86,51,64,74,54,24,47,38,52,56,42,58,48,48,58,46,21,66,76,32,65,30,34,36,28,36,53,37,15,50,22,22,45,51,44,19,66,75,38,61,93,50,22,69,60,24,46,51,52,17,52,53,27,36,50,50,12,52,54,45,37,72,70,66,64,83,73,83,44,85,77,42,41,65,52,51,48,52,36,43,38,48,50,32,42,45,53,49,40,60,50,70,82,45,70,86,51,52,46,68,56,44,49,51,50,52,46,54,45,58,52,66,49,64,81,48,80,59,39,47,64,71,78,38,39,74,60,44,50,72,43,96,52,23,68,77,65,66,62,80,72,66,62,82,78,66,74,49,58,62,74,65,65,52,52,63,60,67,62,65,48,80,89,57,52,69,66,57,37,54,23,49,50,53,45,48,51,47,48,50,46,46,40,30,66,58,43,38,85,82,41,73,36,59,35,53,53,64,66,33,51,49,72,47,59,46,47,67,63,36,53,51,36,42,71,67,60,34,66,69,45,43,51,55,50,29,50,52,20,42,57,35,55,42,22,38,70,9,88,44,39,32,64,50,16,52,53,46,35,52,22,45,56,69,70,48,55,78,87,54,44,75,76,45,46,63,47,50,50,62,54,53,56,56,74,75,99,129,87,75,76,81,76,76,73,50,91,74,33,31,55,50,34,61,75,66,72,47,77,42,75,54,44,80,76,54,23,67,66,29,62,73,66,72,44,79,41,46,55,82,71,75,78,70,81,80,82,84,78,80,75,81,75,85,82,78,86,75,84,82,78,82,81,81,78,85,76,83,77,71,88,72,81,76,66,84,74,67,53,62,71,75,80,63,90,82,75,81,86,72,88,70,79,55,55,64,62,51,50,24,48,51,41,28,66,73,49,51,38,56,42,42,31,87,51,64,76,54,24,47,39,53,55,44,58,49,48,57,46,19,66,77,33,64,30,35,35,28,36,53,37,14,48,21,21,46,51,44,20,66,76,36,61,94,49,21,68,60,23,46,52,51,16,53,54,27,38,51,50,12,53,53,44,37,71,69,66,64,81,75,83,43,83,73,44,42,65,53,52,47,52,36,43,38,48,50,32,42,46,51,49,39,60,50,74,81,44,69,87,50,53,47,68,56,43,48,49,50,53,47,53,45,58,52,65,51,64,81,47,78,58,41,51,64,70,77,38,37,74,61,45,50,73,43,98,52,23,68,77,65,66,62,80,73,66,62,83,77,66,74,49,56,62,74,65,65,52,53,62,59,68,61,65,47,79,88,56,52,71,66,56,37,53,26,48,50,53,46,48,53,48,47,51,47,47,41,30,66,57,41,38,86,83,40,73,37,60,36,51,52,65,66,33,52,50,72,45,59,46,46,68,62,37,54,51,36,42,70,68,60,34,67,72,46,44,51,54,51,29,52,52,20,42,58,34,55,42,22,37,70,9,87,43,39,34,63,49,16,50,54,46,34,52,23,48,56,69,71,48,57,79,89,54,45,77,77,45,45,63,47,50,50,63,53,53,54,56,74,75,99